Protein 9DN0 (pdb70)

Radius of gyration: 45.51 Å; Cα contacts (8 Å, |Δi|>4): 1728; chains: 11; bounding box: 124×125×35 Å

Structure (mmCIF, N/CA/C/O backbone):
data_9DN0
#
_entry.id   9DN0
#
_cell.length_a   1.00
_cell.length_b   1.00
_cell.length_c   1.00
_cell.angle_alpha   90.00
_cell.angle_beta   90.00
_cell.angle_gamma   90.00
#
_symmetry.space_group_name_H-M   'P 1'
#
loop_
_atom_site.group_PDB
_atom_site.id
_atom_site.type_symbol
_atom_site.label_atom_id
_atom_site.label_alt_id
_atom_site.label_comp_id
_atom_site.label_asym_id
_atom_site.label_entity_id
_atom_site.label_seq_id
_atom_site.pdbx_PDB_ins_code
_atom_site.Cartn_x
_atom_site.Cartn_y
_atom_site.Cartn_z
_atom_site.occupancy
_atom_site.B_iso_or_equiv
_atom_site.auth_seq_id
_atom_site.auth_comp_id
_atom_site.auth_asym_id
_atom_site.auth_atom_id
_atom_site.pdbx_PDB_model_num
ATOM 1 N N . ASP A 1 29 ? 225.237 205.108 200.226 1.00 77.92 29 ASP A N 1
ATOM 2 C CA . ASP A 1 29 ? 226.422 205.260 201.120 1.00 74.49 29 ASP A CA 1
ATOM 3 C C . ASP A 1 29 ? 226.004 205.846 202.464 1.00 70.45 29 ASP A C 1
ATOM 4 O O . ASP A 1 29 ? 225.303 206.855 202.521 1.00 71.07 29 ASP A O 1
ATOM 13 N N . VAL A 1 30 ? 226.440 205.203 203.548 1.00 66.59 30 VAL A N 1
ATOM 14 C CA . VAL A 1 30 ? 226.063 205.658 204.882 1.00 64.05 30 VAL A CA 1
ATOM 15 C C . VAL A 1 30 ? 226.979 206.776 205.359 1.00 63.18 30 VAL A C 1
ATOM 16 O O . VAL A 1 30 ? 226.547 207.658 206.109 1.00 59.15 30 VAL A O 1
ATOM 29 N N . TYR A 1 31 ? 228.241 206.764 204.938 1.00 63.51 31 TYR A N 1
ATOM 30 C CA . TYR A 1 31 ? 229.276 207.640 205.478 1.00 54.84 31 TYR A CA 1
ATOM 31 C C . TYR A 1 31 ? 229.594 208.788 204.531 1.00 57.15 31 TYR A C 1
ATOM 32 O O . TYR A 1 31 ? 230.754 209.170 204.355 1.00 54.27 31 TYR A O 1
ATOM 50 N N . ARG A 1 32 ? 228.563 209.344 203.903 1.00 60.40 32 ARG A N 1
ATOM 51 C CA . ARG A 1 32 ? 228.687 210.464 202.983 1.00 58.86 32 ARG A CA 1
ATOM 52 C C . ARG A 1 32 ? 228.151 211.720 203.655 1.00 57.80 32 ARG A C 1
ATOM 53 O O . ARG A 1 32 ? 227.065 211.697 204.244 1.00 60.02 32 ARG A O 1
ATOM 74 N N . LEU A 1 33 ? 228.912 212.807 203.573 1.00 55.91 33 LEU A N 1
ATOM 75 C CA . LEU A 1 33 ? 228.509 214.050 204.216 1.00 52.22 33 LEU A CA 1
ATOM 76 C C . LEU A 1 33 ? 227.292 214.637 203.512 1.00 53.36 33 LEU A C 1
ATOM 77 O O . LEU A 1 33 ? 227.250 214.714 202.280 1.00 56.92 33 LEU A O 1
ATOM 93 N N . SER A 1 34 ? 226.299 215.050 204.297 1.00 50.88 34 SER A N 1
ATOM 94 C CA . SER A 1 34 ? 225.062 215.561 203.733 1.00 52.99 34 SER A CA 1
ATOM 95 C C . SER A 1 34 ? 225.284 216.942 203.111 1.00 54.25 34 SER A C 1
ATOM 96 O O . SER A 1 34 ? 226.222 217.654 203.479 1.00 51.79 34 SER A O 1
ATOM 104 N N . PRO A 1 35 ? 224.430 217.345 202.167 1.00 55.90 35 PRO A N 1
ATOM 105 C CA . PRO A 1 35 ? 224.684 218.588 201.427 1.00 52.40 35 PRO A CA 1
ATOM 106 C C . PRO A 1 35 ? 224.626 219.821 202.318 1.00 48.59 35 PRO A C 1
ATOM 107 O O . PRO A 1 35 ? 223.982 219.832 203.369 1.00 47.31 35 PRO A O 1
ATOM 118 N N . HIS A 1 36 ? 225.314 220.870 201.873 1.00 49.35 36 HIS A N 1
ATOM 119 C CA . HIS A 1 36 ? 225.458 222.091 202.649 1.00 48.60 36 HIS A CA 1
ATOM 120 C C . HIS A 1 36 ? 224.122 222.825 202.767 1.00 53.43 36 HIS A C 1
ATOM 121 O O . HIS A 1 36 ? 223.098 222.417 202.216 1.00 58.20 36 HIS A O 1
ATOM 135 N N . VAL A 1 37 ? 224.153 223.929 203.507 1.00 52.24 37 VAL A N 1
ATOM 136 C CA . VAL A 1 37 ? 222.996 224.801 203.675 1.00 52.76 37 VAL A CA 1
ATOM 137 C C . VAL A 1 37 ? 223.134 225.964 202.701 1.00 55.53 37 VAL A C 1
ATOM 138 O O . VAL A 1 37 ? 224.151 226.665 202.701 1.00 57.96 37 VAL A O 1
ATOM 151 N N . THR A 1 38 ? 222.116 226.166 201.867 1.00 57.04 38 THR A N 1
ATOM 152 C CA . THR A 1 38 ? 222.143 227.266 200.913 1.00 60.60 38 THR A CA 1
ATOM 153 C C . THR A 1 38 ? 222.233 228.595 201.651 1.00 61.76 38 THR A C 1
ATOM 154 O O . THR A 1 38 ? 221.495 228.837 202.610 1.00 61.58 38 THR A O 1
ATOM 165 N N . THR A 1 39 ? 223.141 229.460 201.196 1.00 62.22 39 THR A N 1
ATOM 166 C CA . THR A 1 39 ? 223.453 230.695 201.904 1.00 62.71 39 THR A CA 1
ATOM 167 C C . THR A 1 39 ? 223.615 231.877 200.950 1.00 64.51 39 THR A C 1
ATOM 168 O O . THR A 1 39 ? 223.925 232.987 201.398 1.00 62.04 39 THR A O 1
ATOM 179 N N . GLY A 1 40 ? 223.356 231.690 199.657 1.00 63.87 40 GLY A N 1
ATOM 180 C CA . GLY A 1 40 ? 223.429 232.800 198.729 1.00 61.84 40 GLY A CA 1
ATOM 181 C C . GLY A 1 40 ? 222.556 233.963 199.162 1.00 60.08 40 GLY A C 1
ATOM 182 O O . GLY A 1 40 ? 221.623 233.823 199.954 1.00 61.31 40 GLY A O 1
ATOM 186 N N . PHE A 1 41 ? 222.878 235.143 198.625 1.00 57.81 41 PHE A N 1
ATOM 187 C CA . PHE A 1 41 ? 222.192 236.362 199.046 1.00 55.62 41 PHE A CA 1
ATOM 188 C C . PHE A 1 41 ? 220.681 236.234 198.890 1.00 55.62 41 PHE A C 1
ATOM 189 O O . PHE A 1 41 ? 219.925 236.478 199.836 1.00 56.89 41 PHE A O 1
ATOM 206 N N . ALA A 1 42 ? 220.222 235.844 197.700 1.00 57.70 42 ALA A N 1
ATOM 207 C CA . ALA A 1 42 ? 218.790 235.716 197.456 1.00 62.35 42 ALA A CA 1
ATOM 208 C C . ALA A 1 42 ? 218.170 234.538 198.193 1.00 62.17 42 ALA A C 1
ATOM 209 O O . ALA A 1 42 ? 216.940 234.428 198.218 1.00 60.06 42 ALA A O 1
ATOM 216 N N . ASP A 1 43 ? 218.981 233.661 198.787 1.00 61.77 43 ASP A N 1
ATOM 217 C CA . ASP A 1 43 ? 218.480 232.519 199.539 1.00 60.84 43 ASP A CA 1
ATOM 218 C C . ASP A 1 43 ? 218.490 232.740 201.046 1.00 56.90 43 ASP A C 1
ATOM 219 O O . ASP A 1 43 ? 217.992 231.882 201.780 1.00 55.10 43 ASP A O 1
ATOM 228 N N . THR A 1 44 ? 219.038 233.855 201.522 1.00 57.16 44 THR A N 1
ATOM 229 C CA . THR A 1 44 ? 219.041 234.180 202.944 1.00 55.40 44 THR A CA 1
ATOM 230 C C . THR A 1 44 ? 218.334 235.491 203.254 1.00 52.09 44 THR A C 1
ATOM 231 O O . THR A 1 44 ? 217.651 235.584 204.276 1.00 49.96 44 THR A O 1
ATOM 242 N N . PHE A 1 45 ? 218.475 236.507 202.406 1.00 54.22 45 PHE A N 1
ATOM 243 C CA . PHE A 1 45 ? 217.652 237.713 202.475 1.00 50.89 45 PHE A CA 1
ATOM 244 C C . PHE A 1 45 ? 216.593 237.633 201.379 1.00 53.87 45 PHE A C 1
ATOM 245 O O . PHE A 1 45 ? 216.732 238.220 200.304 1.00 55.11 45 PHE A O 1
ATOM 262 N N . LYS A 1 46 ? 215.517 236.904 201.661 1.00 56.12 46 LYS A N 1
ATOM 263 C CA . LYS A 1 46 ? 214.549 236.529 200.640 1.00 59.34 46 LYS A CA 1
ATOM 264 C C . LYS A 1 46 ? 213.277 237.356 200.773 1.00 57.08 46 LYS A C 1
ATOM 265 O O . LYS A 1 46 ? 212.788 237.584 201.884 1.00 55.90 46 LYS A O 1
ATOM 284 N N . GLU A 1 47 ? 212.746 237.793 199.633 1.00 59.76 47 GLU A N 1
ATOM 285 C CA . GLU A 1 47 ? 211.558 238.629 199.566 1.00 58.61 47 GLU A CA 1
ATOM 286 C C . GLU A 1 47 ? 210.567 238.037 198.573 1.00 63.04 47 GLU A C 1
ATOM 287 O O . GLU A 1 47 ? 210.932 237.222 197.720 1.00 68.82 47 GLU A O 1
ATOM 299 N N . SER A 1 48 ? 209.309 238.453 198.692 1.00 63.29 48 SER A N 1
ATOM 300 C CA . SER A 1 48 ? 208.246 238.017 197.801 1.00 68.20 48 SER A CA 1
ATOM 301 C C . SER A 1 48 ? 207.848 239.163 196.874 1.00 70.99 48 SER A C 1
ATOM 302 O O . SER A 1 48 ? 208.464 240.231 196.858 1.00 72.90 48 SER A O 1
ATOM 310 N N . ASN A 1 49 ? 206.798 238.929 196.082 1.00 73.42 49 ASN A N 1
ATOM 311 C CA . ASN A 1 49 ? 206.308 239.951 195.165 1.00 75.23 49 ASN A CA 1
ATOM 312 C C . ASN A 1 49 ? 205.695 241.139 195.894 1.00 72.47 49 ASN A C 1
ATOM 313 O O . ASN A 1 49 ? 205.509 242.196 195.282 1.00 73.39 49 ASN A O 1
ATOM 324 N N . ASP A 1 50 ? 205.359 240.987 197.175 1.00 70.24 50 ASP A N 1
ATOM 325 C CA . ASP A 1 50 ? 204.715 242.062 197.917 1.00 71.01 50 ASP A CA 1
ATOM 326 C C . ASP A 1 50 ? 205.707 242.990 198.601 1.00 67.50 50 ASP A C 1
ATOM 327 O O . ASP A 1 50 ? 205.298 244.034 199.121 1.00 65.72 50 ASP A O 1
ATOM 336 N N . ILE A 1 51 ? 206.990 242.642 198.612 1.00 66.34 51 ILE A N 1
ATOM 337 C CA . ILE A 1 51 ? 208.001 243.337 199.401 1.00 64.00 51 ILE A CA 1
ATOM 338 C C . ILE A 1 51 ? 209.043 243.888 198.439 1.00 64.45 51 ILE A C 1
ATOM 339 O O . ILE A 1 51 ? 209.660 243.125 197.685 1.00 67.64 51 ILE A O 1
ATOM 355 N N . MET A 1 52 ? 209.245 245.205 198.465 1.00 62.70 52 MET A N 1
ATOM 356 C CA . MET A 1 52 ? 210.163 245.842 197.532 1.00 65.51 52 MET A CA 1
ATOM 357 C C . MET A 1 52 ? 210.731 247.124 198.120 1.00 68.46 52 MET A C 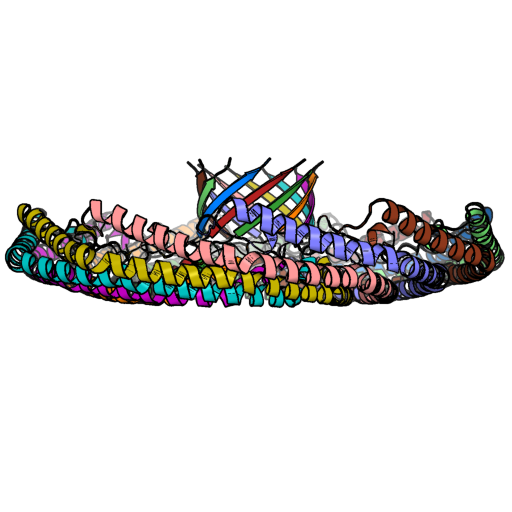1
ATOM 358 O O . MET A 1 52 ? 210.057 247.825 198.879 1.00 70.06 52 MET A O 1
ATOM 372 N N . GLY A 1 53 ? 211.981 247.414 197.757 1.00 66.40 53 GLY A N 1
ATOM 373 C CA . GLY A 1 53 ? 212.570 248.718 197.927 1.00 62.12 53 GLY A CA 1
ATOM 374 C C . GLY A 1 53 ? 213.000 249.302 196.593 1.00 65.45 53 GLY A C 1
ATOM 375 O O . GLY A 1 53 ? 212.564 248.871 195.524 1.00 70.79 53 GLY A O 1
ATOM 379 N N . PHE A 1 54 ? 213.876 250.300 196.668 1.00 65.35 54 PHE A N 1
ATOM 380 C CA . PHE A 1 54 ? 214.447 250.843 195.442 1.00 66.81 54 PHE A CA 1
ATOM 381 C C . PHE A 1 54 ? 215.236 249.761 194.713 1.00 71.03 54 PHE A C 1
ATOM 382 O O . PHE A 1 54 ? 215.849 248.884 195.328 1.00 70.53 54 PHE A O 1
ATOM 399 N N . SER A 1 55 ? 215.212 249.826 193.381 1.00 73.30 55 SER A N 1
ATOM 400 C CA . SER A 1 55 ? 215.809 248.765 192.576 1.00 75.15 55 SER A CA 1
ATOM 401 C C . SER A 1 55 ? 217.327 248.733 192.726 1.00 76.77 55 SER A C 1
ATOM 402 O O . SER A 1 55 ? 217.922 247.659 192.868 1.00 77.86 55 SER A O 1
ATOM 410 N N . PHE A 1 56 ? 217.972 249.901 192.699 1.00 71.83 56 PHE A N 1
ATOM 411 C CA . PHE A 1 56 ? 219.430 249.932 192.614 1.00 67.98 56 PHE A CA 1
ATOM 412 C C . PHE A 1 56 ? 220.093 249.437 193.894 1.00 73.48 56 PHE A C 1
ATOM 413 O O . PHE A 1 56 ? 221.234 248.963 193.850 1.00 78.39 56 PHE A O 1
ATOM 430 N N . MET A 1 57 ? 219.411 249.533 195.038 1.00 72.41 57 MET A N 1
ATOM 431 C CA . MET A 1 57 ? 220.033 249.132 196.297 1.00 68.46 57 MET A CA 1
ATOM 432 C C . MET A 1 57 ? 220.243 247.625 196.373 1.00 66.88 57 MET A C 1
ATOM 433 O O . MET A 1 57 ? 221.108 247.157 197.124 1.00 69.95 57 MET A O 1
ATOM 447 N N . GLU A 1 58 ? 219.462 246.852 195.616 1.00 63.33 58 GLU A N 1
ATOM 448 C CA . GLU A 1 58 ? 219.595 245.400 195.659 1.00 65.86 58 GLU A CA 1
ATOM 449 C C . GLU A 1 58 ? 220.988 244.970 195.216 1.00 70.92 58 GLU A C 1
ATOM 450 O O . GLU A 1 58 ? 221.637 244.144 195.872 1.00 69.46 58 GLU A O 1
ATOM 462 N N . LYS A 1 59 ? 221.468 245.531 194.104 1.00 70.26 59 LYS A N 1
ATOM 463 C CA . LYS A 1 59 ? 222.792 245.172 193.610 1.00 67.18 59 LYS A CA 1
ATOM 464 C C . LYS A 1 59 ? 223.877 245.598 194.588 1.00 60.91 59 LYS A C 1
ATOM 465 O O . LYS A 1 59 ? 224.848 244.866 194.805 1.00 65.53 59 LYS A O 1
ATOM 484 N N . VAL A 1 60 ? 223.729 246.779 195.191 1.00 54.99 60 VAL A N 1
ATOM 485 C CA . VAL A 1 60 ? 224.723 247.251 196.151 1.00 57.46 60 VAL A CA 1
ATOM 486 C C . VAL A 1 60 ? 224.816 246.289 197.329 1.00 58.69 60 VAL A C 1
ATOM 487 O O . VAL A 1 60 ? 225.910 245.869 197.731 1.00 60.63 60 VAL A O 1
ATOM 500 N N . ASN A 1 61 ? 223.665 245.916 197.895 1.00 57.58 61 ASN A N 1
ATOM 501 C CA . ASN A 1 61 ? 223.668 245.012 199.041 1.00 55.43 61 ASN A CA 1
ATOM 502 C C . ASN A 1 61 ? 224.251 243.655 198.665 1.00 53.80 61 ASN A C 1
ATOM 503 O O . ASN A 1 61 ? 225.064 243.085 199.407 1.00 54.87 61 ASN A O 1
ATOM 514 N N . GLY A 1 62 ? 223.851 243.122 197.508 1.00 54.08 62 GLY A N 1
ATOM 515 C CA . GLY A 1 62 ? 224.369 241.830 197.091 1.00 54.95 62 GLY A CA 1
ATOM 516 C C . GLY A 1 62 ? 225.872 241.845 196.900 1.00 54.51 62 GLY A C 1
ATOM 517 O O . GLY A 1 62 ? 226.574 240.924 197.330 1.00 55.41 62 GLY A O 1
ATOM 521 N N . ALA A 1 63 ? 226.389 242.892 196.255 1.00 54.14 63 ALA A N 1
ATOM 522 C CA . ALA A 1 63 ? 227.827 242.995 196.041 1.00 52.32 63 ALA A CA 1
ATOM 523 C C . ALA A 1 63 ? 228.567 243.090 197.366 1.00 51.88 63 ALA A C 1
ATOM 524 O O . ALA A 1 63 ? 229.583 242.415 197.573 1.00 56.29 63 ALA A O 1
ATOM 531 N N . ILE A 1 64 ? 228.069 243.922 198.285 1.00 49.03 64 ILE A N 1
ATOM 532 C CA . ILE A 1 64 ? 228.727 244.051 199.583 1.00 48.70 64 ILE A CA 1
ATOM 533 C C . ILE A 1 64 ? 228.801 242.693 200.267 1.00 52.25 64 ILE A C 1
ATOM 534 O O . ILE A 1 64 ? 229.872 242.251 200.704 1.00 54.97 64 ILE A O 1
ATOM 550 N N . TYR A 1 65 ? 227.665 241.995 200.339 1.00 51.79 65 TYR A N 1
ATOM 551 C CA . TYR A 1 65 ? 227.627 240.701 201.013 1.00 46.96 65 TYR A CA 1
ATOM 552 C C . TYR A 1 65 ? 228.605 239.721 200.375 1.00 51.40 65 TYR A C 1
ATOM 553 O O . TYR A 1 65 ? 229.446 239.118 201.059 1.00 53.48 65 TYR A O 1
ATOM 571 N N . LYS A 1 66 ? 228.514 239.558 199.053 1.00 54.69 66 LYS A N 1
ATOM 572 C CA . LYS A 1 66 ? 229.313 238.545 198.372 1.00 54.59 66 LYS A CA 1
ATOM 573 C C . LYS A 1 66 ? 230.802 238.832 198.510 1.00 53.57 66 LYS A C 1
ATOM 574 O O . LYS A 1 66 ? 231.597 237.929 198.804 1.00 57.62 66 LYS A O 1
ATOM 593 N N . TYR A 1 67 ? 231.204 240.088 198.302 1.00 51.02 67 TYR A N 1
ATOM 594 C CA . TYR A 1 67 ? 232.627 240.401 198.332 1.00 51.99 67 TYR A CA 1
ATOM 595 C C . TYR A 1 67 ? 233.181 240.316 199.745 1.00 52.18 67 TYR A C 1
ATOM 596 O O . TYR A 1 67 ? 234.309 239.852 199.937 1.00 56.56 67 TYR A O 1
ATOM 614 N N . THR A 1 68 ? 232.411 240.730 200.754 1.00 52.38 68 THR A N 1
ATOM 615 C CA . THR A 1 68 ? 232.878 240.555 202.125 1.00 56.05 68 THR A CA 1
ATOM 616 C C . THR A 1 68 ? 233.091 239.077 202.434 1.00 52.53 68 THR A C 1
ATOM 617 O O . THR A 1 68 ? 234.143 238.680 202.958 1.00 48.16 68 THR A O 1
ATOM 628 N N . HIS A 1 69 ? 232.108 238.240 202.086 1.00 53.28 69 HIS A N 1
ATOM 629 C CA . HIS A 1 69 ? 232.227 236.810 202.348 1.00 48.09 69 HIS A CA 1
ATOM 630 C C . HIS A 1 69 ? 233.470 236.235 201.681 1.00 49.98 69 HIS A C 1
ATOM 631 O O . HIS A 1 69 ? 234.281 235.553 202.326 1.00 50.97 69 HIS A O 1
ATOM 645 N N . PHE A 1 70 ? 233.639 236.504 200.384 1.00 53.24 70 PHE A N 1
ATOM 646 C CA . PHE A 1 70 ? 234.765 235.932 199.653 1.00 51.92 70 PHE A CA 1
ATOM 647 C C . PHE A 1 70 ? 236.094 236.436 200.202 1.00 54.35 70 PHE A C 1
ATOM 648 O O . PHE A 1 70 ? 237.032 235.654 200.404 1.00 57.48 70 PHE A O 1
ATOM 665 N N . ALA A 1 71 ? 236.201 237.746 200.439 1.00 50.83 71 ALA A N 1
ATOM 666 C CA . ALA A 1 71 ? 237.465 238.313 200.885 1.00 47.97 71 ALA A CA 1
ATOM 667 C C . ALA A 1 71 ? 237.854 237.803 202.262 1.00 48.15 71 ALA A C 1
ATOM 668 O O . ALA A 1 71 ? 239.048 237.697 202.563 1.00 49.43 71 ALA A O 1
ATOM 675 N N . PHE A 1 72 ? 236.875 237.485 203.114 1.00 50.64 72 PHE A N 1
ATOM 676 C CA . PHE A 1 72 ? 237.229 236.987 204.437 1.00 50.04 72 PHE A CA 1
ATOM 677 C C . PHE A 1 72 ? 237.503 235.489 204.435 1.00 50.11 72 PHE A C 1
ATOM 678 O O . PHE A 1 72 ? 238.309 235.014 205.243 1.00 47.85 72 PHE A O 1
ATOM 695 N N . TYR A 1 73 ? 236.856 234.729 203.548 1.00 51.83 73 TYR A N 1
ATOM 696 C CA . TYR A 1 73 ? 237.119 233.293 203.503 1.00 48.87 73 TYR A CA 1
ATOM 697 C C . TYR A 1 73 ? 238.448 232.989 202.818 1.00 50.01 73 TYR A C 1
ATOM 698 O O . TYR A 1 73 ? 239.180 232.083 203.241 1.00 53.85 73 TYR A O 1
ATOM 716 N N . ALA A 1 74 ? 238.776 233.739 201.761 1.00 52.66 74 ALA A N 1
ATOM 717 C CA . ALA A 1 74 ? 239.940 233.409 200.945 1.00 51.79 74 ALA A CA 1
ATOM 718 C C . ALA A 1 74 ? 241.237 233.545 201.732 1.00 49.39 74 ALA A C 1
ATOM 719 O O . ALA A 1 74 ? 242.131 232.699 201.611 1.00 52.79 74 ALA A O 1
ATOM 726 N N . VAL A 1 75 ? 241.371 234.608 202.525 1.00 45.81 75 VAL A N 1
ATOM 727 C CA . VAL A 1 75 ? 242.613 234.824 203.260 1.00 47.81 75 VAL A CA 1
ATOM 728 C C . VAL A 1 75 ? 242.823 233.723 204.291 1.00 51.10 75 VAL A C 1
ATOM 729 O O . VAL A 1 75 ? 243.937 233.210 204.450 1.00 51.23 75 VAL A O 1
ATOM 742 N N . LEU A 1 76 ? 241.767 233.349 205.015 1.00 54.77 76 LEU A N 1
ATOM 743 C CA . LEU A 1 76 ? 241.887 232.259 205.978 1.00 51.52 76 LEU A CA 1
ATOM 744 C C . LEU A 1 76 ? 242.281 230.964 205.282 1.00 50.61 76 LEU A C 1
ATOM 745 O O . LEU A 1 76 ? 243.158 230.230 205.756 1.00 51.03 76 LEU A O 1
ATOM 761 N N . ASN A 1 77 ? 241.631 230.661 204.155 1.00 51.42 77 ASN A N 1
ATOM 762 C CA . ASN A 1 77 ? 241.978 229.456 203.412 1.00 47.61 77 ASN A CA 1
ATOM 763 C C . ASN A 1 77 ? 243.452 229.470 203.029 1.00 50.90 77 ASN A C 1
ATOM 764 O O . ASN A 1 77 ? 244.185 228.509 203.286 1.00 55.71 77 ASN A O 1
ATOM 775 N N . LEU A 1 78 ? 243.911 230.581 202.453 1.00 53.89 78 LEU A N 1
ATOM 776 C CA . LEU A 1 78 ? 245.295 230.672 202.001 1.00 56.88 78 LEU A CA 1
ATOM 777 C C . LEU A 1 78 ? 246.268 230.520 203.162 1.00 54.47 78 LEU A C 1
ATOM 778 O O . LEU A 1 78 ? 247.305 229.861 203.030 1.00 54.47 78 LEU A O 1
ATOM 794 N N . LEU A 1 79 ? 245.956 231.128 204.308 1.00 53.93 79 LEU A N 1
ATOM 795 C CA . LEU A 1 79 ? 246.902 231.134 205.417 1.00 55.63 79 LEU A CA 1
ATOM 796 C C . LEU A 1 79 ? 246.968 229.788 206.132 1.00 56.67 79 LEU A C 1
ATOM 797 O O . LEU A 1 79 ? 248.057 229.350 206.518 1.00 56.52 79 LEU A O 1
ATOM 813 N N . LEU A 1 80 ? 245.830 229.112 206.318 1.00 58.32 80 LEU A N 1
ATOM 814 C CA . LEU A 1 80 ? 245.777 227.967 207.220 1.00 54.09 80 LEU A CA 1
ATOM 815 C C . LEU A 1 80 ? 245.484 226.631 206.549 1.00 47.85 80 LEU A C 1
ATOM 816 O O . LEU A 1 80 ? 245.540 225.601 207.230 1.00 49.42 80 LEU A O 1
ATOM 832 N N . ALA A 1 81 ? 245.168 226.601 205.256 1.00 47.85 81 ALA A N 1
ATOM 833 C CA . ALA A 1 81 ? 244.765 225.338 204.641 1.00 49.65 81 ALA A CA 1
ATOM 834 C C . ALA A 1 81 ? 245.878 224.295 204.616 1.00 58.47 81 ALA A C 1
ATOM 835 O O . ALA A 1 81 ? 245.624 223.146 205.020 1.00 59.28 81 ALA A O 1
ATOM 842 N N . PRO A 1 82 ? 247.102 224.600 204.169 1.00 57.78 82 PRO A N 1
ATOM 843 C CA . PRO A 1 82 ? 248.081 223.517 203.945 1.00 51.76 82 PRO A CA 1
ATOM 844 C C . PRO A 1 82 ? 248.380 222.666 205.171 1.00 52.65 82 PRO A C 1
ATOM 845 O O . PRO A 1 82 ? 248.484 221.436 205.052 1.00 56.90 82 PRO A O 1
ATOM 856 N N . PHE A 1 83 ? 248.519 223.279 206.348 1.00 48.94 83 PHE A N 1
ATOM 857 C CA . PHE A 1 83 ? 248.932 222.520 207.526 1.00 49.38 83 PHE A CA 1
ATOM 858 C C . PHE A 1 83 ? 247.882 221.488 207.912 1.00 48.67 83 PHE A C 1
ATOM 859 O O . PHE A 1 83 ? 248.215 220.346 208.257 1.00 54.61 83 PHE A O 1
ATOM 876 N N . ILE A 1 84 ? 246.606 221.870 207.857 1.00 44.34 84 ILE A N 1
ATOM 877 C CA . ILE A 1 84 ? 245.534 220.938 208.193 1.00 47.60 84 ILE A CA 1
ATOM 878 C C . ILE A 1 84 ? 245.533 219.771 207.214 1.00 49.17 84 ILE A C 1
ATOM 879 O O . ILE A 1 84 ? 245.363 218.608 207.602 1.00 52.20 84 ILE A O 1
ATOM 895 N N . ALA A 1 85 ? 245.726 220.068 205.927 1.00 45.75 85 ALA A N 1
ATOM 896 C CA . ALA A 1 85 ? 245.758 219.011 204.922 1.00 47.14 85 ALA A CA 1
ATOM 897 C C . ALA A 1 85 ? 246.889 218.031 205.201 1.00 46.61 85 ALA A C 1
ATOM 898 O O . ALA A 1 85 ? 246.691 216.811 205.168 1.00 51.19 85 ALA A O 1
ATOM 905 N N . PHE A 1 86 ? 248.084 218.548 205.498 1.00 43.95 86 PHE A N 1
ATOM 906 C CA . PHE A 1 86 ? 249.215 217.673 205.799 1.00 43.07 86 PHE A CA 1
ATOM 907 C C . PHE A 1 86 ? 248.920 216.792 207.010 1.00 47.06 86 PHE A C 1
ATOM 908 O O . PHE A 1 86 ? 249.104 215.563 206.969 1.00 53.59 86 PHE A O 1
ATOM 925 N N . SER A 1 87 ? 248.454 217.409 208.100 1.00 44.76 87 SER A N 1
ATOM 926 C CA . SER A 1 87 ? 248.210 216.655 209.325 1.00 43.99 87 SER A CA 1
ATOM 927 C C . SER A 1 87 ? 247.192 215.548 209.094 1.00 45.08 87 SER A C 1
ATOM 928 O O . SER A 1 87 ? 247.415 214.392 209.483 1.00 52.17 87 SER A O 1
ATOM 936 N N . PHE A 1 88 ? 246.071 215.873 208.445 1.00 39.78 88 PHE A N 1
ATOM 937 C CA . PHE A 1 88 ? 245.030 214.869 208.283 1.00 40.40 88 PHE A CA 1
ATOM 938 C C . PHE A 1 88 ? 245.422 213.810 207.264 1.00 43.37 88 PHE A C 1
ATOM 939 O O . PHE A 1 88 ? 245.023 212.651 207.405 1.00 48.25 88 PHE A O 1
ATOM 956 N N . GLY A 1 89 ? 246.224 214.161 206.256 1.00 42.53 89 GLY A N 1
ATOM 957 C CA . GLY A 1 89 ? 246.729 213.136 205.356 1.00 43.15 89 GLY A CA 1
ATOM 958 C C . GLY A 1 89 ? 247.572 212.108 206.085 1.00 44.35 89 GLY A C 1
ATOM 959 O O . GLY A 1 89 ? 247.379 210.897 205.929 1.00 51.23 89 GLY A O 1
ATOM 963 N N . LEU A 1 90 ? 248.507 212.580 206.912 1.00 44.35 90 LEU A N 1
ATOM 964 C CA . LEU A 1 90 ? 249.338 211.658 207.685 1.00 46.98 90 LEU A CA 1
ATOM 965 C C . LEU A 1 90 ? 248.484 210.792 208.616 1.00 44.30 90 LEU A C 1
ATOM 966 O O . LEU A 1 90 ? 248.655 209.558 208.687 1.00 46.56 90 LEU A O 1
ATOM 982 N N . SER A 1 91 ? 247.535 211.422 209.315 1.00 43.90 91 SER A N 1
ATOM 983 C CA . SER A 1 91 ? 246.681 210.692 210.248 1.00 41.81 91 SER A CA 1
ATOM 984 C C . SER A 1 91 ? 245.875 209.610 209.533 1.00 42.89 91 SER A C 1
ATOM 985 O O . SER A 1 91 ? 245.809 208.460 209.992 1.00 47.90 91 SER A O 1
ATOM 993 N N . PHE A 1 92 ? 245.252 209.960 208.403 1.00 42.88 92 PHE A N 1
ATOM 994 C CA . PHE A 1 92 ? 244.463 208.987 207.659 1.00 43.81 92 PHE A CA 1
ATOM 995 C C . PHE A 1 92 ? 245.331 207.861 207.121 1.00 46.39 92 PHE A C 1
ATOM 996 O O . PHE A 1 92 ? 244.881 206.712 207.065 1.00 49.18 92 PHE A O 1
ATOM 1013 N N . ALA A 1 93 ? 246.566 208.161 206.713 1.00 44.49 93 ALA A N 1
ATOM 1014 C CA . ALA A 1 93 ? 247.463 207.097 206.280 1.00 41.92 93 ALA A CA 1
ATOM 1015 C C . ALA A 1 93 ? 247.630 206.055 207.377 1.00 42.99 93 ALA A C 1
ATOM 1016 O O . ALA A 1 93 ? 247.440 204.848 207.150 1.00 46.23 93 ALA A O 1
ATOM 1023 N N . VAL A 1 94 ? 247.977 206.508 208.584 1.00 43.19 94 VAL A N 1
ATOM 1024 C CA . VAL A 1 94 ? 248.182 205.555 209.676 1.00 41.98 94 VAL A CA 1
ATOM 1025 C C . VAL A 1 94 ? 246.896 204.777 209.957 1.00 40.36 94 VAL A C 1
ATOM 1026 O O . VAL A 1 94 ? 246.911 203.542 210.107 1.00 39.76 94 VAL A O 1
ATOM 1039 N N . MET A 1 95 ? 245.763 205.482 210.021 1.00 41.56 95 MET A N 1
ATOM 1040 C CA . MET A 1 95 ? 244.494 204.829 210.336 1.00 41.01 95 MET A CA 1
ATOM 1041 C C . MET A 1 95 ? 244.172 203.735 209.324 1.00 41.22 95 MET A C 1
ATOM 1042 O O . MET A 1 95 ? 243.812 202.607 209.694 1.00 43.96 95 MET A O 1
ATOM 1056 N N . HIS A 1 96 ? 244.291 204.055 208.033 1.00 41.80 96 HIS A N 1
ATOM 1057 C CA . HIS A 1 96 ? 243.925 203.098 206.999 1.00 40.86 96 HIS A CA 1
ATOM 1058 C C . HIS A 1 96 ? 244.863 201.903 206.981 1.00 41.99 96 HIS A C 1
ATOM 1059 O O . HIS A 1 96 ? 244.414 200.775 206.746 1.00 39.59 96 HIS A O 1
ATOM 1073 N N . PHE A 1 97 ? 246.161 202.111 207.219 1.00 43.59 97 PHE A N 1
ATOM 1074 C CA . PHE A 1 97 ? 247.041 200.951 207.304 1.00 38.84 97 PHE A CA 1
ATOM 1075 C C . PHE A 1 97 ? 246.596 200.024 208.427 1.00 39.47 97 PHE A C 1
ATOM 1076 O O . PHE A 1 97 ? 246.486 198.802 208.239 1.00 43.99 97 PHE A O 1
ATOM 1093 N N . ALA A 1 98 ? 246.326 200.589 209.608 1.00 40.06 98 ALA A N 1
ATOM 1094 C CA . ALA A 1 98 ? 245.881 199.748 210.717 1.00 37.47 98 ALA A CA 1
ATOM 1095 C C . ALA A 1 98 ? 244.640 198.954 210.332 1.00 32.64 98 ALA A C 1
ATOM 1096 O O . ALA A 1 98 ? 244.594 197.729 210.512 1.00 36.89 98 ALA A O 1
ATOM 1103 N N . VAL A 1 99 ? 243.638 199.629 209.763 1.00 32.12 99 VAL A N 1
ATOM 1104 C CA . VAL A 1 99 ? 242.387 198.949 209.433 1.00 32.25 99 VAL A CA 1
ATOM 1105 C C . VAL A 1 99 ? 242.633 197.826 208.435 1.00 33.87 99 VAL A C 1
ATOM 1106 O O . VAL A 1 99 ? 242.190 196.691 208.635 1.00 36.37 99 VAL A O 1
ATOM 1119 N N . VAL A 1 100 ? 243.341 198.121 207.344 1.00 38.14 100 VAL A N 1
ATOM 1120 C CA . VAL A 1 100 ? 243.453 197.142 206.268 1.00 38.18 100 VAL A CA 1
ATOM 1121 C C . VAL A 1 100 ? 244.258 195.930 206.718 1.00 37.42 100 VAL A C 1
ATOM 1122 O O . VAL A 1 100 ? 243.927 194.793 206.361 1.00 40.83 100 VAL A O 1
ATOM 1135 N N . TRP A 1 101 ? 245.323 196.134 207.500 1.00 34.93 101 TRP A N 1
ATOM 1136 C CA . TRP A 1 101 ? 246.256 195.043 207.747 1.00 35.78 101 TRP A CA 1
ATOM 1137 C C . TRP A 1 101 ? 246.227 194.481 209.165 1.00 38.12 101 TRP A C 1
ATOM 1138 O O . TRP A 1 101 ? 247.088 193.656 209.488 1.00 42.16 101 TRP A O 1
ATOM 1159 N N . PHE A 1 102 ? 245.287 194.888 210.024 1.00 36.26 102 PHE A N 1
ATOM 1160 C CA . PHE A 1 102 ? 245.182 194.211 211.316 1.00 32.86 102 PHE A CA 1
ATOM 1161 C C . PHE A 1 102 ? 243.753 193.849 211.712 1.00 34.37 102 PHE A C 1
ATOM 1162 O O . PHE A 1 102 ? 243.551 192.907 212.485 1.00 42.87 102 PHE A O 1
ATOM 1179 N N . VAL A 1 103 ? 242.759 194.568 211.201 1.00 31.33 103 VAL A N 1
ATOM 1180 C CA . VAL A 1 103 ? 241.377 194.357 211.630 1.00 31.17 103 VAL A CA 1
ATOM 1181 C C . VAL A 1 103 ? 240.666 193.334 210.749 1.00 35.26 103 VAL A C 1
ATOM 1182 O O . VAL A 1 103 ? 239.989 192.428 211.247 1.00 42.58 103 VAL A O 1
ATOM 1195 N N . GLN A 1 104 ? 240.810 193.462 209.431 1.00 32.72 104 GLN A N 1
ATOM 1196 C CA . GLN A 1 104 ? 240.035 192.631 208.511 1.00 35.63 104 GLN A CA 1
ATOM 1197 C C . GLN A 1 104 ? 240.367 191.146 208.622 1.00 38.47 104 GLN A C 1
ATOM 1198 O O . GLN A 1 104 ? 239.431 190.325 208.635 1.00 40.38 104 GLN A O 1
ATOM 1212 N N . PRO A 1 105 ? 241.635 190.723 208.674 1.00 33.93 105 PRO A N 1
ATOM 1213 C CA . PRO A 1 105 ? 241.907 189.287 208.880 1.00 37.19 105 PRO A CA 1
ATOM 1214 C C . PRO A 1 105 ? 241.303 188.734 210.164 1.00 38.39 105 PRO A C 1
ATOM 1215 O O . PRO A 1 105 ? 240.790 187.602 210.186 1.00 40.89 105 PRO A O 1
ATOM 1226 N N . ILE A 1 106 ? 241.349 189.516 211.244 1.00 33.13 106 ILE A N 1
ATOM 1227 C CA . ILE A 1 106 ? 240.754 189.078 212.503 1.00 31.77 106 ILE A CA 1
ATOM 1228 C C . ILE A 1 106 ? 239.254 188.891 212.330 1.00 32.79 106 ILE A C 1
ATOM 1229 O O . ILE A 1 106 ? 238.671 187.904 212.804 1.00 39.30 106 ILE A O 1
ATOM 1245 N N . MET A 1 107 ? 238.606 189.831 211.638 1.00 29.70 107 MET A N 1
ATOM 1246 C CA . MET A 1 107 ? 237.178 189.689 211.379 1.00 30.58 107 MET A CA 1
ATOM 1247 C C . MET A 1 107 ? 236.896 188.443 210.548 1.00 36.03 107 MET A C 1
ATOM 1248 O O . MET A 1 107 ? 235.866 187.788 210.731 1.00 43.01 107 MET A O 1
ATOM 1262 N N . LYS A 1 108 ? 237.798 188.097 209.628 1.00 35.08 108 LYS A N 1
ATOM 1263 C CA . LYS A 1 108 ? 237.586 186.901 208.813 1.00 37.24 108 LYS A CA 1
ATOM 1264 C C . LYS A 1 108 ? 237.646 185.631 209.661 1.00 37.12 108 LYS A C 1
ATOM 1265 O O . LYS A 1 108 ? 236.825 184.717 209.499 1.00 41.01 108 LYS A O 1
ATOM 1284 N N . LEU A 1 109 ? 238.615 185.555 210.574 1.00 34.42 109 LEU A N 1
ATOM 1285 C CA . LEU A 1 109 ? 238.663 184.413 211.490 1.00 35.56 109 LEU A CA 1
ATOM 1286 C C . LEU A 1 109 ? 237.380 184.328 212.319 1.00 36.89 109 LEU A C 1
ATOM 1287 O O . LEU A 1 109 ? 236.784 183.245 212.486 1.00 43.16 109 LEU A O 1
ATOM 1303 N N . TYR A 1 110 ? 236.938 185.475 212.835 1.00 33.15 110 TYR A N 1
ATOM 1304 C CA . TYR A 1 110 ? 235.682 185.539 213.573 1.00 30.28 110 TYR A CA 1
ATOM 1305 C C . TYR A 1 110 ? 234.527 184.995 212.733 1.00 33.15 110 TYR A C 1
ATOM 1306 O O . TYR A 1 110 ? 233.675 184.244 213.228 1.00 39.67 110 TYR A O 1
ATOM 1324 N N . TYR A 1 111 ? 234.495 185.352 211.447 1.00 33.21 111 TYR A N 1
ATOM 1325 C CA . TYR A 1 111 ? 233.431 184.878 210.567 1.00 35.56 111 TYR A CA 1
ATOM 1326 C C . TYR A 1 111 ? 233.493 183.367 210.387 1.00 35.26 111 TYR A C 1
ATOM 1327 O O . TYR A 1 111 ? 232.455 182.701 210.281 1.00 40.60 111 TYR A O 1
ATOM 1345 N N . VAL A 1 112 ? 234.703 182.810 210.314 1.00 36.28 112 VAL A N 1
ATOM 1346 C CA . VAL A 1 112 ? 234.832 181.356 210.224 1.00 36.37 112 VAL A CA 1
ATOM 1347 C C . VAL A 1 112 ? 234.136 180.699 211.410 1.00 38.28 112 VAL A C 1
ATOM 1348 O O . VAL A 1 112 ? 233.319 179.775 211.254 1.00 40.28 112 VAL A O 1
ATOM 1361 N N . TRP A 1 113 ? 234.438 181.180 212.619 1.00 40.38 113 TRP A N 1
ATOM 1362 C CA . TRP A 1 113 ? 233.788 180.595 213.795 1.00 38.85 113 TRP A CA 1
ATOM 1363 C C . TRP A 1 113 ? 232.274 180.788 213.744 1.00 37.93 113 TRP A C 1
ATOM 1364 O O . TRP A 1 113 ? 231.508 179.899 214.146 1.00 40.33 113 TRP A O 1
ATOM 1385 N N . LEU A 1 114 ? 231.821 181.944 213.255 1.00 35.44 114 LEU A N 1
ATOM 1386 C CA . LEU A 1 114 ? 230.384 182.194 213.171 1.00 35.78 114 LEU A CA 1
ATOM 1387 C C . LEU A 1 114 ? 229.701 181.178 212.261 1.00 37.41 114 LEU A C 1
ATOM 1388 O O . LEU A 1 114 ? 228.620 180.664 212.579 1.00 42.69 114 LEU A O 1
ATOM 1404 N N . ARG A 1 115 ? 230.313 180.886 211.113 1.00 38.40 115 ARG A N 1
ATOM 1405 C CA . ARG A 1 115 ? 229.742 179.890 210.209 1.00 38.70 115 ARG A CA 1
ATOM 1406 C C . ARG A 1 115 ? 229.678 178.527 210.884 1.00 38.44 115 ARG A C 1
ATOM 1407 O O . ARG A 1 115 ? 228.688 177.789 210.749 1.00 40.83 115 ARG A O 1
ATOM 1428 N N . VAL A 1 116 ? 230.744 178.165 211.602 1.00 38.91 116 VAL A N 1
ATOM 1429 C CA . VAL A 1 116 ? 230.746 176.876 212.288 1.00 37.83 116 VAL A CA 1
ATOM 1430 C C . VAL A 1 116 ? 229.580 176.797 213.268 1.00 39.59 116 VAL A C 1
ATOM 1431 O O . VAL A 1 116 ? 228.918 175.759 213.383 1.00 40.04 116 VAL A O 1
ATOM 1444 N N . PHE A 1 117 ? 229.312 177.886 213.994 1.00 41.52 117 PHE A N 1
ATOM 1445 C CA . PHE A 1 117 ? 228.171 177.882 214.912 1.00 40.65 117 PHE A CA 1
ATOM 1446 C C . PHE A 1 117 ? 226.845 177.761 214.164 1.00 40.99 117 PHE A C 1
ATOM 1447 O O . PHE A 1 117 ? 225.944 177.023 214.592 1.00 44.24 117 PHE A O 1
ATOM 1464 N N . ASN A 1 118 ? 226.699 178.487 213.053 1.00 42.64 118 ASN A N 1
ATOM 1465 C CA . ASN A 1 118 ? 225.436 178.446 212.321 1.00 42.76 118 ASN A CA 1
ATOM 1466 C C . ASN A 1 118 ? 225.118 177.041 211.832 1.00 44.52 118 ASN A C 1
ATOM 1467 O O . ASN A 1 118 ? 223.946 176.634 211.838 1.00 47.81 118 ASN A O 1
ATOM 1478 N N . LEU A 1 119 ? 226.141 176.292 211.399 1.00 44.26 119 LEU A N 1
ATOM 1479 C CA . LEU A 1 119 ? 225.896 174.935 210.910 1.00 42.53 119 LEU A CA 1
ATOM 1480 C C . LEU A 1 119 ? 225.088 174.121 211.913 1.00 43.18 119 LEU A C 1
ATOM 1481 O O . LEU A 1 119 ? 224.197 173.355 211.528 1.00 46.44 119 LEU A O 1
ATOM 1497 N N . ALA A 1 120 ? 225.383 174.271 213.204 1.00 43.96 120 ALA A N 1
ATOM 1498 C CA . ALA A 1 120 ? 224.669 173.537 214.240 1.00 41.52 120 ALA A CA 1
ATOM 1499 C C . ALA A 1 120 ? 223.380 174.229 214.655 1.00 44.25 120 ALA A C 1
ATOM 1500 O O . ALA A 1 120 ? 222.415 173.557 215.036 1.00 45.08 120 ALA A O 1
ATOM 1507 N N . TYR A 1 121 ? 223.341 175.561 214.592 1.00 49.04 121 TYR A N 1
ATOM 1508 C CA . TYR A 1 121 ? 222.187 176.279 215.130 1.00 48.31 121 TYR A CA 1
ATOM 1509 C C . TYR A 1 121 ? 220.975 176.206 214.204 1.00 47.20 121 TYR A C 1
ATOM 1510 O O . TYR A 1 121 ? 219.866 175.898 214.653 1.00 50.56 121 TYR A O 1
ATOM 1528 N N . GLU A 1 122 ? 221.157 176.489 212.908 1.00 47.89 122 GLU A N 1
ATOM 1529 C CA . GLU A 1 122 ? 219.987 176.754 212.065 1.00 53.37 122 GLU A CA 1
ATOM 1530 C C . GLU A 1 122 ? 219.099 175.527 211.865 1.00 55.10 122 GLU A C 1
ATOM 1531 O O . GLU A 1 122 ? 217.876 175.631 212.089 1.00 61.07 122 GLU A O 1
ATOM 1543 N N . PRO A 1 123 ? 219.612 174.363 211.446 1.00 50.69 123 PRO A N 1
ATOM 1544 C CA . PRO A 1 123 ? 218.714 173.215 211.223 1.00 51.58 123 PRO A CA 1
ATOM 1545 C C . PRO A 1 123 ? 217.911 172.819 212.449 1.00 52.55 123 PRO A C 1
ATOM 1546 O O . PRO A 1 123 ? 216.736 172.444 212.321 1.00 55.73 123 PRO A O 1
ATOM 1557 N N . ALA A 1 124 ? 218.511 172.892 213.638 1.00 51.87 124 ALA A N 1
ATOM 1558 C CA . ALA A 1 124 ? 217.807 172.483 214.848 1.00 51.50 124 ALA A CA 1
ATOM 1559 C C . ALA A 1 124 ? 216.596 173.371 215.106 1.00 52.34 124 ALA A C 1
ATOM 1560 O O . ALA A 1 124 ? 215.531 172.881 215.497 1.00 55.67 124 ALA A O 1
ATOM 1567 N N . LEU A 1 125 ? 216.741 174.680 214.895 1.00 53.34 125 LEU A N 1
ATOM 1568 C CA . LEU A 1 125 ? 215.612 175.589 215.058 1.00 54.76 125 LEU A CA 1
ATOM 1569 C C . LEU A 1 125 ? 214.554 175.349 213.987 1.00 55.90 125 LEU A C 1
ATOM 1570 O O . LEU A 1 125 ? 213.347 175.326 214.284 1.00 59.63 125 LEU A O 1
ATOM 1586 N N . ARG A 1 126 ? 214.986 175.168 212.735 1.00 57.48 126 ARG A N 1
ATOM 1587 C CA . ARG A 1 126 ? 214.023 174.945 211.663 1.00 60.21 126 ARG A CA 1
ATOM 1588 C C . ARG A 1 126 ? 213.202 173.686 211.906 1.00 63.82 126 ARG A C 1
ATOM 1589 O O . ARG A 1 126 ? 212.012 173.648 211.567 1.00 63.54 126 ARG A O 1
ATOM 1610 N N . LEU A 1 127 ? 213.808 172.657 212.504 1.00 62.28 127 LEU A N 1
ATOM 1611 C CA . LEU A 1 127 ? 213.071 171.427 212.784 1.00 60.68 127 LEU A CA 1
ATOM 1612 C C . LEU A 1 127 ? 211.795 171.715 213.563 1.00 60.70 127 LEU A C 1
ATOM 1613 O O . LEU A 1 127 ? 210.702 171.297 213.164 1.00 61.21 127 LEU A O 1
ATOM 1629 N N . VAL A 1 128 ? 211.911 172.435 214.679 1.00 59.03 128 VAL A N 1
ATOM 1630 C CA . VAL A 1 128 ? 210.744 172.652 215.526 1.00 59.81 128 VAL A CA 1
ATOM 1631 C C . VAL A 1 128 ? 209.849 173.754 214.973 1.00 62.69 128 VAL A C 1
ATOM 1632 O O . VAL A 1 128 ? 208.639 173.753 215.231 1.00 62.74 128 VAL A O 1
ATOM 1645 N N . CYS A 1 129 ? 210.396 174.704 214.208 1.00 61.89 129 CYS A N 1
ATOM 1646 C CA . CYS A 1 129 ? 209.560 175.827 213.791 1.00 60.16 129 CYS A CA 1
ATOM 1647 C C . CYS A 1 129 ? 208.769 175.556 212.513 1.00 62.92 129 CYS A C 1
ATOM 1648 O O . CYS A 1 129 ? 207.594 175.927 212.434 1.00 65.82 129 CYS A O 1
ATOM 1656 N N . ASP A 1 130 ? 209.373 174.920 211.509 1.00 63.90 130 ASP A N 1
ATOM 1657 C CA . ASP A 1 130 ? 208.725 174.850 210.201 1.00 67.22 130 ASP A CA 1
ATOM 1658 C C . ASP A 1 130 ? 207.364 174.159 210.218 1.00 69.65 130 ASP A C 1
ATOM 1659 O O . ASP A 1 130 ? 206.429 174.692 209.595 1.00 72.00 130 ASP A O 1
ATOM 1668 N 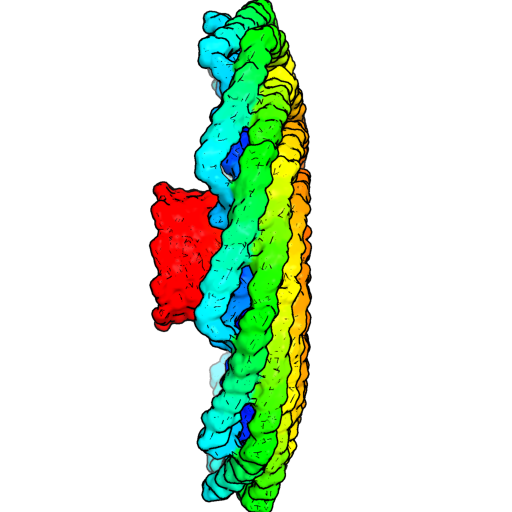N . PRO A 1 131 ? 207.173 173.007 210.872 1.00 68.98 131 PRO A N 1
ATOM 1669 C CA . PRO A 1 131 ? 205.847 172.363 210.824 1.00 70.44 131 PRO A CA 1
ATOM 1670 C C . PRO A 1 131 ? 204.713 173.274 211.264 1.00 66.62 131 PRO A C 1
ATOM 1671 O O . PRO A 1 131 ? 203.644 173.284 210.637 1.00 65.14 131 PRO A O 1
ATOM 1682 N N . ILE A 1 132 ? 204.929 174.063 212.317 1.00 63.91 132 ILE A N 1
ATOM 1683 C CA . ILE A 1 132 ? 203.874 174.930 212.831 1.00 62.65 132 ILE A CA 1
ATOM 1684 C C . ILE A 1 132 ? 203.484 175.968 211.786 1.00 62.31 132 ILE A C 1
ATOM 1685 O O . ILE A 1 132 ? 202.298 176.204 211.534 1.00 64.20 132 ILE A O 1
ATOM 1701 N N . HIS A 1 133 ? 204.476 176.605 211.163 1.00 65.13 133 HIS A N 1
ATOM 1702 C CA . HIS A 1 133 ? 204.183 177.677 210.217 1.00 65.30 133 HIS A CA 1
ATOM 1703 C C . HIS A 1 133 ? 203.660 177.135 208.895 1.00 65.31 133 HIS A C 1
ATOM 1704 O O . HIS A 1 133 ? 202.889 177.817 208.211 1.00 66.71 133 HIS A O 1
ATOM 1718 N N . ARG A 1 134 ? 204.067 175.924 208.511 1.00 66.63 134 ARG A N 1
ATOM 1719 C CA . ARG A 1 134 ? 203.437 175.278 207.366 1.00 69.51 134 ARG A CA 1
ATOM 1720 C C . ARG A 1 134 ? 201.972 174.981 207.654 1.00 71.06 134 ARG A C 1
ATOM 1721 O O . ARG A 1 134 ? 201.112 175.137 206.780 1.00 69.19 134 ARG A O 1
ATOM 1742 N N . SER A 1 135 ? 201.671 174.547 208.879 1.00 71.20 135 SER A N 1
ATOM 1743 C CA . SER A 1 135 ? 200.286 174.281 209.253 1.00 65.59 135 SER A CA 1
ATOM 1744 C C . SER A 1 135 ? 199.457 175.561 209.244 1.00 65.94 135 SER A C 1
ATOM 1745 O O . SER A 1 135 ? 198.327 175.576 208.742 1.00 69.02 135 SER A O 1
ATOM 1753 N N . ILE A 1 136 ? 200.002 176.649 209.795 1.00 65.01 136 ILE A N 1
ATOM 1754 C CA . ILE A 1 136 ? 199.252 177.901 209.874 1.00 62.99 136 ILE A CA 1
ATOM 1755 C C . ILE A 1 136 ? 199.012 178.479 208.487 1.00 64.31 136 ILE A C 1
ATOM 1756 O O . ILE A 1 136 ? 198.124 179.319 208.303 1.00 69.51 136 ILE A O 1
ATOM 1772 N N . ALA A 1 137 ? 199.791 178.052 207.490 1.00 65.30 137 ALA A N 1
ATOM 1773 C CA . ALA A 1 137 ? 199.621 178.588 206.145 1.00 66.42 137 ALA A CA 1
ATOM 1774 C C . ALA A 1 137 ? 198.307 178.151 205.513 1.00 70.44 137 ALA A C 1
ATOM 1775 O O . ALA A 1 137 ? 197.912 178.713 204.486 1.00 74.55 137 ALA A O 1
ATOM 1782 N N . LEU A 1 138 ? 197.620 177.171 206.102 1.00 68.94 138 LEU A N 1
ATOM 1783 C CA . LEU A 1 138 ? 196.383 176.647 205.534 1.00 68.40 138 LEU A CA 1
ATOM 1784 C C . LEU A 1 138 ? 195.199 177.589 205.705 1.00 69.90 138 LEU A C 1
ATOM 1785 O O . LEU A 1 138 ? 194.107 177.264 205.228 1.00 74.62 138 LEU A O 1
ATOM 1801 N N . ILE A 1 139 ? 195.377 178.734 206.367 1.00 68.95 139 ILE A N 1
ATOM 1802 C CA . ILE A 1 139 ? 194.256 179.643 206.581 1.00 67.48 139 ILE A CA 1
ATOM 1803 C C . ILE A 1 139 ? 193.884 180.370 205.293 1.00 70.45 139 ILE A C 1
ATOM 1804 O O . ILE A 1 139 ? 192.755 180.855 205.154 1.00 72.24 139 ILE A O 1
ATOM 1820 N N . LEU A 1 140 ? 194.803 180.448 204.329 1.00 71.43 140 LEU A N 1
ATOM 1821 C CA . LEU A 1 140 ? 194.598 181.223 203.112 1.00 73.26 140 LEU A CA 1
ATOM 1822 C C . LEU A 1 140 ? 194.295 180.349 201.898 1.00 75.03 140 LEU A C 1
ATOM 1823 O O . LEU A 1 140 ? 194.502 180.790 200.763 1.00 76.58 140 LEU A O 1
ATOM 1839 N N . SER A 1 141 ? 193.802 179.128 202.108 1.00 76.03 141 SER A N 1
ATOM 1840 C CA . SER A 1 141 ? 193.588 178.174 201.027 1.00 79.76 141 SER A CA 1
ATOM 1841 C C . SER A 1 141 ? 192.110 177.940 200.727 1.00 82.82 141 SER A C 1
ATOM 1842 O O . SER A 1 141 ? 191.756 176.885 200.190 1.00 83.78 141 SER A O 1
ATOM 1850 N N . GLY A 1 142 ? 191.242 178.896 201.054 1.00 82.08 142 GLY A N 1
ATOM 1851 C CA . GLY A 1 142 ? 189.818 178.727 200.827 1.00 78.08 142 GLY A CA 1
ATOM 1852 C C . GLY A 1 142 ? 189.126 179.954 200.270 1.00 78.79 142 GLY A C 1
ATOM 1853 O O . GLY A 1 142 ? 187.956 180.198 200.576 1.00 83.28 142 GLY A O 1
ATOM 1857 N N . ILE A 1 143 ? 189.827 180.729 199.449 1.00 79.71 143 ILE A N 1
ATOM 1858 C CA . ILE A 1 143 ? 189.289 181.985 198.935 1.00 82.40 143 ILE A CA 1
ATOM 1859 C C . ILE A 1 143 ? 188.375 181.702 197.750 1.00 87.01 143 ILE A C 1
ATOM 1860 O O . ILE A 1 143 ? 188.723 180.931 196.849 1.00 87.82 143 ILE A O 1
ATOM 1876 N N . LYS A 1 144 ? 187.195 182.320 197.755 1.00 88.37 144 LYS A N 1
ATOM 1877 C CA . LYS A 1 144 ? 186.290 182.285 196.615 1.00 87.36 144 LYS A CA 1
ATOM 1878 C C . LYS A 1 144 ? 185.512 183.591 196.581 1.00 88.34 144 LYS A C 1
ATOM 1879 O O . LYS A 1 144 ? 185.299 184.226 197.617 1.00 86.87 144 LYS A O 1
ATOM 1898 N N . GLY A 1 145 ? 185.083 183.986 195.387 1.00 94.91 145 GLY A N 1
ATOM 1899 C CA . GLY A 1 145 ? 184.350 185.229 195.248 1.00 95.02 145 GLY A CA 1
ATOM 1900 C C . GLY A 1 145 ? 183.701 185.354 193.890 1.00 99.38 145 GLY A C 1
ATOM 1901 O O . GLY A 1 145 ? 184.045 184.640 192.942 1.00 101.04 145 GLY A O 1
ATOM 1905 N N . GLN A 1 146 ? 182.747 186.282 193.813 1.00 100.69 146 GLN A N 1
ATOM 1906 C CA . GLN A 1 146 ? 182.049 186.617 192.582 1.00 102.38 146 GLN A CA 1
ATOM 1907 C C . GLN A 1 146 ? 181.975 188.131 192.453 1.00 101.97 146 GLN A C 1
ATOM 1908 O O . GLN A 1 146 ? 181.875 188.847 193.453 1.00 100.63 146 GLN A O 1
ATOM 1922 N N . PHE A 1 147 ? 182.022 188.617 191.215 1.00 105.63 147 PHE A N 1
ATOM 1923 C CA . PHE A 1 147 ? 182.028 190.052 190.976 1.00 109.00 147 PHE A CA 1
ATOM 1924 C C . PHE A 1 147 ? 181.263 190.364 189.699 1.00 114.49 147 PHE A C 1
ATOM 1925 O O . PHE A 1 147 ? 181.105 189.514 188.818 1.00 119.65 147 PHE A O 1
ATOM 1942 N N . LYS A 1 148 ? 180.785 191.603 189.617 1.00 114.44 148 LYS A N 1
ATOM 1943 C CA . LYS A 1 148 ? 180.182 192.141 188.407 1.00 117.04 148 LYS A CA 1
ATOM 1944 C C . LYS A 1 148 ? 180.607 193.594 188.265 1.00 118.37 148 LYS A C 1
ATOM 1945 O O . LYS A 1 148 ? 180.705 194.317 189.260 1.00 117.45 148 LYS A O 1
ATOM 1964 N N . MET A 1 149 ? 180.857 194.016 187.027 1.00 121.14 149 MET A N 1
ATOM 1965 C CA . MET A 1 149 ? 181.397 195.337 186.747 1.00 121.42 149 MET A CA 1
ATOM 1966 C C . MET A 1 149 ? 180.542 196.038 185.704 1.00 124.93 149 MET A C 1
ATOM 1967 O O . MET A 1 149 ? 179.864 195.397 184.896 1.00 127.61 149 MET A O 1
ATOM 1981 N N . ASN A 1 150 ? 180.581 197.368 185.735 1.00 126.52 150 ASN A N 1
ATOM 1982 C CA . ASN A 1 150 ? 179.893 198.196 184.758 1.00 127.78 150 ASN A CA 1
ATOM 1983 C C 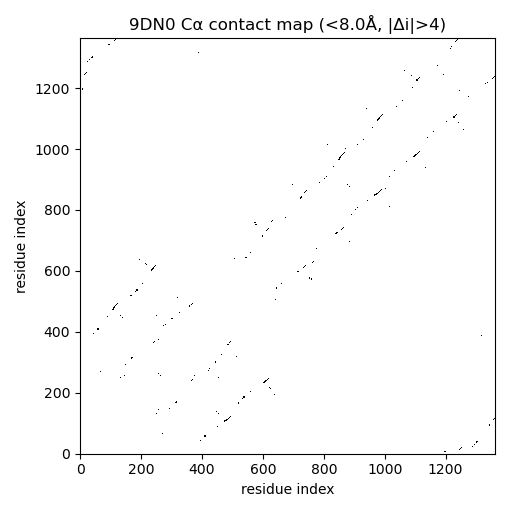. ASN A 1 150 ? 180.774 199.389 184.422 1.00 129.57 150 ASN A C 1
ATOM 1984 O O . ASN A 1 150 ? 181.628 199.798 185.212 1.00 128.18 150 ASN A O 1
ATOM 1995 N N . SER A 1 151 ? 180.562 199.944 183.231 1.00 134.44 151 SER A N 1
ATOM 1996 C CA . SER A 1 151 ? 181.353 201.079 182.777 1.00 136.40 151 SER A CA 1
ATOM 1997 C C . SER A 1 151 ? 180.553 201.857 181.745 1.00 140.08 151 SER A C 1
ATOM 1998 O O . SER A 1 151 ? 179.575 201.357 181.182 1.00 137.30 151 SER A O 1
ATOM 2006 N N . SER A 1 152 ? 180.983 203.092 181.507 1.00 143.06 152 SER A N 1
ATOM 2007 C CA . SER A 1 152 ? 180.328 203.962 180.538 1.00 143.38 152 SER A CA 1
ATOM 2008 C C . SER A 1 152 ? 181.227 205.139 180.177 1.00 141.46 152 SER A C 1
ATOM 2009 O O . SER A 1 152 ? 181.377 206.081 180.955 1.00 135.93 152 SER A O 1
ATOM 2017 N N . ASP B 1 29 ? 200.670 164.055 200.254 1.00 77.23 29 ASP B N 1
ATOM 2018 C CA . ASP B 1 29 ? 200.653 162.851 201.134 1.00 76.43 29 ASP B CA 1
ATOM 2019 C C . ASP B 1 29 ? 201.308 163.164 202.476 1.00 68.97 29 ASP B C 1
ATOM 2020 O O . ASP B 1 29 ? 202.430 163.663 202.527 1.00 63.77 29 ASP B O 1
ATOM 2029 N N . VAL B 1 30 ? 200.592 162.871 203.563 1.00 67.63 30 VAL B N 1
ATOM 2030 C CA . VAL B 1 30 ? 201.106 163.173 204.895 1.00 66.41 30 VAL B CA 1
ATOM 2031 C C . VAL B 1 30 ? 202.082 162.103 205.365 1.00 65.05 30 VAL B C 1
ATOM 2032 O O . VAL B 1 30 ? 203.030 162.403 206.099 1.00 62.88 30 VAL B O 1
ATOM 2045 N N . TYR B 1 31 ? 201.874 160.853 204.958 1.00 61.86 31 TYR B N 1
ATOM 2046 C CA . TYR B 1 31 ? 202.588 159.702 205.504 1.00 51.54 31 TYR B CA 1
ATOM 2047 C C . TYR B 1 31 ? 203.677 159.213 204.561 1.00 55.63 31 TYR B C 1
ATOM 2048 O O . TYR B 1 31 ? 203.884 158.009 204.390 1.00 55.50 31 TYR B O 1
ATOM 2066 N N . ARG B 1 32 ? 204.378 160.149 203.930 1.00 63.33 32 ARG B N 1
ATOM 2067 C CA . ARG B 1 32 ? 205.464 159.861 203.006 1.00 61.48 32 ARG B CA 1
ATOM 2068 C C . ARG B 1 32 ? 206.786 160.211 203.677 1.00 57.18 32 ARG B C 1
ATOM 2069 O O . ARG B 1 32 ? 206.919 161.286 204.271 1.00 59.83 32 ARG B O 1
ATOM 2090 N N . LEU B 1 33 ? 207.756 159.304 203.587 1.00 53.42 33 LEU B N 1
ATOM 2091 C CA . LEU B 1 33 ? 209.046 159.526 204.228 1.00 50.65 33 LEU B CA 1
ATOM 2092 C C . LEU B 1 33 ? 209.802 160.643 203.519 1.00 52.53 33 LEU B C 1
ATOM 2093 O O . LEU B 1 33 ? 209.879 160.674 202.287 1.00 54.82 33 LEU B O 1
ATOM 2109 N N . SER B 1 34 ? 210.360 161.564 204.302 1.00 51.53 34 SER B N 1
ATOM 2110 C CA . SER B 1 34 ? 211.046 162.713 203.735 1.00 49.89 34 SER B CA 1
ATOM 2111 C C . SER B 1 34 ? 212.377 162.291 203.110 1.00 51.45 34 SER B C 1
ATOM 2112 O O . SER B 1 34 ? 212.945 161.258 203.476 1.00 52.96 34 SER B O 1
ATOM 2120 N N . PRO B 1 35 ? 212.899 163.078 202.166 1.00 53.93 35 PRO B N 1
ATOM 2121 C CA . PRO B 1 35 ? 214.092 162.647 201.425 1.00 51.20 35 PRO B CA 1
ATOM 2122 C C . PRO B 1 35 ? 215.321 162.526 202.315 1.00 48.93 35 PRO B C 1
ATOM 2123 O O . PRO B 1 35 ? 215.428 163.165 203.364 1.00 48.06 35 PRO B O 1
ATOM 2134 N N . HIS B 1 36 ? 216.257 161.689 201.872 1.00 49.21 36 HIS B N 1
ATOM 2135 C CA . HIS B 1 36 ? 217.445 161.371 202.648 1.00 46.96 36 HIS B CA 1
ATOM 2136 C C . HIS B 1 36 ? 218.365 162.587 202.761 1.00 49.75 36 HIS B C 1
ATOM 2137 O O . HIS B 1 36 ? 218.112 163.656 202.203 1.00 56.57 36 HIS B O 1
ATOM 2151 N N . VAL B 1 37 ? 219.452 162.401 203.505 1.00 47.73 37 VAL B N 1
ATOM 2152 C CA . VAL B 1 37 ? 220.482 163.421 203.668 1.00 51.67 37 VAL B CA 1
ATOM 2153 C C . VAL B 1 37 ? 221.612 163.114 202.695 1.00 54.32 37 VAL B C 1
ATOM 2154 O O . VAL B 1 37 ? 222.162 162.008 202.699 1.00 57.18 37 VAL B O 1
ATOM 2167 N N . THR B 1 38 ? 221.956 164.090 201.856 1.00 55.97 38 THR B N 1
ATOM 2168 C CA . THR B 1 38 ? 223.042 163.903 200.903 1.00 58.39 38 THR B CA 1
ATOM 2169 C C . THR B 1 38 ? 224.343 163.629 201.643 1.00 60.83 38 THR B C 1
ATOM 2170 O O . THR B 1 38 ? 224.689 164.332 202.597 1.00 61.99 38 THR B O 1
ATOM 2181 N N . THR B 1 39 ? 225.070 162.603 201.196 1.00 62.67 39 THR B N 1
ATOM 2182 C CA . THR B 1 39 ? 226.247 162.123 201.907 1.00 63.88 39 THR B CA 1
ATOM 2183 C C . THR B 1 39 ? 227.399 161.798 200.956 1.00 65.26 39 THR B C 1
ATOM 2184 O O . THR B 1 39 ? 228.457 161.348 201.410 1.00 60.56 39 THR B O 1
ATOM 2195 N N . GLY B 1 40 ? 227.244 162.061 199.661 1.00 66.92 40 GLY B N 1
ATOM 2196 C CA . GLY B 1 40 ? 228.332 161.825 198.732 1.00 61.70 40 GLY B CA 1
ATOM 2197 C C . GLY B 1 40 ? 229.613 162.511 199.167 1.00 61.29 40 GLY B C 1
ATOM 2198 O O . GLY B 1 40 ? 229.616 163.447 199.968 1.00 64.39 40 GLY B O 1
ATOM 2202 N N . PHE B 1 41 ? 230.730 162.025 198.620 1.00 59.85 41 PHE B N 1
ATOM 2203 C CA . PHE B 1 41 ? 232.037 162.525 199.035 1.00 55.79 41 PHE B CA 1
ATOM 2204 C C . PHE B 1 41 ? 232.132 164.038 198.873 1.00 57.24 41 PHE B C 1
ATOM 2205 O O . PHE B 1 41 ? 232.493 164.753 199.814 1.00 56.78 41 PHE B O 1
ATOM 2222 N N . ALA B 1 42 ? 231.807 164.545 197.683 1.00 60.73 42 ALA B N 1
ATOM 2223 C CA . ALA B 1 42 ? 231.888 165.979 197.433 1.00 61.99 42 ALA B CA 1
ATOM 2224 C C . ALA B 1 42 ? 230.815 166.766 198.172 1.00 61.11 42 ALA B C 1
ATOM 2225 O O .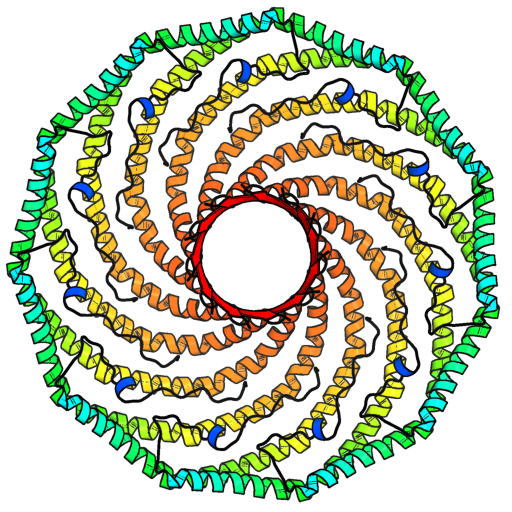 ALA B 1 42 ? 230.884 167.999 198.192 1.00 58.54 42 ALA B O 1
ATOM 2232 N N . ASP B 1 43 ? 229.834 166.093 198.775 1.00 60.35 43 ASP B N 1
ATOM 2233 C CA . ASP B 1 43 ? 228.776 166.755 199.524 1.00 59.99 43 ASP B CA 1
ATOM 2234 C C . ASP B 1 43 ? 229.002 166.729 201.030 1.00 57.71 43 ASP B C 1
ATOM 2235 O O . ASP B 1 43 ? 228.245 167.376 201.760 1.00 57.71 43 ASP B O 1
ATOM 2244 N N . THR B 1 44 ? 230.012 166.008 201.508 1.00 58.82 44 THR B N 1
ATOM 2245 C CA . THR B 1 44 ? 230.343 165.968 202.928 1.00 57.39 44 THR B CA 1
ATOM 2246 C C . THR B 1 44 ? 231.738 166.492 203.229 1.00 54.42 44 THR B C 1
ATOM 2247 O O . THR B 1 44 ? 231.924 167.176 204.237 1.00 50.34 44 THR B O 1
ATOM 2258 N N . PHE B 1 45 ? 232.726 166.195 202.388 1.00 56.61 45 PHE B N 1
ATOM 2259 C CA . PHE B 1 45 ? 234.040 166.832 202.454 1.00 52.72 45 PHE B CA 1
ATOM 2260 C C . PHE B 1 45 ? 234.117 167.895 201.362 1.00 54.37 45 PHE B C 1
ATOM 2261 O O . PHE B 1 45 ? 234.685 167.676 200.290 1.00 55.55 45 PHE B O 1
ATOM 2278 N N . LYS B 1 46 ? 233.546 169.063 201.641 1.00 54.54 46 LYS B N 1
ATOM 2279 C CA . LYS B 1 46 ? 233.315 170.073 200.618 1.00 57.86 46 LYS B CA 1
ATOM 2280 C C . LYS B 1 46 ? 234.316 171.214 200.748 1.00 55.76 46 LYS B C 1
ATOM 2281 O O . LYS B 1 46 ? 234.606 171.674 201.857 1.00 53.57 46 LYS B O 1
ATOM 2300 N N . GLU B 1 47 ? 234.832 171.667 199.607 1.00 60.77 47 GLU B N 1
ATOM 2301 C CA . GLU B 1 47 ? 235.829 172.723 199.535 1.00 58.25 47 GLU B CA 1
ATOM 2302 C C . GLU B 1 47 ? 235.383 173.786 198.540 1.00 64.87 47 GLU B C 1
ATOM 2303 O O . GLU B 1 47 ? 234.518 173.542 197.694 1.00 69.16 47 GLU B O 1
ATOM 2315 N N . SER B 1 48 ? 235.980 174.970 198.650 1.00 66.29 48 SER B N 1
ATOM 2316 C CA . SER B 1 48 ? 235.707 176.077 197.749 1.00 70.91 48 SER B CA 1
ATOM 2317 C C . SER B 1 48 ? 236.898 176.295 196.818 1.00 71.67 48 SER B C 1
ATOM 2318 O O . SER B 1 48 ? 237.867 175.532 196.813 1.00 72.73 48 SER B O 1
ATOM 2326 N N . ASN B 1 49 ? 236.818 177.356 196.011 1.00 76.23 49 ASN B N 1
ATOM 2327 C CA . ASN B 1 49 ? 237.906 177.680 195.096 1.00 79.56 49 ASN B CA 1
ATOM 2328 C C . ASN B 1 49 ? 239.178 178.083 195.831 1.00 77.57 49 ASN B C 1
ATOM 2329 O O . ASN B 1 49 ? 240.266 178.012 195.249 1.00 79.39 49 ASN B O 1
ATOM 2340 N N . ASP B 1 50 ? 239.068 178.500 197.093 1.00 73.54 50 ASP B N 1
ATOM 2341 C CA . ASP B 1 50 ? 240.225 178.982 197.838 1.00 71.77 50 ASP B CA 1
ATOM 2342 C C . ASP B 1 50 ? 240.990 177.864 198.531 1.00 69.47 50 ASP B C 1
ATOM 2343 O O . ASP B 1 50 ? 242.086 178.113 199.045 1.00 70.60 50 ASP B O 1
ATOM 2352 N N . ILE B 1 51 ? 240.449 176.650 198.556 1.00 67.74 51 ILE B N 1
ATOM 2353 C CA . ILE B 1 51 ? 240.989 175.552 199.351 1.00 63.77 51 ILE B CA 1
ATOM 2354 C C . ILE B 1 51 ? 241.381 174.433 198.397 1.00 64.40 51 ILE B C 1
ATOM 2355 O O . ILE B 1 51 ? 240.534 173.923 197.653 1.00 69.89 51 ILE B O 1
ATOM 2371 N N . MET B 1 52 ? 242.656 174.044 198.422 1.00 62.12 52 MET B N 1
ATOM 2372 C CA . MET B 1 52 ? 243.168 173.062 197.476 1.00 66.19 52 MET B CA 1
ATOM 2373 C C . MET B 1 52 ? 244.336 172.301 198.083 1.00 67.26 52 MET B C 1
ATOM 2374 O O . MET B 1 52 ? 245.098 172.845 198.886 1.00 65.09 52 MET B O 1
ATOM 2388 N N . GLY B 1 53 ? 244.450 171.029 197.700 1.00 70.10 53 GLY B N 1
ATOM 2389 C CA . GLY B 1 53 ? 245.654 170.254 197.878 1.00 66.75 53 GLY B CA 1
ATOM 2390 C C . GLY B 1 53 ? 246.186 169.757 196.547 1.00 71.03 53 GLY B C 1
ATOM 2391 O O . GLY B 1 53 ? 245.855 170.274 195.479 1.00 74.33 53 GLY B O 1
ATOM 2395 N N . PHE B 1 54 ? 247.029 168.729 196.622 1.00 68.23 54 PHE B N 1
ATOM 2396 C CA . PHE B 1 54 ? 247.483 168.087 195.397 1.00 69.31 54 PHE B CA 1
ATOM 2397 C C . PHE B 1 54 ? 246.298 167.460 194.669 1.00 73.89 54 PHE B C 1
ATOM 2398 O O . PHE B 1 54 ? 245.338 166.989 195.285 1.00 73.35 54 PHE B O 1
ATOM 2415 N N . SER B 1 55 ? 246.369 167.465 193.337 1.00 74.94 55 SER B N 1
ATOM 2416 C CA . SER B 1 55 ? 245.232 167.022 192.537 1.00 76.58 55 SER B CA 1
ATOM 2417 C C . SER B 1 55 ? 244.983 165.525 192.689 1.00 75.77 55 SER B C 1
ATOM 2418 O O . SER B 1 55 ? 243.833 165.094 192.831 1.00 77.88 55 SER B O 1
ATOM 2426 N N . PHE B 1 56 ? 246.045 164.715 192.666 1.00 70.16 56 PHE B N 1
ATOM 2427 C CA . PHE B 1 56 ? 245.861 163.269 192.590 1.00 68.39 56 PHE B CA 1
ATOM 2428 C C . PHE B 1 56 ? 245.277 162.692 193.875 1.00 72.59 56 PHE B C 1
ATOM 2429 O O . PHE B 1 56 ? 244.650 161.628 193.839 1.00 76.44 56 PHE B O 1
ATOM 2446 N N . MET B 1 57 ? 245.467 163.365 195.013 1.00 70.77 57 MET B N 1
ATOM 2447 C CA . MET B 1 57 ? 244.979 162.815 196.276 1.00 69.37 57 MET B CA 1
ATOM 2448 C C . MET B 1 57 ? 243.457 162.833 196.353 1.00 66.40 57 MET B C 1
ATOM 2449 O O . MET B 1 57 ? 242.867 162.050 197.108 1.00 71.69 57 MET B O 1
ATOM 2463 N N . GLU B 1 58 ? 242.807 163.715 195.591 1.00 61.86 58 GLU B N 1
ATOM 2464 C CA . GLU B 1 58 ? 241.351 163.791 195.630 1.00 66.57 58 GLU B CA 1
ATOM 2465 C C . GLU B 1 58 ? 240.727 162.472 195.192 1.00 71.18 58 GLU B C 1
ATOM 2466 O O . GLU B 1 58 ? 239.817 161.950 195.850 1.00 70.07 58 GLU B O 1
ATOM 2478 N N . LYS B 1 59 ? 241.213 161.913 194.082 1.00 70.19 59 LYS B N 1
ATOM 2479 C CA . LYS B 1 59 ? 240.668 160.651 193.595 1.00 67.24 59 LYS B CA 1
ATOM 2480 C C . LYS B 1 59 ? 240.935 159.522 194.579 1.00 60.61 59 LYS B C 1
ATOM 2481 O O . LYS B 1 59 ? 240.073 158.664 194.797 1.00 64.58 59 LYS B O 1
ATOM 2500 N N . VAL B 1 60 ? 242.123 159.504 195.185 1.00 53.00 60 VAL B N 1
ATOM 2501 C CA . VAL B 1 60 ? 242.446 158.453 196.146 1.00 55.80 60 VAL B CA 1
ATOM 2502 C C . VAL B 1 60 ? 241.483 158.503 197.326 1.00 56.33 60 VAL B C 1
ATOM 2503 O O . VAL B 1 60 ? 240.911 157.481 197.732 1.00 60.65 60 VAL B O 1
ATOM 2516 N N . ASN B 1 61 ? 241.277 159.698 197.885 1.00 54.22 61 ASN B N 1
ATOM 2517 C CA . ASN B 1 61 ? 240.379 159.829 199.028 1.00 53.27 61 ASN B CA 1
ATOM 2518 C C . ASN B 1 61 ? 238.953 159.444 198.651 1.00 52.70 61 ASN B C 1
ATOM 2519 O O . ASN B 1 61 ? 238.271 158.723 199.394 1.00 55.17 61 ASN B O 1
ATOM 2530 N N . GLY B 1 62 ? 238.486 159.910 197.490 1.00 52.23 62 GLY B N 1
ATOM 2531 C CA . GLY B 1 62 ? 237.134 159.581 197.071 1.00 52.33 62 GLY B CA 1
ATOM 2532 C C . GLY B 1 62 ? 236.934 158.091 196.886 1.00 52.74 62 GLY B C 1
ATOM 2533 O O . GLY B 1 62 ? 235.920 157.531 197.316 1.00 56.14 62 GLY B O 1
ATOM 2537 N N . ALA B 1 63 ? 237.897 157.426 196.245 1.00 49.59 63 ALA B N 1
ATOM 2538 C CA . ALA B 1 63 ? 237.792 155.988 196.037 1.00 49.41 63 ALA B CA 1
ATOM 2539 C C . ALA B 1 63 ? 237.777 155.248 197.365 1.00 48.64 63 ALA B C 1
ATOM 2540 O O . ALA B 1 63 ? 236.962 154.341 197.574 1.00 55.03 63 ALA B O 1
ATOM 2547 N N . ILE B 1 64 ? 238.668 155.626 198.286 1.00 45.89 64 ILE B N 1
ATOM 2548 C CA . ILE B 1 64 ? 238.700 154.960 199.585 1.00 48.69 64 ILE B CA 1
ATOM 2549 C C . ILE B 1 64 ? 237.345 155.085 200.268 1.00 50.78 64 ILE B C 1
ATOM 2550 O O . ILE B 1 64 ? 236.754 154.090 200.709 1.00 53.54 64 ILE B O 1
ATOM 2566 N N . TYR B 1 65 ? 236.820 156.310 200.336 1.00 50.00 65 TYR B N 1
ATOM 2567 C CA . TYR B 1 65 ? 235.545 156.537 201.009 1.00 46.78 65 TYR B CA 1
ATOM 2568 C C . TYR B 1 65 ? 234.433 155.710 200.372 1.00 51.97 65 TYR B C 1
ATOM 2569 O O . TYR B 1 65 ? 233.715 154.967 201.058 1.00 54.23 65 TYR B O 1
ATOM 2587 N N . LYS B 1 66 ? 234.286 155.820 199.049 1.00 55.46 66 LYS B N 1
ATOM 2588 C CA . LYS B 1 66 ? 233.169 155.173 198.371 1.00 56.60 66 LYS B CA 1
ATOM 2589 C C . LYS B 1 66 ? 233.239 153.658 198.515 1.00 54.45 66 LYS B C 1
ATOM 2590 O O . LYS B 1 66 ? 232.230 153.003 198.811 1.00 54.93 66 LYS B O 1
ATOM 2609 N N . TYR B 1 67 ? 234.424 153.079 198.315 1.00 50.56 67 TYR B N 1
ATOM 2610 C CA . TYR B 1 67 ? 234.528 151.626 198.348 1.00 49.95 67 TYR B CA 1
ATOM 2611 C C . TYR B 1 67 ? 234.364 151.092 199.763 1.00 51.56 67 TYR B C 1
ATOM 2612 O O . TYR B 1 67 ? 233.743 150.043 199.957 1.00 58.86 67 TYR B O 1
ATOM 2630 N N . THR B 1 68 ? 234.885 151.796 200.771 1.00 50.66 68 THR B N 1
ATOM 2631 C CA . THR B 1 68 ? 234.642 151.363 202.142 1.00 56.91 68 THR B CA 1
ATOM 2632 C C . THR B 1 68 ? 233.149 151.367 202.449 1.00 53.63 68 THR B C 1
ATOM 2633 O O . THR B 1 68 ? 232.603 150.386 202.976 1.00 50.54 68 THR B O 1
ATOM 2644 N N . HIS B 1 69 ? 232.465 152.460 202.097 1.00 51.90 69 HIS B N 1
ATOM 2645 C CA . HIS B 1 69 ? 231.031 152.550 202.356 1.00 49.38 69 HIS B CA 1
ATOM 2646 C C . HIS B 1 69 ? 230.285 151.399 201.692 1.00 51.97 69 HIS B C 1
ATOM 2647 O O . HIS B 1 69 ? 229.490 150.700 202.337 1.00 52.30 69 HIS B O 1
ATOM 2661 N N . PHE B 1 70 ? 230.532 151.185 200.398 1.00 53.23 70 PHE B N 1
ATOM 2662 C CA . PHE B 1 70 ? 229.805 150.150 199.670 1.00 50.45 70 PHE B CA 1
ATOM 2663 C C . PHE B 1 70 ? 230.109 148.765 200.226 1.00 51.53 70 PHE B C 1
ATOM 2664 O O . PHE B 1 70 ? 229.199 147.952 200.432 1.00 58.17 70 PHE B O 1
ATOM 2681 N N . ALA B 1 71 ? 231.389 148.470 200.468 1.00 43.93 71 ALA B N 1
ATOM 2682 C CA . ALA B 1 71 ? 231.766 147.137 200.918 1.00 43.58 71 ALA B CA 1
ATOM 2683 C C . ALA B 1 71 ? 231.211 146.834 202.300 1.00 45.55 71 ALA B C 1
ATOM 2684 O O . ALA B 1 71 ? 230.953 145.667 202.615 1.00 48.17 71 ALA B O 1
ATOM 2691 N N . PHE B 1 72 ? 231.025 147.855 203.141 1.00 48.35 72 PHE B N 1
ATOM 2692 C CA . PHE B 1 72 ? 230.478 147.583 204.465 1.00 48.87 72 PHE B CA 1
ATOM 2693 C C . PHE B 1 72 ? 228.957 147.530 204.461 1.00 51.51 72 PHE B C 1
ATOM 2694 O O . PHE B 1 72 ? 228.369 146.804 205.271 1.00 51.74 72 PHE B O 1
ATOM 2711 N N . TYR B 1 73 ? 228.299 148.278 203.573 1.00 53.68 73 TYR B N 1
ATOM 2712 C CA . TYR B 1 73 ? 226.840 148.227 203.527 1.00 47.57 73 TYR B CA 1
ATOM 2713 C C . TYR B 1 73 ? 226.348 146.952 202.848 1.00 46.44 73 TYR B C 1
ATOM 2714 O O . TYR B 1 73 ? 225.347 146.358 203.277 1.00 50.88 73 TYR B O 1
ATOM 2732 N N . ALA B 1 74 ? 227.039 146.516 201.790 1.00 48.59 74 ALA B N 1
ATOM 2733 C CA . ALA B 1 74 ? 226.542 145.408 200.981 1.00 50.01 74 ALA B CA 1
ATOM 2734 C C . ALA B 1 74 ? 226.489 144.109 201.773 1.00 51.45 74 ALA B C 1
ATOM 2735 O O . ALA B 1 74 ? 225.523 143.347 201.656 1.00 58.85 74 ALA B O 1
ATOM 2742 N N . VAL B 1 75 ? 227.522 143.825 202.568 1.00 45.93 75 VAL B N 1
ATOM 2743 C CA . VAL B 1 75 ? 227.557 142.566 203.305 1.00 48.97 75 VAL B CA 1
ATOM 2744 C C . VAL B 1 75 ? 226.437 142.518 204.337 1.00 52.43 75 VAL B C 1
ATOM 2745 O O . VAL B 1 75 ? 225.769 141.490 204.498 1.00 51.83 75 VAL B O 1
ATOM 2758 N N . LEU B 1 76 ? 226.220 143.618 205.060 1.00 54.43 76 LEU B N 1
ATOM 2759 C CA . LEU B 1 76 ? 225.124 143.658 206.022 1.00 52.46 76 LEU B CA 1
ATOM 2760 C C . LEU B 1 76 ? 223.786 143.457 205.325 1.00 51.01 76 LEU B C 1
ATOM 2761 O O . LEU B 1 76 ? 222.931 142.696 205.799 1.00 53.22 76 LEU B O 1
ATOM 2777 N N . ASN B 1 77 ? 223.581 144.143 204.198 1.00 49.11 77 ASN B N 1
ATOM 2778 C CA . ASN B 1 77 ? 222.339 143.973 203.454 1.00 48.86 77 ASN B CA 1
ATOM 2779 C C . ASN B 1 77 ? 222.138 142.511 203.076 1.00 53.69 77 ASN B C 1
ATOM 2780 O O . ASN B 1 77 ? 221.079 141.928 203.332 1.00 58.26 77 ASN B O 1
ATOM 2791 N N . LEU B 1 78 ? 223.172 141.892 202.507 1.00 55.54 78 LEU B N 1
ATOM 2792 C CA . LEU B 1 78 ? 223.060 140.508 202.059 1.00 57.32 78 LEU B CA 1
ATOM 2793 C C . LEU B 1 78 ? 222.770 139.570 203.222 1.00 54.98 78 LEU B C 1
ATOM 2794 O O . LEU B 1 78 ? 221.967 138.639 203.093 1.00 55.72 78 LEU B O 1
ATOM 2810 N N . LEU B 1 79 ? 223.419 139.791 204.366 1.00 55.55 79 LEU B N 1
ATOM 2811 C CA . LEU B 1 79 ? 223.289 138.856 205.476 1.00 56.79 79 LEU B CA 1
ATOM 2812 C C . LEU B 1 79 ? 221.948 138.986 206.190 1.00 55.45 79 LEU B C 1
ATOM 2813 O O . LEU B 1 79 ? 221.355 137.973 206.575 1.00 54.06 79 LEU B O 1
ATOM 2829 N N . LEU B 1 80 ? 221.445 140.211 206.377 1.00 56.87 80 LEU B N 1
ATOM 2830 C CA . LEU B 1 80 ? 220.319 140.429 207.277 1.00 53.90 80 LEU B CA 1
ATOM 2831 C C . LEU B 1 80 ? 219.039 140.904 206.602 1.00 47.60 80 LEU B C 1
ATOM 2832 O O . LEU B 1 80 ? 218.009 140.990 207.279 1.00 51.10 80 LEU B O 1
ATOM 2848 N N . ALA B 1 81 ? 219.059 141.220 205.309 1.00 45.16 81 ALA B N 1
ATOM 2849 C CA . ALA B 1 81 ? 217.869 141.803 204.691 1.00 51.48 81 ALA B CA 1
ATOM 2850 C C . ALA B 1 81 ? 216.675 140.855 204.668 1.00 58.69 81 ALA B C 1
ATOM 2851 O O . ALA B 1 81 ? 215.575 141.275 205.070 1.00 58.82 81 ALA B O 1
ATOM 2858 N N . PRO B 1 82 ? 216.797 139.598 204.225 1.00 55.59 82 PRO B N 1
ATOM 2859 C CA . PRO B 1 82 ? 215.582 138.787 204.007 1.00 52.27 82 PRO B CA 1
ATOM 2860 C C . PRO B 1 82 ? 214.699 138.621 205.236 1.00 54.38 82 PRO B C 1
ATOM 2861 O O . PRO B 1 82 ? 213.467 138.693 205.119 1.00 62.45 82 PRO B O 1
ATOM 2872 N N . PHE B 1 83 ? 215.288 138.400 206.414 1.00 47.22 83 PHE B N 1
ATOM 2873 C CA . PHE B 1 83 ? 214.479 138.106 207.593 1.00 49.92 83 PHE B CA 1
ATOM 2874 C C . PHE B 1 83 ? 213.609 139.296 207.975 1.00 49.69 83 PHE B C 1
ATOM 2875 O O . PHE B 1 83 ? 212.432 139.132 208.325 1.00 58.02 83 PHE B O 1
ATOM 2892 N N . ILE B 1 84 ? 214.171 140.503 207.912 1.00 44.23 84 ILE B N 1
ATOM 2893 C CA . ILE B 1 84 ? 213.403 141.699 208.243 1.00 49.24 84 ILE B CA 1
ATOM 2894 C C . ILE B 1 84 ? 212.249 141.866 207.263 1.00 52.39 84 ILE B C 1
ATOM 2895 O O . ILE B 1 84 ? 211.123 142.206 207.649 1.00 56.65 84 ILE B O 1
ATOM 2911 N N . ALA B 1 85 ? 212.515 141.627 205.976 1.00 47.53 85 ALA B N 1
ATOM 2912 C CA . ALA B 1 85 ? 211.464 141.742 204.971 1.00 49.63 85 ALA B CA 1
ATOM 2913 C C . ALA B 1 85 ? 210.332 140.762 205.255 1.00 49.62 85 ALA B C 1
ATOM 2914 O O . ALA B 1 85 ? 209.153 141.132 205.219 1.00 53.25 85 ALA B O 1
ATOM 2921 N N . PHE B 1 86 ? 210.674 139.509 205.561 1.00 46.35 86 PHE B N 1
ATOM 2922 C CA . PHE B 1 86 ? 209.647 138.515 205.870 1.00 45.51 86 PHE B CA 1
ATOM 2923 C C . PHE B 1 86 ? 208.818 138.939 207.079 1.00 49.46 86 PHE B C 1
ATOM 2924 O O . PHE B 1 86 ? 207.575 138.932 207.040 1.00 56.22 86 PHE B O 1
ATOM 2941 N N . SER B 1 87 ? 209.495 139.322 208.165 1.00 44.51 87 SER B N 1
ATOM 2942 C CA . SER B 1 87 ? 208.785 139.677 209.388 1.00 46.33 87 SER B CA 1
ATOM 2943 C C . SER B 1 87 ? 207.838 140.844 209.153 1.00 48.83 87 SER B C 1
ATOM 2944 O O . SER B 1 87 ? 206.664 140.795 209.550 1.00 55.53 87 SER B O 1
ATOM 2952 N N . PHE B 1 88 ? 208.318 141.900 208.492 1.00 42.60 88 PHE B N 1
ATOM 2953 C CA . PHE B 1 88 ? 207.475 143.074 208.326 1.00 42.78 88 PHE B CA 1
ATOM 2954 C C . PHE B 1 88 ? 206.373 142.835 207.304 1.00 45.12 88 PHE B C 1
ATOM 2955 O O . PHE B 1 88 ? 205.285 143.404 207.437 1.00 50.33 88 PHE B O 1
ATOM 2972 N N . GLY B 1 89 ? 206.601 141.976 206.308 1.00 43.97 89 GLY B N 1
ATOM 2973 C CA . GLY B 1 89 ? 205.514 141.620 205.412 1.00 43.85 89 GLY B CA 1
ATOM 2974 C C . GLY B 1 89 ? 204.376 140.938 206.145 1.00 44.16 89 GLY B C 1
ATOM 2975 O O . GLY B 1 89 ? 203.205 141.302 205.988 1.00 49.61 89 GLY B O 1
ATOM 2979 N N . LEU B 1 90 ? 204.710 139.953 206.983 1.00 43.69 90 LEU B N 1
ATOM 2980 C CA . LEU B 1 90 ? 203.677 139.271 207.762 1.00 45.83 90 LEU B CA 1
ATOM 2981 C C . LEU B 1 90 ? 202.947 140.248 208.688 1.00 42.76 90 LEU B C 1
ATOM 2982 O O . LEU B 1 90 ? 201.701 140.258 208.762 1.00 45.65 90 LEU B O 1
ATOM 2998 N N . SER B 1 91 ? 203.709 141.101 209.380 1.00 40.55 91 SER B N 1
ATOM 2999 C CA . SER B 1 91 ? 203.111 142.058 210.307 1.00 39.10 91 SER B CA 1
ATOM 3000 C C . SER B 1 91 ? 202.158 143.008 209.587 1.00 41.33 91 SER B C 1
ATOM 3001 O O . SER B 1 91 ? 201.030 143.244 210.046 1.00 45.54 91 SER B O 1
ATOM 3009 N N . PHE B 1 92 ? 202.592 143.564 208.451 1.00 41.97 92 PHE B N 1
ATOM 3010 C CA . PHE B 1 92 ? 201.741 144.482 207.705 1.00 41.45 92 PHE B CA 1
ATOM 3011 C C . PHE B 1 92 ? 200.500 143.784 207.174 1.00 43.51 92 PHE B C 1
ATOM 3012 O O . PHE B 1 92 ? 199.428 144.394 207.120 1.00 48.03 92 PHE B O 1
ATOM 3029 N N . ALA B 1 93 ? 200.618 142.516 206.772 1.00 42.98 93 ALA B N 1
ATOM 3030 C CA . ALA B 1 93 ? 199.433 141.781 206.344 1.00 39.81 93 ALA B CA 1
ATOM 3031 C C . ALA B 1 93 ? 198.380 141.770 207.445 1.00 40.88 93 ALA B C 1
ATOM 3032 O O . ALA B 1 93 ? 197.212 142.127 207.218 1.00 42.83 93 ALA B O 1
ATOM 3039 N N . VAL B 1 94 ? 198.782 141.373 208.655 1.00 42.09 94 VAL B N 1
ATOM 3040 C CA . VAL B 1 94 ? 197.811 141.308 209.748 1.00 39.69 94 VAL B CA 1
ATOM 3041 C C . VAL B 1 94 ? 197.221 142.691 210.025 1.00 38.42 94 VAL B C 1
ATOM 3042 O O . VAL B 1 94 ? 195.996 142.850 210.175 1.00 38.63 94 VAL B O 1
ATOM 3055 N N . MET B 1 95 ? 198.078 143.714 210.082 1.00 39.05 95 MET B N 1
ATOM 3056 C CA . MET B 1 95 ? 197.610 145.062 210.394 1.00 40.37 95 MET B CA 1
ATOM 3057 C C . MET B 1 95 ? 196.580 145.536 209.376 1.00 39.76 95 MET B C 1
ATOM 3058 O O . MET B 1 95 ? 195.522 146.071 209.739 1.00 42.64 95 MET B O 1
ATOM 3072 N N . HIS B 1 96 ? 196.876 145.353 208.088 1.00 39.05 96 HIS B N 1
ATOM 3073 C CA . HIS B 1 96 ? 195.984 145.854 207.054 1.00 38.91 96 HIS B CA 1
ATOM 3074 C C . HIS B 1 96 ? 194.666 145.098 207.037 1.00 40.54 96 HIS B C 1
ATOM 3075 O O . HIS B 1 96 ? 193.614 145.705 206.803 1.00 41.65 96 HIS B O 1
ATOM 3089 N N . PHE B 1 97 ? 194.686 143.784 207.279 1.00 39.76 97 PHE B N 1
ATOM 3090 C CA . PHE B 1 97 ? 193.412 143.079 207.371 1.00 37.26 97 PHE B CA 1
ATOM 3091 C C . PHE B 1 97 ? 192.560 143.659 208.493 1.00 38.56 97 PHE B C 1
ATOM 3092 O O . PHE B 1 97 ? 191.366 143.942 208.305 1.00 44.63 97 PHE B O 1
ATOM 3109 N N . ALA B 1 98 ? 193.162 143.855 209.671 1.00 39.29 98 ALA B N 1
ATOM 3110 C CA . ALA B 1 98 ? 192.397 144.425 210.777 1.00 36.73 98 ALA B CA 1
ATOM 3111 C C . ALA B 1 98 ? 191.792 145.766 210.385 1.00 34.49 98 ALA B C 1
ATOM 3112 O O . ALA B 1 98 ? 190.586 145.991 210.566 1.00 38.90 98 ALA B O 1
ATOM 3119 N N . VAL B 1 99 ? 192.604 146.657 209.812 1.00 33.05 99 VAL B N 1
ATOM 3120 C CA . VAL B 1 99 ? 192.114 147.993 209.480 1.00 33.42 99 VAL B CA 1
ATOM 3121 C C . VAL B 1 99 ? 190.966 147.912 208.483 1.00 35.53 99 VAL B C 1
ATOM 3122 O O . VAL B 1 99 ? 189.915 148.532 208.673 1.00 40.51 99 VAL B O 1
ATOM 3135 N N . VAL B 1 100 ? 191.145 147.148 207.404 1.00 37.95 100 VAL B N 1
ATOM 3136 C CA . VAL B 1 100 ? 190.161 147.177 206.328 1.00 40.21 100 VAL B CA 1
ATOM 3137 C C . VAL B 1 100 ? 188.845 146.556 206.777 1.00 39.74 100 VAL B C 1
ATOM 3138 O O . VAL B 1 100 ? 187.769 147.038 206.405 1.00 42.07 100 VAL B O 1
ATOM 3151 N N . TRP B 1 101 ? 188.894 145.487 207.578 1.00 37.84 101 TRP B N 1
ATOM 3152 C CA . TRP B 1 101 ? 187.681 144.719 207.829 1.00 39.38 101 TRP B CA 1
ATOM 3153 C C . TRP B 1 101 ? 187.137 144.827 209.250 1.00 41.81 101 TRP B C 1
ATOM 3154 O O . TRP B 1 101 ? 186.204 144.087 209.580 1.00 44.05 101 TRP B O 1
ATOM 3175 N N . PHE B 1 102 ? 187.673 145.705 210.103 1.00 39.36 102 PHE B N 1
ATOM 3176 C CA . PHE B 1 102 ? 187.016 145.917 211.390 1.00 36.61 102 PHE B CA 1
ATOM 3177 C C . PHE B 1 102 ? 186.868 147.385 211.777 1.00 36.76 102 PHE B C 1
ATOM 3178 O O . PHE B 1 102 ? 185.964 147.730 212.544 1.00 43.44 102 PHE B O 1
ATOM 3195 N N . VAL B 1 103 ? 187.730 148.256 211.264 1.00 32.93 103 VAL B N 1
ATOM 3196 C CA . VAL B 1 103 ? 187.719 149.657 211.680 1.00 33.70 103 VAL B CA 1
ATOM 3197 C C . VAL B 1 103 ? 186.802 150.496 210.796 1.00 38.93 103 VAL B C 1
ATOM 3198 O O . VAL B 1 103 ? 185.985 151.279 211.293 1.00 48.08 103 VAL B O 1
ATOM 3211 N N . GLN B 1 104 ? 186.916 150.341 209.478 1.00 34.53 104 GLN B N 1
ATOM 3212 C CA . GLN B 1 104 ? 186.201 151.224 208.558 1.00 38.79 104 GLN B CA 1
ATOM 3213 C C . GLN B 1 104 ? 184.684 151.112 208.674 1.00 43.93 104 GLN B C 1
ATOM 3214 O O . GLN B 1 104 ? 184.008 152.158 208.684 1.00 46.62 104 GLN B O 1
ATOM 3228 N N . PRO B 1 105 ? 184.081 149.920 208.733 1.00 38.27 105 PRO B N 1
ATOM 3229 C CA . PRO B 1 105 ? 182.622 149.864 208.945 1.00 38.80 105 PRO B CA 1
ATOM 3230 C C . PRO B 1 105 ? 182.170 150.549 210.227 1.00 40.80 105 PRO B C 1
ATOM 3231 O O . PRO B 1 105 ? 181.122 151.219 210.249 1.00 44.58 105 PRO B O 1
ATOM 3242 N N . ILE B 1 106 ? 182.942 150.401 211.305 1.00 35.83 106 ILE B N 1
ATOM 3243 C CA . ILE B 1 106 ? 182.595 151.059 212.560 1.00 34.07 106 ILE B CA 1
ATOM 3244 C C . ILE B 1 106 ? 182.635 152.570 212.382 1.00 34.55 106 ILE B C 1
ATOM 3245 O O . ILE B 1 106 ? 181.750 153.296 212.860 1.00 41.61 106 ILE B O 1
ATOM 3261 N N . MET B 1 107 ? 183.657 153.068 211.682 1.00 28.74 107 MET B N 1
ATOM 3262 C CA . MET B 1 107 ? 183.723 154.500 211.413 1.00 33.92 107 MET B CA 1
ATOM 3263 C C . MET B 1 107 ? 182.525 154.954 210.588 1.00 38.27 107 MET B C 1
ATOM 3264 O O . MET B 1 107 ? 182.021 156.066 210.774 1.00 45.04 107 MET B O 1
ATOM 3278 N N . LYS B 1 108 ? 182.049 154.107 209.673 1.00 36.17 108 LYS B N 1
ATOM 3279 C CA . LYS B 1 108 ? 180.895 154.485 208.858 1.00 41.02 108 LYS B CA 1
ATOM 3280 C C . LYS B 1 108 ? 179.631 154.610 209.707 1.00 40.35 108 LYS B C 1
ATOM 3281 O O . LYS B 1 108 ? 178.841 155.551 209.540 1.00 43.62 108 LYS B O 1
ATOM 3300 N N . LEU B 1 109 ? 179.420 153.667 210.627 1.00 36.07 109 LEU B N 1
ATOM 3301 C CA . LEU B 1 109 ? 178.283 153.787 211.542 1.00 34.91 109 LEU B CA 1
ATOM 3302 C C . LEU B 1 109 ? 178.384 155.070 212.368 1.00 35.77 109 LEU B C 1
ATOM 3303 O O . LEU B 1 109 ? 177.398 155.819 212.530 1.00 41.35 109 LEU B O 1
ATOM 3319 N N . TYR B 1 110 ? 179.581 155.341 212.888 1.00 32.59 110 TYR B N 1
ATOM 3320 C CA . TYR B 1 110 ? 179.826 156.578 213.620 1.00 31.89 110 TYR B CA 1
ATOM 3321 C C . TYR B 1 110 ? 179.454 157.794 212.773 1.00 35.01 110 TYR B C 1
ATOM 3322 O O . TYR B 1 110 ? 178.843 158.753 213.265 1.00 42.06 110 TYR B O 1
ATOM 3340 N N . TYR B 1 111 ? 179.799 157.759 211.484 1.00 34.82 111 TYR B N 1
ATOM 3341 C CA . TYR B 1 111 ? 179.488 158.876 210.597 1.00 36.92 111 TYR B CA 1
ATOM 3342 C C . TYR B 1 111 ? 177.984 159.038 210.418 1.00 36.80 111 TYR B C 1
ATOM 3343 O O . TYR B 1 111 ? 177.479 160.163 210.310 1.00 42.35 111 TYR B O 1
ATOM 3361 N N . VAL B 1 112 ? 177.254 157.924 210.348 1.00 36.68 112 VAL B N 1
ATOM 3362 C CA . VAL B 1 112 ? 175.797 158.011 210.259 1.00 36.93 112 VAL B CA 1
ATOM 3363 C C . VAL B 1 112 ? 175.252 158.803 211.442 1.00 37.75 112 VAL B C 1
ATOM 3364 O O . VAL B 1 112 ? 174.458 159.747 211.282 1.00 40.28 112 VAL B O 1
ATOM 3377 N N . TRP B 1 113 ? 175.687 158.441 212.651 1.00 38.68 113 TRP B N 1
ATOM 3378 C CA . TRP B 1 113 ? 175.199 159.169 213.824 1.00 37.73 113 TRP B CA 1
ATOM 3379 C C . TRP B 1 113 ? 175.616 160.638 213.779 1.00 37.33 113 TRP B C 1
ATOM 3380 O O . TRP B 1 113 ? 174.851 161.526 214.185 1.00 40.47 113 TRP B O 1
ATOM 3401 N N . LEU B 1 114 ? 176.824 160.915 213.288 1.00 34.36 114 LEU B N 1
ATOM 3402 C CA . LEU B 1 114 ? 177.279 162.301 213.195 1.00 35.24 114 LEU B CA 1
ATOM 3403 C C . LEU B 1 114 ? 176.371 163.118 212.282 1.00 37.30 114 LEU B C 1
ATOM 3404 O O . LEU B 1 114 ? 176.018 164.264 212.595 1.00 43.41 114 LEU B O 1
ATOM 3420 N N . ARG B 1 115 ? 175.991 162.550 211.137 1.00 37.30 115 ARG B N 1
ATOM 3421 C CA . ARG B 1 115 ? 175.088 163.255 210.231 1.00 37.95 115 ARG B CA 1
ATOM 3422 C C . ARG B 1 115 ? 173.748 163.519 210.906 1.00 38.99 115 ARG B C 1
ATOM 3423 O O . ARG B 1 115 ? 173.161 164.605 210.767 1.00 41.46 115 ARG B O 1
ATOM 3444 N N . VAL B 1 116 ? 173.240 162.521 211.634 1.00 40.91 116 VAL B N 1
ATOM 3445 C CA . VAL B 1 116 ? 171.964 162.710 212.321 1.00 37.80 116 VAL B CA 1
ATOM 3446 C C . VAL B 1 116 ? 172.054 163.880 213.294 1.00 39.53 116 VAL B C 1
ATOM 3447 O O . VAL B 1 116 ? 171.123 164.686 213.404 1.00 41.39 116 VAL B O 1
ATOM 3460 N N . PHE B 1 117 ? 173.171 163.993 214.019 1.00 40.96 117 PHE B N 1
ATOM 3461 C CA . PHE B 1 117 ? 173.330 165.127 214.931 1.00 39.49 117 PHE B CA 1
ATOM 3462 C C . PHE B 1 117 ? 173.405 166.452 214.176 1.00 40.36 117 PHE B C 1
ATOM 3463 O O . PHE B 1 117 ? 172.811 167.455 214.602 1.00 44.80 117 PHE B O 1
ATOM 3480 N N . ASN B 1 118 ? 174.139 166.482 213.061 1.00 42.55 118 ASN B N 1
ATOM 3481 C CA . ASN B 1 118 ? 174.282 167.734 212.324 1.00 44.72 118 ASN B CA 1
ATOM 3482 C C . ASN B 1 118 ? 172.939 168.255 211.840 1.00 45.86 118 ASN B C 1
ATOM 3483 O O . ASN B 1 118 ? 172.707 169.475 211.847 1.00 52.15 118 ASN B O 1
ATOM 3494 N N . LEU B 1 119 ? 172.046 167.352 211.414 1.00 42.24 119 LEU B N 1
ATOM 3495 C CA . LEU B 1 119 ? 170.737 167.791 210.930 1.00 41.98 119 LEU B CA 1
ATOM 3496 C C . LEU B 1 119 ? 170.054 168.713 211.933 1.00 44.85 119 LEU B C 1
ATOM 3497 O O . LEU B 1 119 ? 169.423 169.704 211.546 1.00 48.02 119 LEU B O 1
ATOM 3513 N N . ALA B 1 120 ? 170.162 168.403 213.224 1.00 45.56 120 ALA B N 1
ATOM 3514 C CA . ALA B 1 120 ? 169.543 169.221 214.258 1.00 45.43 120 ALA B CA 1
ATOM 3515 C C . ALA B 1 120 ? 170.417 170.397 214.666 1.00 45.01 120 ALA B C 1
ATOM 3516 O O . ALA B 1 120 ? 169.894 171.449 215.049 1.00 46.81 120 ALA B O 1
ATOM 3523 N N . TYR B 1 121 ? 171.740 170.242 214.595 1.00 47.28 121 TYR B N 1
ATOM 3524 C CA . TYR B 1 121 ? 172.622 171.275 215.130 1.00 47.11 121 TYR B CA 1
ATOM 3525 C C . TYR B 1 121 ? 172.729 172.486 214.203 1.00 45.85 121 TYR B C 1
ATOM 3526 O O . TYR B 1 121 ? 172.591 173.628 214.653 1.00 50.77 121 TYR B O 1
ATOM 3544 N N . GLU B 1 122 ? 172.977 172.264 212.907 1.00 46.49 122 GLU B N 1
ATOM 3545 C CA . GLU B 1 122 ? 173.399 173.385 212.062 1.00 53.78 122 GLU B CA 1
ATOM 3546 C C . GLU B 1 122 ? 172.306 174.437 211.867 1.00 57.70 122 GLU B C 1
ATOM 3547 O O . GLU B 1 122 ? 172.583 175.634 212.089 1.00 61.82 122 GLU B O 1
ATOM 3559 N N . PRO B 1 123 ? 171.080 174.094 211.454 1.00 55.36 123 PRO B N 1
ATOM 3560 C CA . PRO B 1 123 ? 170.071 175.145 211.229 1.00 55.18 123 PRO B CA 1
ATOM 3561 C C . PRO B 1 123 ? 169.798 176.004 212.451 1.00 53.75 123 PRO B C 1
ATOM 3562 O O . PRO B 1 123 ? 169.600 177.221 212.317 1.00 55.31 123 PRO B O 1
ATOM 3573 N N . ALA B 1 124 ? 169.784 175.406 213.644 1.00 51.29 124 ALA B N 1
ATOM 3574 C CA . ALA B 1 124 ? 169.492 176.171 214.851 1.00 51.82 124 ALA B CA 1
ATOM 3575 C C . ALA B 1 124 ? 170.549 177.242 215.093 1.00 54.17 124 ALA B C 1
ATOM 3576 O O . ALA B 1 124 ? 170.221 178.371 215.475 1.00 56.65 124 ALA B O 1
ATOM 3583 N N . LEU B 1 125 ? 171.822 176.906 214.878 1.00 54.36 125 LEU B N 1
ATOM 3584 C CA . LEU B 1 125 ? 172.886 177.891 215.038 1.00 55.18 125 LEU B CA 1
ATOM 3585 C C . LEU B 1 125 ? 172.803 178.970 213.963 1.00 55.82 125 LEU B C 1
ATOM 3586 O O . LEU B 1 125 ? 172.969 180.166 214.254 1.00 60.61 125 LEU B O 1
ATOM 3602 N N . ARG B 1 126 ? 172.541 178.567 212.715 1.00 54.55 126 ARG B N 1
ATOM 3603 C CA . ARG B 1 126 ? 172.457 179.553 211.643 1.00 58.52 126 ARG B CA 1
ATOM 3604 C C . ARG B 1 126 ? 171.328 180.544 211.886 1.00 62.77 126 ARG B C 1
ATOM 3605 O O . ARG B 1 126 ? 171.458 181.726 211.543 1.00 62.23 126 ARG B O 1
ATOM 3626 N N . LEU B 1 127 ? 170.225 180.091 212.490 1.00 60.43 127 LEU B N 1
ATOM 3627 C CA . LEU B 1 127 ? 169.115 180.997 212.774 1.00 58.30 127 LEU B CA 1
ATOM 3628 C C . LEU B 1 127 ? 169.589 182.220 213.548 1.00 58.70 127 LEU B C 1
ATOM 3629 O O . LEU B 1 127 ? 169.327 183.361 213.149 1.00 59.97 127 LEU B O 1
ATOM 3645 N N . VAL B 1 128 ? 170.296 182.004 214.657 1.00 55.97 128 VAL B N 1
ATOM 3646 C CA . VAL B 1 128 ? 170.678 183.130 215.501 1.00 56.84 128 VAL B CA 1
ATOM 3647 C C . VAL B 1 128 ? 171.902 183.852 214.951 1.00 59.70 128 VAL B C 1
ATOM 3648 O O . VAL B 1 128 ? 172.084 185.046 215.217 1.00 59.80 128 VAL B O 1
ATOM 3661 N N . CYS B 1 129 ? 172.757 183.173 214.181 1.00 58.86 129 CYS B N 1
ATOM 3662 C CA . CYS B 1 129 ? 173.988 183.837 213.759 1.00 56.41 129 CYS B CA 1
ATOM 3663 C C . CYS B 1 129 ? 173.832 184.655 212.479 1.00 60.22 129 CYS B C 1
ATOM 3664 O O . CYS B 1 129 ? 174.374 185.761 212.393 1.00 63.52 129 CYS B O 1
ATOM 3672 N N . ASP B 1 130 ? 173.105 184.151 211.480 1.00 61.14 130 ASP B N 1
ATOM 3673 C CA . ASP B 1 130 ? 173.130 184.798 210.170 1.00 66.43 130 ASP B CA 1
ATOM 3674 C C . ASP B 1 130 ? 172.645 186.245 210.184 1.00 68.01 130 ASP B C 1
ATOM 3675 O O . ASP B 1 130 ? 173.308 187.090 209.556 1.00 69.13 130 ASP B O 1
ATOM 3684 N N . PRO B 1 131 ? 171.536 186.605 210.839 1.00 66.15 131 PRO B N 1
ATOM 3685 C CA . PRO B 1 131 ? 171.095 188.011 210.790 1.00 66.14 131 PRO B CA 1
ATOM 3686 C C . PRO B 1 131 ? 172.164 188.999 211.226 1.00 61.79 131 PRO B C 1
ATOM 3687 O O . PRO B 1 131 ? 172.325 190.055 210.599 1.00 60.75 131 PRO B O 1
ATOM 3698 N N . ILE B 1 132 ? 172.917 188.671 212.276 1.00 59.19 132 ILE B N 1
ATOM 3699 C CA . ILE B 1 132 ? 173.932 189.589 212.783 1.00 59.33 132 ILE B CA 1
ATOM 3700 C C . ILE B 1 132 ? 175.015 189.815 211.736 1.00 60.53 132 ILE B C 1
ATOM 3701 O O . ILE B 1 132 ? 175.429 190.952 211.483 1.00 63.09 132 ILE B O 1
ATOM 3717 N N . HIS B 1 133 ? 175.492 188.737 211.112 1.00 61.11 133 HIS B N 1
ATOM 3718 C CA . HIS B 1 133 ? 176.592 188.865 210.163 1.00 61.77 133 HIS B CA 1
ATOM 3719 C C . HIS B 1 133 ? 176.130 189.465 208.843 1.00 62.86 133 HIS B C 1
ATOM 3720 O O . HIS B 1 133 ? 176.916 190.133 208.161 1.00 67.27 133 HIS B O 1
ATOM 3734 N N . ARG B 1 134 ? 174.873 189.239 208.459 1.00 64.65 134 ARG B N 1
ATOM 3735 C CA . ARG B 1 134 ? 174.325 189.956 207.314 1.00 67.07 134 ARG B CA 1
ATOM 3736 C C . ARG B 1 134 ? 174.240 191.447 207.605 1.00 68.39 134 ARG B C 1
ATOM 3737 O O . ARG B 1 134 ? 174.509 192.278 206.729 1.00 66.86 134 ARG B O 1
ATOM 3758 N N . SER B 1 135 ? 173.862 191.805 208.833 1.00 66.90 135 SER B N 1
ATOM 3759 C CA . SER B 1 135 ? 173.790 193.212 209.207 1.00 62.41 135 SER B CA 1
ATOM 3760 C C . SER B 1 135 ? 175.171 193.859 209.197 1.00 64.89 135 SER B C 1
ATOM 3761 O O . SER B 1 135 ? 175.340 194.977 208.699 1.00 68.56 135 SER B O 1
ATOM 3769 N N . ILE B 1 136 ? 176.176 193.168 209.744 1.00 64.20 136 ILE B N 1
ATOM 3770 C CA . ILE B 1 136 ? 177.518 193.740 209.822 1.00 61.81 136 ILE B CA 1
ATOM 3771 C C . ILE B 1 136 ? 178.116 193.912 208.433 1.00 64.00 136 ILE B C 1
ATOM 3772 O O . ILE B 1 136 ? 179.038 194.714 208.242 1.00 69.83 136 ILE B O 1
ATOM 3788 N N . ALA B 1 137 ? 177.612 193.171 207.443 1.00 62.80 137 ALA B N 1
ATOM 3789 C CA . ALA B 1 137 ? 178.162 193.261 206.096 1.00 63.83 137 ALA B CA 1
ATOM 3790 C C . ALA B 1 137 ? 177.916 194.622 205.459 1.00 68.13 137 ALA B C 1
ATOM 3791 O O . ALA B 1 137 ? 178.536 194.933 204.436 1.00 70.57 137 ALA B O 1
ATOM 3798 N N . LEU B 1 138 ? 177.034 195.439 206.038 1.00 68.84 138 LEU B N 1
ATOM 3799 C CA . LEU B 1 138 ? 176.695 196.737 205.466 1.00 68.68 138 LEU B CA 1
ATOM 3800 C C . LEU B 1 138 ? 177.800 197.770 205.633 1.00 68.38 138 LEU B C 1
ATOM 3801 O O . LEU B 1 138 ? 177.632 198.900 205.165 1.00 71.04 138 LEU B O 1
ATOM 3817 N N . ILE B 1 139 ? 178.913 197.422 206.283 1.00 67.24 139 ILE B N 1
ATOM 3818 C CA . ILE B 1 139 ? 179.973 198.399 206.505 1.00 67.33 139 ILE B CA 1
ATOM 3819 C C . ILE B 1 139 ? 180.748 198.664 205.218 1.00 69.30 139 ILE B C 1
ATOM 3820 O O . ILE B 1 139 ? 181.395 199.710 205.082 1.00 69.76 139 ILE B O 1
ATOM 3836 N N . LEU B 1 140 ? 180.693 197.743 204.254 1.00 69.35 140 LEU B N 1
ATOM 3837 C CA . LEU B 1 140 ? 181.485 197.831 203.035 1.00 71.11 140 LEU B CA 1
ATOM 3838 C C . LEU B 1 140 ? 180.657 198.243 201.821 1.00 73.19 140 LEU B C 1
ATOM 3839 O O . LEU B 1 140 ? 181.045 197.940 200.687 1.00 75.49 140 LEU B O 1
ATOM 3855 N N . SER B 1 141 ? 179.533 198.930 202.029 1.00 74.28 141 SER B N 1
ATOM 3856 C CA . SER B 1 141 ? 178.617 199.280 200.951 1.00 79.88 141 SER B CA 1
ATOM 3857 C C . SER B 1 141 ? 178.596 200.778 200.656 1.00 82.10 141 SER B C 1
ATOM 3858 O O . SER B 1 141 ? 177.596 201.285 200.137 1.00 81.78 141 SER B O 1
ATOM 3866 N N . GLY B 1 142 ? 179.674 201.496 200.971 1.00 78.60 142 GLY B N 1
ATOM 3867 C CA . GLY B 1 142 ? 179.717 202.928 200.741 1.00 76.26 142 GLY B CA 1
ATOM 3868 C C . GLY B 1 142 ? 181.031 203.429 200.178 1.00 77.71 142 GLY B C 1
ATOM 3869 O O . GLY B 1 142 ? 181.446 204.551 200.479 1.00 82.43 142 GLY B O 1
ATOM 3873 N N . ILE B 1 143 ? 181.692 202.618 199.358 1.00 77.13 143 ILE B N 1
ATOM 3874 C CA . ILE B 1 143 ? 183.013 202.963 198.844 1.00 78.38 143 ILE B CA 1
ATOM 3875 C C . ILE B 1 143 ? 182.870 203.904 197.654 1.00 85.10 143 ILE B C 1
ATOM 3876 O O . ILE B 1 143 ? 182.065 203.665 196.748 1.00 89.10 143 ILE B O 1
ATOM 3892 N N . LYS B 1 144 ? 183.649 204.984 197.660 1.00 86.61 144 LYS B N 1
ATOM 3893 C CA . LYS B 1 144 ? 183.750 205.882 196.519 1.00 87.70 144 LYS B CA 1
ATOM 3894 C C . LYS B 1 144 ? 185.160 206.451 196.480 1.00 89.50 144 LYS B C 1
ATOM 3895 O O . LYS B 1 144 ? 185.830 206.547 197.511 1.00 88.15 144 LYS B O 1
ATOM 3914 N N . GLY B 1 145 ? 185.605 206.831 195.287 1.00 97.02 145 GLY B N 1
ATOM 3915 C CA . GLY B 1 145 ? 186.942 207.373 195.143 1.00 96.52 145 GLY B CA 1
ATOM 3916 C C . GLY B 1 145 ? 187.157 207.996 193.783 1.00 100.61 145 GLY B C 1
ATOM 3917 O O . GLY B 1 145 ? 186.396 207.760 192.838 1.00 102.34 145 GLY B O 1
ATOM 3921 N N . GLN B 1 146 ? 188.213 208.804 193.703 1.00 100.70 146 GLN B N 1
ATOM 3922 C CA . GLN B 1 146 ? 188.641 209.445 192.469 1.00 103.36 146 GLN B CA 1
ATOM 3923 C C . GLN B 1 146 ? 190.151 209.308 192.341 1.00 103.24 146 GLN B C 1
ATOM 3924 O O . GLN B 1 146 ? 190.875 209.323 193.341 1.00 104.04 146 GLN B O 1
ATOM 3938 N N . PHE B 1 147 ? 190.625 209.181 191.104 1.00 107.72 147 PHE B N 1
ATOM 3939 C CA . PHE B 1 147 ? 192.043 208.962 190.862 1.00 109.65 147 PHE B CA 1
ATOM 3940 C C . PHE B 1 147 ? 192.463 209.668 189.583 1.00 115.20 147 PHE B C 1
ATOM 3941 O O . PHE B 1 147 ? 191.645 209.948 188.703 1.00 122.42 147 PHE B O 1
ATOM 3958 N N . LYS B 1 148 ? 193.760 209.956 189.497 1.00 114.87 148 LYS B N 1
ATOM 3959 C CA . LYS B 1 148 ? 194.379 210.463 188.282 1.00 119.53 148 LYS B CA 1
ATOM 3960 C C . LYS B 1 148 ? 195.756 209.834 188.144 1.00 118.81 148 LYS B C 1
ATOM 3961 O O . LYS B 1 148 ? 196.456 209.633 189.140 1.00 117.97 148 LYS B O 1
ATOM 3980 N N . MET B 1 149 ? 196.140 209.528 186.907 1.00 119.69 149 MET B N 1
ATOM 3981 C CA . MET B 1 149 ? 197.369 208.803 186.629 1.00 120.03 149 MET B CA 1
ATOM 3982 C C . MET B 1 149 ? 198.186 209.545 185.583 1.00 123.26 149 MET B C 1
ATOM 3983 O O . MET B 1 149 ? 197.648 210.305 184.773 1.00 126.06 149 MET B O 1
ATOM 3997 N N . ASN B 1 150 ? 199.496 209.314 185.614 1.00 124.78 150 ASN B N 1
ATOM 3998 C CA . ASN B 1 150 ? 200.413 209.873 184.634 1.00 127.74 150 ASN B CA 1
ATOM 3999 C C . ASN B 1 150 ? 201.468 208.828 184.300 1.00 129.60 150 ASN B C 1
ATOM 4000 O O . ASN B 1 150 ? 201.757 207.933 185.098 1.00 127.82 150 ASN B O 1
ATOM 4011 N N . SER B 1 151 ? 202.041 208.950 183.106 1.00 133.47 151 SER B N 1
ATOM 4012 C CA . SER B 1 151 ? 203.046 208.001 182.651 1.00 133.92 151 SER B CA 1
ATOM 4013 C C . SER B 1 151 ? 203.932 208.677 181.616 1.00 139.34 151 SER B C 1
ATOM 4014 O O . SER B 1 151 ? 203.578 209.715 181.051 1.00 138.60 151 SER B O 1
ATOM 4022 N N . SER B 1 152 ? 205.090 208.070 181.378 1.00 142.74 152 SER B N 1
ATOM 4023 C CA . SER B 1 152 ? 206.046 208.589 180.407 1.00 143.95 152 SER B CA 1
ATOM 4024 C C . SER B 1 152 ? 207.080 207.528 180.049 1.00 141.58 152 SER B C 1
ATOM 4025 O O . SER B 1 152 ? 207.992 207.249 180.827 1.00 137.81 152 SER B O 1
ATOM 4033 N N . ASP C 1 29 ? 216.624 171.950 200.243 1.00 82.00 29 ASP C N 1
ATOM 4034 C CA . ASP C 1 29 ? 217.259 170.933 201.130 1.00 77.85 29 ASP C CA 1
ATOM 4035 C C . ASP C 1 29 ? 217.629 171.555 202.472 1.00 71.53 29 ASP C C 1
ATOM 4036 O O . ASP C 1 29 ? 218.275 172.600 202.525 1.00 68.36 29 ASP C O 1
ATOM 4045 N N . VAL C 1 30 ? 217.214 170.901 203.557 1.00 69.56 30 VAL C N 1
ATOM 4046 C CA . VAL C 1 30 ? 217.470 171.437 204.890 1.00 69.79 30 VAL C CA 1
ATOM 4047 C C . VAL C 1 30 ? 218.868 171.071 205.369 1.00 67.81 30 VAL C C 1
ATOM 4048 O O . VAL C 1 30 ? 219.496 171.838 206.107 1.00 62.64 30 VAL C O 1
ATOM 4061 N N . TYR C 1 31 ? 219.377 169.911 204.961 1.00 64.88 31 TYR C N 1
ATOM 4062 C CA . TYR C 1 31 ? 220.601 169.332 205.508 1.00 54.93 31 TYR C CA 1
ATOM 4063 C C . TYR C 1 31 ? 221.780 169.511 204.564 1.00 58.69 31 TYR C C 1
ATOM 4064 O O . TYR C 1 31 ? 222.607 168.611 204.394 1.00 61.01 31 TYR C O 1
ATOM 4082 N N . ARG C 1 32 ? 221.862 170.676 203.930 1.00 62.09 32 ARG C N 1
ATOM 4083 C CA . ARG C 1 32 ? 222.933 171.018 203.007 1.00 61.27 32 ARG C CA 1
ATOM 4084 C C . ARG C 1 32 ? 223.855 172.028 203.677 1.00 58.23 32 ARG C C 1
ATOM 4085 O O . ARG C 1 32 ? 223.384 173.005 204.269 1.00 57.89 32 ARG C O 1
ATOM 4106 N N . LEU C 1 33 ? 225.161 171.792 203.586 1.00 57.19 33 LEU C N 1
ATOM 4107 C CA . LEU C 1 33 ? 226.125 172.673 204.230 1.00 53.88 33 LEU C CA 1
ATOM 4108 C C . LEU C 1 33 ? 226.163 174.022 203.521 1.00 54.76 33 LEU C C 1
ATOM 4109 O O . LEU C 1 33 ? 226.216 174.088 202.290 1.00 57.10 33 LEU C O 1
ATOM 4125 N N . SER C 1 34 ? 226.134 175.099 204.303 1.00 52.82 34 SER C N 1
ATOM 4126 C CA . SER C 1 34 ? 226.085 176.436 203.735 1.00 51.89 34 SER C CA 1
ATOM 4127 C C . SER C 1 34 ? 227.433 176.804 203.110 1.00 53.30 34 SER C C 1
ATOM 4128 O O . SER C 1 34 ? 228.470 176.247 203.479 1.00 55.55 34 SER C O 1
ATOM 4136 N N . PRO C 1 35 ? 227.444 177.746 202.165 1.00 54.85 35 PRO C N 1
ATOM 4137 C CA . PRO C 1 35 ? 228.680 178.028 201.422 1.00 51.18 35 PRO C CA 1
ATOM 4138 C C . PRO C 1 35 ? 229.781 178.588 202.312 1.00 48.75 35 PRO C C 1
ATOM 4139 O O . PRO C 1 35 ? 229.527 179.186 203.359 1.00 48.76 35 PRO C O 1
ATOM 4150 N N . HIS C 1 36 ? 231.020 178.386 201.869 1.00 47.42 36 HIS C N 1
ATOM 4151 C CA . HIS C 1 36 ? 232.191 178.763 202.644 1.00 47.32 36 HIS C CA 1
ATOM 4152 C C . HIS C 1 36 ? 232.303 180.283 202.760 1.00 52.65 36 HIS C C 1
ATOM 4153 O O . HIS C 1 36 ? 231.508 181.044 202.205 1.00 57.45 36 HIS C O 1
ATOM 4167 N N . VAL C 1 37 ? 233.318 180.716 203.503 1.00 49.64 37 VAL C N 1
ATOM 4168 C CA . VAL C 1 37 ? 233.630 182.131 203.665 1.00 49.89 37 VAL C CA 1
ATOM 4169 C C . VAL C 1 37 ? 234.750 182.484 202.694 1.00 55.57 37 VAL C C 1
ATOM 4170 O O . VAL C 1 37 ? 235.809 181.848 202.698 1.00 57.10 37 VAL C O 1
ATOM 4183 N N . THR C 1 38 ? 234.515 183.492 201.857 1.00 62.66 38 THR C N 1
ATOM 4184 C CA . THR C 1 38 ? 235.531 183.919 200.904 1.00 63.54 38 THR C CA 1
ATOM 4185 C C . THR C 1 38 ? 236.774 184.390 201.644 1.00 59.94 38 THR C C 1
ATOM 4186 O O . THR C 1 38 ? 236.687 185.169 202.598 1.00 63.59 38 THR C O 1
ATOM 4197 N N . THR C 1 39 ? 237.940 183.917 201.197 1.00 59.78 39 THR C N 1
ATOM 4198 C CA . THR C 1 39 ? 239.191 184.150 201.905 1.00 61.30 39 THR C CA 1
ATOM 4199 C C . THR C 1 39 ? 240.333 184.498 200.952 1.00 61.52 39 THR C C 1
ATOM 4200 O O . THR C 1 39 ? 241.468 184.689 201.402 1.00 58.41 39 THR C O 1
ATOM 4211 N N . GLY C 1 40 ? 240.056 184.643 199.658 1.00 61.12 40 GLY C N 1
ATOM 4212 C CA . GLY C 1 40 ? 241.095 185.036 198.727 1.00 58.72 40 GLY C CA 1
ATOM 4213 C C . GLY C 1 40 ? 241.801 186.306 199.163 1.00 57.80 40 GLY C C 1
ATOM 4214 O O . GLY C 1 40 ? 241.300 187.090 199.971 1.00 59.67 40 GLY C O 1
ATOM 4218 N N . PHE C 1 41 ? 243.001 186.505 198.612 1.00 55.75 41 PHE C N 1
ATOM 4219 C CA . PHE C 1 41 ? 243.832 187.630 199.031 1.00 51.25 41 PHE C CA 1
ATOM 4220 C C . PHE C 1 41 ? 243.098 188.956 198.871 1.00 53.90 41 PHE C C 1
ATOM 4221 O O . PHE C 1 41 ? 243.010 189.748 199.816 1.00 54.38 41 PHE C O 1
ATOM 4238 N N . ALA C 1 42 ? 242.557 189.213 197.679 1.00 55.56 42 ALA C N 1
ATOM 4239 C CA . ALA C 1 42 ? 241.856 190.467 197.431 1.00 56.25 42 ALA C CA 1
ATOM 4240 C C . ALA C 1 42 ? 240.527 190.553 198.170 1.00 58.76 42 ALA C C 1
ATOM 4241 O O . ALA C 1 42 ? 239.925 191.632 198.193 1.00 60.25 42 ALA C O 1
ATOM 4248 N N . ASP C 1 43 ? 240.059 189.456 198.765 1.00 57.44 43 ASP C N 1
ATOM 4249 C CA . ASP C 1 43 ? 238.811 189.445 199.515 1.00 56.26 43 ASP C CA 1
ATOM 4250 C C . ASP C 1 43 ? 239.015 189.543 201.021 1.00 55.23 43 ASP C C 1
ATOM 4251 O O . ASP C 1 43 ? 238.028 189.668 201.753 1.00 53.54 43 ASP C O 1
ATOM 4260 N N . THR C 1 44 ? 240.255 189.487 201.501 1.00 56.94 44 THR C N 1
ATOM 4261 C CA . THR C 1 44 ? 240.552 189.635 202.921 1.00 55.49 44 THR C CA 1
ATOM 4262 C C . THR C 1 44 ? 241.442 190.832 203.221 1.00 52.76 44 THR C C 1
ATOM 4263 O O . THR C 1 44 ? 241.221 191.515 204.223 1.00 50.69 44 THR C O 1
ATOM 4274 N N . PHE C 1 45 ? 242.442 191.107 202.387 1.00 52.26 45 PHE C N 1
ATOM 4275 C CA . PHE C 1 45 ? 243.215 192.348 202.457 1.00 48.90 45 PHE C CA 1
ATOM 4276 C C . PHE C 1 45 ? 242.707 193.299 201.377 1.00 53.53 45 PHE C C 1
ATOM 4277 O O . PHE C 1 45 ? 243.335 193.482 200.333 1.00 55.21 45 PHE C O 1
ATOM 4294 N N . LYS C 1 46 ? 241.560 193.919 201.638 1.00 54.80 46 LYS C N 1
ATOM 4295 C CA . LYS C 1 46 ? 240.825 194.650 200.615 1.00 57.18 46 LYS C CA 1
ATOM 4296 C C . LYS C 1 46 ? 241.055 196.151 200.748 1.00 56.09 46 LYS C C 1
ATOM 4297 O O . LYS C 1 46 ? 241.051 196.692 201.858 1.00 53.12 46 LYS C O 1
ATOM 4316 N N . GLU C 1 47 ? 241.247 196.813 199.608 1.00 61.83 47 GLU C N 1
ATOM 4317 C CA . GLU C 1 47 ? 241.513 198.242 199.537 1.00 59.84 47 GLU C CA 1
ATOM 4318 C C . GLU C 1 47 ? 240.563 198.896 198.541 1.00 65.36 47 GLU C C 1
ATOM 4319 O O . GLU C 1 47 ? 239.970 198.225 197.692 1.00 71.41 47 GLU C O 1
ATOM 4331 N N . SER C 1 48 ? 240.425 200.216 198.654 1.00 65.42 48 SER C N 1
ATOM 4332 C CA . SER C 1 48 ? 239.592 201.004 197.760 1.00 71.18 48 SER C CA 1
ATOM 4333 C C . SER C 1 48 ? 240.472 201.828 196.822 1.00 73.61 48 SER C C 1
ATOM 4334 O O . SER C 1 48 ? 241.698 201.693 196.794 1.00 74.31 48 SER C O 1
ATOM 4342 N N . ASN C 1 49 ? 239.830 202.696 196.034 1.00 77.18 49 ASN C N 1
ATOM 4343 C CA . ASN C 1 49 ? 240.574 203.547 195.110 1.00 79.97 49 ASN C CA 1
ATOM 4344 C C . ASN C 1 49 ? 241.430 204.574 195.839 1.00 75.40 49 ASN C C 1
ATOM 4345 O O . ASN C 1 49 ? 242.388 205.093 195.255 1.00 75.95 49 ASN C O 1
ATOM 4356 N N . ASP C 1 50 ? 241.108 204.879 197.097 1.00 71.30 50 ASP C N 1
ATOM 4357 C CA . ASP C 1 50 ? 241.824 205.907 197.841 1.00 70.46 50 ASP C CA 1
ATOM 4358 C C . ASP C 1 50 ? 243.077 205.379 198.525 1.00 67.79 50 ASP C C 1
ATOM 4359 O O . ASP C 1 50 ? 243.875 206.180 199.022 1.00 66.29 50 ASP C O 1
ATOM 4368 N N . ILE C 1 51 ? 243.268 204.064 198.560 1.00 67.17 51 ILE C N 1
ATOM 4369 C CA . ILE C 1 51 ? 244.321 203.432 199.347 1.00 65.94 51 ILE C CA 1
ATOM 4370 C C . ILE C 1 51 ? 245.253 202.713 198.383 1.00 68.96 51 ILE C C 1
ATOM 4371 O O . ILE C 1 51 ? 244.813 201.845 197.619 1.00 73.12 51 ILE C O 1
ATOM 4387 N N . MET C 1 52 ? 246.537 203.068 198.417 1.00 64.79 52 MET C N 1
ATOM 4388 C CA . MET C 1 52 ? 247.500 202.503 197.483 1.00 67.49 52 MET C CA 1
ATOM 4389 C C . MET C 1 52 ? 248.896 202.501 198.088 1.00 68.60 52 MET C C 1
ATOM 4390 O O . MET C 1 52 ? 249.244 203.382 198.877 1.00 67.93 52 MET C O 1
ATOM 4404 N N . GLY C 1 53 ? 249.682 201.495 197.706 1.00 69.59 53 GLY C N 1
ATOM 4405 C CA . GLY C 1 53 ? 251.114 201.500 197.883 1.00 65.66 53 GLY C CA 1
ATOM 4406 C C . GLY C 1 53 ? 251.829 201.375 196.549 1.00 69.20 53 GLY C C 1
ATOM 4407 O O . GLY C 1 53 ? 251.270 201.641 195.484 1.00 71.59 53 GLY C O 1
ATOM 4411 N N . PHE C 1 54 ? 253.090 200.958 196.621 1.00 66.53 54 PHE C N 1
ATOM 4412 C CA . PHE C 1 54 ? 253.817 200.661 195.394 1.00 67.06 54 PHE C CA 1
ATOM 4413 C C . PHE C 1 54 ? 253.156 199.494 194.669 1.00 73.10 54 PHE C C 1
ATOM 4414 O O . PHE C 1 54 ? 252.602 198.581 195.286 1.00 74.75 54 PHE C O 1
ATOM 4431 N N . SER C 1 55 ? 253.216 199.532 193.337 1.00 72.52 55 SER C N 1
ATOM 4432 C CA . SER C 1 55 ? 252.498 198.545 192.535 1.00 75.03 55 SER C CA 1
ATOM 4433 C C . SER C 1 55 ? 253.097 197.151 192.693 1.00 77.40 55 SER C C 1
ATOM 4434 O O . SER C 1 55 ? 252.365 196.166 192.845 1.00 78.56 55 SER C O 1
ATOM 4442 N N . PHE C 1 56 ? 254.428 197.046 192.663 1.00 71.09 56 PHE C N 1
ATOM 4443 C CA . PHE C 1 56 ? 255.056 195.730 192.587 1.00 68.10 56 PHE C CA 1
ATOM 4444 C C . PHE C 1 56 ? 254.878 194.929 193.871 1.00 72.56 56 PHE C C 1
ATOM 4445 O O . PHE C 1 56 ? 254.920 193.694 193.834 1.00 77.62 56 PHE C O 1
ATOM 4462 N N . MET C 1 57 ? 254.681 195.597 195.011 1.00 69.41 57 MET C N 1
ATOM 4463 C CA . MET C 1 57 ? 254.570 194.871 196.273 1.00 68.47 57 MET C CA 1
ATOM 4464 C C . MET C 1 57 ? 253.282 194.061 196.351 1.00 67.79 57 MET C C 1
ATOM 4465 O O . MET C 1 57 ? 253.211 193.081 197.105 1.00 73.09 57 MET C O 1
ATOM 4479 N N . GLU C 1 58 ? 252.257 194.450 195.590 1.00 64.02 58 GLU C N 1
ATOM 4480 C CA . GLU C 1 58 ? 250.992 193.726 195.629 1.00 67.86 58 GLU C CA 1
ATOM 4481 C C . GLU C 1 58 ? 251.180 192.279 195.190 1.00 71.12 58 GLU C C 1
ATOM 4482 O O . GLU C 1 58 ? 250.697 191.348 195.847 1.00 67.98 58 GLU C O 1
ATOM 4494 N N . LYS C 1 59 ? 251.892 192.073 194.080 1.00 71.33 59 LYS C N 1
ATOM 4495 C CA . LYS C 1 59 ? 252.114 190.718 193.590 1.00 68.97 59 LYS C CA 1
ATOM 4496 C C . LYS C 1 59 ? 252.949 189.909 194.573 1.00 64.13 59 LYS C C 1
ATOM 4497 O O . LYS C 1 59 ? 252.686 188.722 194.790 1.00 69.14 59 LYS C O 1
ATOM 4516 N N . VAL C 1 60 ? 253.960 190.535 195.178 1.00 58.15 60 VAL C N 1
ATOM 4517 C CA . VAL C 1 60 ? 254.799 189.826 196.141 1.00 61.26 60 VAL C CA 1
ATOM 4518 C C . VAL C 1 60 ? 253.959 189.346 197.318 1.00 59.14 60 VAL C C 1
ATOM 4519 O O . VAL C 1 60 ? 254.029 188.176 197.723 1.00 61.53 60 VAL C O 1
ATOM 4532 N N . ASN C 1 61 ? 253.141 190.240 197.879 1.00 54.32 61 ASN C N 1
ATOM 4533 C CA . ASN C 1 61 ? 252.316 189.866 199.023 1.00 54.41 61 ASN C CA 1
ATOM 4534 C C . ASN C 1 61 ? 251.323 188.772 198.646 1.00 56.51 61 ASN C C 1
ATOM 4535 O O . ASN C 1 61 ? 251.136 187.799 199.390 1.00 58.32 61 ASN C O 1
ATOM 4546 N N . GLY C 1 62 ? 250.678 188.912 197.485 1.00 57.88 62 GLY C N 1
ATOM 4547 C CA . GLY C 1 62 ? 249.720 187.903 197.065 1.00 57.43 62 GLY C CA 1
ATOM 4548 C C . GLY C 1 62 ? 250.358 186.541 196.881 1.00 55.56 62 GLY C C 1
ATOM 4549 O O . GLY C 1 62 ? 249.809 185.522 197.312 1.00 58.64 62 GLY C O 1
ATOM 4553 N N . ALA C 1 63 ? 251.529 186.503 196.241 1.00 52.80 63 ALA C N 1
ATOM 4554 C CA . ALA C 1 63 ? 252.218 185.236 196.033 1.00 54.53 63 ALA C CA 1
ATOM 4555 C C . ALA C 1 63 ? 252.604 184.605 197.362 1.00 54.32 63 ALA C C 1
ATOM 4556 O O . ALA C 1 63 ? 252.408 183.401 197.571 1.00 58.36 63 ALA C O 1
ATOM 4563 N N . ILE C 1 64 ? 253.147 185.405 198.284 1.00 50.31 64 ILE C N 1
ATOM 4564 C CA . ILE C 1 64 ? 253.533 184.862 199.583 1.00 50.26 64 ILE C CA 1
ATOM 4565 C C . ILE C 1 64 ? 252.324 184.237 200.266 1.00 52.58 64 ILE C C 1
ATOM 4566 O O . ILE C 1 64 ? 252.361 183.080 200.706 1.00 54.82 64 ILE C O 1
ATOM 4582 N N . TYR C 1 65 ? 251.222 184.987 200.338 1.00 52.96 65 TYR C N 1
ATOM 4583 C CA . TYR C 1 65 ? 250.026 184.490 201.010 1.00 49.67 65 TYR C CA 1
ATOM 4584 C C . TYR C 1 65 ? 249.538 183.194 200.374 1.00 52.67 65 TYR C C 1
ATOM 4585 O O . TYR C 1 65 ? 249.333 182.180 201.059 1.00 55.63 65 TYR C O 1
ATOM 4603 N N . LYS C 1 66 ? 249.357 183.205 199.050 1.00 53.92 66 LYS C N 1
ATOM 4604 C CA . LYS C 1 66 ? 248.765 182.059 198.371 1.00 55.29 66 LYS C CA 1
ATOM 4605 C C . LYS C 1 66 ? 249.640 180.820 198.514 1.00 56.12 66 LYS C C 1
ATOM 4606 O O . LYS C 1 66 ? 249.144 179.725 198.812 1.00 59.11 66 LYS C O 1
ATOM 4625 N N . TYR C 1 67 ? 250.951 180.971 198.312 1.00 51.32 67 TYR C N 1
ATOM 4626 C CA . TYR C 1 67 ? 251.821 179.804 198.346 1.00 51.23 67 TYR C CA 1
ATOM 4627 C C . TYR C 1 67 ? 251.973 179.267 199.760 1.00 50.94 67 TYR C C 1
ATOM 4628 O O . TYR C 1 67 ? 252.019 178.049 199.956 1.00 55.18 67 TYR C O 1
ATOM 4646 N N . THR C 1 68 ? 252.030 180.142 200.768 1.00 49.14 68 THR C N 1
ATOM 4647 C CA . THR C 1 68 ? 252.062 179.647 202.139 1.00 53.69 68 THR C CA 1
ATOM 4648 C C . THR C 1 68 ? 250.804 178.843 202.448 1.00 51.97 68 THR C C 1
ATOM 4649 O O . THR C 1 68 ? 250.875 177.723 202.974 1.00 50.45 68 THR C O 1
ATOM 4660 N N . HIS C 1 69 ? 249.637 179.393 202.097 1.00 50.73 69 HIS C N 1
ATOM 4661 C CA . HIS C 1 69 ? 248.383 178.692 202.355 1.00 47.09 69 HIS C CA 1
ATOM 4662 C C . HIS C 1 69 ? 248.378 177.321 201.690 1.00 50.17 69 HIS C C 1
ATOM 4663 O O . HIS C 1 69 ? 248.088 176.302 202.333 1.00 52.81 69 HIS C O 1
ATOM 4677 N N . PHE C 1 70 ? 248.701 177.277 200.395 1.00 51.45 70 PHE C N 1
ATOM 4678 C CA . PHE C 1 70 ? 248.648 176.015 199.665 1.00 51.16 70 PHE C CA 1
ATOM 4679 C C . PHE C 1 70 ? 249.652 175.012 200.222 1.00 52.79 70 PHE C C 1
ATOM 4680 O O . PHE C 1 70 ? 249.325 173.836 200.424 1.00 58.58 70 PHE C O 1
ATOM 4697 N N . ALA C 1 71 ? 250.887 175.455 200.471 1.00 48.17 71 ALA C N 1
ATOM 4698 C CA . ALA C 1 71 ? 251.925 174.535 200.915 1.00 46.24 71 ALA C CA 1
ATOM 4699 C C . ALA C 1 71 ? 251.636 173.989 202.303 1.00 47.01 71 ALA C C 1
ATOM 4700 O O . ALA C 1 71 ? 252.071 172.878 202.627 1.00 46.61 71 ALA C O 1
ATOM 4707 N N . PHE C 1 72 ? 250.915 174.740 203.139 1.00 50.57 72 PHE C N 1
ATOM 4708 C CA . PHE C 1 72 ? 250.606 174.217 204.464 1.00 50.89 72 PHE C CA 1
ATOM 4709 C C . PHE C 1 72 ? 249.353 173.353 204.464 1.00 53.52 72 PHE C C 1
ATOM 4710 O O . PHE C 1 72 ? 249.248 172.429 205.278 1.00 53.45 72 PHE C O 1
ATOM 4727 N N . TYR C 1 73 ? 248.397 173.625 203.573 1.00 53.42 73 TYR C N 1
ATOM 4728 C CA . TYR C 1 73 ? 247.197 172.793 203.525 1.00 49.14 73 TYR C CA 1
ATOM 4729 C C . TYR C 1 73 ? 247.474 171.455 202.846 1.00 49.14 73 TYR C C 1
ATOM 4730 O O . TYR C 1 73 ? 246.953 170.414 203.273 1.00 53.55 73 TYR C O 1
ATOM 4748 N N . ALA C 1 74 ? 248.292 171.463 201.788 1.00 50.03 74 ALA C N 1
ATOM 4749 C CA . ALA C 1 74 ? 248.475 170.264 200.977 1.00 52.13 74 ALA C CA 1
ATOM 4750 C C . ALA C 1 74 ? 249.133 169.142 201.769 1.00 51.93 74 ALA C C 1
ATOM 4751 O O . ALA C 1 74 ? 248.731 167.978 201.652 1.00 56.11 74 ALA C O 1
ATOM 4758 N N . VAL C 1 75 ? 250.155 169.462 202.563 1.00 47.06 75 VAL C N 1
ATOM 4759 C CA . VAL C 1 75 ? 250.865 168.421 203.300 1.00 51.31 75 VAL C CA 1
ATOM 4760 C C . VAL C 1 75 ? 249.949 167.774 204.330 1.00 53.68 75 VAL C C 1
ATOM 4761 O O . VAL C 1 75 ? 249.942 166.548 204.489 1.00 52.99 75 VAL C O 1
ATOM 4774 N N . LEU C 1 76 ? 249.169 168.580 205.052 1.00 54.63 76 LEU C N 1
ATOM 4775 C CA . LEU C 1 76 ? 248.226 168.020 206.015 1.00 51.83 76 LEU C CA 1
ATOM 4776 C C . LEU C 1 76 ? 247.209 167.128 205.318 1.00 52.24 76 LEU C C 1
ATOM 4777 O O . LEU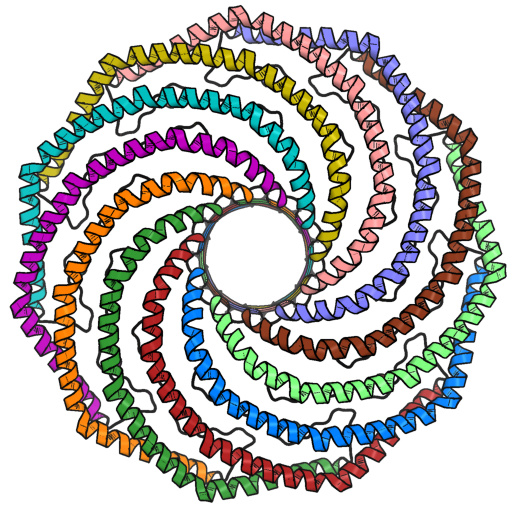 C 1 76 ? 246.901 166.026 205.793 1.00 53.89 76 LEU C O 1
ATOM 4793 N N . ASN C 1 77 ? 246.666 167.594 204.190 1.00 52.19 77 ASN C N 1
ATOM 4794 C CA . ASN C 1 77 ? 245.712 166.779 203.448 1.00 50.85 77 ASN C CA 1
ATOM 4795 C C . ASN C 1 77 ? 246.332 165.441 203.070 1.00 53.50 77 ASN C C 1
ATOM 4796 O O . ASN C 1 77 ? 245.757 164.378 203.326 1.00 58.22 77 ASN C O 1
ATOM 4807 N N . LEU C 1 78 ? 247.537 165.479 202.499 1.00 54.31 78 LEU C N 1
ATOM 4808 C CA . LEU C 1 78 ? 248.191 164.254 202.053 1.00 58.77 78 LEU C CA 1
ATOM 4809 C C . LEU C 1 78 ? 248.454 163.310 203.218 1.00 58.49 78 LEU C C 1
ATOM 4810 O O . LEU C 1 78 ? 248.282 162.092 203.090 1.00 58.10 78 LEU C O 1
ATOM 4826 N N . LEU C 1 79 ? 248.878 163.850 204.361 1.00 58.36 79 LEU C N 1
ATOM 4827 C CA . LEU C 1 79 ? 249.277 162.994 205.473 1.00 58.80 79 LEU C CA 1
ATOM 4828 C C . LEU C 1 79 ? 248.079 162.378 206.188 1.00 58.90 79 LEU C C 1
ATOM 4829 O O . LEU C 1 79 ? 248.132 161.207 206.580 1.00 57.00 79 LEU C O 1
ATOM 4845 N N . LEU C 1 80 ? 246.990 163.132 206.369 1.00 59.32 80 LEU C N 1
ATOM 4846 C CA . LEU C 1 80 ? 245.925 162.707 207.269 1.00 54.20 80 LEU C CA 1
ATOM 4847 C C . LEU C 1 80 ? 244.591 162.412 206.595 1.00 48.08 80 LEU C C 1
ATOM 4848 O O . LEU C 1 80 ? 243.682 161.921 207.271 1.00 54.35 80 LEU C O 1
ATOM 4864 N N . ALA C 1 81 ? 244.433 162.693 205.303 1.00 46.30 81 ALA C N 1
ATOM 4865 C CA . ALA C 1 81 ? 243.116 162.535 204.687 1.00 51.12 81 ALA C CA 1
ATOM 4866 C C . ALA C 1 81 ? 242.628 161.091 204.665 1.00 57.76 81 ALA C C 1
ATOM 4867 O O . ALA C 1 81 ? 241.476 160.847 205.068 1.00 56.42 81 ALA C O 1
ATOM 4874 N N . PRO C 1 82 ? 243.413 160.102 204.221 1.00 55.31 82 PRO C N 1
ATOM 4875 C CA . PRO C 1 82 ? 242.833 158.761 204.003 1.00 53.25 82 PRO C CA 1
ATOM 4876 C C . PRO C 1 82 ? 242.183 158.141 205.232 1.00 55.19 82 PRO C C 1
ATOM 4877 O O . PRO C 1 82 ? 241.109 157.533 205.115 1.00 62.77 82 PRO C O 1
ATOM 4888 N N . PHE C 1 83 ? 242.798 158.274 206.410 1.00 48.55 83 PHE C N 1
ATOM 4889 C CA . PHE C 1 83 ? 242.277 157.589 207.589 1.00 49.19 83 PHE C CA 1
ATOM 4890 C C . PHE C 1 83 ? 240.902 158.120 207.971 1.00 51.31 83 PHE C C 1
ATOM 4891 O O . PHE C 1 83 ? 240.000 157.347 208.322 1.00 56.85 83 PHE C O 1
ATOM 4908 N N . ILE C 1 84 ? 240.722 159.440 207.907 1.00 45.40 84 ILE C N 1
ATOM 4909 C CA . ILE C 1 84 ? 239.429 160.031 208.239 1.00 50.76 84 ILE C CA 1
ATOM 4910 C C . ILE C 1 84 ? 238.369 159.549 207.258 1.00 54.40 84 ILE C C 1
ATOM 4911 O O . ILE C 1 84 ? 237.237 159.225 207.643 1.00 58.16 84 ILE C O 1
ATOM 4927 N N . ALA C 1 85 ? 238.721 159.493 205.971 1.00 49.41 85 ALA C N 1
ATOM 4928 C CA . ALA C 1 85 ? 237.776 159.022 204.966 1.00 48.49 85 ALA C CA 1
ATOM 4929 C C . ALA C 1 85 ? 237.351 157.588 205.250 1.00 48.64 85 ALA C C 1
ATOM 4930 O O . ALA C 1 85 ? 236.159 157.262 205.212 1.00 55.35 85 ALA C O 1
ATOM 4937 N N . PHE C 1 86 ? 238.315 156.716 205.556 1.00 43.62 86 PHE C N 1
ATOM 4938 C CA . PHE C 1 86 ? 237.986 155.327 205.867 1.00 44.96 86 PHE C CA 1
ATOM 4939 C C . PHE C 1 86 ? 237.058 155.238 207.075 1.00 49.14 86 PHE C C 1
ATOM 4940 O O . PHE C 1 86 ? 236.015 154.563 207.036 1.00 56.72 86 PHE C O 1
ATOM 4957 N N . SER C 1 87 ? 237.425 155.922 208.163 1.00 43.95 87 SER C N 1
ATOM 4958 C CA . SER C 1 87 ? 236.634 155.839 209.386 1.00 46.54 87 SER C CA 1
ATOM 4959 C C . SER C 1 87 ? 235.206 156.308 209.149 1.00 48.39 87 SER C C 1
ATOM 4960 O O . SER C 1 87 ? 234.245 155.633 209.547 1.00 55.44 87 SER C O 1
ATOM 4968 N N . PHE C 1 88 ? 235.040 157.453 208.485 1.00 40.33 88 PHE C N 1
ATOM 4969 C CA . PHE C 1 88 ? 233.696 157.986 208.320 1.00 39.99 88 PHE C CA 1
ATOM 4970 C C . PHE C 1 88 ? 232.897 157.191 207.297 1.00 44.00 88 PHE C C 1
ATOM 4971 O O . PHE C 1 88 ? 231.675 157.080 207.431 1.00 49.86 88 PHE C O 1
ATOM 4988 N N . GLY C 1 89 ? 233.553 156.591 206.301 1.00 43.83 89 GLY C N 1
ATOM 4989 C CA . GLY C 1 89 ? 232.831 155.703 205.405 1.00 44.77 89 GLY C CA 1
ATOM 4990 C C . GLY C 1 89 ? 232.242 154.516 206.141 1.00 46.36 89 GLY C C 1
ATOM 4991 O O . GLY C 1 89 ? 231.060 154.190 205.985 1.00 56.44 89 GLY C O 1
ATOM 4995 N N . LEU C 1 90 ? 233.055 153.868 206.979 1.00 44.53 90 LEU C N 1
ATOM 4996 C CA . LEU C 1 90 ? 232.557 152.735 207.757 1.00 47.52 90 LEU C CA 1
ATOM 4997 C C . LEU C 1 90 ? 231.415 153.160 208.685 1.00 45.11 90 LEU C C 1
ATOM 4998 O O . LEU C 1 90 ? 230.362 152.495 208.759 1.00 48.58 90 LEU C O 1
ATOM 5014 N N . SER C 1 91 ? 231.595 154.289 209.377 1.00 42.32 91 SER C N 1
ATOM 5015 C CA . SER C 1 91 ? 230.576 154.771 210.305 1.00 42.99 91 SER C CA 1
ATOM 5016 C C . SER C 1 91 ? 229.260 155.055 209.584 1.00 42.84 91 SER C C 1
ATOM 5017 O O . SER C 1 91 ? 228.183 154.646 210.045 1.00 47.56 91 SER C O 1
ATOM 5025 N N . PHE C 1 92 ? 229.325 155.754 208.447 1.00 41.88 92 PHE C N 1
ATOM 5026 C CA . PHE C 1 92 ? 228.113 156.067 207.700 1.00 42.57 92 PHE C CA 1
ATOM 5027 C C . PHE C 1 92 ? 227.446 154.808 207.170 1.00 45.22 92 PHE C C 1
ATOM 5028 O O . PHE C 1 92 ? 226.213 154.742 207.115 1.00 49.95 92 PHE C O 1
ATOM 5045 N N . ALA C 1 93 ? 228.230 153.804 206.769 1.00 43.23 93 ALA C N 1
ATOM 5046 C CA . ALA C 1 93 ? 227.631 152.545 206.341 1.00 40.77 93 ALA C CA 1
ATOM 5047 C C . ALA C 1 93 ? 226.752 151.966 207.441 1.00 43.22 93 ALA C C 1
ATOM 5048 O O . ALA C 1 93 ? 225.576 151.634 207.215 1.00 45.29 93 ALA C O 1
ATOM 5055 N N . VAL C 1 94 ? 227.305 151.850 208.651 1.00 42.86 94 VAL C N 1
ATOM 5056 C CA . VAL C 1 94 ? 226.522 151.272 209.744 1.00 41.03 94 VAL C CA 1
ATOM 5057 C C . VAL C 1 94 ? 225.280 152.120 210.021 1.00 40.09 94 VAL C C 1
ATOM 5058 O O . VAL C 1 94 ? 224.163 151.594 210.172 1.00 40.89 94 VAL C O 1
ATOM 5071 N N . MET C 1 95 ? 225.452 153.444 210.081 1.00 41.28 95 MET C N 1
ATOM 5072 C CA . MET C 1 95 ? 224.328 154.327 210.389 1.00 41.72 95 MET C CA 1
ATOM 5073 C C . MET C 1 95 ? 223.203 154.163 209.374 1.00 42.75 95 MET C C 1
ATOM 5074 O O . MET C 1 95 ? 222.024 154.042 209.740 1.00 46.78 95 MET C O 1
ATOM 5088 N N . HIS C 1 96 ? 223.549 154.164 208.085 1.00 42.31 96 HIS C N 1
ATOM 5089 C CA . HIS C 1 96 ? 222.525 154.101 207.052 1.00 41.96 96 HIS C CA 1
ATOM 5090 C C . HIS C 1 96 ? 221.827 152.752 207.035 1.00 43.09 96 HIS C C 1
ATOM 5091 O O . HIS C 1 96 ? 220.614 152.693 206.800 1.00 41.60 96 HIS C O 1
ATOM 5105 N N . PHE C 1 97 ? 222.554 151.658 207.278 1.00 42.13 97 PHE C N 1
ATOM 5106 C CA . PHE C 1 97 ? 221.861 150.377 207.370 1.00 39.12 97 PHE C CA 1
ATOM 5107 C C . PHE C 1 97 ? 220.833 150.406 208.493 1.00 39.38 97 PHE C C 1
ATOM 5108 O O . PHE C 1 97 ? 219.675 149.999 208.308 1.00 44.37 97 PHE C O 1
ATOM 5125 N N . ALA C 1 98 ? 221.235 150.898 209.670 1.00 39.80 98 ALA C N 1
ATOM 5126 C CA . ALA C 1 98 ? 220.284 150.965 210.777 1.00 38.17 98 ALA C CA 1
ATOM 5127 C C . ALA C 1 98 ? 219.049 151.766 210.384 1.00 35.09 98 ALA C C 1
ATOM 5128 O O . ALA C 1 98 ? 217.914 151.302 210.565 1.00 39.71 98 ALA C O 1
ATOM 5135 N N . VAL C 1 99 ? 219.250 152.954 209.809 1.00 32.96 99 VAL C N 1
ATOM 5136 C CA . VAL C 1 99 ? 218.114 153.810 209.477 1.00 32.84 99 VAL C CA 1
ATOM 5137 C C . VAL C 1 99 ? 217.194 153.118 208.481 1.00 36.80 99 VAL C C 1
ATOM 5138 O O . VAL C 1 99 ? 215.974 153.065 208.674 1.00 40.78 99 VAL C O 1
ATOM 5151 N N . VAL C 1 100 ? 217.757 152.576 207.400 1.00 40.37 100 VAL C N 1
ATOM 5152 C CA . VAL C 1 100 ? 216.913 152.066 206.325 1.00 41.65 100 VAL C CA 1
ATOM 5153 C C . VAL C 1 100 ? 216.143 150.832 206.777 1.00 40.93 100 VAL C C 1
ATOM 5154 O O . VAL C 1 100 ? 214.974 150.658 206.412 1.00 43.14 100 VAL C O 1
ATOM 5167 N N . TRP C 1 101 ? 216.765 149.956 207.572 1.00 38.73 101 TRP C N 1
ATOM 5168 C CA . TRP C 1 101 ? 216.160 148.655 207.824 1.00 39.26 101 TRP C CA 1
ATOM 5169 C C . TRP C 1 101 ? 215.642 148.454 209.245 1.00 40.03 101 TRP C C 1
ATOM 5170 O O . TRP C 1 101 ? 215.254 147.329 209.577 1.00 43.96 101 TRP C O 1
ATOM 5191 N N . PHE C 1 102 ? 215.620 149.484 210.097 1.00 38.38 102 PHE C N 1
ATOM 5192 C CA . PHE C 1 102 ? 214.955 149.307 211.386 1.00 36.01 102 PHE C CA 1
ATOM 5193 C C . PHE C 1 102 ? 214.036 150.462 211.772 1.00 36.14 102 PHE C C 1
ATOM 5194 O O . PHE C 1 102 ? 213.088 150.264 212.538 1.00 44.21 102 PHE C O 1
ATOM 5211 N N . VAL C 1 103 ? 214.291 151.661 211.260 1.00 32.61 103 VAL C N 1
ATOM 5212 C CA . VAL C 1 103 ? 213.525 152.835 211.674 1.00 33.06 103 VAL C CA 1
ATOM 5213 C C . VAL C 1 103 ? 212.294 153.038 210.796 1.00 38.13 103 VAL C C 1
ATOM 5214 O O . VAL C 1 103 ? 211.182 153.240 211.298 1.00 46.74 103 VAL C O 1
ATOM 5227 N N . GLN C 1 104 ? 212.471 152.977 209.477 1.00 34.97 104 GLN C N 1
ATOM 5228 C CA . GLN C 1 104 ? 211.388 153.334 208.561 1.00 38.55 104 GLN C CA 1
ATOM 5229 C C . GLN C 1 104 ? 210.172 152.420 208.679 1.00 41.86 104 GLN C C 1
ATOM 5230 O O . GLN C 1 104 ? 209.039 152.936 208.691 1.00 45.85 104 GLN C O 1
ATOM 5244 N N . PRO C 1 105 ? 210.308 151.091 208.735 1.00 36.11 105 PRO C N 1
ATOM 5245 C CA . PRO C 1 105 ? 209.110 150.255 208.943 1.00 39.06 105 PRO C CA 1
ATOM 5246 C C . PRO C 1 105 ? 208.360 150.582 210.226 1.00 40.28 105 PRO C C 1
ATOM 5247 O O . PRO C 1 105 ? 207.116 150.582 210.249 1.00 45.04 105 PRO C O 1
ATOM 5258 N N . ILE C 1 106 ? 209.091 150.867 211.305 1.00 33.51 106 ILE C N 1
ATOM 5259 C CA . ILE C 1 106 ? 208.446 151.236 212.560 1.00 32.96 106 ILE C CA 1
ATOM 5260 C C . ILE C 1 106 ? 207.659 152.527 212.379 1.00 36.49 106 ILE C C 1
ATOM 5261 O O . ILE C 1 106 ? 206.521 152.657 212.856 1.00 44.09 106 ILE C O 1
ATOM 5277 N N . MET C 1 107 ? 208.248 153.499 211.679 1.00 30.99 107 MET C N 1
ATOM 5278 C CA . MET C 1 107 ? 207.527 154.739 211.415 1.00 33.66 107 MET C CA 1
ATOM 5279 C C . MET C 1 107 ? 206.275 154.477 210.585 1.00 39.68 107 MET C C 1
ATOM 5280 O O . MET C 1 107 ? 205.251 155.142 210.768 1.00 46.96 107 MET C O 1
ATOM 5294 N N . LYS C 1 108 ? 206.334 153.509 209.669 1.00 35.85 108 LYS C N 1
ATOM 5295 C CA . LYS C 1 108 ? 205.159 153.205 208.853 1.00 39.21 108 LYS C CA 1
ATOM 5296 C C . LYS C 1 108 ? 204.029 152.631 209.704 1.00 39.82 108 LYS C C 1
ATOM 5297 O O . LYS C 1 108 ? 202.856 152.996 209.538 1.00 45.17 108 LYS C O 1
ATOM 5316 N N . LEU C 1 109 ? 204.364 151.729 210.626 1.00 36.45 109 LEU C N 1
ATOM 5317 C CA . LEU C 1 109 ? 203.344 151.214 211.539 1.00 37.78 109 LEU C CA 1
ATOM 5318 C C . LEU C 1 109 ? 202.732 152.348 212.362 1.00 38.46 109 LEU C C 1
ATOM 5319 O O . LEU C 1 109 ? 201.498 152.445 212.521 1.00 44.81 109 LEU C O 1
ATOM 5335 N N . TYR C 1 110 ? 203.592 153.225 212.881 1.00 32.25 110 TYR C N 1
ATOM 5336 C CA . TYR C 1 110 ? 203.128 154.397 213.615 1.00 30.34 110 TYR C CA 1
ATOM 5337 C C . TYR C 1 110 ? 202.157 155.221 212.771 1.00 36.06 110 TYR C C 1
ATOM 5338 O O . TYR C 1 110 ? 201.124 155.694 213.264 1.00 45.61 110 TYR C O 1
ATOM 5356 N N . TYR C 1 111 ? 202.467 155.384 211.483 1.00 34.28 111 TYR C N 1
ATOM 5357 C CA . TYR C 1 111 ? 201.598 156.157 210.599 1.00 37.00 111 TYR C CA 1
ATOM 5358 C C . TYR C 1 111 ? 200.248 155.476 210.419 1.00 36.40 111 TYR C C 1
ATOM 5359 O O . TYR C 1 111 ? 199.213 156.147 210.309 1.00 42.47 111 TYR C O 1
ATOM 5377 N N . VAL C 1 112 ? 200.239 154.144 210.351 1.00 35.92 112 VAL C N 1
ATOM 5378 C CA . VAL C 1 112 ? 198.967 153.428 210.264 1.00 37.91 112 VAL C CA 1
ATOM 5379 C C . VAL C 1 112 ? 198.080 153.799 211.446 1.00 39.22 112 VAL C C 1
ATOM 5380 O O . VAL C 1 112 ? 196.902 154.163 211.286 1.00 41.62 112 VAL C O 1
ATOM 5393 N N . TRP C 1 113 ? 198.640 153.728 212.656 1.00 38.77 113 TRP C N 1
ATOM 5394 C CA . TRP C 1 113 ? 197.834 154.078 213.828 1.00 38.80 113 TRP C CA 1
ATOM 5395 C C . TRP C 1 113 ? 197.391 155.539 213.780 1.00 38.46 113 TRP C C 1
ATOM 5396 O O . TRP C 1 113 ? 196.267 155.874 214.186 1.00 43.43 113 TRP C O 1
ATOM 5417 N N . LEU C 1 114 ? 198.257 156.425 213.287 1.00 33.24 114 LEU C N 1
ATOM 5418 C CA . LEU C 1 114 ? 197.891 157.836 213.195 1.00 36.14 114 LEU C CA 1
ATOM 5419 C C . LEU C 1 114 ? 196.684 158.035 212.282 1.00 38.33 114 LEU C C 1
ATOM 5420 O O . LEU C 1 114 ? 195.769 158.807 212.596 1.00 44.05 114 LEU C O 1
ATOM 5436 N N . ARG C 1 115 ? 196.674 157.355 211.135 1.00 37.45 115 ARG C N 1
ATOM 5437 C CA . ARG C 1 115 ? 195.531 157.455 210.231 1.00 37.66 115 ARG C CA 1
ATOM 5438 C C . ARG C 1 115 ? 194.264 156.953 210.909 1.00 38.52 115 ARG C C 1
ATOM 5439 O O . ARG C 1 115 ? 193.182 157.549 210.772 1.00 41.24 115 ARG C O 1
ATOM 5460 N N . VAL C 1 116 ? 194.377 155.839 211.637 1.00 40.21 116 VAL C N 1
ATOM 5461 C CA . VAL C 1 116 ? 193.204 155.306 212.325 1.00 39.04 116 VAL C CA 1
ATOM 5462 C C . VAL C 1 116 ? 192.646 156.338 213.298 1.00 39.18 116 VAL C C 1
ATOM 5463 O O . VAL C 1 116 ? 191.426 156.507 213.413 1.00 39.32 116 VAL C O 1
ATOM 5476 N N . PHE C 1 117 ? 193.524 157.039 214.021 1.00 40.69 117 PHE C N 1
ATOM 5477 C CA . PHE C 1 117 ? 193.045 158.079 214.935 1.00 39.80 117 PHE C CA 1
ATOM 5478 C C . PHE C 1 117 ? 192.389 159.234 214.181 1.00 40.76 117 PHE C C 1
ATOM 5479 O O . PHE C 1 117 ? 191.344 159.751 214.604 1.00 44.61 117 PHE C O 1
ATOM 5496 N N . ASN C 1 118 ? 192.993 159.661 213.069 1.00 42.17 118 ASN C N 1
ATOM 5497 C CA . ASN C 1 118 ? 192.434 160.790 212.331 1.00 45.01 118 ASN C CA 1
ATOM 5498 C C . ASN C 1 118 ? 191.022 160.498 211.847 1.00 46.24 118 ASN C C 1
ATOM 5499 O O . ASN C 1 118 ? 190.166 161.397 211.853 1.00 51.04 118 ASN C O 1
ATOM 5510 N N . LEU C 1 119 ? 190.762 159.255 211.422 1.00 43.59 119 LEU C N 1
ATOM 5511 C CA . LEU C 1 119 ? 189.425 158.915 210.935 1.00 43.94 119 LEU C CA 1
ATOM 5512 C C . LEU C 1 119 ? 188.349 159.318 211.936 1.00 43.76 119 LEU C C 1
ATOM 5513 O O . LEU C 1 119 ? 187.283 159.811 211.547 1.00 45.47 119 LEU C O 1
ATOM 5529 N N . ALA C 1 120 ? 188.604 159.113 213.228 1.00 44.32 120 ALA C N 1
ATOM 5530 C CA . ALA C 1 120 ? 187.636 159.462 214.260 1.00 43.95 120 ALA C CA 1
ATOM 5531 C C . ALA C 1 120 ? 187.734 160.922 214.673 1.00 43.42 120 ALA C C 1
ATOM 5532 O O . ALA C 1 120 ? 186.727 161.521 215.066 1.00 44.68 120 ALA C O 1
ATOM 5539 N N . TYR C 1 121 ? 188.929 161.510 214.597 1.00 46.68 121 TYR C N 1
ATOM 5540 C CA . TYR C 1 121 ? 189.113 162.856 215.132 1.00 47.60 121 TYR C CA 1
ATOM 5541 C C . TYR C 1 121 ? 188.546 163.931 214.207 1.00 47.89 121 TYR C C 1
ATOM 5542 O O . TYR C 1 121 ? 187.811 164.816 214.658 1.00 53.47 121 TYR C O 1
ATOM 5560 N N . GLU C 1 122 ? 188.875 163.880 212.910 1.00 47.67 122 GLU C N 1
ATOM 5561 C CA . GLU C 1 122 ? 188.627 165.053 212.066 1.00 53.15 122 GLU C CA 1
ATOM 5562 C C . GLU C 1 122 ? 187.140 165.349 211.868 1.00 56.80 122 GLU C C 1
ATOM 5563 O O . GLU C 1 122 ? 186.728 166.506 212.087 1.00 62.44 122 GLU C O 1
ATOM 5575 N N . PRO C 1 123 ? 186.294 164.397 211.454 1.00 51.85 123 PRO C N 1
ATOM 5576 C CA . PRO C 1 123 ? 184.877 164.737 211.231 1.00 52.76 123 PRO C CA 1
ATOM 5577 C C . PRO C 1 123 ? 184.184 165.311 212.454 1.00 53.50 123 PRO C C 1
ATOM 5578 O O . PRO C 1 123 ? 183.359 166.227 212.322 1.00 57.88 123 PRO C O 1
ATOM 5589 N N . ALA C 1 124 ? 184.499 164.802 213.646 1.00 50.50 124 ALA C N 1
ATOM 5590 C CA . ALA C 1 124 ? 183.837 165.283 214.854 1.00 52.33 124 ALA C CA 1
ATOM 5591 C C . ALA C 1 124 ? 184.151 166.752 215.104 1.00 53.72 124 ALA C C 1
ATOM 5592 O O . ALA C 1 124 ? 183.269 167.523 215.499 1.00 56.41 124 ALA C O 1
ATOM 5599 N N . LEU C 1 125 ? 185.402 167.158 214.883 1.00 54.43 125 LEU C N 1
ATOM 5600 C CA . LEU C 1 125 ? 185.766 168.562 215.044 1.00 55.54 125 LEU C CA 1
ATOM 5601 C C . LEU C 1 125 ? 185.114 169.426 213.970 1.00 58.07 125 LEU C C 1
ATOM 5602 O O . LEU C 1 125 ? 184.605 170.521 214.262 1.00 62.32 125 LEU C O 1
ATOM 5618 N N . ARG C 1 126 ? 185.117 168.949 212.721 1.00 56.68 126 ARG C N 1
ATOM 5619 C CA . ARG C 1 126 ? 184.514 169.732 211.648 1.00 59.63 126 ARG C CA 1
ATOM 5620 C C . ARG C 1 126 ? 183.029 169.958 211.890 1.00 65.15 126 ARG C C 1
ATOM 5621 O O . ARG C 1 126 ? 182.501 171.024 211.548 1.00 64.88 126 ARG C O 1
ATOM 5642 N N . LEU C 1 127 ? 182.344 168.982 212.494 1.00 61.25 127 LEU C N 1
ATOM 5643 C CA . LEU C 1 127 ? 180.920 169.145 212.776 1.00 57.52 127 LEU C CA 1
ATOM 5644 C C . LEU C 1 127 ? 180.658 170.430 213.551 1.00 59.73 127 LEU C C 1
ATOM 5645 O O . LEU C 1 127 ? 179.825 171.250 213.151 1.00 60.85 127 LEU C O 1
ATOM 5661 N N . VAL C 1 128 ? 181.367 170.626 214.663 1.00 58.47 128 VAL C N 1
ATOM 5662 C CA . VAL C 1 128 ? 181.083 171.781 215.506 1.00 59.08 128 VAL C CA 1
ATOM 5663 C C . VAL C 1 128 ? 181.720 173.050 214.952 1.00 62.26 128 VAL C C 1
ATOM 5664 O O . VAL C 1 128 ? 181.224 174.152 215.213 1.00 63.05 128 VAL C O 1
ATOM 5677 N N . CYS C 1 129 ? 182.808 172.941 214.184 1.00 61.19 129 CYS C N 1
ATOM 5678 C CA . CYS C 1 129 ? 183.486 174.165 213.764 1.00 60.47 129 CYS C CA 1
ATOM 5679 C C . CYS C 1 129 ? 182.917 174.770 212.483 1.00 63.75 129 CYS C C 1
ATOM 5680 O O . CYS C 1 129 ? 182.782 175.995 212.396 1.00 65.31 129 CYS C O 1
ATOM 5688 N N . ASP C 1 130 ? 182.574 173.955 211.485 1.00 65.78 130 ASP C N 1
ATOM 5689 C CA . ASP C 1 130 ? 182.243 174.514 210.175 1.00 68.93 130 ASP C CA 1
ATOM 5690 C C . ASP C 1 130 ? 181.055 175.472 210.192 1.00 67.90 130 ASP C C 1
ATOM 5691 O O . ASP C 1 130 ? 181.159 176.544 209.571 1.00 67.65 130 ASP C O 1
ATOM 5700 N N . PRO C 1 131 ? 179.925 175.172 210.844 1.00 66.74 131 PRO C N 1
ATOM 5701 C CA . PRO C 1 131 ? 178.792 176.115 210.792 1.00 66.57 131 PRO C CA 1
ATOM 5702 C C . PRO C 1 131 ? 179.154 177.524 211.230 1.00 63.58 131 PRO C C 1
ATOM 5703 O O . PRO C 1 131 ? 178.724 178.501 210.600 1.00 63.36 131 PRO C O 1
ATOM 5714 N N . ILE C 1 132 ? 179.959 177.654 212.285 1.00 61.81 132 ILE C N 1
ATOM 5715 C CA . ILE C 1 132 ? 180.322 178.974 212.790 1.00 61.71 132 ILE C CA 1
ATOM 5716 C C . ILE C 1 132 ? 181.111 179.746 211.741 1.00 62.33 132 ILE C C 1
ATOM 5717 O O . ILE C 1 132 ? 180.847 180.925 211.485 1.00 64.18 132 ILE C O 1
ATOM 5733 N N . HIS C 1 133 ? 182.094 179.093 211.119 1.00 63.74 133 HIS C N 1
ATOM 5734 C CA . HIS C 1 133 ? 182.954 179.792 210.169 1.00 62.69 133 HIS C CA 1
ATOM 5735 C C . HIS C 1 133 ? 182.244 180.050 208.848 1.00 62.41 133 HIS C C 1
ATOM 5736 O O . HIS C 1 133 ? 182.550 181.034 208.166 1.00 64.33 133 HIS C O 1
ATOM 5750 N N . ARG C 1 134 ? 181.304 179.185 208.463 1.00 65.39 134 ARG C N 1
ATOM 5751 C CA . ARG C 1 134 ? 180.456 179.502 207.319 1.00 67.77 134 ARG C CA 1
ATOM 5752 C C . ARG C 1 134 ? 179.591 180.719 207.612 1.00 67.49 134 ARG C C 1
ATOM 5753 O O . ARG C 1 134 ? 179.391 181.576 206.743 1.00 64.89 134 ARG C O 1
ATOM 5774 N N . SER C 1 135 ? 179.065 180.809 208.834 1.00 66.65 135 SER C N 1
ATOM 5775 C CA . SER C 1 135 ? 178.245 181.955 209.207 1.00 63.27 135 SER C CA 1
ATOM 5776 C C . SER C 1 135 ? 179.061 183.243 209.202 1.00 65.05 135 SER C C 1
ATOM 5777 O O . SER C 1 135 ? 178.600 184.279 208.709 1.00 67.88 135 SER C O 1
ATOM 5785 N N . ILE C 1 136 ? 180.281 183.199 209.745 1.00 64.33 136 ILE C N 1
ATOM 5786 C CA . ILE C 1 136 ? 181.103 184.403 209.826 1.00 62.04 136 ILE C CA 1
ATOM 5787 C C . ILE C 1 136 ? 181.516 184.872 208.438 1.00 63.68 136 ILE C C 1
ATOM 5788 O O . ILE C 1 136 ? 181.866 186.043 208.249 1.00 68.57 136 ILE C O 1
ATOM 5804 N N . ALA C 1 137 ? 181.483 183.979 207.447 1.00 62.18 137 ALA C N 1
ATOM 5805 C CA . ALA C 1 137 ? 181.892 184.352 206.098 1.00 63.05 137 ALA C CA 1
ATOM 5806 C C . ALA C 1 137 ? 180.948 185.365 205.465 1.00 68.83 137 ALA C C 1
ATOM 5807 O O . ALA C 1 137 ? 181.299 185.965 204.444 1.00 72.39 137 ALA C O 1
ATOM 5814 N N . LEU C 1 138 ? 179.766 185.575 206.048 1.00 68.68 138 LEU C N 1
ATOM 5815 C CA . LEU C 1 138 ? 178.779 186.484 205.477 1.00 65.09 138 LEU C CA 1
ATOM 5816 C C . LEU C 1 138 ? 179.152 187.950 205.644 1.00 66.39 138 LEU C C 1
ATOM 5817 O O . LEU C 1 138 ? 178.403 188.811 205.171 1.00 71.97 138 LEU C O 1
ATOM 5833 N N . ILE C 1 139 ? 180.274 188.258 206.297 1.00 67.15 139 ILE C N 1
ATOM 5834 C CA . ILE C 1 139 ? 180.641 189.653 206.513 1.00 67.46 139 ILE C CA 1
ATOM 5835 C C . ILE C 1 139 ? 181.144 190.290 205.223 1.00 71.01 139 ILE C C 1
ATOM 5836 O O . ILE C 1 139 ? 181.112 191.518 205.079 1.00 72.28 139 ILE C O 1
ATOM 5852 N N . LEU C 1 140 ? 181.602 189.485 204.264 1.00 71.88 140 LEU C N 1
ATOM 5853 C CA . LEU C 1 140 ? 182.220 189.986 203.044 1.00 73.33 140 LEU C CA 1
ATOM 5854 C C . LEU C 1 140 ? 181.303 189.876 201.829 1.00 76.48 140 LEU C C 1
ATOM 5855 O O . LEU C 1 140 ? 181.795 189.819 200.697 1.00 77.60 140 LEU C O 1
ATOM 5871 N N . SER C 1 141 ? 179.986 189.853 202.035 1.00 77.27 141 SER C N 1
ATOM 5872 C CA . SER C 1 141 ? 179.027 189.653 200.955 1.00 80.04 141 SER C CA 1
ATOM 5873 C C . SER C 1 141 ? 178.203 190.904 200.658 1.00 81.13 141 SER C C 1
ATOM 5874 O O . SER C 1 141 ? 177.090 190.790 200.132 1.00 84.89 141 SER C O 1
ATOM 5882 N N . GLY C 1 142 ? 178.720 192.089 200.976 1.00 77.34 142 GLY C N 1
ATOM 5883 C CA . GLY C 1 142 ? 177.981 193.317 200.750 1.00 78.69 142 GLY C CA 1
ATOM 5884 C C . GLY C 1 142 ? 178.812 194.452 200.187 1.00 80.44 142 GLY C C 1
ATOM 5885 O O . GLY C 1 142 ? 178.555 195.619 200.493 1.00 84.44 142 GLY C O 1
ATOM 5889 N N . ILE C 1 143 ? 179.804 194.131 199.362 1.00 80.32 143 ILE C N 1
ATOM 5890 C CA . ILE C 1 143 ? 180.725 195.139 198.846 1.00 82.23 143 ILE C CA 1
ATOM 5891 C C . ILE C 1 143 ? 180.092 195.850 197.657 1.00 88.33 143 ILE C C 1
ATOM 5892 O O . ILE C 1 143 ? 179.547 195.211 196.750 1.00 90.57 143 ILE C O 1
ATOM 5908 N N . LYS C 1 144 ? 180.155 197.181 197.664 1.00 88.93 144 LYS C N 1
ATOM 5909 C CA . LYS C 1 144 ? 179.747 197.991 196.526 1.00 89.11 144 LYS C CA 1
ATOM 5910 C C . LYS C 1 144 ? 180.619 199.236 196.487 1.00 88.44 144 LYS C C 1
ATOM 5911 O O . LYS C 1 144 ? 181.119 199.688 197.520 1.00 87.51 144 LYS C O 1
ATOM 5930 N N . GLY C 1 145 ? 180.798 199.790 195.292 1.00 93.82 145 GLY C N 1
ATOM 5931 C CA . GLY C 1 145 ? 181.637 200.964 195.149 1.00 93.05 145 GLY C CA 1
ATOM 5932 C C . GLY C 1 145 ? 181.483 201.609 193.792 1.00 99.31 145 GLY C C 1
ATOM 5933 O O . GLY C 1 145 ? 180.966 201.005 192.846 1.00 101.59 145 GLY C O 1
ATOM 5937 N N . GLN C 1 146 ? 181.943 202.857 193.714 1.00 101.74 146 GLN C N 1
ATOM 5938 C CA . GLN C 1 146 ? 181.963 203.631 192.482 1.00 104.41 146 GLN C CA 1
ATOM 5939 C C . GLN C 1 146 ? 183.311 204.324 192.354 1.00 104.92 146 GLN C C 1
ATOM 5940 O O . GLN C 1 146 ? 183.919 204.717 193.353 1.00 104.11 146 GLN C O 1
ATOM 5954 N N . PHE C 1 147 ? 183.775 204.478 191.115 1.00 109.20 147 PHE C N 1
ATOM 5955 C CA . PHE C 1 147 ? 185.085 205.064 190.872 1.00 109.23 147 PHE C CA 1
ATOM 5956 C C . PHE C 1 147 ? 185.053 205.886 189.593 1.00 115.20 147 PHE C C 1
ATOM 5957 O O . PHE C 1 147 ? 184.215 205.677 188.713 1.00 120.83 147 PHE C O 1
ATOM 5974 N N . LYS C 1 148 ? 185.987 206.831 189.507 1.00 114.51 148 LYS C N 1
ATOM 5975 C CA . LYS C 1 148 ? 186.228 207.600 188.296 1.00 117.79 148 LYS C CA 1
ATOM 5976 C C . LYS C 1 148 ? 187.726 207.813 188.153 1.00 120.35 148 LYS C C 1
ATOM 5977 O O . LYS C 1 148 ? 188.425 208.027 189.148 1.00 119.76 148 LYS C O 1
ATOM 5996 N N . MET C 1 149 ? 188.214 207.758 186.916 1.00 123.55 149 MET C N 1
ATOM 5997 C CA . MET C 1 149 ? 189.640 207.810 186.637 1.00 124.03 149 MET C CA 1
ATOM 5998 C C . MET C 1 149 ? 189.927 208.875 185.590 1.00 127.75 149 MET C C 1
ATOM 5999 O O . MET C 1 149 ? 189.065 209.225 184.780 1.00 130.01 149 MET C O 1
ATOM 6013 N N . ASN C 1 150 ? 191.155 209.388 185.620 1.00 128.51 150 ASN C N 1
ATOM 6014 C CA . ASN C 1 150 ? 191.626 210.354 184.641 1.00 130.08 150 ASN C CA 1
ATOM 6015 C C . ASN C 1 150 ? 193.078 210.044 184.307 1.00 132.23 150 ASN C C 1
ATOM 6016 O O . ASN C 1 150 ? 193.804 209.445 185.103 1.00 129.94 150 ASN C O 1
ATOM 6027 N N . SER C 1 151 ? 193.495 210.459 183.113 1.00 136.45 151 SER C N 1
ATOM 6028 C CA . SER C 1 151 ? 194.854 210.205 182.659 1.00 136.21 151 SER C CA 1
ATOM 6029 C C . SER C 1 151 ? 195.233 211.253 181.624 1.00 138.74 151 SER C C 1
ATOM 6030 O O . SER C 1 151 ? 194.374 211.936 181.060 1.00 138.13 151 SER C O 1
ATOM 6038 N N . SER C 1 152 ? 196.536 211.369 181.386 1.00 140.98 152 SER C N 1
ATOM 6039 C CA . SER C 1 152 ? 197.058 212.322 180.414 1.00 143.46 152 SER C CA 1
ATOM 6040 C C . SER C 1 152 ? 198.502 211.987 180.055 1.00 138.90 152 SER C C 1
ATOM 6041 O O . SER C 1 152 ? 199.420 212.238 180.835 1.00 132.57 152 SER C O 1
ATOM 6049 N N . ASP D 1 29 ? 225.788 187.243 200.239 1.00 78.11 29 ASP D N 1
ATOM 6050 C CA . ASP D 1 29 ? 226.871 186.721 201.122 1.00 77.11 29 ASP D CA 1
ATOM 6051 C C . ASP D 1 29 ? 226.853 187.444 202.465 1.00 70.82 29 ASP D C 1
ATOM 6052 O O . ASP D 1 29 ? 226.832 188.673 202.517 1.00 65.37 29 ASP D O 1
ATOM 6061 N N . VAL D 1 30 ? 226.857 186.670 203.551 1.00 68.34 30 VAL D N 1
ATOM 6062 C CA . VAL D 1 30 ? 226.782 187.260 204.884 1.00 67.00 30 VAL D CA 1
ATOM 6063 C C . VAL D 1 30 ? 228.156 187.704 205.365 1.00 62.08 30 VAL D C 1
ATOM 6064 O O . VAL D 1 30 ? 228.270 188.687 206.107 1.00 58.47 30 VAL D O 1
ATOM 6077 N N . TYR D 1 31 ? 229.210 187.003 204.957 1.00 59.72 31 TYR D N 1
ATOM 6078 C CA . TYR D 1 31 ? 230.552 187.173 205.508 1.00 51.89 31 TYR D CA 1
ATOM 6079 C C . TYR D 1 31 ? 231.451 187.962 204.568 1.00 55.08 31 TYR D C 1
ATOM 6080 O O . TYR D 1 31 ? 232.633 187.651 204.397 1.00 55.38 31 TYR D O 1
ATOM 6098 N N . ARG D 1 32 ? 230.890 188.990 203.940 1.00 59.30 32 ARG D N 1
ATOM 6099 C CA . ARG D 1 32 ? 231.599 189.860 203.013 1.00 58.12 32 ARG D CA 1
ATOM 6100 C C . ARG D 1 32 ? 231.836 191.207 203.681 1.00 56.33 32 ARG D C 1
ATOM 6101 O O . ARG D 1 32 ? 230.917 191.776 204.279 1.00 59.29 32 ARG D O 1
ATOM 6122 N N . LEU D 1 33 ? 233.063 191.712 203.585 1.00 53.93 33 LEU D N 1
ATOM 6123 C CA . LEU D 1 33 ? 233.403 192.975 204.228 1.00 49.30 33 LEU D CA 1
ATOM 6124 C C . LEU D 1 33 ? 232.708 194.132 203.518 1.00 52.07 33 LEU D C 1
ATOM 6125 O O . LEU D 1 33 ? 232.728 194.222 202.287 1.00 56.87 33 LEU D O 1
ATOM 6141 N N . SER D 1 34 ? 232.092 195.017 204.300 1.00 48.95 34 SER D N 1
ATOM 6142 C CA . SER D 1 34 ? 231.331 196.118 203.732 1.00 48.26 34 SER D CA 1
ATOM 6143 C C . SER D 1 34 ? 232.266 197.156 203.108 1.00 53.00 34 SER D C 1
ATOM 6144 O O . SER D 1 34 ? 233.441 197.245 203.475 1.00 53.47 34 SER D O 1
ATOM 6152 N N . PRO D 1 35 ? 231.767 197.957 202.164 1.00 54.78 35 PRO D N 1
ATOM 6153 C CA . PRO D 1 35 ? 232.654 198.865 201.424 1.00 50.07 35 PRO D CA 1
ATOM 6154 C C . PRO D 1 35 ? 233.273 199.933 202.314 1.00 46.66 35 PRO D C 1
ATOM 6155 O O . PRO D 1 35 ? 232.735 200.298 203.361 1.00 45.49 35 PRO D O 1
ATOM 6166 N N . HIS D 1 36 ? 234.423 200.437 201.871 1.00 45.73 36 HIS D N 1
ATOM 6167 C CA . HIS D 1 36 ? 235.205 201.387 202.646 1.00 45.86 36 HIS D CA 1
ATOM 6168 C C . HIS D 1 36 ? 234.477 202.726 202.761 1.00 49.12 36 HIS D C 1
ATOM 6169 O O . HIS D 1 36 ? 233.398 202.937 202.205 1.00 56.47 36 HIS D O 1
ATOM 6183 N N . VAL D 1 37 ? 235.096 203.639 203.505 1.00 49.27 37 VAL D N 1
ATOM 6184 C CA . VAL D 1 37 ? 234.595 204.999 203.667 1.00 50.04 37 VAL D CA 1
ATOM 6185 C C . VAL D 1 37 ? 235.346 205.899 202.695 1.00 54.42 37 VAL D C 1
ATOM 6186 O O . VAL D 1 37 ? 236.581 205.938 202.702 1.00 60.71 37 VAL D O 1
ATOM 6199 N N . THR D 1 38 ? 234.604 206.617 201.855 1.00 57.08 38 THR D N 1
ATOM 6200 C CA . THR D 1 38 ? 235.229 207.522 200.900 1.00 60.93 38 THR D CA 1
ATOM 6201 C C . THR D 1 38 ? 236.026 208.587 201.639 1.00 62.13 38 THR D C 1
ATOM 6202 O O . THR D 1 38 ? 235.537 209.194 202.596 1.00 63.02 38 THR D O 1
ATOM 6213 N N . THR D 1 39 ? 237.260 208.817 201.186 1.00 61.79 39 THR D N 1
ATOM 6214 C CA . THR D 1 39 ? 238.174 209.699 201.900 1.00 60.80 39 THR D CA 1
ATOM 6215 C C . THR D 1 39 ? 238.945 210.614 200.951 1.00 61.06 39 THR D C 1
ATOM 6216 O O . THR D 1 39 ? 239.783 211.398 201.411 1.00 58.15 39 THR D O 1
ATOM 6227 N N . GLY D 1 40 ? 238.653 210.585 199.652 1.00 61.27 40 GLY D N 1
ATOM 6228 C CA . GLY D 1 40 ? 239.329 211.476 198.730 1.00 58.93 40 GLY D CA 1
ATOM 6229 C C . GLY D 1 40 ? 239.229 212.927 199.160 1.00 56.93 40 GLY D C 1
ATOM 6230 O O . GLY D 1 40 ? 238.370 213.318 199.952 1.00 59.44 40 GLY D O 1
ATOM 6234 N N . PHE D 1 41 ? 240.138 213.741 198.619 1.00 54.13 41 PHE D N 1
ATOM 6235 C CA . PHE D 1 41 ? 240.225 215.138 199.035 1.00 51.77 41 PHE D CA 1
ATOM 6236 C C . PHE D 1 41 ? 238.889 215.852 198.872 1.00 54.41 41 PHE D C 1
ATOM 6237 O O . PHE D 1 41 ? 238.384 216.473 199.813 1.00 55.10 41 PHE D O 1
ATOM 6254 N N . ALA D 1 42 ? 238.296 215.771 197.679 1.00 57.08 42 ALA D N 1
ATOM 6255 C CA . ALA D 1 42 ? 237.025 216.439 197.427 1.00 57.79 42 ALA D CA 1
ATOM 6256 C C . ALA D 1 42 ? 235.864 215.791 198.167 1.00 59.55 42 ALA D C 1
ATOM 6257 O O . ALA D 1 42 ? 234.770 216.366 198.185 1.00 58.14 42 ALA D O 1
ATOM 6264 N N . ASP D 1 43 ? 236.069 214.619 198.770 1.00 60.44 43 ASP D N 1
ATOM 6265 C CA . ASP D 1 43 ? 235.026 213.930 199.516 1.00 61.10 43 ASP D CA 1
ATOM 6266 C C . ASP D 1 43 ? 235.139 214.124 201.022 1.00 56.20 43 ASP D C 1
ATOM 6267 O O . ASP D 1 43 ? 234.234 213.703 201.750 1.00 54.37 43 ASP D O 1
ATOM 6276 N N . THR D 1 44 ? 236.213 214.745 201.504 1.00 54.71 44 THR D N 1
ATOM 6277 C CA . THR D 1 44 ? 236.384 215.023 202.926 1.00 53.89 44 THR D CA 1
ATOM 6278 C C . THR D 1 44 ? 236.497 216.509 203.233 1.00 50.29 44 THR D C 1
ATOM 6279 O O . THR D 1 44 ? 235.968 216.959 204.251 1.00 48.95 44 THR D O 1
ATOM 6290 N N . PHE D 1 45 ? 237.170 217.284 202.387 1.00 51.52 45 PHE D N 1
ATOM 6291 C CA . PHE D 1 45 ? 237.137 218.744 202.456 1.00 49.77 45 PHE D CA 1
ATOM 6292 C C . PHE D 1 45 ? 236.205 219.254 201.360 1.00 53.15 45 PHE D C 1
ATOM 6293 O O . PHE D 1 45 ? 236.641 219.667 200.284 1.00 55.46 45 PHE D O 1
ATOM 6310 N N . LYS D 1 46 ? 234.906 219.232 201.642 1.00 55.30 46 LYS D N 1
ATOM 6311 C CA . LYS D 1 46 ? 233.891 219.439 200.619 1.00 57.78 46 LYS D CA 1
ATOM 6312 C C . LYS D 1 46 ? 233.268 220.823 200.748 1.00 57.38 46 LYS D C 1
ATOM 6313 O O . LYS D 1 46 ? 232.965 221.276 201.857 1.00 53.92 46 LYS D O 1
ATOM 6332 N N . GLU D 1 47 ? 233.075 221.482 199.607 1.00 61.95 47 GLU D N 1
ATOM 6333 C CA . GLU D 1 47 ? 232.526 222.826 199.535 1.00 59.03 47 GLU D CA 1
ATOM 6334 C C . GLU D 1 47 ? 231.374 222.858 198.539 1.00 64.58 47 GLU D C 1
ATOM 6335 O O . GLU D 1 47 ? 231.244 221.973 197.688 1.00 70.07 47 GLU D O 1
ATOM 6347 N N . SER D 1 48 ? 230.537 223.886 198.654 1.00 66.04 48 SER D N 1
ATOM 6348 C CA . SER D 1 48 ? 229.414 224.095 197.756 1.00 71.56 48 SER D CA 1
ATOM 6349 C C . SER D 1 48 ? 229.712 225.264 196.820 1.00 73.57 48 SER D C 1
ATOM 6350 O O . SER D 1 48 ? 230.816 225.813 196.797 1.00 73.98 48 SER D O 1
ATOM 6358 N N . ASN D 1 49 ? 228.707 225.646 196.028 1.00 78.10 49 ASN D N 1
ATOM 6359 C CA . ASN D 1 49 ? 228.873 226.766 195.107 1.00 79.06 49 ASN D CA 1
ATOM 6360 C C . ASN D 1 49 ? 229.046 228.091 195.839 1.00 75.66 49 ASN D C 1
ATOM 6361 O O . ASN D 1 49 ? 229.578 229.043 195.256 1.00 75.50 49 ASN D O 1
ATOM 6372 N N . ASP D 1 50 ? 228.613 228.174 197.098 1.00 73.86 50 ASP D N 1
ATOM 6373 C CA . ASP D 1 50 ? 228.668 229.425 197.842 1.00 73.31 50 ASP D CA 1
ATOM 6374 C C . ASP D 1 50 ? 230.006 229.647 198.532 1.00 68.13 50 ASP D C 1
ATOM 6375 O O . ASP D 1 50 ? 230.247 230.747 199.040 1.00 66.20 50 ASP D O 1
ATOM 6384 N N . ILE D 1 51 ? 230.877 228.642 198.561 1.00 66.62 51 ILE D N 1
ATOM 6385 C CA . ILE D 1 51 ? 232.100 228.671 199.356 1.00 64.75 51 ILE D CA 1
ATOM 6386 C C . ILE D 1 51 ? 233.280 228.562 198.400 1.00 64.27 51 ILE D C 1
ATOM 6387 O O . ILE D 1 51 ? 233.402 227.570 197.670 1.00 68.13 51 ILE D O 1
ATOM 6403 N N . MET D 1 52 ? 234.154 229.569 198.410 1.00 61.66 52 MET D N 1
ATOM 6404 C CA . MET D 1 52 ? 235.260 229.628 197.463 1.00 69.31 52 MET D CA 1
ATOM 6405 C C . MET D 1 52 ? 236.440 230.372 198.070 1.00 70.62 52 MET D C 1
ATOM 6406 O O . MET D 1 52 ? 236.263 231.296 198.868 1.00 72.09 52 MET D O 1
ATOM 6420 N N . GLY D 1 53 ? 237.644 229.941 197.691 1.00 67.24 53 GLY D N 1
ATOM 6421 C CA . GLY D 1 53 ? 238.850 230.708 197.869 1.00 62.62 53 GLY D CA 1
ATOM 6422 C C . GLY D 1 53 ? 239.532 230.975 196.539 1.00 66.81 53 GLY D C 1
ATOM 6423 O O . GLY D 1 53 ? 238.936 230.856 195.467 1.00 70.04 53 GLY D O 1
ATOM 6427 N N . PHE D 1 54 ? 240.810 231.340 196.620 1.00 65.84 54 PHE D N 1
ATOM 6428 C CA . PHE D 1 54 ? 241.589 231.489 195.398 1.00 65.90 54 PHE D CA 1
ATOM 6429 C C . PHE D 1 54 ? 241.673 230.151 194.670 1.00 72.63 54 PHE D C 1
ATOM 6430 O O . PHE D 1 54 ? 241.711 229.082 195.287 1.00 73.35 54 PHE D O 1
ATOM 6447 N N . SER D 1 55 ? 241.696 230.217 193.338 1.00 72.78 55 SER D N 1
ATOM 6448 C CA . SER D 1 55 ? 241.622 229.001 192.535 1.00 74.73 55 SER D CA 1
ATOM 6449 C C . SER D 1 55 ? 242.878 228.149 192.690 1.00 74.58 55 SER D C 1
ATOM 6450 O O . SER D 1 55 ? 242.793 226.924 192.836 1.00 75.46 55 SER D O 1
ATOM 6458 N N . PHE D 1 56 ? 244.055 228.778 192.665 1.00 70.18 56 PHE D N 1
ATOM 6459 C CA . PHE D 1 56 ? 245.294 228.010 192.588 1.00 69.84 56 PHE D CA 1
ATOM 6460 C C . PHE D 1 56 ? 245.577 227.240 193.872 1.00 73.61 56 PHE D C 1
ATOM 6461 O O . PHE D 1 56 ? 246.282 226.225 193.836 1.00 79.00 56 PHE D O 1
ATOM 6478 N N . MET D 1 57 ? 245.047 227.694 195.011 1.00 68.60 57 MET D N 1
ATOM 6479 C CA . MET D 1 57 ? 245.345 227.023 196.274 1.00 67.36 57 MET D CA 1
ATOM 6480 C C . MET D 1 57 ? 244.700 225.645 196.351 1.00 66.06 57 MET D C 1
ATOM 6481 O O . MET D 1 57 ? 245.168 224.784 197.107 1.00 70.90 57 MET D O 1
ATOM 6495 N N . GLU D 1 58 ? 243.628 225.418 195.589 1.00 62.27 58 GLU D N 1
ATOM 6496 C CA . GLU D 1 58 ? 242.955 224.124 195.629 1.00 67.36 58 GLU D CA 1
ATOM 6497 C C . GLU D 1 58 ? 243.895 223.009 195.190 1.00 71.90 58 GLU D C 1
ATOM 6498 O O . GLU D 1 58 ? 243.992 221.964 195.845 1.00 68.80 58 GLU D O 1
ATOM 6510 N N . LYS D 1 59 ? 244.607 223.221 194.080 1.00 70.23 59 LYS D N 1
ATOM 6511 C CA . LYS D 1 59 ? 245.527 222.202 193.591 1.00 66.49 59 LYS D CA 1
ATOM 6512 C C . LYS D 1 59 ? 246.666 221.974 194.574 1.00 61.11 59 LYS D C 1
ATOM 6513 O O . LYS D 1 59 ? 247.089 220.834 194.791 1.00 66.22 59 LYS D O 1
ATOM 6532 N N . VAL D 1 60 ? 247.176 223.047 195.181 1.00 55.17 60 VAL D N 1
ATOM 6533 C CA . VAL D 1 60 ? 248.263 222.905 196.145 1.00 59.32 60 VAL D CA 1
ATOM 6534 C C . VAL D 1 60 ? 247.814 222.049 197.323 1.00 58.89 60 VAL D C 1
ATOM 6535 O O . VAL D 1 60 ? 248.505 221.104 197.730 1.00 62.46 60 VAL D O 1
ATOM 6548 N N . ASN D 1 61 ? 246.642 222.361 197.883 1.00 53.62 61 ASN D N 1
ATOM 6549 C CA . ASN D 1 61 ? 246.148 221.602 199.027 1.00 53.15 61 ASN D CA 1
ATOM 6550 C C . ASN D 1 61 ? 245.907 220.144 198.651 1.00 54.67 61 ASN D C 1
ATOM 6551 O O . ASN D 1 61 ? 246.277 219.226 199.397 1.00 57.70 61 ASN D O 1
ATOM 6562 N N . GLY D 1 62 ? 245.290 219.911 197.490 1.00 55.54 62 GLY D N 1
ATOM 6563 C CA . GLY D 1 62 ? 245.030 218.544 197.071 1.00 55.21 62 GLY D CA 1
ATOM 6564 C C . GLY D 1 62 ? 246.303 217.744 196.885 1.00 52.19 62 GLY D C 1
ATOM 6565 O O . GLY D 1 62 ? 246.392 216.589 197.312 1.00 52.35 62 GLY D O 1
ATOM 6569 N N . ALA D 1 63 ? 247.308 218.346 196.245 1.00 50.29 63 ALA D N 1
ATOM 6570 C CA . ALA D 1 63 ? 248.573 217.653 196.036 1.00 51.46 63 ALA D CA 1
ATOM 6571 C C . ALA D 1 63 ? 249.239 217.330 197.364 1.00 50.43 63 ALA D C 1
ATOM 6572 O O . ALA D 1 63 ? 249.724 216.212 197.572 1.00 56.30 63 ALA D O 1
ATOM 6579 N N . ILE D 1 64 ? 249.263 218.297 198.286 1.00 46.35 64 ILE D N 1
ATOM 6580 C CA . ILE D 1 64 ? 249.879 218.048 199.587 1.00 47.38 64 ILE D CA 1
ATOM 6581 C C . ILE D 1 64 ? 249.198 216.869 200.267 1.00 50.98 64 ILE D C 1
ATOM 6582 O O . ILE D 1 64 ? 249.854 215.915 200.709 1.00 55.30 64 ILE D O 1
ATOM 6598 N N . TYR D 1 65 ? 247.866 216.903 200.335 1.00 50.43 65 TYR D N 1
ATOM 6599 C CA . TYR D 1 65 ? 247.126 215.840 201.008 1.00 45.65 65 TYR D CA 1
ATOM 6600 C C . TYR D 1 65 ? 247.415 214.484 200.373 1.00 49.31 65 TYR D C 1
ATOM 6601 O O . TYR D 1 65 ? 247.790 213.522 201.060 1.00 49.79 65 TYR D O 1
ATOM 6619 N N . LYS D 1 66 ? 247.257 214.395 199.050 1.00 53.30 66 LYS D N 1
ATOM 6620 C CA . LYS D 1 66 ? 247.382 213.109 198.372 1.00 54.97 66 LYS D CA 1
ATOM 6621 C C . LYS D 1 66 ? 248.789 212.544 198.517 1.00 53.44 66 LYS D C 1
ATOM 6622 O O . LYS D 1 66 ? 248.965 211.354 198.811 1.00 56.65 66 LYS D O 1
ATOM 6641 N N . TYR D 1 67 ? 249.808 213.381 198.316 1.00 48.32 67 TYR D N 1
ATOM 6642 C CA . TYR D 1 67 ? 251.172 212.873 198.348 1.00 48.63 67 TYR D CA 1
ATOM 6643 C C . TYR D 1 67 ? 251.590 212.500 199.763 1.00 50.66 67 TYR D C 1
ATOM 6644 O O . TYR D 1 67 ? 252.286 211.499 199.956 1.00 58.27 67 TYR D O 1
ATOM 6662 N N . THR D 1 68 ? 251.163 213.264 200.771 1.00 49.33 68 THR D N 1
ATOM 6663 C CA . THR D 1 68 ? 251.454 212.860 202.143 1.00 54.17 68 THR D CA 1
ATOM 6664 C C . THR D 1 68 ? 250.825 211.505 202.448 1.00 52.14 68 THR D C 1
ATOM 6665 O O . THR D 1 68 ? 251.487 210.601 202.980 1.00 48.11 68 THR D O 1
ATOM 6676 N N . HIS D 1 69 ? 249.549 211.337 202.089 1.00 52.09 69 HIS D N 1
ATOM 6677 C CA . HIS D 1 69 ? 248.870 210.072 202.352 1.00 47.19 69 HIS D CA 1
ATOM 6678 C C . HIS D 1 69 ? 249.604 208.913 201.688 1.00 52.48 69 HIS D C 1
ATOM 6679 O O . HIS D 1 69 ? 249.907 207.899 202.333 1.00 54.72 69 HIS D O 1
ATOM 6693 N N . PHE D 1 70 ? 249.904 209.050 200.394 1.00 55.40 70 PHE D N 1
ATOM 6694 C CA . PHE D 1 70 ? 250.547 207.959 199.667 1.00 52.99 70 PHE D CA 1
ATOM 6695 C C . PHE D 1 70 ? 251.933 207.662 200.228 1.00 53.90 70 PHE D C 1
ATOM 6696 O O . PHE D 1 70 ? 252.295 206.497 200.431 1.00 58.79 70 PHE D O 1
ATOM 6713 N N . ALA D 1 71 ? 252.730 208.705 200.476 1.00 46.59 71 ALA D N 1
ATOM 6714 C CA . ALA D 1 71 ? 254.100 208.496 200.921 1.00 46.64 71 ALA D CA 1
ATOM 6715 C C . ALA D 1 71 ? 254.152 207.881 202.310 1.00 50.29 71 ALA D C 1
ATOM 6716 O O . ALA D 1 71 ? 255.124 207.194 202.641 1.00 53.48 71 ALA D O 1
ATOM 6723 N N . PHE D 1 72 ? 253.132 208.115 203.141 1.00 52.42 72 PHE D N 1
ATOM 6724 C CA . PHE D 1 72 ? 253.153 207.506 204.466 1.00 52.51 72 PHE D CA 1
ATOM 6725 C C . PHE D 1 72 ? 252.566 206.102 204.464 1.00 53.85 72 PHE D C 1
ATOM 6726 O O . PHE D 1 72 ? 252.974 205.269 205.281 1.00 52.62 72 PHE D O 1
ATOM 6743 N N . TYR D 1 73 ? 251.618 205.812 203.569 1.00 54.13 73 TYR D N 1
ATOM 6744 C CA . TYR D 1 73 ? 251.060 204.463 203.523 1.00 48.82 73 TYR D CA 1
ATOM 6745 C C . TYR D 1 73 ? 252.017 203.487 202.844 1.00 48.62 73 TYR D C 1
ATOM 6746 O O . TYR D 1 73 ? 252.139 202.328 203.269 1.00 52.35 73 TYR D O 1
ATOM 6764 N N . ALA D 1 74 ? 252.706 203.937 201.790 1.00 50.58 74 ALA D N 1
ATOM 6765 C CA . ALA D 1 74 ? 253.507 203.026 200.980 1.00 51.53 74 ALA D CA 1
ATOM 6766 C C . ALA D 1 74 ? 254.667 202.435 201.771 1.00 51.86 74 ALA D C 1
ATOM 6767 O O . ALA D 1 74 ? 254.957 201.240 201.653 1.00 56.33 74 ALA D O 1
ATOM 6774 N N . VAL D 1 75 ? 255.354 203.256 202.567 1.00 47.54 75 VAL D N 1
ATOM 6775 C CA . VAL D 1 75 ? 256.513 202.763 203.304 1.00 49.12 75 VAL D CA 1
ATOM 6776 C C . VAL D 1 75 ? 256.090 201.723 204.334 1.00 54.21 75 VAL D C 1
ATOM 6777 O O . VAL D 1 75 ? 256.746 200.687 204.494 1.00 56.63 75 VAL D O 1
ATOM 6790 N N . LEU D 1 76 ? 254.998 201.981 205.055 1.00 53.98 76 LEU D N 1
ATOM 6791 C CA . LEU D 1 76 ? 254.504 201.001 206.016 1.00 50.54 76 LEU D CA 1
ATOM 6792 C C . LEU D 1 76 ? 254.129 199.701 205.318 1.00 50.64 76 LEU D C 1
ATOM 6793 O O . LEU D 1 76 ? 254.464 198.607 205.792 1.00 51.29 76 LEU D O 1
ATOM 6809 N N . ASN D 1 77 ? 253.421 199.802 204.190 1.00 49.73 77 ASN D N 1
ATOM 6810 C CA . ASN D 1 77 ? 253.059 198.601 203.446 1.00 49.29 77 ASN D CA 1
ATOM 6811 C C . ASN D 1 77 ? 254.303 197.810 203.068 1.00 54.75 77 ASN D C 1
ATOM 6812 O O . ASN D 1 77 ? 254.393 196.604 203.324 1.00 57.85 77 ASN D O 1
ATOM 6823 N N . LEU D 1 78 ? 255.298 198.492 202.499 1.00 56.62 78 LEU D N 1
ATOM 6824 C CA . LEU D 1 78 ? 256.510 197.814 202.053 1.00 58.33 78 LEU D CA 1
ATOM 6825 C C . LEU D 1 78 ? 257.240 197.160 203.218 1.00 56.06 78 LEU D C 1
ATOM 6826 O O . LEU D 1 78 ? 257.750 196.041 203.090 1.00 57.98 78 LEU D O 1
ATOM 6842 N N . LEU D 1 79 ? 257.308 197.842 204.362 1.00 56.21 79 LEU D N 1
ATOM 6843 C CA . LEU D 1 79 ? 258.104 197.334 205.473 1.00 59.16 79 LEU D CA 1
ATOM 6844 C C . LEU D 1 79 ? 257.426 196.170 206.188 1.00 57.52 79 LEU D C 1
ATOM 6845 O O . LEU D 1 79 ? 258.101 195.211 206.577 1.00 55.71 79 LEU D O 1
ATOM 6861 N N . LEU D 1 80 ? 256.103 196.220 206.370 1.00 59.10 80 LEU D N 1
ATOM 6862 C CA . LEU D 1 80 ? 255.435 195.288 207.270 1.00 57.46 80 LEU D CA 1
ATOM 6863 C C . LEU D 1 80 ? 254.466 194.324 206.597 1.00 50.89 80 LEU D C 1
ATOM 6864 O O . LEU D 1 80 ? 253.953 193.430 207.276 1.00 52.46 80 LEU D O 1
ATOM 6880 N N . ALA D 1 81 ? 254.190 194.469 205.302 1.00 49.29 81 ALA D N 1
ATOM 6881 C CA . ALA D 1 81 ? 253.168 193.624 204.685 1.00 51.01 81 ALA D CA 1
ATOM 6882 C C . ALA D 1 81 ? 253.538 192.145 204.666 1.00 57.96 81 ALA D C 1
ATOM 6883 O O . ALA D 1 81 ? 252.701 191.318 205.071 1.00 59.29 81 ALA D O 1
ATOM 6890 N N . PRO D 1 82 ? 254.732 191.736 204.221 1.00 57.16 82 PRO D N 1
ATOM 6891 C CA . PRO D 1 82 ? 254.968 190.294 204.003 1.00 54.18 82 PRO D CA 1
ATOM 6892 C C . PRO D 1 82 ? 254.755 189.421 205.232 1.00 53.78 82 PRO D C 1
ATOM 6893 O O . PRO D 1 82 ? 254.182 188.328 205.114 1.00 61.20 82 PRO D O 1
ATOM 6904 N N . PHE D 1 83 ? 255.199 189.866 206.410 1.00 47.42 83 PHE D N 1
ATOM 6905 C CA . PHE D 1 83 ? 255.129 189.008 207.590 1.00 50.11 83 PHE D CA 1
ATOM 6906 C C . PHE D 1 83 ? 253.685 188.713 207.971 1.00 50.76 83 PHE D C 1
ATOM 6907 O O . PHE D 1 83 ? 253.344 187.574 208.322 1.00 56.41 83 PHE D O 1
ATOM 6924 N N . ILE D 1 84 ? 252.820 189.726 207.908 1.00 45.93 84 ILE D N 1
ATOM 6925 C CA . ILE D 1 84 ? 251.413 189.524 208.238 1.00 48.82 84 ILE D CA 1
ATOM 6926 C C . ILE D 1 84 ? 250.783 188.545 207.258 1.00 51.00 84 ILE D C 1
ATOM 6927 O O . ILE D 1 84 ? 250.005 187.661 207.643 1.00 56.95 84 ILE D O 1
ATOM 6943 N N . ALA D 1 85 ? 251.113 188.686 205.971 1.00 47.17 85 ALA D N 1
ATOM 6944 C CA . ALA D 1 85 ? 250.572 187.779 204.966 1.00 48.73 85 ALA D CA 1
ATOM 6945 C C . ALA D 1 85 ? 250.992 186.343 205.249 1.00 48.64 85 ALA D C 1
ATOM 6946 O O . ALA D 1 85 ? 250.166 185.424 205.212 1.00 51.99 85 ALA D O 1
ATOM 6953 N N . PHE D 1 86 ? 252.274 186.132 205.557 1.00 44.82 86 PHE D N 1
ATOM 6954 C CA . PHE D 1 86 ? 252.751 184.785 205.866 1.00 45.57 86 PHE D CA 1
ATOM 6955 C C . PHE D 1 86 ? 252.019 184.207 207.074 1.00 50.34 86 PHE D C 1
ATOM 6956 O O . PHE D 1 86 ? 251.510 183.073 207.035 1.00 58.57 86 PHE D O 1
ATOM 6973 N N . SER D 1 87 ? 251.949 184.982 208.160 1.00 44.33 87 SER D N 1
ATOM 6974 C CA . SER D 1 87 ? 251.331 184.483 209.383 1.00 44.29 87 SER D CA 1
ATOM 6975 C C . SER D 1 87 ? 249.875 184.107 209.147 1.00 46.35 87 SER D C 1
ATOM 6976 O O . SER D 1 87 ? 249.432 183.018 209.542 1.00 55.05 87 SER D O 1
ATOM 6984 N N . PHE D 1 88 ? 249.115 184.984 208.488 1.00 40.29 88 PHE D N 1
ATOM 6985 C CA . PHE D 1 88 ? 247.697 184.704 208.320 1.00 41.39 88 PHE D CA 1
ATOM 6986 C C . PHE D 1 88 ? 247.459 183.602 207.296 1.00 45.69 88 PHE D C 1
ATOM 6987 O O . PHE D 1 88 ? 246.490 182.849 207.428 1.00 51.97 88 PHE D O 1
ATOM 7004 N N . GLY D 1 89 ? 248.337 183.453 206.303 1.00 43.78 89 GLY D N 1
ATOM 7005 C CA . GLY D 1 89 ? 248.212 182.317 205.405 1.00 43.17 89 GLY D CA 1
ATOM 7006 C C . GLY D 1 89 ? 248.356 180.998 206.139 1.00 44.43 89 GLY D C 1
ATOM 7007 O O . GLY D 1 89 ? 247.537 180.086 205.982 1.00 53.17 89 GLY D O 1
ATOM 7011 N N . LEU D 1 90 ? 249.390 180.891 206.978 1.00 43.66 90 LEU D N 1
ATOM 7012 C CA . LEU D 1 90 ? 249.579 179.668 207.756 1.00 47.49 90 LEU D CA 1
ATOM 7013 C C . LEU D 1 90 ? 248.386 179.411 208.682 1.00 46.12 90 LEU D C 1
ATOM 7014 O O . LEU D 1 90 ? 247.860 178.282 208.757 1.00 48.46 90 LEU D O 1
ATOM 7030 N N . SER D 1 91 ? 247.927 180.459 209.372 1.00 42.70 91 SER D N 1
ATOM 7031 C CA . SER D 1 91 ? 246.808 180.313 210.299 1.00 40.23 91 SER D CA 1
ATOM 7032 C C . SER D 1 91 ? 245.548 179.840 209.579 1.00 41.51 91 SER D C 1
ATOM 7033 O O . SER D 1 91 ? 244.864 178.913 210.040 1.00 47.24 91 SER D O 1
ATOM 7041 N N . PHE D 1 92 ? 245.222 180.467 208.444 1.00 41.46 92 PHE D N 1
ATOM 7042 C CA . PHE D 1 92 ? 244.034 180.073 207.697 1.00 41.81 92 PHE D CA 1
ATOM 7043 C C . PHE D 1 92 ? 244.156 178.654 207.165 1.00 44.00 92 PHE D C 1
ATOM 7044 O O . PHE D 1 92 ? 243.156 177.931 207.109 1.00 50.98 92 PHE D O 1
ATOM 7061 N N . ALA D 1 93 ? 245.358 178.236 206.763 1.00 41.67 93 ALA D N 1
ATOM 7062 C CA . ALA D 1 93 ? 245.538 176.852 206.338 1.00 40.93 93 ALA D CA 1
ATOM 7063 C C . ALA D 1 93 ? 245.108 175.892 207.439 1.00 43.60 93 ALA D C 1
ATOM 7064 O O . ALA D 1 93 ? 244.297 174.978 207.212 1.00 45.48 93 ALA D O 1
ATOM 7071 N N . VAL D 1 94 ? 245.638 176.091 208.648 1.00 45.73 94 VAL D N 1
ATOM 7072 C CA . VAL D 1 94 ? 245.292 175.182 209.742 1.00 42.95 94 VAL D CA 1
ATOM 7073 C C . VAL D 1 94 ? 243.790 175.222 210.020 1.00 40.69 94 VAL D C 1
ATOM 7074 O O . VAL D 1 94 ? 243.135 174.174 210.168 1.00 41.88 94 VAL D O 1
ATOM 7087 N N . MET D 1 95 ? 243.218 176.427 210.082 1.00 40.19 95 MET D N 1
ATOM 7088 C CA . MET D 1 95 ? 241.797 176.564 210.391 1.00 39.66 95 MET D CA 1
ATOM 7089 C C . MET D 1 95 ? 240.936 175.823 209.375 1.00 40.53 95 MET D C 1
ATOM 7090 O O . MET D 1 95 ? 240.012 175.081 209.741 1.00 45.98 95 MET D O 1
ATOM 7104 N N . HIS D 1 96 ? 241.220 176.019 208.085 1.00 41.34 96 HIS D N 1
ATOM 7105 C CA . HIS D 1 96 ? 240.395 175.410 207.052 1.00 41.83 96 HIS D CA 1
ATOM 7106 C C . HIS D 1 96 ? 240.538 173.898 207.035 1.00 43.00 96 HIS D C 1
ATOM 7107 O O . HIS D 1 96 ? 239.550 173.191 206.799 1.00 42.86 96 HIS D O 1
ATOM 7121 N N . PHE D 1 97 ? 241.742 173.370 207.277 1.00 42.71 97 PHE D N 1
ATOM 7122 C CA . PHE D 1 97 ? 241.854 171.918 207.368 1.00 40.81 97 PHE D CA 1
ATOM 7123 C C . PHE D 1 97 ? 240.972 171.385 208.489 1.00 40.61 97 PHE D C 1
ATOM 7124 O O . PHE D 1 97 ? 240.219 170.416 208.302 1.00 46.38 97 PHE D O 1
ATOM 7141 N N . ALA D 1 98 ? 241.040 172.016 209.666 1.00 41.29 98 ALA D N 1
ATOM 7142 C CA . ALA D 1 98 ? 240.203 171.559 210.772 1.00 38.58 98 ALA D CA 1
ATOM 7143 C C . ALA D 1 98 ? 238.731 171.565 210.379 1.00 35.42 98 ALA D C 1
ATOM 7144 O O . ALA D 1 98 ? 238.027 170.562 210.559 1.00 41.86 98 ALA D O 1
ATOM 7151 N N . VAL D 1 99 ? 238.257 172.674 209.805 1.00 32.97 99 VAL D N 1
ATOM 7152 C CA . VAL D 1 99 ? 236.838 172.780 209.473 1.00 33.29 99 VAL D CA 1
ATOM 7153 C C . VAL D 1 99 ? 236.439 171.700 208.475 1.00 38.11 99 VAL D C 1
ATOM 7154 O O . VAL D 1 99 ? 235.444 170.994 208.669 1.00 40.99 99 VAL D O 1
ATOM 7167 N N . VAL D 1 100 ? 237.204 171.554 207.393 1.00 43.74 100 VAL D N 1
ATOM 7168 C CA . VAL D 1 100 ? 236.773 170.666 206.319 1.00 43.41 100 VAL D CA 1
ATOM 7169 C C . VAL D 1 100 ? 236.788 169.213 206.775 1.00 41.15 100 VAL D C 1
ATOM 7170 O O . VAL D 1 100 ? 235.896 168.436 206.415 1.00 43.79 100 VAL D O 1
ATOM 7183 N N . TRP D 1 101 ? 237.787 168.812 207.568 1.00 38.09 101 TRP D N 1
ATOM 7184 C CA . TRP D 1 101 ? 237.980 167.390 207.820 1.00 39.30 101 TRP D CA 1
ATOM 7185 C C . TRP D 1 101 ? 237.652 166.940 209.240 1.00 41.57 101 TRP D C 1
ATOM 7186 O O . TRP D 1 101 ? 237.936 165.784 209.572 1.00 45.19 101 TRP D O 1
ATOM 7207 N N . PHE D 1 102 ? 237.076 167.794 210.092 1.00 38.05 102 PHE D N 1
ATOM 7208 C CA . PHE D 1 102 ? 236.609 167.284 211.380 1.00 36.00 102 PHE D CA 1
ATOM 7209 C C . PHE D 1 102 ? 235.212 167.758 211.768 1.00 36.81 102 PHE D C 1
ATOM 7210 O O . PHE D 1 102 ? 234.524 167.079 212.535 1.00 45.82 102 PHE D O 1
ATOM 7227 N N . VAL D 1 103 ? 234.775 168.903 211.254 1.00 33.19 103 VAL D N 1
ATOM 7228 C CA . VAL D 1 103 ? 233.496 169.475 211.672 1.00 34.91 103 VAL D CA 1
ATOM 7229 C C . VAL D 1 103 ? 232.349 168.988 210.791 1.00 40.67 103 VAL D C 1
ATOM 7230 O O . VAL D 1 103 ? 231.296 168.576 211.290 1.00 48.12 103 VAL D O 1
ATOM 7243 N N . GLN D 1 104 ? 232.537 169.023 209.472 1.00 38.71 104 GLN D N 1
ATOM 7244 C CA . GLN D 1 104 ? 231.434 168.740 208.555 1.00 40.51 104 GLN D CA 1
ATOM 7245 C C . GLN D 1 104 ? 230.907 167.313 208.671 1.00 43.59 104 GLN D C 1
ATOM 7246 O O . GLN D 1 104 ? 229.676 167.131 208.679 1.00 48.04 104 GLN D O 1
ATOM 7260 N N . PRO D 1 105 ? 231.743 166.270 208.728 1.00 37.75 105 PRO D N 1
ATOM 7261 C CA . PRO D 1 105 ? 231.189 164.918 208.936 1.00 40.54 105 PRO D CA 1
ATOM 7262 C C . PRO D 1 105 ? 230.379 164.786 210.218 1.00 41.98 105 PRO D C 1
ATOM 7263 O O . PRO D 1 105 ? 229.333 164.114 210.239 1.00 45.46 105 PRO D O 1
ATOM 7274 N N . ILE D 1 106 ? 230.837 165.421 211.298 1.00 37.38 106 ILE D N 1
ATOM 7275 C CA . ILE D 1 106 ? 230.094 165.383 212.552 1.00 37.04 106 ILE D CA 1
ATOM 7276 C C . ILE D 1 106 ? 228.736 166.046 212.371 1.00 38.72 106 ILE D C 1
ATOM 7277 O O . ILE D 1 106 ? 227.707 165.543 212.849 1.00 46.85 106 ILE D O 1
ATOM 7293 N N . MET D 1 107 ? 228.708 167.184 211.673 1.00 31.77 107 MET D N 1
ATOM 7294 C CA . MET D 1 107 ? 227.434 167.840 211.406 1.00 35.42 107 MET D CA 1
ATOM 7295 C C . MET D 1 107 ? 226.521 166.943 210.579 1.00 41.56 107 MET D C 1
ATOM 7296 O O . MET D 1 107 ? 225.300 166.950 210.764 1.00 48.13 107 MET D O 1
ATOM 7310 N N . LYS D 1 108 ? 227.092 166.160 209.662 1.00 39.02 108 LYS D N 1
ATOM 7311 C CA . LYS D 1 108 ? 226.268 165.267 208.847 1.00 40.93 108 LYS D CA 1
ATOM 7312 C C . LYS D 1 108 ? 225.627 164.172 209.699 1.00 42.29 108 LYS D C 1
ATOM 7313 O O . LYS D 1 108 ? 224.444 163.843 209.531 1.00 46.55 108 LYS D O 1
ATOM 7332 N N . LEU D 1 109 ? 226.397 163.592 210.621 1.00 38.94 109 LEU D N 1
ATOM 7333 C CA . LEU D 1 109 ? 225.818 162.612 211.542 1.00 37.06 109 LEU D CA 1
ATOM 7334 C C . LEU D 1 109 ? 224.690 163.238 212.364 1.00 38.89 109 LEU D C 1
ATOM 7335 O O . LEU D 1 109 ? 223.599 162.653 212.525 1.00 44.83 109 LEU D O 1
ATOM 7351 N N . TYR D 1 110 ? 224.940 164.440 212.883 1.00 35.03 110 TYR D N 1
ATOM 7352 C CA . TYR D 1 110 ? 223.916 165.177 213.614 1.00 34.01 110 TYR D CA 1
ATOM 7353 C C . TYR D 1 110 ? 222.657 165.344 212.766 1.00 38.03 110 TYR D C 1
ATOM 7354 O O . TYR D 1 110 ? 221.530 165.191 213.258 1.00 46.13 110 TYR D O 1
ATOM 7372 N N . TYR D 1 111 ? 222.832 165.639 211.476 1.00 35.38 111 TYR D N 1
ATOM 7373 C CA . TYR D 1 111 ? 221.687 165.821 210.589 1.00 37.13 111 TYR D CA 1
ATOM 7374 C C . TYR D 1 111 ? 220.916 164.520 210.407 1.00 38.26 111 TYR D C 1
ATOM 7375 O O . TYR D 1 111 ? 219.683 164.527 210.297 1.00 44.40 111 TYR D O 1
ATOM 7393 N N . VAL D 1 112 ? 221.627 163.393 210.340 1.00 37.84 112 VAL D N 1
ATOM 7394 C CA . VAL D 1 112 ? 220.942 162.103 210.251 1.00 39.73 112 VAL D CA 1
ATOM 7395 C C . VAL D 1 112 ? 219.995 161.938 211.433 1.00 40.97 112 VAL D C 1
ATOM 7396 O O . VAL D 1 112 ? 218.806 161.609 211.272 1.00 43.91 112 VAL D O 1
ATOM 7409 N N . TRP D 1 113 ? 220.504 162.182 212.643 1.00 40.86 113 TRP D N 1
ATOM 7410 C CA . TRP D 1 113 ? 219.638 162.040 213.815 1.00 40.92 113 TRP D CA 1
ATOM 7411 C C . TRP D 1 113 ? 218.477 163.033 213.771 1.00 39.33 113 TRP D C 1
ATOM 7412 O O . TRP D 1 113 ? 217.351 162.709 214.179 1.00 42.41 113 TRP D O 1
ATOM 7433 N N . LEU D 1 114 ? 218.727 164.247 213.278 1.00 35.03 114 LEU D N 1
ATOM 7434 C CA . LEU D 1 114 ? 217.657 165.237 213.186 1.00 35.71 114 LEU D CA 1
ATOM 7435 C C . LEU D 1 114 ? 216.535 164.751 212.273 1.00 37.58 114 LEU D C 1
ATOM 7436 O O . LEU D 1 114 ? 215.347 164.908 212.586 1.00 44.44 114 LEU D O 1
ATOM 7452 N N . ARG D 1 115 ? 216.894 164.167 211.129 1.00 37.65 115 ARG D N 1
ATOM 7453 C CA . ARG D 1 115 ? 215.877 163.636 210.225 1.00 38.89 115 ARG D CA 1
ATOM 7454 C C . ARG D 1 115 ? 215.081 162.529 210.903 1.00 40.26 115 ARG D C 1
ATOM 7455 O O . ARG D 1 115 ? 213.848 162.446 210.765 1.00 44.51 115 ARG D O 1
ATOM 7476 N N . VAL D 1 116 ? 215.777 161.653 211.632 1.00 39.51 116 VAL D N 1
ATOM 7477 C CA . VAL D 1 116 ? 215.077 160.572 212.321 1.00 38.28 116 VAL D CA 1
ATOM 7478 C C . VAL D 1 116 ? 214.050 161.141 213.294 1.00 39.24 116 VAL D C 1
ATOM 7479 O O . VAL D 1 116 ? 212.933 160.625 213.410 1.00 40.60 116 VAL D O 1
ATOM 7492 N N . PHE D 1 117 ? 214.410 162.208 214.014 1.00 40.55 117 PHE D N 1
ATOM 7493 C CA . PHE D 1 117 ? 213.446 162.825 214.927 1.00 41.20 117 PHE D CA 1
ATOM 7494 C C . PHE D 1 117 ? 212.271 163.443 214.172 1.00 41.29 117 PHE D C 1
ATOM 7495 O O . PHE D 1 117 ? 211.112 163.318 214.597 1.00 46.00 117 PHE D O 1
ATOM 7512 N N . ASN D 1 118 ? 212.548 164.123 213.056 1.00 40.39 118 ASN D N 1
ATOM 7513 C CA . ASN D 1 118 ? 211.467 164.771 212.318 1.00 43.72 118 ASN D CA 1
ATOM 7514 C C . ASN D 1 118 ? 210.436 163.762 211.837 1.00 46.78 118 ASN D C 1
ATOM 7515 O O . ASN D 1 118 ? 209.230 164.056 211.843 1.00 54.02 118 ASN D O 1
ATOM 7526 N N . LEU D 1 119 ? 210.888 162.574 211.413 1.00 43.46 119 LEU D N 1
ATOM 7527 C CA . LEU D 1 119 ? 209.946 161.566 210.927 1.00 42.58 119 LEU D CA 1
ATOM 7528 C C . LEU D 1 119 ? 208.825 161.320 211.930 1.00 42.72 119 LEU D C 1
ATOM 7529 O O . LEU D 1 119 ? 207.663 161.151 211.544 1.00 43.72 119 LEU D O 1
ATOM 7545 N N . ALA D 1 120 ? 209.153 161.291 213.221 1.00 44.58 120 ALA D N 1
ATOM 7546 C CA . ALA D 1 120 ? 208.151 161.062 214.255 1.00 43.26 120 ALA D CA 1
ATOM 7547 C C . ALA D 1 120 ? 207.440 162.344 214.662 1.00 46.24 120 ALA D C 1
ATOM 7548 O O . ALA D 1 120 ? 206.266 162.303 215.045 1.00 48.04 120 ALA D O 1
ATOM 7555 N N . TYR D 1 121 ? 208.128 163.484 214.592 1.00 50.30 121 TYR D N 1
ATOM 7556 C CA . TYR D 1 121 ? 207.553 164.716 215.123 1.00 48.00 121 TYR D CA 1
ATOM 7557 C C . TYR D 1 121 ? 206.495 165.311 214.196 1.00 47.86 121 TYR D C 1
ATOM 7558 O O . TYR D 1 121 ? 205.394 165.648 214.642 1.00 52.32 121 TYR D O 1
ATOM 7576 N N . GLU D 1 122 ? 206.805 165.453 212.901 1.00 48.16 122 GLU D N 1
ATOM 7577 C CA . GLU D 1 122 ? 205.964 166.309 212.058 1.00 55.34 122 GLU D CA 1
ATOM 7578 C C . GLU D 1 122 ? 204.552 165.759 211.860 1.00 59.73 122 GLU D C 1
ATOM 7579 O O . GLU D 1 122 ? 203.581 166.510 212.082 1.00 64.70 122 GLU D O 1
ATOM 7591 N N . PRO D 1 123 ? 204.351 164.502 211.446 1.00 56.37 123 PRO D N 1
ATOM 7592 C CA . PRO D 1 123 ? 202.973 164.025 211.222 1.00 55.03 123 PRO D CA 1
ATOM 7593 C C . PRO D 1 123 ? 202.082 164.131 212.447 1.00 53.18 123 PRO D C 1
ATOM 7594 O O . PRO D 1 123 ? 200.892 164.451 212.317 1.00 54.17 123 PRO D O 1
ATOM 7605 N N . ALA D 1 124 ? 202.626 163.873 213.638 1.00 53.19 124 ALA D N 1
ATOM 7606 C CA . ALA D 1 124 ? 201.812 163.917 214.847 1.00 55.14 124 ALA D CA 1
ATOM 7607 C C . ALA D 1 124 ? 201.279 165.322 215.100 1.00 55.81 124 ALA D C 1
ATOM 7608 O O . ALA D 1 124 ? 200.121 165.490 215.500 1.00 58.03 124 ALA D O 1
ATOM 7615 N N . LEU D 1 125 ? 202.109 166.341 214.875 1.00 55.78 125 LEU D N 1
ATOM 7616 C CA . LEU D 1 125 ? 201.653 167.718 215.034 1.00 56.40 125 LEU D CA 1
ATOM 7617 C C . LEU D 1 125 ? 200.636 168.088 213.960 1.00 58.62 125 LEU D C 1
ATOM 7618 O O . LEU D 1 125 ? 199.616 168.735 214.252 1.00 63.17 125 LEU D O 1
ATOM 7634 N N . ARG D 1 126 ? 200.893 167.683 212.712 1.00 58.91 126 ARG D N 1
ATOM 7635 C CA . ARG D 1 126 ? 199.964 168.019 211.639 1.00 61.65 126 ARG D CA 1
ATOM 7636 C C . ARG D 1 126 ? 198.592 167.405 211.880 1.00 63.67 126 ARG D C 1
ATOM 7637 O O . ARG D 1 126 ? 197.572 168.017 211.536 1.00 61.67 126 ARG D O 1
ATOM 7658 N N . LEU D 1 127 ? 198.543 166.214 212.484 1.00 61.46 127 LEU D N 1
ATOM 7659 C CA . LEU D 1 127 ? 197.257 165.582 212.766 1.00 59.85 127 LEU D CA 1
ATOM 7660 C C . LEU D 1 127 ? 196.341 166.521 213.539 1.00 59.87 127 LEU D C 1
ATOM 7661 O O . LEU D 1 127 ? 195.195 166.756 213.140 1.00 61.48 127 LEU D O 1
ATOM 7677 N N . VAL D 1 128 ? 196.830 167.073 214.650 1.00 57.85 128 VAL D N 1
ATOM 7678 C CA . VAL D 1 128 ? 195.965 167.890 215.492 1.00 59.48 128 VAL D CA 1
ATOM 7679 C C . VAL D 1 128 ? 195.817 169.302 214.940 1.00 61.43 128 VAL D C 1
ATOM 7680 O O . VAL D 1 128 ? 194.804 169.963 215.201 1.00 58.82 128 VAL D O 1
ATOM 7693 N N . CYS D 1 129 ? 196.792 169.800 214.174 1.00 61.83 129 CYS D N 1
ATOM 7694 C CA . CYS D 1 129 ? 196.700 171.195 213.753 1.00 59.09 129 CYS D CA 1
ATOM 7695 C C . CYS D 1 129 ? 195.894 171.393 212.472 1.00 63.37 129 CYS D C 1
ATOM 7696 O O . CYS D 1 129 ? 195.110 172.343 212.387 1.00 66.96 129 CYS D O 1
ATOM 7704 N N . ASP D 1 130 ? 196.055 170.526 211.472 1.00 65.44 130 ASP D N 1
ATOM 7705 C CA . ASP D 1 130 ? 195.475 170.815 210.162 1.00 68.52 130 ASP D CA 1
ATOM 7706 C C . ASP D 1 130 ? 193.958 170.978 210.177 1.00 68.26 130 ASP D C 1
ATOM 7707 O O . ASP D 1 130 ? 193.466 171.932 209.550 1.00 70.41 130 ASP D O 1
ATOM 7716 N N . PRO D 1 131 ? 193.169 170.119 210.833 1.00 66.61 131 PRO D N 1
ATOM 7717 C CA . PRO D 1 131 ? 191.707 170.304 210.783 1.00 69.13 131 PRO D CA 1
ATOM 7718 C C . PRO D 1 131 ? 191.252 171.687 211.219 1.00 66.03 131 PRO D C 1
ATOM 7719 O O . PRO D 1 131 ? 190.363 172.275 210.590 1.00 66.06 131 PRO D O 1
ATOM 7730 N N . ILE D 1 132 ? 191.861 172.234 212.272 1.00 61.90 132 ILE D N 1
ATOM 7731 C CA . ILE D 1 132 ? 191.450 173.540 212.777 1.00 60.57 132 ILE D CA 1
ATOM 7732 C C . ILE D 1 132 ? 191.698 174.616 211.728 1.00 62.43 132 ILE D C 1
ATOM 7733 O O . ILE D 1 132 ? 190.841 175.470 211.476 1.00 65.68 132 ILE D O 1
ATOM 7749 N N . HIS D 1 133 ? 192.876 174.594 211.101 1.00 63.66 133 HIS D N 1
ATOM 7750 C CA . HIS D 1 133 ? 193.220 175.645 210.149 1.00 64.43 133 HIS D CA 1
ATOM 7751 C C . HIS D 1 133 ? 192.479 175.477 208.831 1.00 64.83 133 HIS D C 1
ATOM 7752 O O . HIS D 1 133 ? 192.199 176.470 208.151 1.00 68.68 133 HIS D O 1
ATOM 7766 N N . ARG D 1 134 ? 192.157 174.241 208.447 1.00 66.28 134 ARG D N 1
ATOM 7767 C CA . ARG D 1 134 ? 191.271 174.047 207.305 1.00 69.56 134 ARG D CA 1
ATOM 7768 C C . ARG D 1 134 ? 189.886 174.604 207.598 1.00 67.41 134 ARG D C 1
ATOM 7769 O O . ARG D 1 134 ? 189.254 175.217 206.730 1.00 63.91 134 ARG D O 1
ATOM 7790 N N . SER D 1 135 ? 189.396 174.398 208.821 1.00 64.93 135 SER D N 1
ATOM 7791 C CA . SER D 1 135 ? 188.087 174.919 209.195 1.00 62.64 135 SER D CA 1
ATOM 7792 C C . SER D 1 135 ? 188.077 176.444 209.190 1.00 66.23 135 SER D C 1
ATOM 7793 O O . SER D 1 135 ? 187.128 177.067 208.700 1.00 69.88 135 SER D O 1
ATOM 7801 N N . ILE D 1 136 ? 189.129 177.066 209.731 1.00 65.77 136 ILE D N 1
ATOM 7802 C CA . ILE D 1 136 ? 189.169 178.524 209.815 1.00 62.11 136 ILE D CA 1
ATOM 7803 C C . ILE D 1 136 ? 189.261 179.145 208.428 1.00 65.66 136 ILE D C 1
ATOM 7804 O O . ILE D 1 136 ? 188.922 180.320 208.243 1.00 70.30 136 ILE D O 1
ATOM 7820 N N . ALA D 1 137 ? 189.714 178.378 207.434 1.00 66.19 137 ALA D N 1
ATOM 7821 C CA . ALA D 1 137 ? 189.856 178.918 206.087 1.00 65.25 137 ALA D CA 1
ATOM 7822 C C . ALA D 1 137 ? 188.514 179.251 205.451 1.00 71.70 137 ALA D C 1
ATOM 7823 O O . ALA D 1 137 ? 188.483 179.936 204.424 1.00 74.12 137 ALA D O 1
ATOM 7830 N N . LEU D 1 138 ? 187.407 178.788 206.035 1.00 71.73 138 LEU D N 1
ATOM 7831 C CA . LEU D 1 138 ? 186.085 179.020 205.464 1.00 67.90 138 LEU D CA 1
ATOM 7832 C C . LEU D 1 138 ? 185.607 180.455 205.630 1.00 66.75 138 LEU D C 1
ATOM 7833 O O . LEU D 1 138 ? 184.513 180.776 205.156 1.00 73.04 138 LEU D O 1
ATOM 7849 N N . ILE D 1 139 ? 186.386 181.319 206.285 1.00 66.24 139 ILE D N 1
ATOM 7850 C CA . ILE D 1 139 ? 185.943 182.692 206.503 1.00 67.28 139 ILE D CA 1
ATOM 7851 C C . ILE D 1 139 ? 186.026 183.504 205.215 1.00 71.27 139 ILE D C 1
ATOM 7852 O O . ILE D 1 139 ? 185.344 184.527 205.076 1.00 73.34 139 ILE D O 1
ATOM 7868 N N . LEU D 1 140 ? 186.842 183.071 204.252 1.00 70.84 140 LEU D N 1
ATOM 7869 C CA . LEU D 1 140 ? 187.091 183.829 203.033 1.00 72.63 140 LEU D CA 1
ATOM 7870 C C . LEU D 1 140 ? 186.376 183.245 201.818 1.00 74.80 140 LEU D C 1
ATOM 7871 O O . LEU D 1 140 ? 186.818 183.466 200.686 1.00 75.20 140 LEU D O 1
ATOM 7887 N N . SER D 1 141 ? 185.280 182.514 202.024 1.00 76.09 141 SER D N 1
ATOM 7888 C CA . SER D 1 141 ? 184.580 181.830 200.944 1.00 79.97 141 SER D CA 1
ATOM 7889 C C . SER D 1 141 ? 183.210 182.437 200.649 1.00 85.33 141 SER D C 1
ATOM 7890 O O . SER D 1 141 ? 182.334 181.741 200.125 1.00 86.38 141 SER D O 1
ATOM 7898 N N . GLY D 1 142 ? 183.007 183.715 200.967 1.00 85.62 142 GLY D N 1
ATOM 7899 C CA . GLY D 1 142 ? 181.722 184.350 200.740 1.00 82.35 142 GLY D CA 1
ATOM 7900 C C . GLY D 1 142 ? 181.814 185.752 200.174 1.00 82.81 142 GLY D C 1
ATOM 7901 O O . GLY D 1 142 ? 180.970 186.599 200.479 1.00 85.70 142 GLY D O 1
ATOM 7905 N N . ILE D 1 143 ? 182.822 186.012 199.349 1.00 82.71 143 ILE D N 1
ATOM 7906 C CA . ILE D 1 143 ? 183.058 187.356 198.830 1.00 84.28 143 ILE D CA 1
ATOM 7907 C C . ILE D 1 143 ? 182.143 187.614 197.640 1.00 89.49 143 ILE D C 1
ATOM 7908 O O . ILE D 1 143 ? 182.035 186.784 196.730 1.00 90.76 143 ILE D O 1
ATOM 7924 N N . LYS D 1 144 ? 181.474 188.766 197.650 1.00 88.07 144 LYS D N 1
ATOM 7925 C CA . LYS D 1 144 ? 180.691 189.226 196.513 1.00 88.46 144 LYS D CA 1
ATOM 7926 C C . LYS D 1 144 ? 180.754 190.745 196.473 1.00 89.87 144 LYS D C 1
ATOM 7927 O O . LYS D 1 144 ? 180.926 191.397 197.507 1.00 91.06 144 LYS D O 1
ATOM 7946 N N . GLY D 1 145 ? 180.611 191.307 195.277 1.00 95.31 145 GLY D N 1
ATOM 7947 C CA . GLY D 1 145 ? 180.681 192.749 195.134 1.00 95.74 145 GLY D CA 1
ATOM 7948 C C . GLY D 1 145 ? 180.199 193.209 193.778 1.00 100.52 145 GLY D C 1
ATOM 7949 O O . GLY D 1 145 ? 180.087 192.423 192.832 1.00 102.47 145 GLY D O 1
ATOM 7953 N N . GLN D 1 146 ? 179.912 194.509 193.702 1.00 102.21 146 GLN D N 1
ATOM 7954 C CA . GLN D 1 146 ? 179.508 195.171 192.471 1.00 105.25 146 GLN D CA 1
ATOM 7955 C C . GLN D 1 146 ? 180.267 196.484 192.344 1.00 102.95 146 GLN D C 1
ATOM 7956 O O . GLN D 1 146 ? 180.568 197.141 193.344 1.00 101.92 146 GLN D O 1
ATOM 7970 N N . PHE D 1 147 ? 180.571 196.866 191.105 1.00 106.63 147 PHE D N 1
ATOM 7971 C CA . PHE D 1 147 ? 181.358 198.066 190.863 1.00 109.28 147 PHE D CA 1
ATOM 7972 C C . PHE D 1 147 ? 180.889 198.742 189.584 1.00 114.74 147 PHE D C 1
ATOM 7973 O O . PHE D 1 147 ? 180.295 198.114 188.704 1.00 117.90 147 PHE D O 1
ATOM 7990 N N . LYS D 1 148 ? 181.165 200.042 189.499 1.00 116.07 148 LYS D N 1
ATOM 7991 C CA . LYS D 1 148 ? 180.955 200.820 188.287 1.00 119.64 148 LYS D CA 1
ATOM 7992 C C . LYS D 1 148 ? 182.103 201.806 188.145 1.00 118.86 148 LYS D C 1
ATOM 7993 O O . LYS D 1 148 ? 182.578 202.361 189.139 1.00 116.36 148 LYS D O 1
ATOM 8012 N N . MET D 1 149 ? 182.542 202.024 186.907 1.00 121.55 149 MET D N 1
ATOM 8013 C CA . MET D 1 149 ? 183.714 202.839 186.628 1.00 122.33 149 MET D CA 1
ATOM 8014 C C . MET D 1 149 ? 183.381 203.890 185.580 1.00 127.16 149 MET D C 1
ATOM 8015 O O . MET D 1 149 ? 182.466 203.718 184.770 1.00 129.08 149 MET D O 1
ATOM 8029 N N . ASN D 1 150 ? 184.137 204.985 185.610 1.00 129.38 150 ASN D N 1
ATOM 8030 C CA . ASN D 1 150 ? 184.011 206.052 184.631 1.00 131.36 150 ASN D CA 1
ATOM 8031 C C . ASN D 1 150 ? 185.400 206.576 184.297 1.00 133.04 150 ASN D C 1
ATOM 8032 O O . ASN D 1 150 ? 186.335 206.465 185.094 1.00 130.67 150 ASN D O 1
ATOM 8043 N N . SER D 1 151 ? 185.528 207.150 183.103 1.00 138.80 151 SER D N 1
ATOM 8044 C CA . SER D 1 151 ? 186.809 207.672 182.649 1.00 138.89 151 SER D CA 1
ATOM 8045 C C . SER D 1 151 ? 186.560 208.758 181.615 1.00 143.67 151 SER D C 1
ATOM 8046 O O . SER D 1 151 ? 185.469 208.868 181.050 1.00 142.08 151 SER D O 1
ATOM 8054 N N . SER D 1 152 ? 187.593 209.560 181.376 1.00 146.64 152 SER D N 1
ATOM 8055 C CA . SER D 1 152 ? 187.518 210.644 180.404 1.00 147.04 152 SER D CA 1
ATOM 8056 C C . SER D 1 152 ? 188.914 211.141 180.043 1.00 144.86 152 SER D C 1
ATOM 8057 O O . SER D 1 152 ? 189.556 211.841 180.825 1.00 140.60 152 SER D O 1
ATOM 8065 N N . ASP E 1 29 ? 182.963 166.014 200.233 1.00 77.01 29 ASP E N 1
ATOM 8066 C CA . ASP E 1 29 ? 182.299 165.026 201.131 1.00 75.60 29 ASP E CA 1
ATOM 8067 C C . ASP E 1 29 ? 183.019 164.961 202.474 1.00 72.23 29 ASP E C 1
ATOM 8068 O O . ASP E 1 29 ? 184.240 164.833 202.528 1.00 71.58 29 ASP E O 1
ATOM 8077 N N . VAL E 1 30 ? 182.249 165.053 203.559 1.00 69.22 30 VAL E N 1
ATOM 8078 C CA . VAL E 1 30 ? 182.842 165.041 204.892 1.00 65.48 30 VAL E CA 1
ATOM 8079 C C . VAL E 1 30 ? 183.087 163.616 205.371 1.00 61.41 30 VAL E C 1
ATOM 8080 O O . VAL E 1 30 ? 184.045 163.362 206.110 1.00 58.26 30 VAL E O 1
ATOM 8093 N N . TYR E 1 31 ? 182.243 162.672 204.961 1.00 60.57 31 TYR E N 1
ATOM 8094 C CA . TYR E 1 31 ? 182.224 161.317 205.506 1.00 55.19 31 TYR E CA 1
ATOM 8095 C C . TYR E 1 31 ? 182.881 160.321 204.561 1.00 59.36 31 TYR E C 1
ATOM 8096 O O . TYR E 1 31 ? 182.408 159.195 204.388 1.00 58.00 31 TYR E O 1
ATOM 8114 N N . ARG E 1 32 ? 183.977 160.734 203.933 1.00 64.95 32 ARG E N 1
ATOM 8115 C CA . ARG E 1 32 ? 184.742 159.906 203.013 1.00 64.24 32 ARG E CA 1
ATOM 8116 C C . ARG E 1 32 ? 186.033 159.474 203.695 1.00 62.30 32 ARG E C 1
ATOM 8117 O O . ARG E 1 32 ? 186.722 160.299 204.304 1.00 64.43 32 ARG E O 1
ATOM 8138 N N . LEU E 1 33 ? 186.355 158.187 203.598 1.00 56.61 33 LEU E N 1
ATOM 8139 C CA . LEU E 1 33 ? 187.557 157.670 204.238 1.00 51.95 33 LEU E CA 1
ATOM 8140 C C . LEU E 1 33 ? 188.799 158.198 203.528 1.00 53.69 33 LEU E C 1
ATOM 8141 O O . LEU E 1 33 ? 188.879 158.179 202.296 1.00 58.73 33 LEU E O 1
ATOM 8157 N N . SER E 1 34 ? 189.766 158.673 204.309 1.00 52.57 34 SER E N 1
ATOM 8158 C CA . SER E 1 34 ? 190.962 159.272 203.739 1.00 54.33 34 SER E CA 1
ATOM 8159 C C . SER E 1 34 ? 191.857 158.199 203.115 1.00 55.05 34 SER E C 1
ATOM 8160 O O . SER E 1 34 ? 191.781 157.024 203.484 1.00 54.97 34 SER E O 1
ATOM 8168 N N . PRO E 1 35 ? 192.718 158.579 202.169 1.00 56.28 35 PRO E N 1
ATOM 8169 C CA . PRO E 1 35 ? 193.488 157.573 201.426 1.00 52.36 35 PRO E CA 1
ATOM 8170 C C . PRO E 1 35 ? 194.460 156.808 202.314 1.00 50.35 35 PRO E C 1
ATOM 8171 O O . PRO E 1 35 ? 194.904 157.291 203.357 1.00 50.62 35 PRO E O 1
ATOM 8182 N N . HIS E 1 36 ? 194.790 155.595 201.873 1.00 48.57 36 HIS E N 1
ATOM 8183 C CA . HIS E 1 36 ? 195.618 154.686 202.649 1.00 47.48 36 HIS E CA 1
ATOM 8184 C C . HIS E 1 36 ? 197.049 155.212 202.762 1.00 50.21 36 HIS E C 1
ATOM 8185 O O . HIS E 1 36 ? 197.413 156.250 202.205 1.00 56.87 36 HIS E O 1
ATOM 8199 N N . VAL E 1 37 ? 197.865 154.467 203.503 1.00 49.32 37 VAL E N 1
ATOM 8200 C CA . VAL E 1 37 ? 199.282 154.770 203.665 1.00 51.82 37 VAL E CA 1
ATOM 8201 C C . VAL E 1 37 ? 200.068 153.900 202.692 1.00 55.12 37 VAL E C 1
ATOM 8202 O O . VAL E 1 37 ? 199.927 152.673 202.692 1.00 58.68 37 VAL E O 1
ATOM 8215 N N . THR E 1 38 ? 200.889 154.534 201.857 1.00 56.60 38 THR E N 1
ATOM 8216 C CA . THR E 1 38 ? 201.702 153.788 200.906 1.00 59.11 38 THR E CA 1
ATOM 8217 C C . THR E 1 38 ? 202.646 152.853 201.648 1.00 60.25 38 THR E C 1
ATOM 8218 O O . THR E 1 38 ? 203.312 153.255 202.606 1.00 63.96 38 THR E O 1
ATOM 8229 N N . THR E 1 39 ? 202.705 151.599 201.197 1.00 58.64 39 THR E N 1
ATOM 8230 C CA . THR E 1 39 ? 203.432 150.555 201.907 1.00 60.40 39 THR E CA 1
ATOM 8231 C C . THR E 1 39 ? 204.224 149.659 200.955 1.00 62.29 39 THR E C 1
ATOM 8232 O O . THR E 1 39 ? 204.881 148.715 201.409 1.00 61.48 39 THR E O 1
ATOM 8243 N N . GLY E 1 40 ? 204.229 149.960 199.658 1.00 63.55 40 GLY E N 1
ATOM 8244 C CA . GLY E 1 40 ? 205.019 149.177 198.729 1.00 63.87 40 GLY E CA 1
ATOM 8245 C C . GLY E 1 40 ? 206.467 149.064 199.164 1.00 60.81 40 GLY E C 1
ATOM 8246 O O . GLY E 1 40 ? 206.973 149.849 199.969 1.00 62.49 40 GLY E O 1
ATOM 8250 N N . PHE E 1 41 ? 207.147 148.055 198.615 1.00 58.29 41 PHE E N 1
ATOM 8251 C CA . PHE E 1 41 ? 208.515 147.766 199.036 1.00 55.39 41 PHE E CA 1
ATOM 8252 C C . PHE E 1 41 ? 209.417 148.984 198.876 1.00 57.98 41 PHE E C 1
ATOM 8253 O O . PHE E 1 41 ? 210.101 149.393 199.820 1.00 58.43 41 PHE E O 1
ATOM 8270 N N . ALA E 1 42 ? 209.426 149.582 197.684 1.00 59.25 42 ALA E N 1
ATOM 8271 C CA . ALA E 1 42 ? 210.272 150.743 197.436 1.00 57.74 42 ALA E CA 1
ATOM 8272 C C . ALA E 1 42 ? 209.794 151.986 198.173 1.00 59.94 42 ALA E C 1
ATOM 8273 O O . ALA E 1 42 ? 210.522 152.984 198.201 1.00 60.28 42 ALA E O 1
ATOM 8280 N N . ASP E 1 43 ? 208.599 151.953 198.765 1.00 60.17 43 ASP E N 1
ATOM 8281 C CA . ASP E 1 43 ? 208.066 153.083 199.513 1.00 59.54 43 ASP E CA 1
ATOM 8282 C C . ASP E 1 43 ? 208.249 152.947 201.019 1.00 56.84 43 ASP E C 1
ATOM 8283 O O . ASP E 1 43 ? 207.963 153.904 201.746 1.00 56.89 43 ASP E O 1
ATOM 8292 N N . THR E 1 44 ? 208.715 151.798 201.501 1.00 58.64 44 THR E N 1
ATOM 8293 C CA . THR E 1 44 ? 208.978 151.595 202.922 1.00 56.45 44 THR E CA 1
ATOM 8294 C C . THR E 1 44 ? 210.438 151.288 203.221 1.00 53.45 44 THR E C 1
ATOM 8295 O O . THR E 1 44 ? 210.969 151.786 204.216 1.00 50.43 44 THR E O 1
ATOM 8306 N N . PHE E 1 45 ? 211.104 150.487 202.393 1.00 54.31 45 PHE E N 1
ATOM 8307 C CA . PHE E 1 45 ? 212.553 150.298 202.466 1.00 51.80 45 PHE E CA 1
ATOM 8308 C C . PHE E 1 45 ? 213.210 151.153 201.386 1.00 56.72 45 PHE E C 1
ATOM 8309 O O . PHE E 1 45 ? 213.639 150.656 200.343 1.00 59.38 45 PHE E O 1
ATOM 8326 N N . LYS E 1 46 ? 213.297 152.454 201.644 1.00 58.16 46 LYS E N 1
ATOM 8327 C CA . LYS E 1 46 ? 213.660 153.424 200.620 1.00 59.29 46 LYS E CA 1
ATOM 8328 C C . LYS E 1 46 ? 215.121 153.835 200.752 1.00 58.46 46 LYS E C 1
ATOM 8329 O O . LYS E 1 46 ? 215.613 154.058 201.863 1.00 55.32 46 LYS E O 1
ATOM 8348 N N . GLU E 1 47 ? 215.802 153.939 199.612 1.00 64.53 47 GLU E N 1
ATOM 8349 C CA . GLU E 1 47 ? 217.211 154.291 199.541 1.00 60.07 47 GLU E CA 1
ATOM 8350 C C . GLU E 1 47 ? 217.411 155.427 198.547 1.00 66.50 47 GLU E C 1
ATOM 8351 O O . GLU E 1 47 ? 216.553 155.687 197.698 1.00 71.98 47 GLU E O 1
ATOM 8363 N N . SER E 1 48 ? 218.553 156.102 198.658 1.00 67.22 48 SER E N 1
ATOM 8364 C CA . SER E 1 48 ? 218.923 157.186 197.763 1.00 71.39 48 SER E CA 1
ATOM 8365 C C . SER E 1 48 ? 220.036 156.724 196.823 1.00 72.17 48 SER E C 1
ATOM 8366 O O . SER E 1 48 ? 220.419 155.552 196.795 1.00 75.54 48 SER E O 1
ATOM 8374 N N . ASN E 1 49 ? 220.559 157.667 196.034 1.00 75.73 49 ASN E N 1
ATOM 8375 C CA . ASN E 1 49 ? 221.642 157.343 195.110 1.00 79.93 49 ASN E CA 1
ATOM 8376 C C . ASN E 1 49 ? 222.931 156.987 195.839 1.00 77.56 49 ASN E C 1
ATOM 8377 O O . ASN E 1 49 ? 223.801 156.335 195.252 1.00 79.28 49 ASN E O 1
ATOM 8388 N N . ASP E 1 50 ? 223.072 157.399 197.100 1.00 74.61 50 ASP E N 1
ATOM 8389 C CA . ASP E 1 50 ? 224.306 157.172 197.841 1.00 74.82 50 ASP E CA 1
ATOM 8390 C C . ASP E 1 50 ? 224.341 155.817 198.534 1.00 72.74 50 ASP E C 1
ATOM 8391 O O . ASP E 1 50 ? 225.396 155.429 199.046 1.00 71.32 50 ASP E O 1
ATOM 8400 N N . ILE E 1 51 ? 223.225 155.093 198.560 1.00 71.05 51 ILE E N 1
ATOM 8401 C CA . ILE E 1 51 ? 223.082 153.877 199.353 1.00 67.57 51 ILE E CA 1
ATOM 8402 C C . ILE E 1 51 ? 222.804 152.728 198.395 1.00 68.36 51 ILE E C 1
ATOM 8403 O O . ILE E 1 51 ? 221.803 152.751 197.668 1.00 71.78 51 ILE E O 1
ATOM 8419 N N . MET E 1 52 ? 223.679 151.722 198.397 1.00 64.27 52 MET E N 1
ATOM 8420 C CA . MET E 1 52 ? 223.549 150.604 197.472 1.00 69.01 52 MET E CA 1
ATOM 8421 C C . MET E 1 52 ? 224.117 149.334 198.087 1.00 71.29 52 MET E C 1
ATOM 8422 O O . MET E 1 52 ? 225.054 149.382 198.887 1.00 71.10 52 MET E O 1
ATOM 8436 N N . GLY E 1 53 ? 223.527 148.201 197.706 1.00 73.30 53 GLY E N 1
ATOM 8437 C CA . GLY E 1 53 ? 224.126 146.901 197.881 1.00 67.37 53 GLY E CA 1
ATOM 8438 C C . GLY E 1 53 ? 224.292 146.194 196.548 1.00 70.51 53 GLY E C 1
ATOM 8439 O O . GLY E 1 53 ? 224.256 146.805 195.478 1.00 74.25 53 GLY E O 1
ATOM 8443 N N . PHE E 1 54 ? 224.472 144.878 196.623 1.00 67.79 54 PHE E N 1
ATOM 8444 C CA . PHE E 1 54 ? 224.510 144.091 195.398 1.00 69.11 54 PHE E CA 1
ATOM 8445 C C . PHE E 1 54 ? 223.174 144.196 194.670 1.00 75.40 54 PHE E C 1
ATOM 8446 O O . PHE E 1 54 ? 222.110 144.300 195.286 1.00 75.85 54 PHE E O 1
ATOM 8463 N N . SER E 1 55 ? 223.238 144.175 193.338 1.00 76.39 55 SER E N 1
ATOM 8464 C CA . SER E 1 55 ? 222.043 144.416 192.535 1.00 78.95 55 SER E CA 1
ATOM 8465 C C . SER E 1 55 ? 221.024 143.292 192.694 1.00 78.47 55 SER E C 1
ATOM 8466 O O . SER E 1 55 ? 219.823 143.549 192.843 1.00 79.90 55 SER E O 1
ATOM 8474 N N . PHE E 1 56 ? 221.481 142.038 192.668 1.00 71.02 56 PHE E N 1
ATOM 8475 C CA . PHE E 1 56 ? 220.546 140.919 192.592 1.00 69.88 56 PHE E CA 1
ATOM 8476 C C . PHE E 1 56 ? 219.743 140.748 193.877 1.00 74.12 56 PHE E C 1
ATOM 8477 O O . PHE E 1 56 ? 218.638 140.197 193.840 1.00 78.31 56 PHE E O 1
ATOM 8494 N N . MET E 1 57 ? 220.270 141.205 195.016 1.00 71.61 57 MET E N 1
ATOM 8495 C CA . MET E 1 57 ? 219.562 141.005 196.278 1.00 71.09 57 MET E CA 1
ATOM 8496 C C . MET E 1 57 ? 218.291 141.841 196.354 1.00 68.98 57 MET E C 1
ATOM 8497 O O . MET E 1 57 ? 217.371 141.500 197.110 1.00 73.73 57 MET E O 1
ATOM 8511 N N . GLU E 1 58 ? 218.220 142.933 195.592 1.00 63.72 58 GLU E N 1
ATOM 8512 C CA . GLU E 1 58 ? 217.036 143.784 195.631 1.00 68.61 58 GLU E CA 1
ATOM 8513 C C . GLU E 1 58 ? 215.798 143.013 195.193 1.00 73.68 58 GLU E C 1
ATOM 8514 O O . GLU E 1 58 ? 214.749 143.067 195.849 1.00 72.21 58 GLU E O 1
ATOM 8526 N N . LYS E 1 59 ? 215.904 142.278 194.084 1.00 73.16 59 LYS E N 1
ATOM 8527 C CA . LYS E 1 59 ? 214.763 141.512 193.596 1.00 70.68 59 LYS E CA 1
ATOM 8528 C C . LYS E 1 59 ? 214.376 140.418 194.580 1.00 63.91 59 LYS E C 1
ATOM 8529 O O . LYS E 1 59 ? 213.186 140.165 194.798 1.00 65.26 59 LYS E O 1
ATOM 8548 N N . VAL E 1 60 ? 215.365 139.760 195.186 1.00 59.46 60 VAL E N 1
ATOM 8549 C CA . VAL E 1 60 ? 215.068 138.704 196.150 1.00 61.62 60 VAL E CA 1
ATOM 8550 C C . VAL E 1 60 ? 214.285 139.271 197.328 1.00 61.22 60 VAL E C 1
ATOM 8551 O O . VAL E 1 60 ? 213.250 138.723 197.734 1.00 64.23 60 VAL E O 1
ATOM 8564 N N . ASN E 1 61 ? 214.760 140.386 197.887 1.00 56.94 61 ASN E N 1
ATOM 8565 C CA . ASN E 1 61 ? 214.077 140.984 199.030 1.00 55.72 61 ASN E CA 1
ATOM 8566 C C . ASN E 1 61 ? 212.670 141.433 198.654 1.00 56.13 61 ASN E C 1
ATOM 8567 O O . ASN E 1 61 ? 211.707 141.197 199.398 1.00 58.15 61 ASN E O 1
ATOM 8578 N N . GLY E 1 62 ? 212.529 142.078 197.493 1.00 55.23 62 GLY E N 1
ATOM 8579 C CA . GLY E 1 62 ? 211.214 142.532 197.074 1.00 57.12 62 GLY E CA 1
ATOM 8580 C C . GLY E 1 62 ? 210.239 141.387 196.888 1.00 56.47 62 GLY E C 1
ATOM 8581 O O . GLY E 1 62 ? 209.084 141.465 197.318 1.00 57.72 62 GLY E O 1
ATOM 8585 N N . ALA E 1 63 ? 210.690 140.307 196.247 1.00 54.31 63 ALA E N 1
ATOM 8586 C CA . ALA E 1 63 ? 209.824 139.154 196.039 1.00 54.61 63 ALA E CA 1
ATOM 8587 C C . ALA E 1 63 ? 209.409 138.541 197.367 1.00 53.86 63 ALA E C 1
ATOM 8588 O O . ALA E 1 63 ? 208.232 138.219 197.574 1.00 59.27 63 ALA E O 1
ATOM 8595 N N . ILE E 1 64 ? 210.361 138.380 198.290 1.00 48.65 64 ILE E N 1
ATOM 8596 C CA . ILE E 1 64 ? 210.025 137.801 199.588 1.00 49.95 64 ILE E CA 1
ATOM 8597 C C . ILE E 1 64 ? 208.956 138.641 200.271 1.00 53.56 64 ILE E C 1
ATOM 8598 O O . ILE E 1 64 ? 207.919 138.126 200.713 1.00 55.21 64 ILE E O 1
ATOM 8614 N N . TYR E 1 65 ? 209.179 139.955 200.341 1.00 52.47 65 TYR E N 1
ATOM 8615 C CA . TYR E 1 65 ? 208.229 140.836 201.013 1.00 47.15 65 TYR E CA 1
ATOM 8616 C C . TYR E 1 65 ? 206.847 140.742 200.375 1.00 51.52 65 TYR E C 1
ATOM 8617 O O . TYR E 1 65 ? 205.840 140.510 201.060 1.00 54.14 65 TYR E O 1
ATOM 8635 N N . LYS E 1 66 ? 206.785 140.906 199.051 1.00 54.00 66 LYS E N 1
ATOM 8636 C CA . LYS E 1 66 ? 205.496 140.967 198.371 1.00 55.70 66 LYS E CA 1
ATOM 8637 C C . LYS E 1 66 ? 204.733 139.657 198.517 1.00 55.54 66 LYS E C 1
ATOM 8638 O O . LYS E 1 66 ? 203.530 139.653 198.813 1.00 58.52 66 LYS E O 1
ATOM 8657 N N . TYR E 1 67 ? 205.415 138.527 198.317 1.00 50.98 67 TYR E N 1
ATOM 8658 C CA . TYR E 1 67 ? 204.715 137.250 198.351 1.00 50.40 67 TYR E CA 1
ATOM 8659 C C . TYR E 1 67 ? 204.289 136.892 199.766 1.00 50.75 67 TYR E C 1
ATOM 8660 O O . TYR E 1 67 ? 203.200 136.345 199.962 1.00 56.57 67 TYR E O 1
ATOM 8678 N N . THR E 1 68 ? 205.108 137.205 200.774 1.00 49.50 68 THR E N 1
ATOM 8679 C CA . THR E 1 68 ? 204.669 136.974 202.145 1.00 56.09 68 THR E CA 1
ATOM 8680 C C . THR E 1 68 ? 203.417 137.787 202.453 1.00 50.55 68 THR E C 1
ATOM 8681 O O . THR E 1 68 ? 202.427 137.258 202.981 1.00 46.34 68 THR E O 1
ATOM 8692 N N . HIS E 1 69 ? 203.433 139.076 202.099 1.00 49.79 69 HIS E N 1
ATOM 8693 C CA . HIS E 1 69 ? 202.276 139.927 202.359 1.00 46.60 69 HIS E CA 1
ATOM 8694 C C . HIS E 1 69 ? 201.026 139.363 201.695 1.00 50.14 69 HIS E C 1
ATOM 8695 O O . HIS E 1 69 ? 199.979 139.205 202.341 1.00 53.13 69 HIS E O 1
ATOM 8709 N N . PHE E 1 70 ? 201.118 139.049 200.401 1.00 50.66 70 PHE E N 1
ATOM 8710 C CA . PHE E 1 70 ? 199.947 138.570 199.673 1.00 48.83 70 PHE E CA 1
ATOM 8711 C C . PHE E 1 70 ? 199.453 137.241 200.231 1.00 51.34 70 PHE E C 1
ATOM 8712 O O . PHE E 1 70 ? 198.248 137.048 200.433 1.00 58.81 70 PHE E O 1
ATOM 8729 N N . ALA E 1 71 ? 200.371 136.302 200.479 1.00 45.69 71 ALA E N 1
ATOM 8730 C CA . ALA E 1 71 ? 199.966 134.976 200.924 1.00 44.95 71 ALA E CA 1
ATOM 8731 C C . ALA E 1 71 ? 199.348 135.014 202.312 1.00 46.49 71 ALA E C 1
ATOM 8732 O O . ALA E 1 71 ? 198.520 134.156 202.638 1.00 45.33 71 ALA E O 1
ATOM 8739 N N . PHE E 1 72 ? 199.730 135.986 203.145 1.00 50.98 72 PHE E N 1
ATOM 8740 C CA . PHE E 1 72 ? 199.125 136.052 204.470 1.00 50.18 72 PHE E CA 1
ATOM 8741 C C . PHE E 1 72 ? 197.817 136.832 204.468 1.00 51.78 72 PHE E C 1
ATOM 8742 O O . PHE E 1 72 ? 196.933 136.543 205.282 1.00 49.49 72 PHE E O 1
ATOM 8759 N N . TYR E 1 73 ? 197.666 137.813 203.574 1.00 51.45 73 TYR E N 1
ATOM 8760 C CA . TYR E 1 73 ? 196.410 138.556 203.527 1.00 46.81 73 TYR E CA 1
ATOM 8761 C C . TYR E 1 73 ? 195.307 137.747 202.849 1.00 47.48 73 TYR E C 1
ATOM 8762 O O . TYR E 1 73 ? 194.144 137.787 203.278 1.00 53.02 73 TYR E O 1
ATOM 8780 N N . ALA E 1 74 ? 195.653 137.006 201.791 1.00 47.89 74 ALA E N 1
ATOM 8781 C CA . ALA E 1 74 ? 194.636 136.342 200.983 1.00 50.59 74 ALA E CA 1
ATOM 8782 C C . ALA E 1 74 ? 193.889 135.277 201.776 1.00 51.97 74 ALA E C 1
ATOM 8783 O O . ALA E 1 74 ? 192.664 135.158 201.660 1.00 58.24 74 ALA E O 1
ATOM 8790 N N . VAL E 1 75 ? 194.606 134.481 202.570 1.00 45.45 75 VAL E N 1
ATOM 8791 C CA . VAL E 1 75 ? 193.954 133.404 203.309 1.00 47.82 75 VAL E CA 1
ATOM 8792 C C . VAL E 1 75 ? 192.986 133.970 204.339 1.00 51.64 75 VAL E C 1
ATOM 8793 O O . VAL E 1 75 ? 191.868 133.467 204.500 1.00 52.18 75 VAL E O 1
ATOM 8806 N N . LEU E 1 76 ? 193.398 135.014 205.060 1.00 51.70 76 LEU E N 1
ATOM 8807 C CA . LEU E 1 76 ? 192.497 135.643 206.021 1.00 48.94 76 LEU E CA 1
ATOM 8808 C C . LEU E 1 76 ? 191.263 136.197 205.323 1.00 49.34 76 LEU E C 1
ATOM 8809 O O . LEU E 1 76 ? 190.133 136.022 205.798 1.00 51.99 76 LEU E O 1
ATOM 8825 N N . ASN E 1 77 ? 191.462 136.880 204.193 1.00 48.96 77 ASN E N 1
ATOM 8826 C CA . ASN E 1 77 ? 190.325 137.410 203.450 1.00 47.63 77 ASN E CA 1
ATOM 8827 C C . ASN E 1 77 ? 189.364 136.290 203.073 1.00 50.99 77 ASN E C 1
ATOM 8828 O O . ASN E 1 77 ? 188.157 136.375 203.327 1.00 56.39 77 ASN E O 1
ATOM 8839 N N . LEU E 1 78 ? 189.897 135.208 202.505 1.00 52.17 78 LEU E N 1
ATOM 8840 C CA . LEU E 1 78 ? 189.053 134.105 202.059 1.00 55.75 78 LEU E CA 1
ATOM 8841 C C . LEU E 1 78 ? 188.303 133.475 203.225 1.00 53.10 78 LEU E C 1
ATOM 8842 O O . LEU E 1 78 ? 187.124 133.127 203.097 1.00 57.36 78 LEU E O 1
ATOM 8858 N N . LEU E 1 79 ? 188.970 133.312 204.368 1.00 50.86 79 LEU E N 1
ATOM 8859 C CA . LEU E 1 79 ? 188.354 132.599 205.481 1.00 54.34 79 LEU E CA 1
ATOM 8860 C C . LEU E 1 79 ? 187.300 133.439 206.195 1.00 55.18 79 LEU E C 1
ATOM 8861 O O . LEU E 1 79 ? 186.252 132.911 206.583 1.00 53.88 79 LEU E O 1
ATOM 8877 N N . LEU E 1 80 ? 187.543 134.741 206.379 1.00 57.06 80 LEU E N 1
ATOM 8878 C CA . LEU E 1 80 ? 186.719 135.538 207.279 1.00 51.29 80 LEU E CA 1
ATOM 8879 C C . LEU E 1 80 ? 185.912 136.641 206.606 1.00 45.39 80 LEU E C 1
ATOM 8880 O O . LEU E 1 80 ? 185.122 137.299 207.292 1.00 50.13 80 LEU E O 1
ATOM 8896 N N . ALA E 1 81 ? 186.079 136.878 205.307 1.00 43.54 81 ALA E N 1
ATOM 8897 C CA . ALA E 1 81 ? 185.390 138.009 204.688 1.00 50.50 81 ALA E CA 1
ATOM 8898 C C . ALA E 1 81 ? 183.873 137.856 204.670 1.00 59.74 81 ALA E C 1
ATOM 8899 O O . ALA E 1 81 ? 183.175 138.802 205.077 1.00 62.83 81 ALA E O 1
ATOM 8906 N N . PRO E 1 82 ? 183.297 136.732 204.227 1.00 56.69 82 PRO E N 1
ATOM 8907 C CA . PRO E 1 82 ? 181.836 136.705 204.009 1.00 53.65 82 PRO E CA 1
ATOM 8908 C C . PRO E 1 82 ? 181.002 137.040 205.238 1.00 55.44 82 PRO E C 1
ATOM 8909 O O . PRO E 1 82 ? 180.005 137.767 205.121 1.00 59.81 82 PRO E O 1
ATOM 8920 N N . PHE E 1 83 ? 181.377 136.534 206.415 1.00 49.31 83 PHE E N 1
ATOM 8921 C CA . PHE E 1 83 ? 180.538 136.726 207.595 1.00 48.65 83 PHE E CA 1
ATOM 8922 C C . PHE E 1 83 ? 180.450 138.197 207.976 1.00 49.35 83 PHE E C 1
ATOM 8923 O O . PHE E 1 83 ? 179.371 138.697 208.325 1.00 55.96 83 PHE E O 1
ATOM 8940 N N . ILE E 1 84 ? 181.576 138.909 207.913 1.00 45.62 84 ILE E N 1
ATOM 8941 C CA . ILE E 1 84 ? 181.576 140.330 208.243 1.00 49.93 84 ILE E CA 1
ATOM 8942 C C . ILE E 1 84 ? 180.696 141.093 207.262 1.00 51.70 84 ILE E C 1
ATOM 8943 O O . ILE E 1 84 ? 179.933 141.990 207.647 1.00 56.70 84 ILE E O 1
ATOM 8959 N N . ALA E 1 85 ? 180.787 140.744 205.977 1.00 46.28 85 ALA E N 1
ATOM 8960 C CA . ALA E 1 85 ? 179.966 141.407 204.970 1.00 48.01 85 ALA E CA 1
ATOM 8961 C C . ALA E 1 85 ? 178.485 141.200 205.256 1.00 50.20 85 ALA E C 1
ATOM 8962 O O . ALA E 1 85 ? 177.695 142.150 205.220 1.00 55.59 85 ALA E O 1
ATOM 8969 N N . PHE E 1 86 ? 178.092 139.961 205.564 1.00 46.65 86 PHE E N 1
ATOM 8970 C CA . PHE E 1 86 ? 176.690 139.684 205.872 1.00 46.04 86 PHE E CA 1
ATOM 8971 C C . PHE E 1 86 ? 176.224 140.491 207.080 1.00 50.27 86 PHE E C 1
ATOM 8972 O O . PHE E 1 86 ? 175.175 141.157 207.042 1.00 57.58 86 PHE E O 1
ATOM 8989 N N . SER E 1 87 ? 177.002 140.447 208.167 1.00 45.48 87 SER E N 1
ATOM 8990 C CA . SER E 1 87 ? 176.597 141.132 209.389 1.00 43.86 87 SER E CA 1
ATOM 8991 C C . SER E 1 87 ? 176.434 142.626 209.152 1.00 45.14 87 SER E C 1
ATOM 8992 O O . SER E 1 87 ? 175.422 143.222 209.548 1.00 53.72 87 SER E O 1
ATOM 9000 N N . PHE E 1 88 ? 177.412 143.252 208.493 1.00 39.68 88 PHE E N 1
ATOM 9001 C CA . PHE E 1 88 ? 177.338 144.696 208.325 1.00 41.21 88 PHE E CA 1
ATOM 9002 C C . PHE E 1 88 ? 176.281 145.090 207.303 1.00 45.12 88 PHE E C 1
ATOM 9003 O O . PHE E 1 88 ? 175.673 146.156 207.435 1.00 49.53 88 PHE E O 1
ATOM 9020 N N . GLY E 1 89 ? 176.005 144.240 206.311 1.00 44.93 89 GLY E N 1
ATOM 9021 C CA . GLY E 1 89 ? 174.899 144.527 205.413 1.00 44.75 89 GLY E CA 1
ATOM 9022 C C . GLY E 1 89 ? 173.573 144.573 206.147 1.00 46.10 89 GLY E C 1
ATOM 9023 O O . GLY E 1 89 ? 172.787 145.514 205.988 1.00 52.02 89 GLY E O 1
ATOM 9027 N N . LEU E 1 90 ? 173.318 143.565 206.985 1.00 45.46 90 LEU E N 1
ATOM 9028 C CA . LEU E 1 90 ? 172.079 143.553 207.763 1.00 45.28 90 LEU E CA 1
ATOM 9029 C C . LEU E 1 90 ? 171.996 144.769 208.689 1.00 43.22 90 LEU E C 1
ATOM 9030 O O . LEU E 1 90 ? 170.954 145.452 208.765 1.00 45.08 90 LEU E O 1
ATOM 9046 N N . SER E 1 91 ? 173.099 145.073 209.380 1.00 42.61 91 SER E N 1
ATOM 9047 C CA . SER E 1 91 ? 173.117 146.201 210.306 1.00 40.72 91 SER E CA 1
ATOM 9048 C C . SER E 1 91 ? 172.830 147.517 209.586 1.00 41.21 91 SER E C 1
ATOM 9049 O O . SER E 1 91 ? 172.013 148.327 210.048 1.00 46.18 91 SER E O 1
ATOM 9057 N N . PHE E 1 92 ? 173.493 147.748 208.448 1.00 40.75 92 PHE E N 1
ATOM 9058 C CA . PHE E 1 92 ? 173.272 148.981 207.703 1.00 42.13 92 PHE E CA 1
ATOM 9059 C C . PHE E 1 92 ? 171.850 149.062 207.171 1.00 44.53 92 PHE E C 1
ATOM 9060 O O . PHE E 1 92 ? 171.277 150.154 207.115 1.00 49.81 92 PHE E O 1
ATOM 9077 N N . ALA E 1 93 ? 171.265 147.931 206.770 1.00 42.95 93 ALA E N 1
ATOM 9078 C CA . ALA E 1 93 ? 169.870 147.950 206.345 1.00 40.16 93 ALA E CA 1
ATOM 9079 C C . ALA E 1 93 ? 168.981 148.513 207.445 1.00 41.10 93 ALA E C 1
ATOM 9080 O O . ALA E 1 93 ? 168.190 149.443 207.217 1.00 42.54 93 ALA E O 1
ATOM 9087 N N . VAL E 1 94 ? 169.110 147.968 208.657 1.00 43.00 94 VAL E N 1
ATOM 9088 C CA . VAL E 1 94 ? 168.263 148.444 209.752 1.00 39.66 94 VAL E CA 1
ATOM 9089 C C . VAL E 1 94 ? 168.522 149.925 210.029 1.00 41.27 94 VAL E C 1
ATOM 9090 O O . VAL E 1 94 ? 167.580 150.724 210.180 1.00 43.00 94 VAL E O 1
ATOM 9103 N N . MET E 1 95 ? 169.798 150.318 210.089 1.00 42.39 95 MET E N 1
ATOM 9104 C CA . MET E 1 95 ? 170.133 151.706 210.400 1.00 40.93 95 MET E CA 1
ATOM 9105 C C . MET E 1 95 ? 169.519 152.662 209.383 1.00 41.47 95 MET E C 1
ATOM 9106 O O . MET E 1 95 ? 168.916 153.682 209.749 1.00 44.15 95 MET E O 1
ATOM 9120 N N . HIS E 1 96 ? 169.664 152.347 208.094 1.00 41.65 96 HIS E N 1
ATOM 9121 C CA . HIS E 1 96 ? 169.175 153.247 207.058 1.00 39.91 96 HIS E CA 1
ATOM 9122 C C . HIS E 1 96 ? 167.658 153.317 207.043 1.00 41.73 96 HIS E C 1
ATOM 9123 O O . HIS E 1 96 ? 167.097 154.394 206.805 1.00 42.05 96 HIS E O 1
ATOM 9137 N N . PHE E 1 97 ? 166.967 152.200 207.286 1.00 41.21 97 PHE E N 1
ATOM 9138 C CA . PHE E 1 97 ? 165.513 152.292 207.374 1.00 38.59 97 PHE E CA 1
ATOM 9139 C C . PHE E 1 97 ? 165.107 153.241 208.494 1.00 40.28 97 PHE E C 1
ATOM 9140 O O . PHE E 1 97 ? 164.254 154.123 208.305 1.00 47.03 97 PHE E O 1
ATOM 9157 N N . ALA E 1 98 ? 165.720 153.086 209.673 1.00 40.67 98 ALA E N 1
ATOM 9158 C CA . ALA E 1 98 ? 165.385 153.980 210.777 1.00 38.06 98 ALA E CA 1
ATOM 9159 C C . ALA E 1 98 ? 165.600 155.436 210.382 1.00 34.76 98 ALA E C 1
ATOM 9160 O O . ALA E 1 98 ? 164.707 156.275 210.561 1.00 38.90 98 ALA E O 1
ATOM 9167 N N . VAL E 1 99 ? 166.766 155.747 209.811 1.00 33.19 99 VAL E N 1
ATOM 9168 C CA . VAL E 1 99 ? 167.072 157.137 209.478 1.00 32.95 99 VAL E CA 1
ATOM 9169 C C . VAL E 1 99 ? 166.061 157.684 208.480 1.00 36.35 99 VAL E C 1
ATOM 9170 O O . VAL E 1 99 ? 165.506 158.771 208.670 1.00 41.03 99 VAL E O 1
ATOM 9183 N N . VAL E 1 100 ? 165.804 156.945 207.400 1.00 38.26 100 VAL E N 1
ATOM 9184 C CA . VAL E 1 100 ? 164.989 157.499 206.324 1.00 39.93 100 VAL E CA 1
ATOM 9185 C C . VAL E 1 100 ? 163.548 157.689 206.775 1.00 40.80 100 VAL E C 1
ATOM 9186 O O . VAL E 1 100 ? 162.904 158.679 206.408 1.00 43.93 100 VAL E O 1
ATOM 9199 N N . TRP E 1 101 ? 163.009 156.761 207.573 1.00 38.56 101 TRP E N 1
ATOM 9200 C CA . TRP E 1 101 ? 161.574 156.778 207.826 1.00 38.30 101 TRP E CA 1
ATOM 9201 C C . TRP E 1 101 ? 161.178 157.171 209.246 1.00 40.76 101 TRP E C 1
ATOM 9202 O O . TRP E 1 101 ? 159.993 157.062 209.578 1.00 44.07 101 TRP E O 1
ATOM 9223 N N . PHE E 1 102 ? 162.108 157.617 210.096 1.00 39.51 102 PHE E N 1
ATOM 9224 C CA . PHE E 1 102 ? 161.673 158.152 211.385 1.00 35.97 102 PHE E CA 1
ATOM 9225 C C . PHE E 1 102 ? 162.345 159.466 211.773 1.00 36.89 102 PHE E C 1
ATOM 9226 O O . PHE E 1 102 ? 161.773 160.245 212.541 1.00 44.60 102 PHE E O 1
ATOM 9243 N N . VAL E 1 103 ? 163.542 159.734 211.261 1.00 35.55 103 VAL E N 1
ATOM 9244 C CA . VAL E 1 103 ? 164.289 160.919 211.678 1.00 34.85 103 VAL E CA 1
ATOM 9245 C C . VAL E 1 103 ? 163.971 162.122 210.796 1.00 39.54 103 VAL E C 1
ATOM 9246 O O . VAL E 1 103 ? 163.710 163.223 211.295 1.00 47.05 103 VAL E O 1
ATOM 9259 N N . GLN E 1 104 ? 163.982 161.931 209.478 1.00 36.87 104 GLN E N 1
ATOM 9260 C CA . GLN E 1 104 ? 163.857 163.062 208.559 1.00 39.58 104 GLN E CA 1
ATOM 9261 C C . GLN E 1 104 ? 162.520 163.788 208.676 1.00 43.53 104 GLN E C 1
ATOM 9262 O O . GLN E 1 104 ? 162.517 165.033 208.685 1.00 46.13 104 GLN E O 1
ATOM 9276 N N . PRO E 1 105 ? 161.369 163.111 208.734 1.00 38.47 105 PRO E N 1
ATOM 9277 C CA . PRO E 1 105 ? 160.110 163.853 208.944 1.00 40.63 105 PRO E CA 1
ATOM 9278 C C . PRO E 1 105 ? 160.097 164.674 210.226 1.00 41.71 105 PRO E C 1
ATOM 9279 O O . PRO E 1 105 ? 159.578 165.803 210.247 1.00 47.08 105 PRO E O 1
ATOM 9290 N N . ILE E 1 106 ? 160.664 164.131 211.305 1.00 34.76 106 ILE E N 1
ATOM 9291 C CA . ILE E 1 106 ? 160.730 164.873 212.560 1.00 35.15 106 ILE E CA 1
ATOM 9292 C C . ILE E 1 106 ? 161.581 166.122 212.379 1.00 35.79 106 ILE E C 1
ATOM 9293 O O . ILE E 1 106 ? 161.229 167.213 212.854 1.00 41.40 106 ILE E O 1
ATOM 9309 N N . MET E 1 107 ? 162.711 165.987 211.681 1.00 30.86 107 MET E N 1
ATOM 9310 C CA . MET E 1 107 ? 163.541 167.154 211.408 1.00 34.25 107 MET E CA 1
ATOM 9311 C C . MET E 1 107 ? 162.779 168.184 210.583 1.00 38.65 107 MET E C 1
ATOM 9312 O O . MET E 1 107 ? 162.957 169.392 210.768 1.00 45.84 107 MET E O 1
ATOM 9326 N N . LYS E 1 108 ? 161.920 167.728 209.669 1.00 35.71 108 LYS E N 1
ATOM 9327 C CA . LYS E 1 108 ? 161.155 168.669 208.851 1.00 39.36 108 LYS E CA 1
ATOM 9328 C C . LYS E 1 108 ? 160.160 169.460 209.698 1.00 40.30 108 LYS E C 1
ATOM 9329 O O . LYS E 1 108 ? 160.009 170.679 209.533 1.00 46.39 108 LYS E O 1
ATOM 9348 N N . LEU E 1 109 ? 159.470 168.782 210.616 1.00 35.36 109 LEU E N 1
ATOM 9349 C CA . LEU E 1 109 ? 158.585 169.502 211.532 1.00 36.01 109 LEU E CA 1
ATOM 9350 C C . LEU E 1 109 ? 159.372 170.530 212.347 1.00 37.71 109 LEU E C 1
ATOM 9351 O O . LEU E 1 109 ? 158.962 171.700 212.484 1.00 43.65 109 LEU E O 1
ATOM 9367 N N . TYR E 1 110 ? 160.521 170.107 212.877 1.00 32.89 110 TYR E N 1
ATOM 9368 C CA . TYR E 1 110 ? 161.394 171.014 213.612 1.00 30.50 110 TYR E CA 1
ATOM 9369 C C . TYR E 1 110 ? 161.741 172.240 212.769 1.00 34.02 110 TYR E C 1
ATOM 9370 O O . TYR E 1 110 ? 161.747 173.376 213.263 1.00 42.00 110 TYR E O 1
ATOM 9388 N N . TYR E 1 111 ? 162.008 172.027 211.478 1.00 33.02 111 TYR E N 1
ATOM 9389 C CA . TYR E 1 111 ? 162.349 173.139 210.595 1.00 36.82 111 TYR E CA 1
ATOM 9390 C C . TYR E 1 111 ? 161.169 174.085 210.415 1.00 36.36 111 TYR E C 1
ATOM 9391 O O . TYR E 1 111 ? 161.350 175.304 210.304 1.00 43.75 111 TYR E O 1
ATOM 9409 N N . VAL E 1 112 ? 159.954 173.539 210.349 1.00 35.29 112 VAL E N 1
ATOM 9410 C CA . VAL E 1 112 ? 158.774 174.399 210.261 1.00 36.26 112 VAL E CA 1
ATOM 9411 C C . VAL E 1 112 ? 158.742 175.360 211.444 1.00 38.81 112 VAL E C 1
ATOM 9412 O O . VAL E 1 112 ? 158.585 176.583 211.283 1.00 41.73 112 VAL E O 1
ATOM 9425 N N . TRP E 1 113 ? 158.910 174.821 212.654 1.00 38.70 113 TRP E N 1
ATOM 9426 C CA . TRP E 1 113 ? 158.892 175.700 213.826 1.00 38.12 113 TRP E CA 1
ATOM 9427 C C . TRP E 1 113 ? 160.038 176.709 213.780 1.00 36.97 113 TRP E C 1
ATOM 9428 O O . TRP E 1 113 ? 159.876 177.870 214.185 1.00 41.38 113 TRP E O 1
ATOM 9449 N N . LEU E 1 114 ? 161.204 176.289 213.287 1.00 33.36 114 LEU E N 1
ATOM 9450 C CA . LEU E 1 114 ? 162.335 177.209 213.194 1.00 35.82 114 LEU E CA 1
ATOM 9451 C C . LEU E 1 114 ? 162.014 178.388 212.280 1.00 37.46 114 LEU E C 1
ATOM 9452 O O . LEU E 1 114 ? 162.337 179.542 212.592 1.00 41.76 114 LEU E O 1
ATOM 9468 N N . ARG E 1 115 ? 161.391 178.113 211.133 1.00 38.74 115 ARG E N 1
ATOM 9469 C CA . ARG E 1 115 ? 161.012 179.194 210.226 1.00 39.42 115 ARG E CA 1
ATOM 9470 C C . ARG E 1 115 ? 160.030 180.142 210.902 1.00 39.10 115 ARG E C 1
ATOM 9471 O O . ARG E 1 115 ? 160.126 181.373 210.764 1.00 41.94 115 ARG E O 1
ATOM 9492 N N . VAL E 1 116 ? 159.064 179.579 211.631 1.00 38.64 116 VAL E N 1
ATOM 9493 C CA . VAL E 1 116 ? 158.095 180.427 212.321 1.00 38.27 116 VAL E CA 1
ATOM 9494 C C . VAL E 1 116 ? 158.805 181.362 213.292 1.00 39.23 116 VAL E C 1
ATOM 9495 O O . VAL E 1 116 ? 158.459 182.544 213.403 1.00 41.41 116 VAL E O 1
ATOM 9508 N N . PHE E 1 117 ? 159.806 180.853 214.016 1.00 40.80 117 PHE E N 1
ATOM 9509 C CA . PHE E 1 117 ? 160.555 181.719 214.929 1.00 39.06 117 PHE E CA 1
ATOM 9510 C C . PHE E 1 117 ? 161.334 182.795 214.175 1.00 39.72 117 PHE E C 1
ATOM 9511 O O . PHE E 1 117 ? 161.378 183.959 214.602 1.00 46.41 117 PHE E O 1
ATOM 9528 N N . ASN E 1 118 ? 161.966 182.425 213.058 1.00 39.26 118 ASN E N 1
ATOM 9529 C CA . ASN E 1 118 ? 162.763 183.402 212.323 1.00 42.86 118 ASN E CA 1
ATOM 9530 C C . ASN E 1 118 ? 161.913 184.566 211.839 1.00 44.68 118 ASN E C 1
ATOM 9531 O O . ASN E 1 118 ? 162.376 185.717 211.845 1.00 48.13 118 ASN E O 1
ATOM 9542 N N . LEU E 1 119 ? 160.674 184.288 211.414 1.00 44.24 119 LEU E N 1
ATOM 9543 C CA . LEU E 1 119 ? 159.810 185.364 210.929 1.00 41.74 119 LEU E CA 1
ATOM 9544 C C . LEU E 1 119 ? 159.730 186.509 211.933 1.00 43.00 119 LEU E C 1
ATOM 9545 O O . LEU E 1 119 ? 159.725 187.683 211.546 1.00 45.85 119 LEU E O 1
ATOM 9561 N N . ALA E 1 120 ? 159.660 186.189 213.224 1.00 44.26 120 ALA E N 1
ATOM 9562 C CA . ALA E 1 120 ? 159.576 187.211 214.259 1.00 42.85 120 ALA E CA 1
ATOM 9563 C C . ALA E 1 120 ? 160.945 187.728 214.673 1.00 44.60 120 ALA E C 1
ATOM 9564 O O . ALA E 1 120 ? 161.071 188.892 215.068 1.00 45.68 120 ALA E O 1
ATOM 9571 N N . TYR E 1 121 ? 161.977 186.885 214.596 1.00 47.97 121 TYR E N 1
ATOM 9572 C CA . TYR E 1 121 ? 163.278 187.279 215.128 1.00 47.84 121 TYR E CA 1
ATOM 9573 C C . TYR E 1 121 ? 164.019 188.240 214.200 1.00 47.42 121 TYR E C 1
ATOM 9574 O O . TYR E 1 121 ? 164.514 189.280 214.646 1.00 51.24 121 TYR E O 1
ATOM 9592 N N . GLU E 1 122 ? 164.112 187.914 212.905 1.00 48.64 122 GLU E N 1
ATOM 9593 C CA . GLU E 1 122 ? 165.073 188.625 212.058 1.00 53.34 122 GLU E CA 1
ATOM 9594 C C . GLU E 1 122 ? 164.726 190.101 211.860 1.00 56.28 122 GLU E C 1
ATOM 9595 O O . GLU E 1 122 ? 165.607 190.957 212.078 1.00 63.29 122 GLU E O 1
ATOM 9607 N N . PRO E 1 123 ? 163.507 190.477 211.451 1.00 52.08 123 PRO E N 1
ATOM 9608 C CA . PRO E 1 123 ? 163.229 191.908 211.226 1.00 53.02 123 PRO E CA 1
ATOM 9609 C C . PRO E 1 123 ? 163.460 192.776 212.450 1.00 53.52 123 PRO E C 1
ATOM 9610 O O . PRO E 1 123 ? 163.952 193.907 212.319 1.00 57.56 123 PRO E O 1
ATOM 9621 N N . ALA E 1 124 ? 163.122 192.279 213.640 1.00 50.68 124 ALA E N 1
ATOM 9622 C CA . ALA E 1 124 ? 163.286 193.077 214.850 1.00 50.46 124 ALA E CA 1
ATOM 9623 C C . ALA E 1 124 ? 164.752 193.409 215.095 1.00 52.10 124 ALA E C 1
ATOM 9624 O O . ALA E 1 124 ? 165.084 194.534 215.483 1.00 56.13 124 ALA E O 1
ATOM 9631 N N . LEU E 1 125 ? 165.644 192.441 214.876 1.00 52.38 125 LEU E N 1
ATOM 9632 C CA . LEU E 1 125 ? 167.071 192.696 215.035 1.00 53.93 125 LEU E CA 1
ATOM 9633 C C . LEU E 1 125 ? 167.583 193.650 213.962 1.00 56.74 125 LEU E C 1
ATOM 9634 O O . LEU E 1 125 ? 168.363 194.572 214.256 1.00 61.27 125 LEU E O 1
ATOM 9650 N N . ARG E 1 126 ? 167.156 193.446 212.711 1.00 55.82 126 ARG E N 1
ATOM 9651 C CA . ARG E 1 126 ? 167.619 194.320 211.639 1.00 57.55 126 ARG E CA 1
ATOM 9652 C C . ARG E 1 126 ? 167.207 195.765 211.882 1.00 63.36 126 ARG E C 1
ATOM 9653 O O . ARG E 1 126 ? 167.958 196.688 211.541 1.00 63.96 126 ARG E O 1
ATOM 9674 N N . LEU E 1 127 ? 166.034 195.982 212.486 1.00 61.46 127 LEU E N 1
ATOM 9675 C CA . LEU E 1 127 ? 165.591 197.345 212.768 1.00 59.29 127 LEU E CA 1
ATOM 9676 C C . LEU E 1 127 ? 166.651 198.118 213.542 1.00 60.89 127 LEU E C 1
ATOM 9677 O O . LEU E 1 127 ? 167.050 199.217 213.143 1.00 61.13 127 LEU E O 1
ATOM 9693 N N . VAL E 1 128 ? 167.124 197.555 214.655 1.00 59.25 128 VAL E N 1
ATOM 9694 C CA . VAL E 1 128 ? 168.056 198.294 215.498 1.00 59.37 128 VAL E CA 1
ATOM 9695 C C . VAL E 1 128 ? 169.475 198.243 214.944 1.00 62.64 128 VAL E C 1
ATOM 9696 O O . VAL E 1 128 ? 170.270 199.154 215.204 1.00 62.10 128 VAL E O 1
ATOM 9709 N N . CYS E 1 129 ? 169.830 197.208 214.177 1.00 61.10 129 CYS E N 1
ATOM 9710 C CA . CYS E 1 129 ? 171.225 197.103 213.757 1.00 58.12 129 CYS E CA 1
ATOM 9711 C C . CYS E 1 129 ? 171.536 197.873 212.476 1.00 62.49 129 CYS E C 1
ATOM 9712 O O . CYS E 1 129 ? 172.590 198.513 212.391 1.00 64.39 129 CYS E O 1
ATOM 9720 N N . ASP E 1 130 ? 170.655 197.839 211.476 1.00 64.70 130 ASP E N 1
ATOM 9721 C CA . ASP E 1 130 ? 171.027 198.369 210.166 1.00 67.11 130 ASP E CA 1
ATOM 9722 C C . ASP E 1 130 ? 171.401 199.848 210.178 1.00 68.13 130 ASP E C 1
ATOM 9723 O O . ASP E 1 130 ? 172.416 200.200 209.552 1.00 69.47 130 ASP E O 1
ATOM 9732 N N . PRO E 1 131 ? 170.661 200.751 210.832 1.00 67.43 131 PRO E N 1
ATOM 9733 C CA . PRO E 1 131 ? 171.050 202.173 210.781 1.00 67.70 131 PRO E CA 1
ATOM 9734 C C . PRO E 1 131 ? 172.483 202.427 211.218 1.00 62.73 131 PRO E C 1
ATOM 9735 O O . PRO E 1 131 ? 173.191 203.227 210.591 1.00 62.77 131 PRO E O 1
ATOM 9746 N N . ILE E 1 132 ? 172.937 201.745 212.270 1.00 59.22 132 ILE E N 1
ATOM 9747 C CA . ILE E 1 132 ? 174.287 201.966 212.777 1.00 59.53 132 ILE E CA 1
ATOM 9748 C C . ILE E 1 132 ? 175.320 201.572 211.729 1.00 60.94 132 ILE E C 1
ATOM 9749 O O . ILE E 1 132 ? 176.281 202.305 211.473 1.00 62.99 132 ILE E O 1
ATOM 9765 N N . HIS E 1 133 ? 175.141 200.405 211.107 1.00 62.68 133 HIS E N 1
ATOM 9766 C CA . HIS E 1 133 ? 176.136 199.918 210.158 1.00 61.66 133 HIS E CA 1
ATOM 9767 C C . HIS E 1 133 ? 176.073 200.672 208.838 1.00 61.85 133 HIS E C 1
ATOM 9768 O O . HIS E 1 133 ? 177.095 200.805 208.155 1.00 65.76 133 HIS E O 1
ATOM 9782 N N . ARG E 1 134 ? 174.894 201.163 208.454 1.00 64.34 134 ARG E N 1
ATOM 9783 C CA . ARG E 1 134 ? 174.825 202.068 207.312 1.00 67.95 134 ARG E CA 1
ATOM 9784 C C . ARG E 1 134 ? 175.568 203.363 207.605 1.00 68.47 134 ARG E C 1
ATOM 9785 O O . ARG E 1 134 ? 176.259 203.906 206.735 1.00 66.34 134 ARG E O 1
ATOM 9806 N N . SER E 1 135 ? 175.435 203.873 208.830 1.00 67.28 135 SER E N 1
ATOM 9807 C CA . SER E 1 135 ? 176.136 205.095 209.204 1.00 61.09 135 SER E CA 1
ATOM 9808 C C . SER E 1 135 ? 177.648 204.889 209.197 1.00 62.56 135 SER E C 1
ATOM 9809 O O . SER E 1 135 ? 178.397 205.741 208.707 1.00 65.60 135 SER E O 1
ATOM 9817 N N . ILE E 1 136 ? 178.116 203.759 209.735 1.00 60.82 136 ILE E N 1
ATOM 9818 C CA . ILE E 1 136 ? 179.553 203.511 209.815 1.00 60.18 136 ILE E CA 1
ATOM 9819 C C . ILE E 1 136 ? 180.150 203.327 208.427 1.00 63.49 136 ILE E C 1
ATOM 9820 O O . ILE E 1 136 ? 181.361 203.495 208.237 1.00 69.34 136 ILE E O 1
ATOM 9836 N N . ALA E 1 137 ? 179.324 202.985 207.436 1.00 61.30 137 ALA E N 1
ATOM 9837 C CA . ALA E 1 137 ? 179.835 202.766 206.087 1.00 62.44 137 ALA E CA 1
ATOM 9838 C C . ALA E 1 137 ? 180.360 204.045 205.451 1.00 67.55 137 ALA E C 1
ATOM 9839 O O . ALA E 1 137 ? 181.042 203.975 204.423 1.00 70.70 137 ALA E O 1
ATOM 9846 N N . LEU E 1 138 ? 180.064 205.208 206.035 1.00 68.14 138 LEU E N 1
ATOM 9847 C CA . LEU E 1 138 ? 180.479 206.484 205.464 1.00 67.92 138 LEU E CA 1
ATOM 9848 C C . LEU E 1 138 ? 181.967 206.757 205.630 1.00 67.14 138 LEU E C 1
ATOM 9849 O O . LEU E 1 138 ? 182.439 207.794 205.154 1.00 71.94 138 LEU E O 1
ATOM 9865 N N . ILE E 1 139 ? 182.712 205.868 206.288 1.00 66.33 139 ILE E N 1
ATOM 9866 C CA . ILE E 1 139 ? 184.135 206.110 206.500 1.00 68.89 139 ILE E CA 1
ATOM 9867 C C . ILE E 1 139 ? 184.924 205.914 205.210 1.00 72.86 139 ILE E C 1
ATOM 9868 O O . ILE E 1 139 ? 186.028 206.451 205.067 1.00 74.50 139 ILE E O 1
ATOM 9884 N N . LEU E 1 140 ? 184.381 205.163 204.251 1.00 70.35 140 LEU E N 1
ATOM 9885 C CA . LEU E 1 140 ? 185.098 204.809 203.033 1.00 71.51 140 LEU E CA 1
ATOM 9886 C C . LEU E 1 140 ? 184.626 205.602 201.818 1.00 74.71 140 LEU E C 1
ATOM 9887 O O . LEU E 1 140 ? 184.794 205.139 200.684 1.00 76.49 140 LEU E O 1
ATOM 9903 N N . SER E 1 141 ? 184.050 206.787 202.025 1.00 75.90 141 SER E N 1
ATOM 9904 C CA . SER E 1 141 ? 183.471 207.576 200.945 1.00 79.59 141 SER E CA 1
ATOM 9905 C C . SER E 1 141 ? 184.267 208.845 200.648 1.00 83.70 141 SER E C 1
ATOM 9906 O O . SER E 1 141 ? 183.703 209.811 200.122 1.00 84.17 141 SER E O 1
ATOM 9914 N N . GLY E 1 142 ? 185.561 208.865 200.967 1.00 83.65 142 GLY E N 1
ATOM 9915 C CA . GLY E 1 142 ? 186.372 210.048 200.741 1.00 83.07 142 GLY E CA 1
ATOM 9916 C C . GLY E 1 142 ? 187.748 209.759 200.178 1.00 82.81 142 GLY E C 1
ATOM 9917 O O . GLY E 1 142 ? 188.704 210.476 200.482 1.00 83.80 142 GLY E O 1
ATOM 9921 N N . ILE E 1 143 ? 187.865 208.723 199.354 1.00 81.99 143 ILE E N 1
ATOM 9922 C CA . ILE E 1 143 ? 189.163 208.301 198.836 1.00 82.50 143 ILE E CA 1
ATOM 9923 C C . ILE E 1 143 ? 189.547 209.173 197.648 1.00 87.54 143 ILE E C 1
ATOM 9924 O O . ILE E 1 143 ? 188.736 209.414 196.747 1.00 87.44 143 ILE E O 1
ATOM 9940 N N . LYS E 1 144 ? 190.788 209.657 197.649 1.00 88.83 144 LYS E N 1
ATOM 9941 C CA . LYS E 1 144 ? 191.354 210.364 196.509 1.00 88.33 144 LYS E CA 1
ATOM 9942 C C . LYS E 1 144 ? 192.849 210.087 196.470 1.00 88.41 144 LYS E C 1
ATOM 9943 O O . LYS E 1 144 ? 193.467 209.813 197.502 1.00 87.77 144 LYS E O 1
ATOM 9962 N N . GLY E 1 145 ? 193.427 210.161 195.276 1.00 92.14 145 GLY E N 1
ATOM 9963 C CA . GLY E 1 145 ? 194.844 209.892 195.132 1.00 93.43 145 GLY E CA 1
ATOM 9964 C C . GLY E 1 145 ? 195.365 210.307 193.776 1.00 98.59 145 GLY E C 1
ATOM 9965 O O . GLY E 1 145 ? 194.599 210.534 192.833 1.00 98.73 145 GLY E O 1
ATOM 9969 N N . GLN E 1 146 ? 196.691 210.407 193.696 1.00 100.93 146 GLN E N 1
ATOM 9970 C CA . GLN E 1 146 ? 197.400 210.708 192.462 1.00 102.82 146 GLN E CA 1
ATOM 9971 C C . GLN E 1 146 ? 198.592 209.771 192.336 1.00 101.11 146 GLN E C 1
ATOM 9972 O O . GLN E 1 146 ? 199.205 209.387 193.336 1.00 100.39 146 GLN E O 1
ATOM 9986 N N . PHE E 1 147 ? 198.923 209.408 191.098 1.00 104.77 147 PHE E N 1
ATOM 9987 C CA . PHE E 1 147 ? 199.999 208.458 190.858 1.00 107.68 147 PHE E CA 1
ATOM 9988 C C . PHE E 1 147 ? 200.735 208.825 189.579 1.00 113.01 147 PHE E C 1
ATOM 9989 O O . PHE E 1 147 ? 200.198 209.501 188.698 1.00 117.03 147 PHE E O 1
ATOM 10006 N N . LYS E 1 148 ? 201.982 208.367 189.495 1.00 113.34 148 LYS E N 1
ATOM 10007 C CA . LYS E 1 148 ? 202.784 208.466 188.284 1.00 117.05 148 LYS E CA 1
ATOM 10008 C C . LYS E 1 148 ? 203.596 207.189 188.142 1.00 117.45 148 LYS E C 1
ATOM 10009 O O . LYS E 1 148 ? 204.078 206.639 189.137 1.00 117.45 148 LYS E O 1
ATOM 10028 N N . MET E 1 149 ? 203.748 206.722 186.904 1.00 119.26 149 MET E N 1
ATOM 10029 C CA . MET E 1 149 ? 204.390 205.447 186.625 1.00 120.38 149 MET E CA 1
ATOM 10030 C C . MET E 1 149 ? 205.479 205.629 185.579 1.00 124.66 149 MET E C 1
ATOM 10031 O O . MET E 1 149 ? 205.441 206.560 184.770 1.00 127.77 149 MET E O 1
ATOM 10045 N N . ASN E 1 150 ? 206.455 204.724 185.610 1.00 125.65 150 ASN E N 1
ATOM 10046 C CA . ASN E 1 150 ? 207.529 204.695 184.630 1.00 128.10 150 ASN E CA 1
ATOM 10047 C C . ASN E 1 150 ? 207.848 203.246 184.296 1.00 129.22 150 ASN E C 1
ATOM 10048 O O . ASN E 1 150 ? 207.603 202.336 185.092 1.00 125.93 150 ASN E O 1
ATOM 10059 N N . SER E 1 151 ? 208.398 203.038 183.102 1.00 134.60 151 SER E N 1
ATOM 10060 C CA . SER E 1 151 ? 208.732 201.695 182.648 1.00 134.22 151 SER E CA 1
ATOM 10061 C C . SER E 1 151 ? 209.843 201.786 181.614 1.00 137.46 151 SER E C 1
ATOM 10062 O O . SER E 1 151 ? 210.108 202.851 181.050 1.00 136.62 151 SER E O 1
ATOM 10070 N N . SER E 1 152 ? 210.489 200.649 181.375 1.00 139.59 152 SER E N 1
ATOM 10071 C CA . SER E 1 152 ? 211.573 200.569 180.403 1.00 142.95 152 SER E CA 1
ATOM 10072 C C . SER E 1 152 ? 211.867 199.117 180.044 1.00 137.93 152 SER E C 1
ATOM 10073 O O . SER E 1 152 ? 212.483 198.388 180.820 1.00 130.74 152 SER E O 1
ATOM 10081 N N . ASP F 1 29 ? 169.134 177.252 200.248 1.00 77.90 29 ASP F N 1
ATOM 10082 C CA . ASP F 1 29 ? 168.034 176.768 201.132 1.00 77.29 29 ASP F CA 1
ATOM 10083 C C . ASP F 1 29 ? 168.595 176.304 202.473 1.00 73.54 29 ASP F C 1
ATOM 10084 O O . ASP F 1 29 ? 169.517 175.492 202.522 1.00 73.71 29 ASP F O 1
ATOM 10093 N N . VAL F 1 30 ? 168.031 176.831 203.560 1.00 70.23 30 VAL F N 1
ATOM 10094 C CA . VAL F 1 30 ? 168.520 176.489 204.892 1.00 68.24 30 VAL F CA 1
ATOM 10095 C C . VAL F 1 30 ? 167.955 175.154 205.359 1.00 65.54 30 VAL F C 1
ATOM 10096 O O . VAL F 1 30 ? 168.625 174.415 206.089 1.00 63.37 30 VAL F O 1
ATOM 10109 N N . TYR F 1 31 ? 166.732 174.823 204.953 1.00 61.29 31 TYR F N 1
ATOM 10110 C CA . TYR F 1 31 ? 165.983 173.695 205.500 1.00 55.05 31 TYR F CA 1
ATOM 10111 C C . TYR F 1 31 ? 165.991 172.501 204.557 1.00 59.54 31 TYR F C 1
ATOM 10112 O O . TYR F 1 31 ? 164.983 171.810 204.387 1.00 60.59 31 TYR F O 1
ATOM 10130 N N . ARG F 1 32 ? 167.134 172.254 203.925 1.00 63.11 32 ARG F N 1
ATOM 10131 C CA . ARG F 1 32 ? 167.324 171.143 203.003 1.00 62.62 32 ARG F CA 1
ATOM 10132 C C . ARG F 1 32 ? 168.182 170.082 203.679 1.00 60.27 32 ARG F C 1
ATOM 10133 O O . ARG F 1 32 ? 169.218 170.402 204.271 1.00 62.56 32 ARG F O 1
ATOM 10154 N N . LEU F 1 33 ? 167.749 168.827 203.597 1.00 56.24 33 LEU F N 1
ATOM 10155 C CA . LEU F 1 33 ? 168.485 167.742 204.234 1.00 53.29 33 LEU F CA 1
ATOM 10156 C C . LEU F 1 33 ? 169.817 167.523 203.525 1.00 54.74 33 LEU F C 1
ATOM 10157 O O . LEU F 1 33 ? 169.876 167.466 202.294 1.00 59.02 33 LEU F O 1
ATOM 10173 N N . SER F 1 34 ? 170.887 167.402 204.308 1.00 50.42 34 SER F N 1
ATOM 10174 C CA . SER F 1 34 ? 172.217 167.254 203.741 1.00 50.09 34 SER F CA 1
ATOM 10175 C C . SER F 1 34 ? 172.382 165.869 203.111 1.00 54.10 34 SER F C 1
ATOM 10176 O O . SER F 1 34 ? 171.675 164.924 203.473 1.00 55.63 34 SER F O 1
ATOM 10184 N N . PRO F 1 35 ? 173.314 165.721 202.166 1.00 56.11 35 PRO F N 1
ATOM 10185 C CA . PRO F 1 35 ? 173.418 164.457 201.426 1.00 52.41 35 PRO F CA 1
ATOM 10186 C C . PRO F 1 35 ? 173.820 163.289 202.315 1.00 52.91 35 PRO F C 1
ATOM 10187 O O . PRO F 1 35 ? 174.448 163.457 203.362 1.00 52.02 35 PRO F O 1
ATOM 10198 N N . HIS F 1 36 ? 173.446 162.090 201.873 1.00 51.49 36 HIS F N 1
ATOM 10199 C CA . HIS F 1 36 ? 173.653 160.877 202.648 1.00 49.50 36 HIS F CA 1
ATOM 10200 C C . HIS F 1 36 ? 175.142 160.549 202.763 1.00 52.18 36 HIS F C 1
ATOM 10201 O O . HIS F 1 36 ? 176.008 161.226 202.205 1.00 59.35 36 HIS F O 1
ATOM 10215 N N . VAL F 1 37 ? 175.426 159.484 203.506 1.00 50.67 37 VAL F N 1
ATOM 10216 C CA . VAL F 1 37 ? 176.783 158.971 203.666 1.00 55.14 37 VAL F CA 1
ATOM 10217 C C . VAL F 1 37 ? 176.970 157.814 202.694 1.00 56.64 37 VAL F C 1
ATOM 10218 O O . VAL F 1 37 ? 176.189 156.857 202.699 1.00 57.01 37 VAL F O 1
ATOM 10231 N N . THR F 1 38 ? 178.001 157.901 201.856 1.00 60.33 38 THR F N 1
ATOM 10232 C CA . THR F 1 38 ? 178.280 156.834 200.905 1.00 61.43 38 THR F CA 1
ATOM 10233 C C . THR F 1 38 ? 178.570 155.538 201.647 1.00 62.41 38 THR F C 1
ATOM 10234 O O . THR F 1 38 ? 179.348 155.517 202.605 1.00 66.43 38 THR F O 1
ATOM 10245 N N . THR F 1 39 ? 177.944 154.449 201.196 1.00 63.03 39 THR F N 1
ATOM 10246 C CA . THR F 1 39 ? 177.994 153.178 201.907 1.00 63.79 39 THR F CA 1
ATOM 10247 C C . THR F 1 39 ? 178.179 151.995 200.958 1.00 65.32 39 THR F C 1
ATOM 10248 O O . THR F 1 39 ? 178.228 150.848 201.414 1.00 61.16 39 THR F O 1
ATOM 10259 N N . GLY F 1 40 ? 178.339 152.242 199.659 1.00 66.37 40 GLY F N 1
ATOM 10260 C CA . GLY F 1 40 ? 178.576 151.155 198.731 1.00 64.46 40 GLY F CA 1
ATOM 10261 C C . GLY F 1 40 ? 179.733 150.275 199.166 1.00 62.76 40 GLY F C 1
ATOM 10262 O O . GLY F 1 40 ? 180.579 150.659 199.975 1.00 65.26 40 GLY F O 1
ATOM 10266 N N . PHE F 1 41 ? 179.762 149.060 198.613 1.00 60.14 41 PHE F N 1
ATOM 10267 C CA . PHE F 1 41 ? 180.759 148.079 199.033 1.00 56.30 41 PHE F CA 1
ATOM 10268 C C . PHE F 1 41 ? 182.174 148.620 198.874 1.00 59.64 41 PHE F C 1
ATOM 10269 O O . PHE F 1 41 ? 182.971 148.593 199.818 1.00 59.91 41 PHE F O 1
ATOM 10286 N N . ALA F 1 42 ? 182.505 149.122 197.684 1.00 63.04 42 ALA F N 1
ATOM 10287 C CA . ALA F 1 42 ? 183.843 149.643 197.438 1.00 63.29 42 ALA F CA 1
ATOM 10288 C C . ALA F 1 42 ? 184.111 150.949 198.174 1.00 62.24 42 ALA F C 1
ATOM 10289 O O . ALA F 1 42 ? 185.262 151.397 198.199 1.00 62.18 42 ALA F O 1
ATOM 10296 N N . ASP F 1 43 ? 183.087 151.565 198.766 1.00 62.41 43 ASP F N 1
ATOM 10297 C CA . ASP F 1 43 ? 183.248 152.803 199.515 1.00 64.26 43 ASP F CA 1
ATOM 10298 C C . ASP F 1 43 ? 183.323 152.589 201.020 1.00 59.26 43 ASP F C 1
ATOM 10299 O O . ASP F 1 43 ? 183.588 153.550 201.749 1.00 56.33 43 ASP F O 1
ATOM 10308 N N . THR F 1 44 ? 183.101 151.368 201.502 1.00 57.36 44 THR F N 1
ATOM 10309 C CA . THR F 1 44 ? 183.211 151.055 202.923 1.00 56.45 44 THR F CA 1
ATOM 10310 C C . THR F 1 44 ? 184.269 150.003 203.221 1.00 53.53 44 THR F C 1
ATOM 10311 O O . THR F 1 44 ? 184.982 150.127 204.220 1.00 51.73 44 THR F O 1
ATOM 10322 N N . PHE F 1 45 ? 184.396 148.971 202.390 1.00 55.94 45 PHE F N 1
ATOM 10323 C CA . PHE F 1 45 ? 185.512 148.028 202.461 1.00 54.73 45 PHE F CA 1
ATOM 10324 C C . PHE F 1 45 ? 186.527 148.392 201.381 1.00 56.87 45 PHE F C 1
ATOM 10325 O O . PHE F 1 45 ? 186.612 147.747 200.334 1.00 57.09 45 PHE F O 1
ATOM 10342 N N . LYS F 1 46 ? 187.310 149.434 201.643 1.00 55.53 46 LYS F N 1
ATOM 10343 C CA . LYS F 1 46 ? 188.139 150.056 200.618 1.00 57.33 46 LYS F CA 1
ATOM 10344 C C . LYS F 1 46 ? 189.591 149.616 200.752 1.00 57.50 46 LYS F C 1
ATOM 10345 O O . LYS F 1 46 ? 190.126 149.538 201.863 1.00 56.12 46 LYS F O 1
ATOM 10364 N N . GLU F 1 47 ? 190.223 149.338 199.611 1.00 63.98 47 GLU F N 1
ATOM 10365 C CA . GLU F 1 47 ? 191.599 148.873 199.541 1.00 60.42 47 GLU F CA 1
ATOM 10366 C C . GLU F 1 47 ? 192.380 149.720 198.546 1.00 65.54 47 GLU F C 1
ATOM 10367 O O . GLU F 1 47 ? 191.799 150.401 197.696 1.00 72.76 47 GLU F O 1
ATOM 10379 N N . SER F 1 48 ? 193.706 149.672 198.658 1.00 65.72 48 SER F N 1
ATOM 10380 C CA . SER F 1 48 ? 194.604 150.382 197.761 1.00 71.90 48 SER F CA 1
ATOM 10381 C C . SER F 1 48 ? 195.293 149.390 196.824 1.00 73.36 48 SER F C 1
ATOM 10382 O O . SER F 1 48 ? 194.979 148.198 196.795 1.00 74.85 48 SER F O 1
ATOM 10390 N N . ASN F 1 49 ? 196.247 149.898 196.039 1.00 74.18 49 ASN F N 1
ATOM 10391 C CA . ASN F 1 49 ? 196.979 149.037 195.114 1.00 73.56 49 ASN F CA 1
ATOM 10392 C C . ASN F 1 49 ? 197.878 148.046 195.842 1.00 72.63 49 ASN F C 1
ATOM 10393 O O . ASN F 1 49 ? 198.267 147.031 195.253 1.00 75.48 49 ASN F O 1
ATOM 10404 N N . ASP F 1 50 ? 198.214 148.314 197.104 1.00 70.64 50 ASP F N 1
ATOM 10405 C CA . ASP F 1 50 ? 199.128 147.459 197.849 1.00 70.24 50 ASP F CA 1
ATOM 10406 C C . ASP F 1 50 ? 198.425 146.295 198.532 1.00 65.86 50 ASP F C 1
ATOM 10407 O O . ASP F 1 50 ? 199.103 145.391 199.032 1.00 63.71 50 ASP F O 1
ATOM 10416 N N . ILE F 1 51 ? 197.095 146.292 198.564 1.00 65.05 51 ILE F N 1
ATOM 10417 C CA . ILE F 1 51 ? 196.318 145.345 199.355 1.00 63.46 51 ILE F CA 1
ATOM 10418 C C . ILE F 1 51 ? 195.465 144.527 198.396 1.00 64.44 51 ILE F C 1
ATOM 10419 O O . ILE F 1 51 ? 194.637 145.087 197.666 1.00 67.98 51 ILE F O 1
ATOM 10435 N N . MET F 1 52 ? 195.657 143.208 198.403 1.00 59.76 52 MET F N 1
ATOM 10436 C CA . MET F 1 52 ? 194.963 142.334 197.468 1.00 64.16 52 MET F CA 1
ATOM 10437 C C . MET F 1 52 ? 194.753 140.958 198.080 1.00 68.08 52 MET F C 1
ATOM 10438 O O . MET F 1 52 ? 195.569 140.489 198.877 1.00 66.88 52 MET F O 1
ATOM 10452 N N . GLY F 1 53 ? 193.643 140.325 197.699 1.00 70.01 53 GLY F N 1
ATOM 10453 C CA . GLY F 1 53 ? 193.440 138.908 197.878 1.00 65.32 53 GLY F CA 1
ATOM 10454 C C . GLY F 1 53 ? 193.205 138.219 196.547 1.00 70.73 53 GLY F C 1
ATOM 10455 O O . GLY F 1 53 ? 193.527 138.740 195.478 1.00 76.62 53 GLY F O 1
ATOM 10459 N N . PHE F 1 54 ? 192.626 137.024 196.623 1.00 70.03 54 PHE F N 1
ATOM 10460 C CA . PHE F 1 54 ? 192.230 136.343 195.398 1.00 70.86 54 PHE F CA 1
ATOM 10461 C C . PHE F 1 54 ? 191.167 137.160 194.671 1.00 74.74 54 PHE F C 1
ATOM 10462 O O . PHE F 1 54 ? 190.341 137.837 195.287 1.00 74.46 54 PHE F O 1
ATOM 10479 N N . SER F 1 55 ? 191.199 137.094 193.339 1.00 74.07 55 SER F N 1
ATOM 10480 C CA . SER F 1 55 ? 190.327 137.945 192.535 1.00 76.00 55 SER F CA 1
ATOM 10481 C C . SER F 1 55 ? 188.861 137.551 192.691 1.00 77.08 55 SER F C 1
ATOM 10482 O O . SER F 1 55 ? 187.989 138.416 192.835 1.00 79.61 55 SER F O 1
ATOM 10490 N N . PHE F 1 56 ? 188.567 136.249 192.668 1.00 70.80 56 PHE F N 1
ATOM 10491 C CA . PHE F 1 56 ? 187.176 135.814 192.590 1.00 69.35 56 PHE F CA 1
ATOM 10492 C C . PHE F 1 56 ? 186.407 136.105 193.874 1.00 74.94 56 PHE F C 1
ATOM 10493 O O . PHE F 1 56 ? 185.178 136.237 193.836 1.00 80.46 56 PHE F O 1
ATOM 10510 N N . MET F 1 57 ? 187.095 136.207 195.014 1.00 72.06 57 MET F N 1
ATOM 10511 C CA . MET F 1 57 ? 186.392 136.421 196.276 1.00 70.18 57 MET F CA 1
ATOM 10512 C C . MET F 1 57 ? 185.774 137.812 196.352 1.00 67.91 57 MET F C 1
ATOM 10513 O O . MET F 1 57 ? 184.815 138.022 197.107 1.00 71.90 57 MET F O 1
ATOM 10527 N N . GLU F 1 58 ? 186.306 138.770 195.592 1.00 64.25 58 GLU F N 1
ATOM 10528 C CA . GLU F 1 58 ? 185.769 140.126 195.631 1.00 67.76 58 GLU F CA 1
ATOM 10529 C C . GLU F 1 58 ? 184.311 140.145 195.192 1.00 74.02 58 GLU F C 1
ATOM 10530 O O . GLU F 1 58 ? 183.458 140.758 195.848 1.00 72.76 58 GLU F O 1
ATOM 10542 N N . LYS F 1 59 ? 184.004 139.468 194.084 1.00 74.25 59 LYS F N 1
ATOM 10543 C CA . LYS F 1 59 ? 182.630 139.441 193.595 1.00 69.35 59 LYS F CA 1
ATOM 10544 C C . LYS F 1 59 ? 181.712 138.731 194.578 1.00 62.78 59 LYS F C 1
ATOM 10545 O O . LYS F 1 59 ? 180.573 139.160 194.794 1.00 66.60 59 LYS F O 1
ATOM 10564 N N . VAL F 1 60 ? 182.186 137.642 195.184 1.00 58.53 60 VAL F N 1
ATOM 10565 C CA . VAL F 1 60 ? 181.364 136.914 196.148 1.00 61.22 60 VAL F CA 1
ATOM 10566 C C . VAL F 1 60 ? 181.013 137.814 197.327 1.00 60.23 60 VAL F C 1
ATOM 10567 O O . VAL F 1 60 ? 179.848 137.909 197.737 1.00 61.73 60 VAL F O 1
ATOM 10580 N N . ASN F 1 61 ? 182.016 138.499 197.882 1.00 57.09 61 ASN F N 1
ATOM 10581 C CA . ASN F 1 61 ? 181.768 139.369 199.027 1.00 56.09 61 ASN F CA 1
ATOM 10582 C C . ASN F 1 61 ? 180.827 140.509 198.653 1.00 57.42 61 ASN F C 1
ATOM 10583 O O . ASN F 1 61 ? 179.892 140.832 199.400 1.00 59.36 61 ASN F O 1
ATOM 10594 N N . GLY F 1 62 ? 181.052 141.124 197.490 1.00 59.31 62 GLY F N 1
ATOM 10595 C CA . GLY F 1 62 ? 180.190 142.217 197.072 1.00 57.89 62 GLY F CA 1
ATOM 10596 C C . GLY F 1 62 ? 178.752 141.779 196.885 1.00 57.83 62 GLY F C 1
ATOM 10597 O O . GLY F 1 62 ? 177.820 142.467 197.314 1.00 59.60 62 GLY F O 1
ATOM 10601 N N . ALA F 1 63 ? 178.550 140.625 196.246 1.00 54.68 63 ALA F N 1
ATOM 10602 C CA . ALA F 1 63 ? 177.199 140.120 196.037 1.00 52.47 63 ALA F CA 1
ATOM 10603 C C . ALA F 1 63 ? 176.519 139.829 197.366 1.00 51.16 63 ALA F C 1
ATOM 10604 O O . ALA F 1 63 ? 175.354 140.192 197.573 1.00 54.63 63 ALA F O 1
ATOM 10611 N N . ILE F 1 64 ? 177.234 139.181 198.289 1.00 49.57 64 ILE F N 1
ATOM 10612 C CA . ILE F 1 64 ? 176.640 138.875 199.588 1.00 51.62 64 ILE F CA 1
ATOM 10613 C C . ILE F 1 64 ? 176.194 140.160 200.272 1.00 51.82 64 ILE F C 1
ATOM 10614 O O . ILE F 1 64 ? 175.043 140.286 200.713 1.00 55.05 64 ILE F O 1
ATOM 10630 N N . TYR F 1 65 ? 177.092 141.145 200.342 1.00 50.15 65 TYR F N 1
ATOM 10631 C CA . TYR F 1 65 ? 176.769 142.400 201.013 1.00 47.88 65 TYR F CA 1
ATOM 10632 C C . TYR F 1 65 ? 175.554 143.065 200.375 1.00 53.35 65 TYR F C 1
ATOM 10633 O O . TYR F 1 65 ? 174.581 143.413 201.061 1.00 55.74 65 TYR F O 1
ATOM 10651 N N . LYS F 1 66 ? 175.591 143.240 199.052 1.00 56.91 66 LYS F N 1
ATOM 10652 C CA . LYS F 1 66 ? 174.538 143.988 198.372 1.00 57.19 66 LYS F CA 1
ATOM 10653 C C . LYS F 1 66 ? 173.189 143.296 198.516 1.00 55.63 66 LYS F C 1
ATOM 10654 O O . LYS F 1 66 ? 172.174 143.943 198.809 1.00 57.25 66 LYS F O 1
ATOM 10673 N N . TYR F 1 67 ? 173.153 141.976 198.317 1.00 50.20 67 TYR F N 1
ATOM 10674 C CA . TYR F 1 67 ? 171.874 141.281 198.351 1.00 47.45 67 TYR F CA 1
ATOM 10675 C C . TYR F 1 67 ? 171.322 141.210 199.766 1.00 47.93 67 TYR F C 1
ATOM 10676 O O . TYR F 1 67 ? 170.110 141.339 199.961 1.00 53.83 67 TYR F O 1
ATOM 10694 N N . THR F 1 68 ? 172.180 141.033 200.774 1.00 48.37 68 THR F N 1
ATOM 10695 C CA . THR F 1 68 ? 171.686 141.080 202.146 1.00 53.10 68 THR F CA 1
ATOM 10696 C C . THR F 1 68 ? 171.071 142.441 202.449 1.00 50.87 68 THR F C 1
ATOM 10697 O O . THR F 1 68 ? 169.953 142.532 202.977 1.00 49.86 68 THR F O 1
ATOM 10708 N N . HIS F 1 69 ? 171.782 143.516 202.095 1.00 50.14 69 HIS F N 1
ATOM 10709 C CA . HIS F 1 69 ? 171.270 144.858 202.355 1.00 46.86 69 HIS F CA 1
ATOM 10710 C C . HIS F 1 69 ? 169.913 145.061 201.692 1.00 49.95 69 HIS F C 1
ATOM 10711 O O . HIS F 1 69 ? 168.948 145.495 202.337 1.00 51.44 69 HIS F O 1
ATOM 10725 N N . PHE F 1 70 ? 169.820 144.745 200.398 1.00 49.31 70 PHE F N 1
ATOM 10726 C CA . PHE F 1 70 ? 168.575 144.974 199.671 1.00 46.82 70 PHE F CA 1
ATOM 10727 C C . PHE F 1 70 ? 167.442 144.120 200.231 1.00 48.48 70 PHE F C 1
ATOM 10728 O O . PHE F 1 70 ? 166.324 144.609 200.434 1.00 55.70 70 PHE F O 1
ATOM 10745 N N . ALA F 1 71 ? 167.708 142.835 200.478 1.00 43.30 71 ALA F N 1
ATOM 10746 C CA . ALA F 1 71 ? 166.652 141.936 200.922 1.00 42.45 71 ALA F CA 1
ATOM 10747 C C . ALA F 1 71 ? 166.154 142.297 202.312 1.00 45.28 71 ALA F C 1
ATOM 10748 O O . ALA F 1 71 ? 164.998 142.011 202.642 1.00 49.51 71 ALA F O 1
ATOM 10755 N N . PHE F 1 72 ? 166.998 142.916 203.142 1.00 46.88 72 PHE F N 1
ATOM 10756 C CA . PHE F 1 72 ? 166.525 143.298 204.468 1.00 48.22 72 PHE F CA 1
ATOM 10757 C C . PHE F 1 72 ? 165.848 144.662 204.467 1.00 52.75 72 PHE F C 1
ATOM 10758 O O . PHE F 1 72 ? 164.949 144.897 205.282 1.00 52.07 72 PHE F O 1
ATOM 10775 N N . TYR F 1 73 ? 166.253 145.569 203.575 1.00 53.98 73 TYR F N 1
ATOM 10776 C CA . TYR F 1 73 ? 165.600 146.874 203.527 1.00 50.09 73 TYR F CA 1
ATOM 10777 C C . TYR F 1 73 ? 164.235 146.791 202.849 1.00 48.56 73 TYR F C 1
ATOM 10778 O O . TYR F 1 73 ? 163.280 147.457 203.276 1.00 53.18 73 TYR F O 1
ATOM 10796 N N . ALA F 1 74 ? 164.125 145.980 201.792 1.00 49.20 74 ALA F N 1
ATOM 10797 C CA . ALA F 1 74 ? 162.910 145.969 200.984 1.00 50.93 74 ALA F CA 1
ATOM 10798 C C . ALA F 1 74 ? 161.707 145.478 201.778 1.00 51.79 74 ALA F C 1
ATOM 10799 O O . ALA F 1 74 ? 160.612 146.040 201.661 1.00 57.07 74 ALA F O 1
ATOM 10806 N N . VAL F 1 75 ? 161.879 144.421 202.573 1.00 46.97 75 VAL F N 1
ATOM 10807 C CA . VAL F 1 75 ? 160.747 143.868 203.310 1.00 51.56 75 VAL F CA 1
ATOM 10808 C C . VAL F 1 75 ? 160.240 144.867 204.341 1.00 54.00 75 VAL F C 1
ATOM 10809 O O . VAL F 1 75 ? 159.028 145.050 204.503 1.00 54.62 75 VAL F O 1
ATOM 10822 N N . LEU F 1 76 ? 161.152 145.523 205.063 1.00 55.07 76 LEU F N 1
ATOM 10823 C CA . LEU F 1 76 ? 160.732 146.540 206.020 1.00 52.98 76 LEU F CA 1
ATOM 10824 C C . LEU F 1 76 ? 159.995 147.673 205.322 1.00 53.23 76 LEU F C 1
ATOM 10825 O O . LEU F 1 76 ? 158.948 148.134 205.799 1.00 53.32 76 LEU F O 1
ATOM 10841 N N . ASN F 1 77 ? 160.531 148.145 204.193 1.00 53.77 77 ASN F N 1
ATOM 10842 C CA . ASN F 1 77 ? 159.858 149.204 203.450 1.00 49.79 77 ASN F CA 1
ATOM 10843 C C . ASN F 1 77 ? 158.446 148.778 203.073 1.00 51.39 77 ASN F C 1
ATOM 10844 O O . ASN F 1 77 ? 157.475 149.499 203.328 1.00 56.91 77 ASN F O 1
ATOM 10855 N N . LEU F 1 78 ? 158.313 147.580 202.503 1.00 54.31 78 LEU F N 1
ATOM 10856 C CA . LEU F 1 78 ? 157.007 147.107 202.056 1.00 60.61 78 LEU F CA 1
ATOM 10857 C C . LEU F 1 78 ? 156.034 146.983 203.220 1.00 59.02 78 LEU F C 1
ATOM 10858 O O . LEU F 1 78 ? 154.855 147.332 203.092 1.00 61.09 78 LEU F O 1
ATOM 10874 N N . LEU F 1 79 ? 156.505 146.483 204.363 1.00 55.73 79 LEU F N 1
ATOM 10875 C CA . LEU F 1 79 ? 155.601 146.217 205.475 1.00 54.50 79 LEU F CA 1
ATOM 10876 C C . LEU F 1 79 ? 155.163 147.494 206.184 1.00 53.90 79 LEU F C 1
ATOM 10877 O O . LEU F 1 79 ? 153.992 147.619 206.557 1.00 49.13 79 LEU F O 1
ATOM 10893 N N . LEU F 1 80 ? 156.071 148.456 206.379 1.00 58.35 80 LEU F N 1
ATOM 10894 C CA . LEU F 1 80 ? 155.800 149.571 207.277 1.00 54.76 80 LEU F CA 1
ATOM 10895 C C . LEU F 1 80 ? 155.700 150.933 206.600 1.00 47.98 80 LEU F C 1
ATOM 10896 O O . LEU F 1 80 ? 155.349 151.906 207.276 1.00 50.78 80 LEU F O 1
ATOM 10912 N N . ALA F 1 81 ? 155.995 151.045 205.307 1.00 46.76 81 ALA F N 1
ATOM 10913 C CA . ALA F 1 81 ? 156.030 152.369 204.688 1.00 50.47 81 ALA F CA 1
ATOM 10914 C C . ALA F 1 81 ? 154.672 153.062 204.667 1.00 59.03 81 ALA F C 1
ATOM 10915 O O . ALA F 1 81 ? 154.598 154.237 205.069 1.00 60.73 81 ALA F O 1
ATOM 10922 N N . PRO F 1 82 ? 153.578 152.429 204.225 1.00 57.08 82 PRO F N 1
ATOM 10923 C CA . PRO F 1 82 ? 152.336 153.198 204.009 1.00 53.55 82 PRO F CA 1
ATOM 10924 C C . PRO F 1 82 ? 151.819 153.932 205.238 1.00 54.14 82 PRO F C 1
ATOM 10925 O O . PRO F 1 82 ? 151.373 155.083 205.121 1.00 59.63 82 PRO F O 1
ATOM 10936 N N . PHE F 1 83 ? 151.864 153.305 206.416 1.00 47.51 83 PHE F N 1
ATOM 10937 C CA . PHE F 1 83 ? 151.259 153.919 207.595 1.00 49.85 83 PHE F CA 1
ATOM 10938 C C . PHE F 1 83 ? 151.979 155.205 207.977 1.00 50.30 83 PHE F C 1
ATOM 10939 O O . PHE F 1 83 ? 151.341 156.207 208.328 1.00 55.87 83 PHE F O 1
ATOM 10956 N N . ILE F 1 84 ? 153.311 155.196 207.914 1.00 46.10 84 ILE F N 1
ATOM 10957 C CA . ILE F 1 84 ? 154.079 156.392 208.244 1.00 51.32 84 ILE F CA 1
ATOM 10958 C C . ILE F 1 84 ? 153.751 157.508 207.261 1.00 53.01 84 ILE F C 1
ATOM 10959 O O . ILE F 1 84 ? 153.591 158.675 207.645 1.00 57.20 84 ILE F O 1
ATOM 10975 N N . ALA F 1 85 ? 153.642 157.165 205.976 1.00 48.90 85 ALA F N 1
ATOM 10976 C CA . ALA F 1 85 ? 153.309 158.165 204.968 1.00 50.21 85 ALA F CA 1
ATOM 10977 C C . ALA F 1 85 ? 151.951 158.792 205.254 1.00 49.31 85 ALA F C 1
ATOM 10978 O O . ALA F 1 85 ? 151.801 160.018 205.217 1.00 52.76 85 ALA F O 1
ATOM 10985 N N . PHE F 1 86 ? 150.951 157.964 205.564 1.00 44.14 86 PHE F N 1
ATOM 10986 C CA . PHE F 1 86 ? 149.623 158.489 205.873 1.00 46.95 86 PHE F CA 1
ATOM 10987 C C . PHE F 1 86 ? 149.668 159.419 207.082 1.00 51.40 86 PHE F C 1
ATOM 10988 O O . PHE F 1 86 ? 149.149 160.548 207.043 1.00 55.79 86 PHE F O 1
ATOM 11005 N N . SER F 1 87 ? 150.291 158.958 208.171 1.00 46.75 87 SER F N 1
ATOM 11006 C CA . SER F 1 87 ? 150.323 159.752 209.394 1.00 46.55 87 SER F CA 1
ATOM 11007 C C . SER F 1 87 ? 150.990 161.099 209.156 1.00 46.97 87 SER F C 1
ATOM 11008 O O . SER F 1 87 ? 150.459 162.147 209.553 1.00 57.19 87 SER F O 1
ATOM 11016 N N . PHE F 1 88 ? 152.147 161.100 208.491 1.00 39.08 88 PHE F N 1
ATOM 11017 C CA . PHE F 1 88 ? 152.866 162.355 208.326 1.00 42.47 88 PHE F CA 1
ATOM 11018 C C . PHE F 1 88 ? 152.192 163.259 207.304 1.00 44.74 88 PHE F C 1
ATOM 11019 O O . PHE F 1 88 ? 152.253 164.485 207.441 1.00 49.41 88 PHE F O 1
ATOM 11036 N N . GLY F 1 89 ? 151.514 162.696 206.302 1.00 41.25 89 GLY F N 1
ATOM 11037 C CA . GLY F 1 89 ? 150.735 163.536 205.408 1.00 43.85 89 GLY F CA 1
ATOM 11038 C C . GLY F 1 89 ? 149.646 164.290 206.145 1.00 44.45 89 GLY F C 1
ATOM 11039 O O . GLY F 1 89 ? 149.493 165.507 205.990 1.00 49.40 89 GLY F O 1
ATOM 11043 N N . LEU F 1 90 ? 148.887 163.578 206.981 1.00 44.02 90 LEU F N 1
ATOM 11044 C CA . LEU F 1 90 ? 147.838 164.233 207.762 1.00 44.74 90 LEU F CA 1
ATOM 11045 C C . LEU F 1 90 ? 148.424 165.304 208.688 1.00 42.64 90 LEU F C 1
ATOM 11046 O O . LEU F 1 90 ? 147.916 166.441 208.760 1.00 46.06 90 LEU F O 1
ATOM 11062 N N . SER F 1 91 ? 149.515 164.965 209.380 1.00 41.50 91 SER F N 1
ATOM 11063 C CA . SER F 1 91 ? 150.136 165.906 210.308 1.00 40.35 91 SER F CA 1
ATOM 11064 C C . SER F 1 91 ? 150.604 167.168 209.588 1.00 42.62 91 SER F C 1
ATOM 11065 O O . SER F 1 91 ? 150.353 168.292 210.049 1.00 49.38 91 SER F O 1
ATOM 11073 N N . PHE F 1 92 ? 151.287 167.004 208.450 1.00 40.92 92 PHE F N 1
ATOM 11074 C CA . PHE F 1 92 ? 151.768 168.160 207.703 1.00 41.66 92 PHE F CA 1
ATOM 11075 C C . PHE F 1 92 ? 150.617 168.998 207.173 1.00 45.08 92 PHE F C 1
ATOM 11076 O O . PHE F 1 92 ? 150.726 170.227 207.117 1.00 49.17 92 PHE F O 1
ATOM 11093 N N . ALA F 1 93 ? 149.512 168.364 206.772 1.00 43.05 93 ALA F N 1
ATOM 11094 C CA . ALA F 1 93 ? 148.351 169.136 206.344 1.00 39.63 93 ALA F CA 1
ATOM 11095 C C . ALA F 1 93 ? 147.905 170.090 207.445 1.00 43.44 93 ALA F C 1
ATOM 11096 O O . ALA F 1 93 ? 147.747 171.301 207.218 1.00 47.13 93 ALA F O 1
ATOM 11103 N N . VAL F 1 94 ? 147.712 169.559 208.655 1.00 42.77 94 VAL F N 1
ATOM 11104 C CA . VAL F 1 94 ? 147.255 170.417 209.749 1.00 40.87 94 VAL F CA 1
ATOM 11105 C C . VAL F 1 94 ? 148.272 171.525 210.025 1.00 39.57 94 VAL F C 1
ATOM 11106 O O . VAL F 1 94 ? 147.911 172.706 210.176 1.00 40.84 94 VAL F O 1
ATOM 11119 N N . MET F 1 95 ? 149.558 171.166 210.085 1.00 39.74 95 MET F N 1
ATOM 11120 C CA . MET F 1 95 ? 150.591 172.151 210.398 1.00 40.79 95 MET F CA 1
ATOM 11121 C C . MET F 1 95 ? 150.596 173.288 209.382 1.00 42.47 95 MET F C 1
ATOM 11122 O O . MET F 1 95 ? 150.640 174.472 209.749 1.00 46.90 95 MET F O 1
ATOM 11136 N N . HIS F 1 96 ? 150.559 172.945 208.093 1.00 40.61 96 HIS F N 1
ATOM 11137 C CA . HIS F 1 96 ? 150.637 173.968 207.059 1.00 41.50 96 HIS F CA 1
ATOM 11138 C C . HIS F 1 96 ? 149.400 174.849 207.044 1.00 41.76 96 HIS F C 1
ATOM 11139 O O . HIS F 1 96 ? 149.513 176.059 206.809 1.00 40.65 96 HIS F O 1
ATOM 11153 N N . PHE F 1 97 ? 148.214 174.284 207.283 1.00 42.17 97 PHE F N 1
ATOM 11154 C CA . PHE F 1 97 ? 147.042 175.150 207.373 1.00 40.93 97 PHE F CA 1
ATOM 11155 C C . PHE F 1 97 ? 147.213 176.166 208.494 1.00 38.76 97 PHE F C 1
ATOM 11156 O O . PHE F 1 97 ? 146.972 177.369 208.306 1.00 42.94 97 PHE F O 1
ATOM 11173 N N . ALA F 1 98 ? 147.641 175.701 209.673 1.00 37.95 98 ALA F N 1
ATOM 11174 C CA . ALA F 1 98 ? 147.842 176.634 210.779 1.00 35.40 98 ALA F CA 1
ATOM 11175 C C . ALA F 1 98 ? 148.810 177.742 210.385 1.00 34.27 98 ALA F C 1
ATOM 11176 O O . ALA F 1 98 ? 148.513 178.932 210.565 1.00 40.13 98 ALA F O 1
ATOM 11183 N N . VAL F 1 99 ? 149.958 177.373 209.812 1.00 34.31 99 VAL F N 1
ATOM 11184 C CA . VAL F 1 99 ? 150.970 178.374 209.480 1.00 34.90 99 VAL F CA 1
ATOM 11185 C C . VAL F 1 99 ? 150.419 179.384 208.483 1.00 36.22 99 VAL F C 1
ATOM 11186 O O . VAL F 1 99 ? 150.550 180.598 208.671 1.00 39.61 99 VAL F O 1
ATOM 11199 N N . VAL F 1 100 ? 149.797 178.905 207.405 1.00 38.95 100 VAL F N 1
ATOM 11200 C CA . VAL F 1 100 ? 149.413 179.813 206.330 1.00 40.41 100 VAL F CA 1
ATOM 11201 C C . VAL F 1 100 ? 148.301 180.751 206.781 1.00 40.64 100 VAL F C 1
ATOM 11202 O O . VAL F 1 100 ? 148.294 181.933 206.416 1.00 42.35 100 VAL F O 1
ATOM 11215 N N . TRP F 1 101 ? 147.345 180.259 207.576 1.00 38.43 101 TRP F N 1
ATOM 11216 C CA . TRP F 1 101 ? 146.144 181.044 207.828 1.00 38.57 101 TRP F CA 1
ATOM 11217 C C . TRP F 1 101 ? 146.022 181.587 209.248 1.00 40.37 101 TRP F C 1
ATOM 11218 O O . TRP F 1 101 ? 144.962 182.128 209.582 1.00 45.31 101 TRP F O 1
ATOM 11239 N N . PHE F 1 102 ? 147.046 181.465 210.098 1.00 36.69 102 PHE F N 1
ATOM 11240 C CA . PHE F 1 102 ? 146.968 182.150 211.386 1.00 35.14 102 PHE F CA 1
ATOM 11241 C C . PHE F 1 102 ? 148.242 182.895 211.773 1.00 36.37 102 PHE F C 1
ATOM 11242 O O . PHE F 1 102 ? 148.180 183.860 212.541 1.00 45.99 102 PHE F O 1
ATOM 11259 N N . VAL F 1 103 ? 149.394 182.475 211.260 1.00 31.50 103 VAL F N 1
ATOM 11260 C CA . VAL F 1 103 ? 150.664 183.065 211.679 1.00 32.72 103 VAL F CA 1
ATOM 11261 C C . VAL F 1 103 ? 151.050 184.249 210.798 1.00 37.67 103 VAL F C 1
ATOM 11262 O O . VAL F 1 103 ? 151.446 185.310 211.296 1.00 43.90 103 VAL F O 1
ATOM 11275 N N . GLN F 1 104 ? 150.940 184.089 209.480 1.00 35.43 104 GLN F N 1
ATOM 11276 C CA . GLN F 1 104 ? 151.449 185.105 208.560 1.00 36.53 104 GLN F CA 1
ATOM 11277 C C . GLN F 1 104 ? 150.719 186.440 208.676 1.00 40.47 104 GLN F C 1
ATOM 11278 O O . GLN F 1 104 ? 151.392 187.487 208.686 1.00 45.32 104 GLN F O 1
ATOM 11292 N N . PRO F 1 105 ? 149.385 186.495 208.735 1.00 36.36 105 PRO F N 1
ATOM 11293 C CA . PRO F 1 105 ? 148.729 187.801 208.944 1.00 39.53 105 PRO F CA 1
ATOM 11294 C C . PRO F 1 105 ? 149.160 188.497 210.228 1.00 40.43 105 PRO F C 1
ATOM 11295 O O . PRO F 1 105 ? 149.337 189.728 210.251 1.00 44.62 105 PRO F O 1
ATOM 11306 N N . ILE F 1 106 ? 149.338 187.732 211.307 1.00 34.42 106 ILE F N 1
ATOM 11307 C CA . ILE F 1 106 ? 149.796 188.318 212.563 1.00 33.00 106 ILE F CA 1
ATOM 11308 C C . ILE F 1 106 ? 151.186 188.910 212.381 1.00 34.81 106 ILE F C 1
ATOM 11309 O O . ILE F 1 106 ? 151.479 190.018 212.855 1.00 41.95 106 ILE F O 1
ATOM 11325 N N . MET F 1 107 ? 152.064 188.184 211.684 1.00 29.32 107 MET F N 1
ATOM 11326 C CA . MET F 1 107 ? 153.394 188.715 211.414 1.00 31.25 107 MET F CA 1
ATOM 11327 C C . MET F 1 107 ? 153.313 189.993 210.587 1.00 37.07 107 MET F C 1
ATOM 11328 O O . MET F 1 107 ? 154.120 190.910 210.770 1.00 44.68 107 MET F O 1
ATOM 11342 N N . LYS F 1 108 ? 152.343 190.078 209.675 1.00 35.40 108 LYS F N 1
ATOM 11343 C CA . LYS F 1 108 ? 152.213 191.284 208.857 1.00 38.32 108 LYS F CA 1
ATOM 11344 C C . LYS F 1 108 ? 151.807 192.488 209.705 1.00 38.90 108 LYS F C 1
ATOM 11345 O O . LYS F 1 108 ? 152.338 193.595 209.536 1.00 43.30 108 LYS F O 1
ATOM 11364 N N . LEU F 1 109 ? 150.862 192.293 210.627 1.00 35.06 109 LEU F N 1
ATOM 11365 C CA . LEU F 1 109 ? 150.505 193.378 211.543 1.00 35.02 109 LEU F CA 1
ATOM 11366 C C . LEU F 1 109 ? 151.717 193.814 212.367 1.00 36.62 109 LEU F C 1
ATOM 11367 O O . LEU F 1 109 ? 151.993 195.020 212.531 1.00 42.82 109 LEU F O 1
ATOM 11383 N N . TYR F 1 110 ? 152.459 192.835 212.885 1.00 31.96 110 TYR F N 1
ATOM 11384 C CA . TYR F 1 110 ? 153.687 193.123 213.616 1.00 30.22 110 TYR F CA 1
ATOM 11385 C C . TYR F 1 110 ? 154.641 193.964 212.770 1.00 34.38 110 TYR F C 1
ATOM 11386 O O . TYR F 1 110 ? 155.263 194.915 213.262 1.00 42.92 110 TYR F O 1
ATOM 11404 N N . TYR F 1 111 ? 154.751 193.636 211.481 1.00 33.32 111 TYR F N 1
ATOM 11405 C CA . TYR F 1 111 ? 155.636 194.384 210.592 1.00 36.00 111 TYR F CA 1
ATOM 11406 C C . TYR F 1 111 ? 155.160 195.820 210.415 1.00 35.44 111 TYR F C 1
ATOM 11407 O O . TYR F 1 111 ? 155.974 196.746 210.310 1.00 41.53 111 TYR F O 1
ATOM 11425 N N . VAL F 1 112 ? 153.843 196.021 210.346 1.00 34.19 112 VAL F N 1
ATOM 11426 C CA . VAL F 1 112 ? 153.318 197.384 210.258 1.00 35.96 112 VAL F CA 1
ATOM 11427 C C . VAL F 1 112 ? 153.814 198.207 211.441 1.00 39.71 112 VAL F C 1
ATOM 11428 O O . VAL F 1 112 ? 154.340 199.322 211.282 1.00 43.29 112 VAL F O 1
ATOM 11441 N N . TRP F 1 113 ? 153.667 197.659 212.650 1.00 39.39 113 TRP F N 1
ATOM 11442 C CA . TRP F 1 113 ? 154.126 198.405 213.824 1.00 38.95 113 TRP F CA 1
ATOM 11443 C C . TRP F 1 113 ? 155.636 198.633 213.781 1.00 38.40 113 TRP F C 1
ATOM 11444 O O . TRP F 1 113 ? 156.128 199.698 214.188 1.00 43.45 113 TRP F O 1
ATOM 11465 N N . LEU F 1 114 ? 156.391 197.649 213.290 1.00 32.41 114 LEU F N 1
ATOM 11466 C CA . LEU F 1 114 ? 157.839 197.812 213.195 1.00 35.62 114 LEU F CA 1
ATOM 11467 C C . LEU F 1 114 ? 158.204 198.979 212.283 1.00 37.77 114 LEU F C 1
ATOM 11468 O O . LEU F 1 114 ? 159.101 199.774 212.593 1.00 43.63 114 LEU F O 1
ATOM 11484 N N . ARG F 1 115 ? 157.524 199.091 211.140 1.00 37.22 115 ARG F N 1
ATOM 11485 C CA . ARG F 1 115 ? 157.792 200.206 210.234 1.00 37.57 115 ARG F CA 1
ATOM 11486 C C . ARG F 1 115 ? 157.476 201.534 210.908 1.00 38.93 115 ARG F C 1
ATOM 11487 O O . ARG F 1 115 ? 158.222 202.519 210.769 1.00 42.73 115 ARG F O 1
ATOM 11508 N N . VAL F 1 116 ? 156.357 201.585 211.635 1.00 38.96 116 VAL F N 1
ATOM 11509 C CA . VAL F 1 116 ? 156.001 202.823 212.324 1.00 39.65 116 VAL F CA 1
ATOM 11510 C C . VAL F 1 116 ? 157.104 203.222 213.298 1.00 41.24 116 VAL F C 1
ATOM 11511 O O . VAL F 1 116 ? 157.449 204.404 213.415 1.00 41.16 116 VAL F O 1
ATOM 11524 N N . PHE F 1 117 ? 157.673 202.250 214.016 1.00 41.76 117 PHE F N 1
ATOM 11525 C CA . PHE F 1 117 ? 158.772 202.572 214.929 1.00 40.68 117 PHE F CA 1
ATOM 11526 C C . PHE F 1 117 ? 160.009 203.055 214.175 1.00 42.12 117 PHE F C 1
ATOM 11527 O O . PHE F 1 117 ? 160.674 204.012 214.602 1.00 46.37 117 PHE F O 1
ATOM 11544 N N . ASN F 1 118 ? 160.342 202.402 213.059 1.00 42.01 118 ASN F N 1
ATOM 11545 C CA . ASN F 1 118 ? 161.541 202.794 212.324 1.00 45.32 118 ASN F CA 1
ATOM 11546 C C . ASN F 1 118 ? 161.454 204.233 211.839 1.00 46.49 118 ASN F C 1
ATOM 11547 O O . ASN F 1 118 ? 162.465 204.952 211.846 1.00 52.21 118 ASN F O 1
ATOM 11558 N N . LEU F 1 119 ? 160.261 204.667 211.412 1.00 43.23 119 LEU F N 1
ATOM 11559 C CA . LEU F 1 119 ? 160.115 206.041 210.929 1.00 42.72 119 LEU F CA 1
ATOM 11560 C C . LEU F 1 119 ? 160.666 207.045 211.935 1.00 42.67 119 LEU F C 1
ATOM 11561 O O . LEU F 1 119 ? 161.304 208.032 211.551 1.00 46.01 119 LEU F O 1
ATOM 11577 N N . ALA F 1 120 ? 160.426 206.816 213.225 1.00 42.40 120 ALA F N 1
ATOM 11578 C CA . ALA F 1 120 ? 160.907 207.719 214.262 1.00 42.01 120 ALA F CA 1
ATOM 11579 C C . ALA F 1 120 ? 162.341 207.420 214.670 1.00 45.77 120 ALA F C 1
ATOM 11580 O O . ALA F 1 120 ? 163.076 208.335 215.055 1.00 46.40 120 ALA F O 1
ATOM 11587 N N . TYR F 1 121 ? 162.755 206.154 214.597 1.00 48.90 121 TYR F N 1
ATOM 11588 C CA . TYR F 1 121 ? 164.063 205.784 215.130 1.00 46.71 121 TYR F CA 1
ATOM 11589 C C . TYR F 1 121 ? 165.206 206.194 214.203 1.00 46.68 121 TYR F C 1
ATOM 11590 O O . TYR F 1 121 ? 166.184 206.801 214.651 1.00 53.20 121 TYR F O 1
ATOM 11608 N N . GLU F 1 122 ? 165.109 205.871 212.907 1.00 45.77 122 GLU F N 1
ATOM 11609 C CA . GLU F 1 122 ? 166.305 205.948 212.063 1.00 52.89 122 GLU F CA 1
ATOM 11610 C C . GLU F 1 122 ? 166.809 207.378 211.863 1.00 56.69 122 GLU F C 1
ATOM 11611 O O . GLU F 1 122 ? 168.013 207.622 212.082 1.00 60.42 122 GLU F O 1
ATOM 11623 N N . PRO F 1 123 ? 165.987 208.350 211.450 1.00 54.53 123 PRO F N 1
ATOM 11624 C CA . PRO F 1 123 ? 166.525 209.705 211.225 1.00 52.78 123 PRO F CA 1
ATOM 11625 C C . PRO F 1 123 ? 167.196 210.308 212.446 1.00 52.37 123 PRO F C 1
ATOM 11626 O O . PRO F 1 123 ? 168.223 210.989 212.311 1.00 56.43 123 PRO F O 1
ATOM 11637 N N . ALA F 1 124 ? 166.645 210.078 213.639 1.00 50.34 124 ALA F N 1
ATOM 11638 C CA . ALA F 1 124 ? 167.220 210.665 214.845 1.00 52.50 124 ALA F CA 1
ATOM 11639 C C . ALA F 1 124 ? 168.630 210.143 215.093 1.00 54.44 124 ALA F C 1
ATOM 11640 O O . ALA F 1 124 ? 169.522 210.907 215.480 1.00 57.70 124 ALA F O 1
ATOM 11647 N N . LEU F 1 125 ? 168.851 208.845 214.876 1.00 52.86 125 LEU F N 1
ATOM 11648 C CA . LEU F 1 125 ? 170.188 208.284 215.037 1.00 52.94 125 LEU F CA 1
ATOM 11649 C C . LEU F 1 125 ? 171.136 208.807 213.963 1.00 54.04 125 LEU F C 1
ATOM 11650 O O . LEU F 1 125 ? 172.291 209.158 214.257 1.00 59.26 125 LEU F O 1
ATOM 11666 N N . ARG F 1 126 ? 170.665 208.868 212.713 1.00 55.28 126 ARG F N 1
ATOM 11667 C CA . ARG F 1 126 ? 171.526 209.354 211.641 1.00 57.78 126 ARG F CA 1
ATOM 11668 C C . ARG F 1 126 ? 171.961 210.792 211.884 1.00 62.15 126 ARG F C 1
ATOM 11669 O O . ARG F 1 126 ? 173.091 211.163 211.541 1.00 63.04 126 ARG F O 1
ATOM 11690 N N . LEU F 1 127 ? 171.093 211.608 212.489 1.00 59.74 127 LEU F N 1
ATOM 11691 C CA . LEU F 1 127 ? 171.458 212.994 212.771 1.00 57.98 127 LEU F CA 1
ATOM 11692 C C . LEU F 1 127 ? 172.767 213.070 213.546 1.00 58.41 127 LEU F C 1
ATOM 11693 O O . LEU F 1 127 ? 173.698 213.778 213.146 1.00 59.21 127 LEU F O 1
ATOM 11709 N N . VAL F 1 128 ? 172.860 212.341 214.658 1.00 57.25 128 VAL F N 1
ATOM 11710 C CA . VAL F 1 128 ? 174.044 212.457 215.502 1.00 58.53 128 VAL F CA 1
ATOM 11711 C C . VAL F 1 128 ? 175.209 211.645 214.948 1.00 60.07 128 VAL F C 1
ATOM 11712 O O . VAL F 1 128 ? 176.371 211.977 215.210 1.00 59.55 128 VAL F O 1
ATOM 11725 N N . CYS F 1 129 ? 174.946 210.584 214.179 1.00 58.92 129 CYS F N 1
ATOM 11726 C CA . CYS F 1 129 ? 176.061 209.740 213.757 1.00 56.65 129 CYS F CA 1
ATOM 11727 C C . CYS F 1 129 ? 176.740 210.223 212.477 1.00 62.75 129 CYS F C 1
ATOM 11728 O O . CYS F 1 129 ? 177.972 210.188 212.392 1.00 64.23 129 CYS F O 1
ATOM 11736 N N . ASP F 1 130 ? 175.981 210.675 211.479 1.00 65.65 130 ASP F N 1
ATOM 11737 C CA . ASP F 1 130 ? 176.581 210.920 210.168 1.00 66.90 130 ASP F CA 1
ATOM 11738 C C . ASP F 1 130 ? 177.696 211.962 210.182 1.00 68.73 130 ASP F C 1
ATOM 11739 O O . ASP F 1 130 ? 178.740 211.709 209.556 1.00 72.80 130 ASP F O 1
ATOM 11748 N N . PRO F 1 131 ? 177.561 213.122 210.835 1.00 68.20 131 PRO F N 1
ATOM 11749 C CA . PRO F 1 131 ? 178.657 214.107 210.784 1.00 69.97 131 PRO F CA 1
ATOM 11750 C C . PRO F 1 131 ? 180.000 213.545 211.220 1.00 65.73 131 PRO F C 1
ATOM 11751 O O . PRO F 1 131 ? 181.028 213.834 210.592 1.00 64.47 131 PRO F O 1
ATOM 11762 N N . ILE F 1 132 ? 180.015 212.725 212.272 1.00 61.31 132 ILE F N 1
ATOM 11763 C CA . ILE F 1 132 ? 181.270 212.182 212.778 1.00 61.27 132 ILE F CA 1
ATOM 11764 C C . ILE F 1 132 ? 181.925 211.290 211.731 1.00 62.62 132 ILE F C 1
ATOM 11765 O O . ILE F 1 132 ? 183.131 211.384 211.480 1.00 64.89 132 ILE F O 1
ATOM 11781 N N . HIS F 1 133 ? 181.142 210.410 211.106 1.00 65.58 133 HIS F N 1
ATOM 11782 C CA . HIS F 1 133 ? 181.715 209.460 210.158 1.00 63.44 133 HIS F CA 1
ATOM 11783 C C . HIS F 1 133 ? 182.069 210.127 208.836 1.00 63.00 133 HIS F C 1
ATOM 11784 O O . HIS F 1 133 ? 182.997 209.682 208.151 1.00 66.93 133 HIS F O 1
ATOM 11798 N N . ARG F 1 134 ? 181.348 211.181 208.455 1.00 65.22 134 ARG F N 1
ATOM 11799 C CA . ARG F 1 134 ? 181.779 211.979 207.312 1.00 72.72 134 ARG F CA 1
ATOM 11800 C C . ARG F 1 134 ? 183.103 212.667 207.606 1.00 73.27 134 ARG F C 1
ATOM 11801 O O . ARG F 1 134 ? 183.977 212.755 206.735 1.00 70.79 134 ARG F O 1
ATOM 11822 N N . SER F 1 135 ? 183.268 213.165 208.832 1.00 70.37 135 SER F N 1
ATOM 11823 C CA . SER F 1 135 ? 184.517 213.814 209.209 1.00 67.15 135 SER F CA 1
ATOM 11824 C C . SER F 1 135 ? 185.677 212.824 209.204 1.00 67.51 135 SER F C 1
ATOM 11825 O O . SER F 1 135 ? 186.770 213.136 208.719 1.00 71.05 135 SER F O 1
ATOM 11833 N N . ILE F 1 136 ? 185.458 211.619 209.739 1.00 65.44 136 ILE F N 1
ATOM 11834 C CA . ILE F 1 136 ? 186.534 210.634 209.819 1.00 64.20 136 ILE F CA 1
ATOM 11835 C C . ILE F 1 136 ? 186.937 210.157 208.431 1.00 69.86 136 ILE F C 1
ATOM 11836 O O . ILE F 1 136 ? 188.046 209.643 208.242 1.00 73.79 136 ILE F O 1
ATOM 11852 N N . ALA F 1 137 ? 186.056 210.313 207.440 1.00 69.27 137 ALA F N 1
ATOM 11853 C CA . ALA F 1 137 ? 186.367 209.850 206.093 1.00 69.29 137 ALA F CA 1
ATOM 11854 C C . ALA F 1 137 ? 187.500 210.643 205.455 1.00 75.36 137 ALA F C 1
ATOM 11855 O O . ALA F 1 137 ? 188.037 210.214 204.429 1.00 78.92 137 ALA F O 1
ATOM 11862 N N . LEU F 1 138 ? 187.879 211.782 206.039 1.00 73.10 138 LEU F N 1
ATOM 11863 C CA . LEU F 1 138 ? 188.918 212.631 205.468 1.00 70.51 138 LEU F CA 1
ATOM 11864 C C . LEU F 1 138 ? 190.317 212.058 205.638 1.00 70.56 138 LEU F C 1
ATOM 11865 O O . LEU F 1 138 ? 191.275 212.681 205.168 1.00 74.33 138 LEU F O 1
ATOM 11881 N N . ILE F 1 139 ? 190.466 210.903 206.290 1.00 70.80 139 ILE F N 1
ATOM 11882 C CA . ILE F 1 139 ? 191.795 210.342 206.503 1.00 71.55 139 ILE F CA 1
ATOM 11883 C C . ILE F 1 139 ? 192.353 209.754 205.211 1.00 73.12 139 ILE F C 1
ATOM 11884 O O . ILE F 1 139 ? 193.572 209.612 205.065 1.00 73.95 139 ILE F O 1
ATOM 11900 N N . LEU F 1 140 ? 191.488 209.417 204.253 1.00 71.77 140 LEU F N 1
ATOM 11901 C CA . LEU F 1 140 ? 191.893 208.729 203.034 1.00 72.79 140 LEU F CA 1
ATOM 11902 C C . LEU F 1 140 ? 191.927 209.651 201.819 1.00 76.78 140 LEU F C 1
ATOM 11903 O O . LEU F 1 140 ? 191.823 209.170 200.685 1.00 78.44 140 LEU F O 1
ATOM 11919 N N . SER F 1 141 ? 192.081 210.960 202.026 1.00 77.70 141 SER F N 1
ATOM 11920 C CA . SER F 1 141 ? 192.023 211.937 200.946 1.00 80.26 141 SER F CA 1
ATOM 11921 C C . SER F 1 141 ? 193.379 212.575 200.652 1.00 80.58 141 SER F C 1
ATOM 11922 O O . SER F 1 141 ? 193.426 213.694 200.131 1.00 83.14 141 SER F O 1
ATOM 11930 N N . GLY F 1 142 ? 194.478 211.891 200.968 1.00 78.87 142 GLY F N 1
ATOM 11931 C CA . GLY F 1 142 ? 195.799 212.447 200.742 1.00 77.24 142 GLY F CA 1
ATOM 11932 C C . GLY F 1 142 ? 196.802 211.462 200.178 1.00 80.80 142 GLY F C 1
ATOM 11933 O O . GLY F 1 142 ? 197.994 211.550 200.481 1.00 84.45 142 GLY F O 1
ATOM 11937 N N . ILE F 1 143 ? 196.341 210.525 199.356 1.00 81.53 143 ILE F N 1
ATOM 11938 C CA . ILE F 1 143 ? 197.205 209.468 198.839 1.00 82.80 143 ILE F CA 1
ATOM 11939 C C . ILE F 1 143 ? 198.003 209.993 197.652 1.00 87.92 143 ILE F C 1
ATOM 11940 O O . ILE F 1 143 ? 197.454 210.638 196.753 1.00 89.09 143 ILE F O 1
ATOM 11956 N N . LYS F 1 144 ? 199.308 209.724 197.654 1.00 88.51 144 LYS F N 1
ATOM 11957 C CA . LYS F 1 144 ? 200.168 210.012 196.515 1.00 91.42 144 LYS F CA 1
ATOM 11958 C C . LYS F 1 144 ? 201.275 208.970 196.475 1.00 90.87 144 LYS F C 1
ATOM 11959 O O . LYS F 1 144 ? 201.654 208.412 197.508 1.00 90.50 144 LYS F O 1
ATOM 11978 N N . GLY F 1 145 ? 201.795 208.714 195.279 1.00 94.60 145 GLY F N 1
ATOM 11979 C CA . GLY F 1 145 ? 202.840 207.721 195.134 1.00 95.58 145 GLY F CA 1
ATOM 11980 C C . GLY F 1 145 ? 203.499 207.787 193.776 1.00 101.17 145 GLY F C 1
ATOM 11981 O O . GLY F 1 145 ? 202.972 208.386 192.832 1.00 102.00 145 GLY F O 1
ATOM 11985 N N . GLN F 1 146 ? 204.671 207.160 193.696 1.00 104.16 146 GLN F N 1
ATOM 11986 C CA . GLN F 1 146 ? 205.433 207.037 192.462 1.00 105.47 146 GLN F CA 1
ATOM 11987 C C . GLN F 1 146 ? 205.936 205.607 192.335 1.00 104.15 146 GLN F C 1
ATOM 11988 O O . GLN F 1 146 ? 206.248 204.954 193.334 1.00 103.55 146 GLN F O 1
ATOM 12002 N N . PHE F 1 147 ? 206.021 205.124 191.097 1.00 107.01 147 PHE F N 1
ATOM 12003 C CA . PHE F 1 147 ? 206.412 203.743 190.856 1.00 108.82 147 PHE F CA 1
ATOM 12004 C C . PHE F 1 147 ? 207.229 203.653 189.577 1.00 112.88 147 PHE F C 1
ATOM 12005 O O . PHE F 1 147 ? 207.145 204.514 188.697 1.00 117.10 147 PHE F O 1
ATOM 12022 N N . LYS F 1 148 ? 208.029 202.592 189.493 1.00 112.90 148 LYS F N 1
ATOM 12023 C CA . LYS F 1 148 ? 208.756 202.242 188.282 1.00 117.39 148 LYS F CA 1
ATOM 12024 C C . LYS F 1 148 ? 208.750 200.728 188.141 1.00 116.74 148 LYS F C 1
ATOM 12025 O O . LYS F 1 148 ? 208.857 200.006 189.136 1.00 114.46 148 LYS F O 1
ATOM 12044 N N . MET F 1 149 ? 208.627 200.253 186.903 1.00 119.15 149 MET F N 1
ATOM 12045 C CA . MET F 1 149 ? 208.475 198.833 186.625 1.00 119.85 149 MET F CA 1
ATOM 12046 C C . MET F 1 149 ? 209.488 198.396 185.578 1.00 122.95 149 MET F C 1
ATOM 12047 O O . MET F 1 149 ? 209.958 199.200 184.768 1.00 125.91 149 MET F O 1
ATOM 12061 N N . ASN F 1 150 ? 209.820 197.108 185.609 1.00 123.20 150 ASN F N 1
ATOM 12062 C CA . ASN F 1 150 ? 210.709 196.503 184.629 1.00 125.92 150 ASN F CA 1
ATOM 12063 C C . ASN F 1 150 ? 210.194 195.111 184.296 1.00 126.91 150 ASN F C 1
ATOM 12064 O O . ASN F 1 150 ? 209.497 194.478 185.092 1.00 124.05 150 ASN F O 1
ATOM 12075 N N . SER F 1 151 ? 210.545 194.638 183.103 1.00 132.27 151 SER F N 1
ATOM 12076 C CA . SER F 1 151 ? 210.100 193.329 182.648 1.00 133.75 151 SER F CA 1
ATOM 12077 C C . SER F 1 151 ? 211.083 192.804 181.614 1.00 138.23 151 SER F C 1
ATOM 12078 O O . SER F 1 151 ? 211.880 193.557 181.049 1.00 136.69 151 SER F O 1
ATOM 12086 N N . SER F 1 152 ? 211.013 191.499 181.376 1.00 141.77 152 SER F N 1
ATOM 12087 C CA . SER F 1 152 ? 211.881 190.846 180.404 1.00 143.71 152 SER F CA 1
ATOM 12088 C C . SER F 1 152 ? 211.343 189.465 180.043 1.00 139.50 152 SER F C 1
ATOM 12089 O O . SER F 1 152 ? 211.471 188.517 180.818 1.00 131.92 152 SER F O 1
ATOM 12097 N N . ASP G 1 29 ? 163.569 194.164 200.228 1.00 78.35 29 ASP G N 1
ATOM 12098 C CA . ASP G 1 29 ? 162.397 194.362 201.129 1.00 76.26 29 ASP G CA 1
ATOM 12099 C C . ASP G 1 29 ? 162.634 193.677 202.470 1.00 71.58 29 ASP G C 1
ATOM 12100 O O . ASP G 1 29 ? 163.028 192.514 202.522 1.00 65.87 29 ASP G O 1
ATOM 12109 N N . VAL G 1 30 ? 162.392 194.412 203.556 1.00 71.56 30 VAL G N 1
ATOM 12110 C CA . VAL G 1 30 ? 162.629 193.867 204.889 1.00 68.94 30 VAL G CA 1
ATOM 12111 C C . VAL G 1 30 ? 161.433 193.056 205.370 1.00 65.94 30 VAL G C 1
ATOM 12112 O O . VAL G 1 30 ? 161.598 192.080 206.110 1.00 64.43 30 VAL G O 1
ATOM 12125 N N . TYR G 1 31 ? 160.226 193.434 204.960 1.00 62.31 31 TYR G N 1
ATOM 12126 C CA . TYR G 1 31 ? 158.984 192.891 205.504 1.00 54.11 31 TYR G CA 1
ATOM 12127 C C . TYR G 1 31 ? 158.350 191.880 204.561 1.00 58.88 31 TYR G C 1
ATOM 12128 O O . TYR G 1 31 ? 157.129 191.843 204.386 1.00 59.43 31 TYR G O 1
ATOM 12146 N N . ARG G 1 32 ? 159.179 191.050 203.935 1.00 65.44 32 ARG G N 1
ATOM 12147 C CA . ARG G 1 32 ? 158.742 190.008 203.018 1.00 62.30 32 ARG G CA 1
ATOM 12148 C C . ARG G 1 32 ? 158.884 188.657 203.706 1.00 59.43 32 ARG G C 1
ATOM 12149 O O . ARG G 1 32 ? 159.911 188.384 204.335 1.00 63.25 32 ARG G O 1
ATOM 12170 N N . LEU G 1 33 ? 157.854 187.822 203.597 1.00 53.01 33 LEU G N 1
ATOM 12171 C CA . LEU G 1 33 ? 157.885 186.513 204.236 1.00 50.38 33 LEU G CA 1
ATOM 12172 C C . LEU G 1 33 ? 158.883 185.605 203.527 1.00 53.47 33 LEU G C 1
ATOM 12173 O O . LEU G 1 33 ? 158.894 185.516 202.295 1.00 59.11 33 LEU G O 1
ATOM 12189 N N . SER G 1 34 ? 159.725 184.931 204.308 1.00 51.31 34 SER G N 1
ATOM 12190 C CA . SER G 1 34 ? 160.765 184.091 203.740 1.00 52.53 34 SER G CA 1
ATOM 12191 C C . SER G 1 34 ? 160.159 182.833 203.113 1.00 55.45 34 SER G C 1
ATOM 12192 O O . SER G 1 34 ? 159.057 182.417 203.480 1.00 52.96 34 SER G O 1
ATOM 12200 N N . PRO G 1 35 ? 160.863 182.207 202.168 1.00 59.52 35 PRO G N 1
ATOM 12201 C CA . PRO G 1 35 ? 160.268 181.087 201.426 1.00 54.41 35 PRO G CA 1
ATOM 12202 C C . PRO G 1 35 ? 159.975 179.887 202.316 1.00 52.50 35 PRO G C 1
ATOM 12203 O O . PRO G 1 35 ? 160.599 179.685 203.359 1.00 52.91 35 PRO G O 1
ATOM 12214 N N . HIS G 1 36 ? 159.009 179.082 201.876 1.00 50.19 36 HIS G N 1
ATOM 12215 C CA . HIS G 1 36 ? 158.526 177.952 202.652 1.00 48.46 36 HIS G CA 1
ATOM 12216 C C . HIS G 1 36 ? 159.599 176.868 202.765 1.00 53.24 36 HIS G C 1
ATOM 12217 O O . HIS G 1 36 ? 160.692 176.967 202.205 1.00 60.31 36 HIS G O 1
ATOM 12231 N N . VAL G 1 37 ? 159.262 175.819 203.509 1.00 50.66 37 VAL G N 1
ATOM 12232 C CA . VAL G 1 37 ? 160.126 174.655 203.672 1.00 52.58 37 VAL G CA 1
ATOM 12233 C C . VAL G 1 37 ? 159.660 173.579 202.700 1.00 55.54 37 VAL G C 1
ATOM 12234 O O . VAL G 1 37 ? 158.487 173.193 202.705 1.00 59.76 37 VAL G O 1
ATOM 12247 N N . THR G 1 38 ? 160.576 173.097 201.863 1.00 56.88 38 THR G N 1
ATOM 12248 C CA . THR G 1 38 ? 160.234 172.052 200.908 1.00 59.93 38 THR G CA 1
ATOM 12249 C C . THR G 1 38 ? 159.772 170.803 201.643 1.00 61.59 38 THR G C 1
ATOM 12250 O O . THR G 1 38 ? 160.412 170.357 202.599 1.00 63.13 38 THR G O 1
ATOM 12261 N N . THR G 1 39 ? 158.653 170.234 201.188 1.00 61.59 39 THR G N 1
ATOM 12262 C CA . THR G 1 39 ? 158.023 169.130 201.899 1.00 60.81 39 THR G CA 1
ATOM 12263 C C . THR G 1 39 ? 157.538 168.037 200.948 1.00 60.64 39 THR G C 1
ATOM 12264 O O . THR G 1 39 ? 156.956 167.047 201.408 1.00 57.00 39 THR G O 1
ATOM 12275 N N . GLY G 1 40 ? 157.806 168.151 199.649 1.00 63.01 40 GLY G N 1
ATOM 12276 C CA . GLY G 1 40 ? 157.418 167.104 198.726 1.00 59.16 40 GLY G CA 1
ATOM 12277 C C . GLY G 1 40 ? 157.919 165.741 199.164 1.00 58.88 40 GLY G C 1
ATOM 12278 O O . GLY G 1 40 ? 158.846 165.610 199.966 1.00 61.66 40 GLY G O 1
ATOM 12282 N N . PHE G 1 41 ? 157.281 164.701 198.621 1.00 56.67 41 PHE G N 1
ATOM 12283 C CA . PHE G 1 41 ? 157.591 163.337 199.041 1.00 54.05 41 PHE G CA 1
ATOM 12284 C C . PHE G 1 41 ? 159.074 163.027 198.879 1.00 55.29 41 PHE G C 1
ATOM 12285 O O . PHE G 1 41 ? 159.733 162.575 199.822 1.00 55.52 41 PHE G O 1
ATOM 12302 N N . ALA G 1 42 ? 159.620 163.271 197.687 1.00 57.18 42 ALA G N 1
ATOM 12303 C CA . ALA G 1 42 ? 161.027 162.986 197.436 1.00 58.09 42 ALA G CA 1
ATOM 12304 C C . ALA G 1 42 ? 161.961 163.938 198.171 1.00 60.14 42 ALA G C 1
ATOM 12305 O O . ALA G 1 42 ? 163.172 163.694 198.189 1.00 61.85 42 ALA G O 1
ATOM 12312 N N . ASP G 1 43 ? 161.436 165.008 198.770 1.00 58.77 43 ASP G N 1
ATOM 12313 C CA . ASP G 1 43 ? 162.245 165.960 199.517 1.00 60.36 43 ASP G CA 1
ATOM 12314 C C . ASP G 1 43 ? 162.190 165.741 201.023 1.00 56.93 43 ASP G C 1
ATOM 12315 O O . ASP G 1 43 ? 162.934 166.404 201.752 1.00 56.08 43 ASP G O 1
ATOM 12324 N N . THR G 1 44 ? 161.339 164.838 201.504 1.00 57.03 44 THR G N 1
ATOM 12325 C CA . THR G 1 44 ? 161.259 164.517 202.925 1.00 57.63 44 THR G CA 1
ATOM 12326 C C . THR G 1 44 ? 161.581 163.061 203.225 1.00 56.38 44 THR G C 1
ATOM 12327 O O . THR G 1 44 ? 162.236 162.781 204.231 1.00 55.45 44 THR G O 1
ATOM 12338 N N . PHE G 1 45 ? 161.139 162.124 202.389 1.00 57.51 45 PHE G N 1
ATOM 12339 C CA . PHE G 1 45 ? 161.571 160.727 202.462 1.00 52.86 45 PHE G CA 1
ATOM 12340 C C . PHE G 1 45 ? 162.621 160.483 201.381 1.00 54.94 45 PHE G C 1
ATOM 12341 O O . PHE G 1 45 ? 162.342 159.894 200.335 1.00 54.33 45 PHE G O 1
ATOM 12358 N N . LYS G 1 46 ? 163.844 160.933 201.643 1.00 55.76 46 LYS G N 1
ATOM 12359 C CA . LYS G 1 46 ? 164.877 161.008 200.618 1.00 58.09 46 LYS G CA 1
ATOM 12360 C C . LYS G 1 46 ? 165.862 159.853 200.750 1.00 58.04 46 LYS G C 1
ATOM 12361 O O . LYS G 1 46 ? 166.269 159.496 201.861 1.00 56.75 46 LYS G O 1
ATOM 12380 N N . GLU G 1 47 ? 166.245 159.279 199.609 1.00 63.76 47 GLU G N 1
ATOM 12381 C CA . GLU G 1 47 ? 167.150 158.143 199.537 1.00 61.30 47 GLU G CA 1
ATOM 12382 C C . GLU G 1 47 ? 168.268 158.432 198.542 1.00 65.43 47 GLU G C 1
ATOM 12383 O O . GLU G 1 47 ? 168.158 159.335 197.708 1.00 70.32 47 GLU G O 1
ATOM 12395 N N . SER G 1 48 ? 169.346 157.654 198.636 1.00 66.09 48 SER G N 1
ATOM 12396 C CA . SER G 1 48 ? 170.493 157.776 197.750 1.00 69.71 48 SER G CA 1
ATOM 12397 C C . SER G 1 48 ? 170.565 156.573 196.809 1.00 72.02 48 SER G C 1
ATOM 12398 O O . SER G 1 48 ? 169.666 155.730 196.762 1.00 73.39 48 SER G O 1
ATOM 12406 N N . ASN G 1 49 ? 171.657 156.502 196.040 1.00 74.76 49 ASN G N 1
ATOM 12407 C CA . ASN G 1 49 ? 171.850 155.388 195.114 1.00 75.96 49 ASN G CA 1
ATOM 12408 C C . ASN G 1 49 ? 172.156 154.079 195.832 1.00 73.57 49 ASN G C 1
ATOM 12409 O O . ASN G 1 49 ? 172.181 153.025 195.187 1.00 75.55 49 ASN G O 1
ATOM 12420 N N . ASP G 1 50 ? 172.407 154.120 197.142 1.00 72.81 50 ASP G N 1
ATOM 12421 C CA . ASP G 1 50 ? 172.726 152.910 197.888 1.00 74.87 50 ASP G CA 1
ATOM 12422 C C . ASP G 1 50 ? 171.511 152.305 198.574 1.00 71.21 50 ASP G C 1
ATOM 12423 O O . ASP G 1 50 ? 171.609 151.195 199.107 1.00 67.75 50 ASP G O 1
ATOM 12432 N N . ILE G 1 51 ? 170.374 152.996 198.566 1.00 69.62 51 ILE G N 1
ATOM 12433 C CA . ILE G 1 51 ? 169.205 152.619 199.353 1.00 64.31 51 ILE G CA 1
ATOM 12434 C C . ILE G 1 51 ? 168.046 152.392 198.393 1.00 65.35 51 ILE G C 1
ATOM 12435 O O . ILE G 1 51 ? 167.648 153.314 197.669 1.00 67.54 51 ILE G O 1
ATOM 12451 N N . MET G 1 52 ? 167.498 151.177 198.394 1.00 63.22 52 MET G N 1
ATOM 12452 C CA . MET G 1 52 ? 166.423 150.825 197.476 1.00 69.12 52 MET G CA 1
ATOM 12453 C C . MET G 1 52 ? 165.521 149.760 198.078 1.00 68.06 52 MET G C 1
ATOM 12454 O O . MET G 1 52 ? 165.973 148.904 198.843 1.00 69.53 52 MET G O 1
ATOM 12468 N N . GLY G 1 53 ? 164.239 149.830 197.718 1.00 66.04 53 GLY G N 1
ATOM 12469 C CA . GLY G 1 53 ? 163.309 148.742 197.890 1.00 64.46 53 GLY G CA 1
ATOM 12470 C C . GLY G 1 53 ? 162.735 148.302 196.555 1.00 69.73 53 GLY G C 1
ATOM 12471 O O . GLY G 1 53 ? 163.287 148.572 195.487 1.00 71.80 53 GLY G O 1
ATOM 12475 N N . PHE G 1 54 ? 161.599 147.613 196.629 1.00 67.90 54 PHE G N 1
ATOM 12476 C CA . PHE G 1 54 ? 160.896 147.260 195.403 1.00 68.91 54 PHE G CA 1
ATOM 12477 C C . PHE G 1 54 ? 160.446 148.524 194.679 1.00 74.76 54 PHE G C 1
ATOM 12478 O O . PHE G 1 54 ? 160.114 149.539 195.297 1.00 76.70 54 PHE G O 1
ATOM 12495 N N . SER G 1 55 ? 160.441 148.456 193.347 1.00 73.60 55 SER G N 1
ATOM 12496 C CA . SER G 1 55 ? 160.167 149.645 192.545 1.00 74.80 55 SER G CA 1
ATOM 12497 C C . SER G 1 55 ? 158.721 150.106 192.701 1.00 75.46 55 SER G C 1
ATOM 12498 O O . SER G 1 55 ? 158.455 151.305 192.847 1.00 77.37 55 SER G O 1
ATOM 12506 N N . PHE G 1 56 ? 157.770 149.169 192.677 1.00 71.85 56 PHE G N 1
ATOM 12507 C CA . PHE G 1 56 ? 156.364 149.555 192.601 1.00 71.77 56 PHE G CA 1
ATOM 12508 C C . PHE G 1 56 ? 155.876 150.214 193.886 1.00 75.59 56 PHE G C 1
ATOM 12509 O O . PHE G 1 56 ? 154.915 150.991 193.850 1.00 79.32 56 PHE G O 1
ATOM 12526 N N . MET G 1 57 ? 156.510 149.925 195.025 1.00 72.75 57 MET G N 1
ATOM 12527 C CA . MET G 1 57 ? 156.035 150.485 196.287 1.00 71.66 57 MET G CA 1
ATOM 12528 C C . MET G 1 57 ? 156.266 151.989 196.363 1.00 67.90 57 MET G C 1
ATOM 12529 O O . MET G 1 57 ? 155.573 152.685 197.117 1.00 70.71 57 MET G O 1
ATOM 12543 N N . GLU G 1 58 ? 157.230 152.508 195.600 1.00 63.39 58 GLU G N 1
ATOM 12544 C CA . GLU G 1 58 ? 157.510 153.939 195.638 1.00 67.77 58 GLU G CA 1
ATOM 12545 C C . GLU G 1 58 ? 156.293 154.743 195.199 1.00 72.20 58 GLU G C 1
ATOM 12546 O O . GLU G 1 58 ? 155.908 155.721 195.852 1.00 70.71 58 GLU G O 1
ATOM 12558 N N . LYS G 1 59 ? 155.667 154.337 194.092 1.00 72.80 59 LYS G N 1
ATOM 12559 C CA . LYS G 1 59 ? 154.498 155.057 193.602 1.00 71.01 59 LYS G CA 1
ATOM 12560 C C . LYS G 1 59 ? 153.341 154.957 194.586 1.00 65.48 59 LYS G C 1
ATOM 12561 O O . LYS G 1 59 ? 152.618 155.935 194.804 1.00 66.26 59 LYS G O 1
ATOM 12580 N N . VAL G 1 60 ? 153.151 153.784 195.192 1.00 60.99 60 VAL G N 1
ATOM 12581 C CA . VAL G 1 60 ? 152.067 153.618 196.157 1.00 61.12 60 VAL G CA 1
ATOM 12582 C C . VAL G 1 60 ? 152.260 154.564 197.335 1.00 59.76 60 VAL G C 1
ATOM 12583 O O . VAL G 1 60 ? 151.332 155.275 197.747 1.00 61.38 60 VAL G O 1
ATOM 12596 N N . ASN G 1 61 ? 153.474 154.597 197.890 1.00 56.37 61 ASN G N 1
ATOM 12597 C CA . ASN G 1 61 ? 153.736 155.465 199.034 1.00 55.18 61 ASN G CA 1
ATOM 12598 C C . ASN G 1 61 ? 153.562 156.932 198.659 1.00 57.03 61 ASN G C 1
ATOM 12599 O O . ASN G 1 61 ? 152.946 157.709 199.403 1.00 59.00 61 ASN G O 1
ATOM 12610 N N . GLY G 1 62 ? 154.092 157.329 197.500 1.00 58.63 62 GLY G N 1
ATOM 12611 C CA . GLY G 1 62 ? 153.957 158.714 197.081 1.00 58.94 62 GLY G CA 1
ATOM 12612 C C . GLY G 1 62 ? 152.510 159.124 196.897 1.00 57.54 62 GLY G C 1
ATOM 12613 O O . GLY G 1 62 ? 152.100 160.206 197.326 1.00 56.35 62 GLY G O 1
ATOM 12617 N N . ALA G 1 63 ? 151.714 158.263 196.257 1.00 54.08 63 ALA G N 1
ATOM 12618 C CA . ALA G 1 63 ? 150.306 158.571 196.048 1.00 52.40 63 ALA G CA 1
ATOM 12619 C C . ALA G 1 63 ? 149.574 158.693 197.376 1.00 50.80 63 ALA G C 1
ATOM 12620 O O . ALA G 1 63 ? 148.793 159.629 197.583 1.00 56.79 63 ALA G O 1
ATOM 12627 N N . ILE G 1 64 ? 149.818 157.755 198.296 1.00 46.63 64 ILE G N 1
ATOM 12628 C CA . ILE G 1 64 ? 149.155 157.820 199.595 1.00 47.63 64 ILE G CA 1
ATOM 12629 C C . ILE G 1 64 ? 149.473 159.143 200.277 1.00 51.50 64 ILE G C 1
ATOM 12630 O O . ILE G 1 64 ? 148.573 159.873 200.716 1.00 54.70 64 ILE G O 1
ATOM 12646 N N . TYR G 1 65 ? 150.761 159.486 200.348 1.00 51.77 65 TYR G N 1
ATOM 12647 C CA . TYR G 1 65 ? 151.168 160.715 201.021 1.00 48.06 65 TYR G CA 1
ATOM 12648 C C . TYR G 1 65 ? 150.508 161.933 200.383 1.00 51.22 65 TYR G C 1
ATOM 12649 O O . TYR G 1 65 ? 149.878 162.752 201.068 1.00 53.38 65 TYR G O 1
ATOM 12667 N N . LYS G 1 66 ? 150.636 162.060 199.060 1.00 53.49 66 LYS G N 1
ATOM 12668 C CA . LYS G 1 66 ? 150.156 163.258 198.380 1.00 54.49 66 LYS G CA 1
ATOM 12669 C C . LYS G 1 66 ? 148.648 163.408 198.524 1.00 53.87 66 LYS G C 1
ATOM 12670 O O . LYS G 1 66 ? 148.145 164.501 198.821 1.00 56.26 66 LYS G O 1
ATOM 12689 N N . TYR G 1 67 ? 147.903 162.319 198.323 1.00 50.15 67 TYR G N 1
ATOM 12690 C CA . TYR G 1 67 ? 146.451 162.425 198.357 1.00 50.62 67 TYR G CA 1
ATOM 12691 C C . TYR G 1 67 ? 145.947 162.664 199.772 1.00 50.34 67 TYR G C 1
ATOM 12692 O O . TYR G 1 67 ? 144.996 163.426 199.967 1.00 56.85 67 TYR G O 1
ATOM 12710 N N . THR G 1 68 ? 146.572 162.049 200.779 1.00 48.76 68 THR G N 1
ATOM 12711 C CA . THR G 1 68 ? 146.180 162.352 202.152 1.00 54.17 68 THR G CA 1
ATOM 12712 C C . THR G 1 68 ? 146.397 163.829 202.457 1.00 51.14 68 THR G C 1
ATOM 12713 O O . THR G 1 68 ? 145.504 164.509 202.985 1.00 47.00 68 THR G O 1
ATOM 12724 N N . HIS G 1 69 ? 147.576 164.352 202.104 1.00 50.61 69 HIS G N 1
ATOM 12725 C CA . HIS G 1 69 ? 147.868 165.758 202.362 1.00 46.93 69 HIS G CA 1
ATOM 12726 C C . HIS G 1 69 ? 146.833 166.659 201.699 1.00 49.87 69 HIS G C 1
ATOM 12727 O O . HIS G 1 69 ? 146.255 167.545 202.345 1.00 51.45 69 HIS G O 1
ATOM 12741 N N . PHE G 1 70 ? 146.584 166.443 200.405 1.00 52.70 70 PHE G N 1
ATOM 12742 C CA . PHE G 1 70 ? 145.662 167.310 199.679 1.00 51.47 70 PHE G CA 1
ATOM 12743 C C . PHE G 1 70 ? 144.247 167.206 200.236 1.00 51.20 70 PHE G C 1
ATOM 12744 O O . PHE G 1 70 ? 143.571 168.222 200.439 1.00 56.22 70 PHE G O 1
ATOM 12761 N N . ALA G 1 71 ? 143.775 165.981 200.483 1.00 47.11 71 ALA G N 1
ATOM 12762 C CA . ALA G 1 71 ? 142.400 165.798 200.927 1.00 44.54 71 ALA G CA 1
ATOM 12763 C C . ALA G 1 71 ? 142.178 166.370 202.318 1.00 45.36 71 ALA G C 1
ATOM 12764 O O . ALA G 1 71 ? 141.052 166.758 202.648 1.00 47.75 71 ALA G O 1
ATOM 12771 N N . PHE G 1 72 ? 143.222 166.428 203.149 1.00 49.97 72 PHE G N 1
ATOM 12772 C CA . PHE G 1 72 ? 143.032 167.007 204.474 1.00 49.00 72 PHE G CA 1
ATOM 12773 C C . PHE G 1 72 ? 143.198 168.520 204.472 1.00 49.20 72 PHE G C 1
ATOM 12774 O O . PHE G 1 72 ? 142.569 169.205 205.287 1.00 47.79 72 PHE G O 1
ATOM 12791 N N . TYR G 1 73 ? 144.028 169.066 203.579 1.00 51.11 73 TYR G N 1
ATOM 12792 C CA . TYR G 1 73 ? 144.183 170.518 203.534 1.00 47.75 73 TYR G CA 1
ATOM 12793 C C . TYR G 1 73 ? 142.990 171.186 202.856 1.00 48.58 73 TYR G C 1
ATOM 12794 O O . TYR G 1 73 ? 142.543 172.260 203.286 1.00 51.78 73 TYR G O 1
ATOM 12812 N N . ALA G 1 74 ? 142.461 170.565 201.797 1.00 52.19 74 ALA G N 1
ATOM 12813 C CA . ALA G 1 74 ? 141.435 171.214 200.988 1.00 52.70 74 ALA G CA 1
ATOM 12814 C C . ALA G 1 74 ? 140.157 171.455 201.782 1.00 49.77 74 ALA G C 1
ATOM 12815 O O . ALA G 1 74 ? 139.541 172.520 201.664 1.00 55.90 74 ALA G O 1
ATOM 12822 N N . VAL G 1 75 ? 139.730 170.474 202.579 1.00 43.93 75 VAL G N 1
ATOM 12823 C CA . VAL G 1 75 ? 138.479 170.620 203.315 1.00 49.32 75 VAL G CA 1
ATOM 12824 C C . VAL G 1 75 ? 138.591 171.736 204.346 1.00 53.40 75 VAL G C 1
ATOM 12825 O O . VAL G 1 75 ? 137.669 172.545 204.506 1.00 53.18 75 VAL G O 1
ATOM 12838 N N . LEU G 1 76 ? 139.710 171.794 205.070 1.00 53.67 76 LEU G N 1
ATOM 12839 C CA . LEU G 1 76 ? 139.906 172.875 206.031 1.00 50.19 76 LEU G CA 1
ATOM 12840 C C . LEU G 1 76 ? 139.898 174.226 205.332 1.00 51.49 76 LEU G C 1
ATOM 12841 O O . LEU G 1 76 ? 139.269 175.182 205.805 1.00 50.97 76 LEU G O 1
ATOM 12857 N N . ASN G 1 77 ? 140.604 174.328 204.203 1.00 52.82 77 ASN G N 1
ATOM 12858 C CA . ASN G 1 77 ? 140.614 175.581 203.457 1.00 49.78 77 ASN G CA 1
ATOM 12859 C C . ASN G 1 77 ? 139.196 175.989 203.080 1.00 51.45 77 ASN G C 1
ATOM 12860 O O . ASN G 1 77 ? 138.771 177.122 203.334 1.00 56.47 77 ASN G O 1
ATOM 12871 N N . LEU G 1 78 ? 138.433 175.054 202.513 1.00 52.85 78 LEU G N 1
ATOM 12872 C CA . LEU G 1 78 ? 137.080 175.362 202.066 1.00 57.41 78 LEU G CA 1
ATOM 12873 C C . LEU G 1 78 ? 136.194 175.786 203.230 1.00 55.58 78 LEU G C 1
ATOM 12874 O O . LEU G 1 78 ? 135.388 176.714 203.099 1.00 56.86 78 LEU G O 1
ATOM 12890 N N . LEU G 1 79 ? 136.322 175.114 204.375 1.00 53.99 79 LEU G N 1
ATOM 12891 C CA . LEU G 1 79 ? 135.416 175.379 205.486 1.00 55.84 79 LEU G CA 1
ATOM 12892 C C . LEU G 1 79 ? 135.741 176.687 206.199 1.00 58.07 79 LEU G C 1
ATOM 12893 O O . LEU G 1 79 ? 134.824 177.420 206.586 1.00 56.13 79 LEU G O 1
ATOM 12909 N N . LEU G 1 80 ? 137.025 177.008 206.384 1.00 59.20 80 LEU G N 1
ATOM 12910 C CA . LEU G 1 80 ? 137.406 178.090 207.283 1.00 53.01 80 LEU G CA 1
ATOM 12911 C C . LEU G 1 80 ? 138.071 179.284 206.610 1.00 47.32 80 LEU G C 1
ATOM 12912 O O . LEU G 1 80 ? 138.327 180.281 207.291 1.00 52.86 80 LEU G O 1
ATOM 12928 N N . ALA G 1 81 ? 138.367 179.224 205.312 1.00 45.92 81 ALA G N 1
ATOM 12929 C CA . ALA G 1 81 ? 139.110 180.320 204.693 1.00 50.15 81 ALA G CA 1
ATOM 12930 C C . ALA G 1 81 ? 138.341 181.636 204.673 1.00 58.43 81 ALA G C 1
ATOM 12931 O O . ALA G 1 81 ? 138.912 182.664 205.079 1.00 60.08 81 ALA G O 1
ATOM 12938 N N . PRO G 1 82 ? 137.079 181.693 204.230 1.00 56.02 82 PRO G N 1
ATOM 12939 C CA . PRO G 1 82 ? 136.447 183.011 204.014 1.00 51.46 82 PRO G CA 1
ATOM 12940 C C . PRO G 1 82 ? 136.406 183.906 205.244 1.00 51.92 82 PRO G C 1
ATOM 12941 O O . PRO G 1 82 ? 136.651 185.116 205.129 1.00 58.18 82 PRO G O 1
ATOM 12952 N N . PHE G 1 83 ? 136.102 183.353 206.420 1.00 45.39 83 PHE G N 1
ATOM 12953 C CA . PHE G 1 83 ? 135.925 184.193 207.601 1.00 48.12 83 PHE G CA 1
ATOM 12954 C C . PHE G 1 83 ? 137.226 184.886 207.982 1.00 48.73 83 PHE G C 1
ATOM 12955 O O . PHE G 1 83 ? 137.230 186.075 208.331 1.00 56.26 83 PHE G O 1
ATOM 12972 N N . ILE G 1 84 ? 138.342 184.160 207.918 1.00 43.71 84 ILE G N 1
ATOM 12973 C CA . ILE G 1 84 ? 139.634 184.750 208.249 1.00 48.90 84 ILE G CA 1
ATOM 12974 C C . ILE G 1 84 ? 139.962 185.869 207.270 1.00 50.35 84 ILE G C 1
ATOM 12975 O O . ILE G 1 84 ? 140.460 186.936 207.656 1.00 54.33 84 ILE G O 1
ATOM 12991 N N . ALA G 1 85 ? 139.686 185.642 205.983 1.00 45.62 85 ALA G N 1
ATOM 12992 C CA . ALA G 1 85 ? 139.951 186.666 204.979 1.00 47.24 85 ALA G CA 1
ATOM 12993 C C . ALA G 1 85 ? 139.144 187.926 205.263 1.00 47.12 85 ALA G C 1
ATOM 12994 O O . ALA G 1 85 ? 139.678 189.040 205.225 1.00 53.31 85 ALA G O 1
ATOM 13001 N N . PHE G 1 86 ? 137.854 187.768 205.568 1.00 42.19 86 PHE G N 1
ATOM 13002 C CA . PHE G 1 86 ? 137.018 188.926 205.875 1.00 43.95 86 PHE G CA 1
ATOM 13003 C C . PHE G 1 86 ? 137.557 189.685 207.085 1.00 48.54 86 PHE G C 1
ATOM 13004 O O . PHE G 1 86 ? 137.729 190.916 207.046 1.00 54.93 86 PHE G O 1
ATOM 13021 N N . SER G 1 87 ? 137.836 188.960 208.172 1.00 44.87 87 SER G N 1
ATOM 13022 C CA . SER G 1 87 ? 138.295 189.611 209.394 1.00 44.70 87 SER G CA 1
ATOM 13023 C C . SER G 1 87 ? 139.583 190.384 209.155 1.00 44.79 87 SER G C 1
ATOM 13024 O O . SER G 1 87 ? 139.702 191.553 209.551 1.00 53.14 87 SER G O 1
ATOM 13032 N N . PHE G 1 88 ? 140.558 189.759 208.491 1.00 38.20 88 PHE G N 1
ATOM 13033 C CA . PHE G 1 88 ? 141.841 190.426 208.327 1.00 40.20 88 PHE G CA 1
ATOM 13034 C C . PHE G 1 88 ? 141.764 191.551 207.304 1.00 44.99 88 PHE G C 1
ATOM 13035 O O . PHE G 1 88 ? 142.481 192.546 207.439 1.00 48.41 88 PHE G O 1
ATOM 13052 N N . GLY G 1 89 ? 140.883 191.447 206.307 1.00 45.92 89 GLY G N 1
ATOM 13053 C CA . GLY G 1 89 ? 140.687 192.574 205.411 1.00 45.37 89 GLY G CA 1
ATOM 13054 C C . GLY G 1 89 ? 140.173 193.797 206.145 1.00 43.36 89 GLY G C 1
ATOM 13055 O O . GLY G 1 89 ? 140.701 194.905 205.989 1.00 50.43 89 GLY G O 1
ATOM 13059 N N . LEU G 1 90 ? 139.149 193.607 206.980 1.00 41.16 90 LEU G N 1
ATOM 13060 C CA . LEU G 1 90 ? 138.620 194.725 207.761 1.00 44.75 90 LEU G CA 1
ATOM 13061 C C . LEU G 1 90 ? 139.691 195.309 208.687 1.00 43.14 90 LEU G C 1
ATOM 13062 O O . LEU G 1 90 ? 139.879 196.541 208.759 1.00 44.83 90 LEU G O 1
ATOM 13078 N N . SER G 1 91 ? 140.427 194.434 209.379 1.00 41.57 91 SER G N 1
ATOM 13079 C CA . SER G 1 91 ? 141.457 194.890 210.307 1.00 38.48 91 SER G CA 1
ATOM 13080 C C . SER G 1 91 ? 142.535 195.698 209.588 1.00 41.11 91 SER G C 1
ATOM 13081 O O . SER G 1 91 ? 142.933 196.777 210.050 1.00 46.17 91 SER G O 1
ATOM 13089 N N . PHE G 1 92 ? 143.020 195.191 208.450 1.00 40.86 92 PHE G N 1
ATOM 13090 C CA . PHE G 1 92 ? 144.050 195.903 207.703 1.00 41.61 92 PHE G CA 1
ATOM 13091 C C . PHE G 1 92 ? 143.535 197.231 207.174 1.00 44.10 92 PHE G C 1
ATOM 13092 O O . PHE G 1 92 ? 144.293 198.205 207.119 1.00 47.44 92 PHE G O 1
ATOM 13109 N N . ALA G 1 93 ? 142.264 197.296 206.771 1.00 42.20 93 ALA G N 1
ATOM 13110 C CA . ALA G 1 93 ? 141.705 198.574 206.346 1.00 39.33 93 ALA G CA 1
ATOM 13111 C C . ALA G 1 93 ? 141.845 199.615 207.448 1.00 43.37 93 ALA G C 1
ATOM 13112 O O . ALA G 1 93 ? 142.364 200.722 207.222 1.00 47.00 93 ALA G O 1
ATOM 13119 N N . VAL G 1 94 ? 141.397 199.271 208.657 1.00 41.90 94 VAL G N 1
ATOM 13120 C CA . VAL G 1 94 ? 141.475 200.238 209.753 1.00 39.63 94 VAL G CA 1
ATOM 13121 C C . VAL G 1 94 ? 142.929 200.620 210.030 1.00 38.15 94 VAL G C 1
ATOM 13122 O O . VAL G 1 94 ? 143.265 201.809 210.179 1.00 38.52 94 VAL G O 1
ATOM 13135 N N . MET G 1 95 ? 143.817 199.623 210.091 1.00 38.40 95 MET G N 1
ATOM 13136 C CA . MET G 1 95 ? 145.220 199.894 210.401 1.00 39.45 95 MET G CA 1
ATOM 13137 C C . MET G 1 95 ? 145.834 200.850 209.384 1.00 40.53 95 MET G C 1
ATOM 13138 O O . MET G 1 95 ? 146.512 201.822 209.750 1.00 44.71 95 MET G O 1
ATOM 13152 N N . HIS G 1 96 ? 145.609 200.587 208.095 1.00 39.50 96 HIS G N 1
ATOM 13153 C CA . HIS G 1 96 ? 146.232 201.401 207.060 1.00 40.50 96 HIS G CA 1
ATOM 13154 C C . HIS G 1 96 ? 145.670 202.812 207.042 1.00 42.23 96 HIS G C 1
ATOM 13155 O O . HIS G 1 96 ? 146.420 203.767 206.804 1.00 41.84 96 HIS G O 1
ATOM 13169 N N . PHE G 1 97 ? 144.366 202.980 207.282 1.00 42.28 97 PHE G N 1
ATOM 13170 C CA . PHE G 1 97 ? 143.851 204.343 207.371 1.00 40.33 97 PHE G CA 1
ATOM 13171 C C . PHE G 1 97 ? 144.544 205.103 208.494 1.00 39.51 97 PHE G C 1
ATOM 13172 O O . PHE G 1 97 ? 144.994 206.245 208.308 1.00 43.93 97 PHE G O 1
ATOM 13189 N N . ALA G 1 98 ? 144.652 204.479 209.672 1.00 39.30 98 ALA G N 1
ATOM 13190 C CA . ALA G 1 98 ? 145.324 205.153 210.779 1.00 37.48 98 ALA G CA 1
ATOM 13191 C C . ALA G 1 98 ? 146.738 205.563 210.387 1.00 33.83 98 ALA G C 1
ATOM 13192 O O . ALA G 1 98 ? 147.131 206.724 210.568 1.00 37.30 98 ALA G O 1
ATOM 13199 N N . VAL G 1 99 ? 147.505 204.634 209.812 1.00 33.01 99 VAL G N 1
ATOM 13200 C CA . VAL G 1 99 ? 148.897 204.931 209.480 1.00 33.20 99 VAL G CA 1
ATOM 13201 C C . VAL G 1 99 ? 148.977 206.078 208.482 1.00 34.40 99 VAL G C 1
ATOM 13202 O O . VAL G 1 99 ? 149.734 207.036 208.675 1.00 39.20 99 VAL G O 1
ATOM 13215 N N . VAL G 1 100 ? 148.202 206.004 207.400 1.00 37.87 100 VAL G N 1
ATOM 13216 C CA . VAL G 1 100 ? 148.364 206.977 206.325 1.00 39.90 100 VAL G CA 1
ATOM 13217 C C . VAL G 1 100 ? 147.940 208.367 206.781 1.00 39.98 100 VAL G C 1
ATOM 13218 O O . VAL G 1 100 ? 148.582 209.363 206.428 1.00 40.83 100 VAL G O 1
ATOM 13231 N N . TRP G 1 101 ? 146.862 208.471 207.565 1.00 38.57 101 TRP G N 1
ATOM 13232 C CA . TRP G 1 101 ? 146.278 209.781 207.820 1.00 37.66 101 TRP G CA 1
ATOM 13233 C C . TRP G 1 101 ? 146.472 210.304 209.240 1.00 38.97 101 TRP G C 1
ATOM 13234 O O . TRP G 1 101 ? 145.877 211.334 209.573 1.00 42.48 101 TRP G O 1
ATOM 13255 N N . PHE G 1 102 ? 147.268 209.646 210.089 1.00 38.02 102 PHE G N 1
ATOM 13256 C CA . PHE G 1 102 ? 147.572 210.265 211.378 1.00 35.63 102 PHE G CA 1
ATOM 13257 C C . PHE G 1 102 ? 149.046 210.204 211.765 1.00 35.41 102 PHE G C 1
ATOM 13258 O O . PHE G 1 102 ? 149.515 211.051 212.532 1.00 44.39 102 PHE G O 1
ATOM 13275 N N . VAL G 1 103 ? 149.790 209.229 211.254 1.00 30.98 103 VAL G N 1
ATOM 13276 C CA . VAL G 1 103 ? 151.177 209.041 211.675 1.00 32.02 103 VAL G CA 1
ATOM 13277 C C . VAL G 1 103 ? 152.143 209.825 210.792 1.00 37.95 103 VAL G C 1
ATOM 13278 O O . VAL G 1 103 ? 153.051 210.502 211.289 1.00 47.08 103 VAL G O 1
ATOM 13291 N N . GLN G 1 104 ? 151.963 209.749 209.474 1.00 35.10 104 GLN G N 1
ATOM 13292 C CA . GLN G 1 104 ? 152.940 210.331 208.555 1.00 38.23 104 GLN G CA 1
ATOM 13293 C C . GLN G 1 104 ? 153.045 211.849 208.672 1.00 41.76 104 GLN G C 1
ATOM 13294 O O . GLN G 1 104 ? 154.176 212.368 208.682 1.00 45.58 104 GLN G O 1
ATOM 13308 N N . PRO G 1 105 ? 151.950 212.615 208.730 1.00 36.04 105 PRO G N 1
ATOM 13309 C CA . PRO G 1 105 ? 152.101 214.068 208.938 1.00 38.71 105 PRO G CA 1
ATOM 13310 C C . PRO G 1 105 ? 152.840 214.424 210.221 1.00 40.05 105 PRO G C 1
ATOM 13311 O O . PRO G 1 105 ? 153.656 215.362 210.241 1.00 44.09 105 PRO G O 1
ATOM 13322 N N . ILE G 1 106 ? 152.576 213.688 211.302 1.00 36.04 106 ILE G N 1
ATOM 13323 C CA . ILE G 1 106 ? 153.279 213.933 212.557 1.00 35.13 106 ILE G CA 1
ATOM 13324 C C . ILE G 1 106 ? 154.768 213.680 212.373 1.00 35.98 106 ILE G C 1
ATOM 13325 O O . ILE G 1 106 ? 155.615 214.453 212.847 1.00 42.89 106 ILE G O 1
ATOM 13341 N N . MET G 1 107 ? 155.112 212.594 211.678 1.00 31.16 107 MET G N 1
ATOM 13342 C CA . MET G 1 107 ? 156.517 212.318 211.408 1.00 34.82 107 MET G CA 1
ATOM 13343 C C . MET G 1 107 ? 157.145 213.437 210.586 1.00 39.84 107 MET G C 1
ATOM 13344 O O . MET G 1 107 ? 158.319 213.773 210.775 1.00 46.25 107 MET G O 1
ATOM 13358 N N . LYS G 1 108 ? 156.379 214.031 209.669 1.00 37.20 108 LYS G N 1
ATOM 13359 C CA . LYS G 1 108 ? 156.924 215.117 208.854 1.00 40.48 108 LYS G CA 1
ATOM 13360 C C . LYS G 1 108 ? 157.229 216.350 209.703 1.00 40.68 108 LYS G C 1
ATOM 13361 O O . LYS G 1 108 ? 158.272 216.998 209.535 1.00 46.65 108 LYS G O 1
ATOM 13380 N N . LEU G 1 109 ? 156.327 216.693 210.623 1.00 35.35 109 LEU G N 1
ATOM 13381 C CA . LEU G 1 109 ? 156.608 217.800 211.541 1.00 35.61 109 LEU G CA 1
ATOM 13382 C C . LEU G 1 109 ? 157.864 217.515 212.366 1.00 38.41 109 LEU G C 1
ATOM 13383 O O . LEU G 1 109 ? 158.743 218.385 212.534 1.00 44.67 109 LEU G O 1
ATOM 13399 N N . TYR G 1 110 ? 157.963 216.289 212.881 1.00 34.00 110 TYR G N 1
ATOM 13400 C CA . TYR G 1 110 ? 159.153 215.872 213.613 1.00 31.60 110 TYR G CA 1
ATOM 13401 C C . TYR G 1 110 ? 160.410 216.065 212.766 1.00 34.83 110 TYR G C 1
ATOM 13402 O O . TYR G 1 110 ? 161.446 216.533 213.257 1.00 42.98 110 TYR G O 1
ATOM 13420 N N . TYR G 1 111 ? 160.327 215.726 211.478 1.00 33.69 111 TYR G N 1
ATOM 13421 C CA . TYR G 1 111 ? 161.476 215.878 210.590 1.00 36.94 111 TYR G CA 1
ATOM 13422 C C . TYR G 1 111 ? 161.848 217.344 210.411 1.00 37.17 111 TYR G C 1
ATOM 13423 O O . TYR G 1 111 ? 163.033 217.686 210.302 1.00 43.16 111 TYR G O 1
ATOM 13441 N N . VAL G 1 112 ? 160.848 218.223 210.344 1.00 37.27 112 VAL G N 1
ATOM 13442 C CA . VAL G 1 112 ? 161.140 219.654 210.258 1.00 38.94 112 VAL G CA 1
ATOM 13443 C C . VAL G 1 112 ? 162.000 220.080 211.442 1.00 39.44 112 VAL G C 1
ATOM 13444 O O . VAL G 1 112 ? 163.045 220.735 211.283 1.00 42.33 112 VAL G O 1
ATOM 13457 N N . TRP G 1 113 ? 161.581 219.698 212.652 1.00 39.80 113 TRP G N 1
ATOM 13458 C CA . TRP G 1 113 ? 162.372 220.077 213.824 1.00 39.54 113 TRP G CA 1
ATOM 13459 C C . TRP G 1 113 ? 163.769 219.459 213.773 1.00 39.78 113 TRP G C 1
ATOM 13460 O O . TRP G 1 113 ? 164.756 220.093 214.175 1.00 44.53 113 TRP G O 1
ATOM 13481 N N . LEU G 1 114 ? 163.873 218.224 213.281 1.00 34.94 114 LEU G N 1
ATOM 13482 C CA . LEU G 1 114 ? 165.180 217.579 213.187 1.00 37.07 114 LEU G CA 1
ATOM 13483 C C . LEU G 1 114 ? 166.117 218.362 212.272 1.00 39.70 114 LEU G C 1
ATOM 13484 O O . LEU G 1 114 ? 167.301 218.546 212.582 1.00 45.87 114 LEU G O 1
ATOM 13500 N N . ARG G 1 115 ? 165.605 218.818 211.129 1.00 39.79 115 ARG G N 1
ATOM 13501 C CA . ARG G 1 115 ? 166.431 219.612 210.222 1.00 40.41 115 ARG G CA 1
ATOM 13502 C C . ARG G 1 115 ? 166.882 220.901 210.897 1.00 39.48 115 ARG G C 1
ATOM 13503 O O . ARG G 1 115 ? 168.041 221.328 210.758 1.00 42.17 115 ARG G O 1
ATOM 13524 N N . VAL G 1 116 ? 165.967 221.546 211.624 1.00 40.16 116 VAL G N 1
ATOM 13525 C CA . VAL G 1 116 ? 166.334 222.781 212.312 1.00 40.17 116 VAL G CA 1
ATOM 13526 C C . VAL G 1 116 ? 167.480 222.525 213.286 1.00 41.21 116 VAL G C 1
ATOM 13527 O O . VAL G 1 116 ? 168.407 223.334 213.401 1.00 42.68 116 VAL G O 1
ATOM 13540 N N . PHE G 1 117 ? 167.434 221.401 214.007 1.00 42.33 117 PHE G N 1
ATOM 13541 C CA . PHE G 1 117 ? 168.533 221.079 214.920 1.00 42.80 117 PHE G CA 1
ATOM 13542 C C . PHE G 1 117 ? 169.835 220.817 214.166 1.00 42.75 117 PHE G C 1
ATOM 13543 O O . PHE G 1 117 ? 170.912 221.262 214.593 1.00 45.54 117 PHE G O 1
ATOM 13560 N N . ASN G 1 118 ? 169.761 220.086 213.051 1.00 43.50 118 ASN G N 1
ATOM 13561 C CA . ASN G 1 118 ? 170.981 219.768 212.314 1.00 45.49 118 ASN G CA 1
ATOM 13562 C C . ASN G 1 118 ? 171.686 221.025 211.831 1.00 46.16 118 ASN G C 1
ATOM 13563 O O . ASN G 1 118 ? 172.926 221.082 211.836 1.00 50.13 118 ASN G O 1
ATOM 13574 N N . LEU G 1 119 ? 170.917 222.036 211.406 1.00 45.75 119 LEU G N 1
ATOM 13575 C CA . LEU G 1 119 ? 171.537 223.269 210.920 1.00 43.44 119 LEU G CA 1
ATOM 13576 C C . LEU G 1 119 ? 172.543 223.820 211.924 1.00 43.18 119 LEU G C 1
ATOM 13577 O O . LEU G 1 119 ? 173.615 224.301 211.540 1.00 46.65 119 LEU G O 1
ATOM 13593 N N . ALA G 1 120 ? 172.216 223.762 213.215 1.00 45.06 120 ALA G N 1
ATOM 13594 C CA . ALA G 1 120 ? 173.110 224.264 214.250 1.00 44.87 120 ALA G CA 1
ATOM 13595 C C . ALA G 1 120 ? 174.154 223.237 214.660 1.00 46.43 120 ALA G C 1
ATOM 13596 O O . ALA G 1 120 ? 175.267 223.610 215.046 1.00 46.64 120 ALA G O 1
ATOM 13603 N N . TYR G 1 121 ? 173.819 221.948 214.588 1.00 49.26 121 TYR G N 1
ATOM 13604 C CA . TYR G 1 121 ? 174.723 220.931 215.118 1.00 47.24 121 TYR G CA 1
ATOM 13605 C C . TYR G 1 121 ? 175.905 220.664 214.188 1.00 47.86 121 TYR G C 1
ATOM 13606 O O . TYR G 1 121 ? 177.058 220.664 214.631 1.00 54.47 121 TYR G O 1
ATOM 13624 N N . GLU G 1 122 ? 175.646 220.432 212.895 1.00 47.76 122 GLU G N 1
ATOM 13625 C CA . GLU G 1 122 ? 176.694 219.850 212.052 1.00 52.92 122 GLU G CA 1
ATOM 13626 C C . GLU G 1 122 ? 177.893 220.777 211.853 1.00 55.73 122 GLU G C 1
ATOM 13627 O O . GLU G 1 122 ? 179.037 220.330 212.074 1.00 59.91 122 GLU G O 1
ATOM 13639 N N . PRO G 1 123 ? 177.730 222.040 211.440 1.00 53.28 123 PRO G N 1
ATOM 13640 C CA . PRO G 1 123 ? 178.918 222.885 211.214 1.00 54.51 123 PRO G CA 1
ATOM 13641 C C . PRO G 1 123 ? 179.805 223.030 212.437 1.00 52.64 123 PRO G C 1
ATOM 13642 O O . PRO G 1 123 ? 181.038 223.055 212.304 1.00 57.60 123 PRO G O 1
ATOM 13653 N N . ALA G 1 124 ? 179.214 223.125 213.629 1.00 49.93 124 ALA G N 1
ATOM 13654 C CA . ALA G 1 124 ? 180.010 223.312 214.836 1.00 52.60 124 ALA G CA 1
ATOM 13655 C C . ALA G 1 124 ? 180.916 222.114 215.089 1.00 55.27 124 ALA G C 1
ATOM 13656 O O . ALA G 1 124 ? 182.076 222.278 215.486 1.00 56.32 124 ALA G O 1
ATOM 13663 N N . LEU G 1 125 ? 180.405 220.903 214.866 1.00 54.99 125 LEU G N 1
ATOM 13664 C CA . LEU G 1 125 ? 181.230 219.709 215.025 1.00 55.69 125 LEU G CA 1
ATOM 13665 C C . LEU G 1 125 ? 182.310 219.640 213.951 1.00 59.32 125 LEU G C 1
ATOM 13666 O O . LEU G 1 125 ? 183.473 219.316 214.245 1.00 62.21 125 LEU G O 1
ATOM 13682 N N . ARG G 1 126 ? 181.947 219.945 212.701 1.00 59.05 126 ARG G N 1
ATOM 13683 C CA . ARG G 1 126 ? 182.934 219.889 211.629 1.00 58.81 126 ARG G CA 1
ATOM 13684 C C . ARG G 1 126 ? 184.078 220.865 211.872 1.00 61.43 126 ARG G C 1
ATOM 13685 O O . ARG G 1 126 ? 185.229 220.566 211.530 1.00 63.34 126 ARG G O 1
ATOM 13706 N N . LEU G 1 127 ? 183.788 222.021 212.476 1.00 58.22 127 LEU G N 1
ATOM 13707 C CA . LEU G 1 127 ? 184.843 222.992 212.755 1.00 59.53 127 LEU G CA 1
ATOM 13708 C C . LEU G 1 127 ? 185.988 222.351 213.529 1.00 61.07 127 LEU G C 1
ATOM 13709 O O . LEU G 1 127 ? 187.153 222.446 213.127 1.00 62.51 127 LEU G O 1
ATOM 13725 N N . VAL G 1 128 ? 185.675 221.689 214.643 1.00 58.77 128 VAL G N 1
ATOM 13726 C CA . VAL G 1 128 ? 186.736 221.148 215.484 1.00 58.55 128 VAL G CA 1
ATOM 13727 C C . VAL G 1 128 ? 187.277 219.836 214.929 1.00 61.30 128 VAL G C 1
ATOM 13728 O O . VAL G 1 128 ? 188.436 219.490 215.187 1.00 61.59 128 VAL G O 1
ATOM 13741 N N . CYS G 1 129 ? 186.481 219.083 214.165 1.00 61.71 129 CYS G N 1
ATOM 13742 C CA . CYS G 1 129 ? 186.963 217.770 213.745 1.00 59.24 129 CYS G CA 1
ATOM 13743 C C . CYS G 1 129 ? 187.793 217.806 212.464 1.00 62.19 129 CYS G C 1
ATOM 13744 O O . CYS G 1 129 ? 188.815 217.117 212.380 1.00 64.31 129 CYS G O 1
ATOM 13752 N N . ASP G 1 130 ? 187.393 218.590 211.462 1.00 63.42 130 ASP G N 1
ATOM 13753 C CA . ASP G 1 130 ? 188.029 218.473 210.151 1.00 66.95 130 ASP G CA 1
ATOM 13754 C C . ASP G 1 130 ? 189.531 218.745 210.164 1.00 69.54 130 ASP G C 1
ATOM 13755 O O . ASP G 1 130 ? 190.271 217.966 209.539 1.00 71.22 130 ASP G O 1
ATOM 13764 N N . PRO G 1 131 ? 190.046 219.794 210.815 1.00 67.46 131 PRO G N 1
ATOM 13765 C CA . PRO G 1 131 ? 191.501 220.030 210.764 1.00 65.45 131 PRO G CA 1
ATOM 13766 C C . PRO G 1 131 ? 192.329 218.835 211.207 1.00 62.29 131 PRO G C 1
ATOM 13767 O O . PRO G 1 131 ? 193.351 218.523 210.581 1.00 62.57 131 PRO G O 1
ATOM 13778 N N . ILE G 1 132 ? 191.899 218.141 212.260 1.00 59.54 132 ILE G N 1
ATOM 13779 C CA . ILE G 1 132 ? 192.664 217.007 212.769 1.00 59.76 132 ILE G CA 1
ATOM 13780 C C . ILE G 1 132 ? 192.735 215.902 211.722 1.00 60.75 132 ILE G C 1
ATOM 13781 O O . ILE G 1 132 ? 193.800 215.328 211.472 1.00 63.82 132 ILE G O 1
ATOM 13797 N N . HIS G 1 133 ? 191.601 215.587 211.094 1.00 63.49 133 HIS G N 1
ATOM 13798 C CA . HIS G 1 133 ? 191.568 214.481 210.144 1.00 64.29 133 HIS G CA 1
ATOM 13799 C C . HIS G 1 133 ? 192.228 214.851 208.823 1.00 63.49 133 HIS G C 1
ATOM 13800 O O . HIS G 1 133 ? 192.787 213.979 208.148 1.00 67.70 133 HIS G O 1
ATOM 13814 N N . ARG G 1 134 ? 192.175 216.125 208.432 1.00 62.83 134 ARG G N 1
ATOM 13815 C CA . ARG G 1 134 ? 192.969 216.564 207.290 1.00 67.49 134 ARG G CA 1
ATOM 13816 C C . ARG G 1 134 ? 194.456 216.423 207.585 1.00 69.03 134 ARG G C 1
ATOM 13817 O O . ARG G 1 134 ? 195.237 216.021 206.715 1.00 66.69 134 ARG G O 1
ATOM 13838 N N . SER G 1 135 ? 194.864 216.755 208.810 1.00 68.78 135 SER G N 1
ATOM 13839 C CA . SER G 1 135 ? 196.267 216.625 209.186 1.00 64.69 135 SER G CA 1
ATOM 13840 C C . SER G 1 135 ? 196.707 215.165 209.180 1.00 64.64 135 SER G C 1
ATOM 13841 O O . SER G 1 135 ? 197.791 214.836 208.685 1.00 67.76 135 SER G O 1
ATOM 13849 N N . ILE G 1 136 ? 195.877 214.271 209.725 1.00 63.61 136 ILE G N 1
ATOM 13850 C CA . ILE G 1 136 ? 196.248 212.860 209.805 1.00 61.80 136 ILE G CA 1
ATOM 13851 C C . ILE G 1 136 ? 196.331 212.242 208.416 1.00 64.63 136 ILE G C 1
ATOM 13852 O O . ILE G 1 136 ? 196.986 211.210 208.228 1.00 70.70 136 ILE G O 1
ATOM 13868 N N . ALA G 1 137 ? 195.678 212.851 207.424 1.00 63.79 137 ALA G N 1
ATOM 13869 C CA . ALA G 1 137 ? 195.691 212.294 206.077 1.00 64.73 137 ALA G CA 1
ATOM 13870 C C . ALA G 1 137 ? 197.073 212.347 205.441 1.00 69.47 137 ALA G C 1
ATOM 13871 O O . ALA G 1 137 ? 197.293 211.697 204.414 1.00 72.20 137 ALA G O 1
ATOM 13878 N N . LEU G 1 138 ? 198.009 213.099 206.026 1.00 70.67 138 LEU G N 1
ATOM 13879 C CA . LEU G 1 138 ? 199.342 213.249 205.455 1.00 68.21 138 LEU G CA 1
ATOM 13880 C C . LEU G 1 138 ? 200.208 212.009 205.623 1.00 66.81 138 LEU G C 1
ATOM 13881 O O . LEU G 1 138 ? 201.349 212.013 205.150 1.00 71.83 138 LEU G O 1
ATOM 13897 N N . ILE G 1 139 ? 199.709 210.959 206.278 1.00 66.88 139 ILE G N 1
ATOM 13898 C CA . ILE G 1 139 ? 200.525 209.769 206.491 1.00 67.20 139 ILE G CA 1
ATOM 13899 C C . ILE G 1 139 ? 200.674 208.971 205.200 1.00 70.79 139 ILE G C 1
ATOM 13900 O O . ILE G 1 139 ? 201.621 208.189 205.055 1.00 73.38 139 ILE G O 1
ATOM 13916 N N . LEU G 1 140 ? 199.764 209.155 204.241 1.00 70.53 140 LEU G N 1
ATOM 13917 C CA . LEU G 1 140 ? 199.736 208.358 203.022 1.00 73.39 140 LEU G CA 1
ATOM 13918 C C . LEU G 1 140 ? 200.260 209.118 201.807 1.00 76.31 140 LEU G C 1
ATOM 13919 O O . LEU G 1 140 ? 199.903 208.778 200.674 1.00 76.70 140 LEU G O 1
ATOM 13935 N N . SER G 1 141 ? 201.104 210.130 202.014 1.00 77.40 141 SER G N 1
ATOM 13936 C CA . SER G 1 141 ? 201.584 210.983 200.935 1.00 81.20 141 SER G CA 1
ATOM 13937 C C . SER G 1 141 ? 203.069 210.787 200.640 1.00 84.44 141 SER G C 1
ATOM 13938 O O . SER G 1 141 ? 203.714 211.702 200.119 1.00 85.83 141 SER G O 1
ATOM 13946 N N . GLY G 1 142 ? 203.624 209.618 200.958 1.00 81.99 142 GLY G N 1
ATOM 13947 C CA . GLY G 1 142 ? 205.036 209.370 200.731 1.00 79.61 142 GLY G CA 1
ATOM 13948 C C . GLY G 1 142 ? 205.344 207.999 200.167 1.00 82.11 142 GLY G C 1
ATOM 13949 O O . GLY G 1 142 ? 206.394 207.426 200.469 1.00 85.13 142 GLY G O 1
ATOM 13953 N N . ILE G 1 143 ? 204.448 207.462 199.345 1.00 83.65 143 ILE G N 1
ATOM 13954 C CA . ILE G 1 143 ? 204.604 206.107 198.825 1.00 85.53 143 ILE G CA 1
ATOM 13955 C C . ILE G 1 143 ? 205.557 206.121 197.637 1.00 89.50 143 ILE G C 1
ATOM 13956 O O . ILE G 1 143 ? 205.440 206.961 196.738 1.00 90.33 143 ILE G O 1
ATOM 13972 N N . LYS G 1 144 ? 206.512 205.193 197.637 1.00 88.26 144 LYS G N 1
ATOM 13973 C CA . LYS G 1 144 ? 207.394 204.974 196.500 1.00 89.75 144 LYS G CA 1
ATOM 13974 C C . LYS G 1 144 ? 207.762 203.500 196.459 1.00 91.22 144 LYS G C 1
ATOM 13975 O O . LYS G 1 144 ? 207.770 202.823 197.491 1.00 89.89 144 LYS G O 1
ATOM 13994 N N . GLY G 1 145 ? 208.069 203.004 195.265 1.00 97.61 145 GLY G N 1
ATOM 13995 C CA . GLY G 1 145 ? 208.408 201.602 195.121 1.00 97.35 145 GLY G CA 1
ATOM 13996 C C . GLY G 1 145 ? 208.990 201.296 193.761 1.00 102.75 145 GLY G C 1
ATOM 13997 O O . GLY G 1 145 ? 208.866 202.080 192.815 1.00 105.21 145 GLY G O 1
ATOM 14001 N N . GLN G 1 146 ? 209.634 200.132 193.682 1.00 102.75 146 GLN G N 1
ATOM 14002 C CA . GLN G 1 146 ? 210.207 199.613 192.449 1.00 103.14 146 GLN G CA 1
ATOM 14003 C C . GLN G 1 146 ? 209.853 198.139 192.324 1.00 102.28 146 GLN G C 1
ATOM 14004 O O . GLN G 1 146 ? 209.757 197.424 193.324 1.00 102.15 146 GLN G O 1
ATOM 14018 N N . PHE G 1 147 ? 209.663 197.687 191.086 1.00 106.28 147 PHE G N 1
ATOM 14019 C CA . PHE G 1 147 ? 209.247 196.313 190.846 1.00 109.56 147 PHE G CA 1
ATOM 14020 C C . PHE G 1 147 ? 209.887 195.797 189.567 1.00 113.36 147 PHE G C 1
ATOM 14021 O O . PHE G 1 147 ? 210.279 196.567 188.686 1.00 118.93 147 PHE G O 1
ATOM 14038 N N . LYS G 1 148 ? 209.990 194.472 189.482 1.00 112.63 148 LYS G N 1
ATOM 14039 C CA . LYS G 1 148 ? 210.412 193.786 188.270 1.00 117.77 148 LYS G CA 1
ATOM 14040 C C . LYS G 1 148 ? 209.592 192.514 188.129 1.00 118.36 148 LYS G C 1
ATOM 14041 O O . LYS G 1 148 ? 209.295 191.847 189.123 1.00 117.52 148 LYS G O 1
ATOM 14060 N N . MET G 1 149 ? 209.231 192.181 186.891 1.00 120.81 149 MET G N 1
ATOM 14061 C CA . MET G 1 149 ? 208.336 191.069 186.613 1.00 121.73 149 MET G CA 1
ATOM 14062 C C . MET G 1 149 ? 208.952 190.154 185.566 1.00 125.02 149 MET G C 1
ATOM 14063 O O . MET G 1 149 ? 209.780 190.576 184.755 1.00 127.84 149 MET G O 1
ATOM 14077 N N . ASN G 1 150 ? 208.535 188.890 185.597 1.00 126.69 150 ASN G N 1
ATOM 14078 C CA . ASN G 1 150 ? 208.956 187.901 184.618 1.00 129.46 150 ASN G CA 1
ATOM 14079 C C . ASN G 1 150 ? 207.771 187.007 184.285 1.00 131.01 150 ASN G C 1
ATOM 14080 O O . ASN G 1 150 ? 206.843 186.851 185.081 1.00 128.54 150 ASN G O 1
ATOM 14091 N N . SER G 1 151 ? 207.810 186.421 183.091 1.00 135.86 151 SER G N 1
ATOM 14092 C CA . SER G 1 151 ? 206.727 185.559 182.637 1.00 137.52 151 SER G CA 1
ATOM 14093 C C . SER G 1 151 ? 207.271 184.586 181.603 1.00 143.60 151 SER G C 1
ATOM 14094 O O . SER G 1 151 ? 208.349 184.788 181.038 1.00 143.58 151 SER G O 1
ATOM 14102 N N . SER G 1 152 ? 206.506 183.525 181.366 1.00 146.75 152 SER G N 1
ATOM 14103 C CA . SER G 1 152 ? 206.883 182.506 180.394 1.00 147.90 152 SER G CA 1
ATOM 14104 C C . SER G 1 152 ? 205.684 181.636 180.034 1.00 145.04 152 SER G C 1
ATOM 14105 O O . SER G 1 152 ? 205.278 180.771 180.810 1.00 139.64 152 SER G O 1
ATOM 14113 N N . ASP H 1 29 ? 168.052 211.439 200.231 1.00 72.33 29 ASP H N 1
ATOM 14114 C CA . ASP H 1 29 ? 167.168 212.238 201.129 1.00 72.15 29 ASP H CA 1
ATOM 14115 C C . ASP H 1 29 ? 166.994 211.534 202.470 1.00 66.92 29 ASP H C 1
ATOM 14116 O O . ASP H 1 29 ? 166.673 210.348 202.523 1.00 64.54 29 ASP H O 1
ATOM 14125 N N . VAL H 1 30 ? 167.209 212.279 203.555 1.00 64.94 30 VAL H N 1
ATOM 14126 C CA . VAL H 1 30 ? 167.113 211.693 204.888 1.00 62.62 30 VAL H CA 1
ATOM 14127 C C . VAL H 1 30 ? 165.668 211.651 205.366 1.00 61.06 30 VAL H C 1
ATOM 14128 O O . VAL H 1 30 ? 165.281 210.738 206.103 1.00 60.08 30 VAL H O 1
ATOM 14141 N N . TYR H 1 31 ? 164.854 212.622 204.958 1.00 58.53 31 TYR H N 1
ATOM 14142 C CA . TYR H 1 31 ? 163.516 212.831 205.503 1.00 52.88 31 TYR H CA 1
ATOM 14143 C C . TYR H 1 31 ? 162.436 212.327 204.557 1.00 59.08 31 TYR H C 1
ATOM 14144 O O . TYR H 1 31 ? 161.387 212.955 204.389 1.00 60.50 31 TYR H O 1
ATOM 14162 N N . ARG H 1 32 ? 162.688 211.187 203.921 1.00 62.06 32 ARG H N 1
ATOM 14163 C CA . ARG H 1 32 ? 161.757 210.554 202.999 1.00 59.80 32 ARG H CA 1
ATOM 14164 C C . ARG H 1 32 ? 161.155 209.327 203.668 1.00 58.99 32 ARG H C 1
ATOM 14165 O O . ARG H 1 32 ? 161.881 208.515 204.251 1.00 61.17 32 ARG H O 1
ATOM 14186 N N . LEU H 1 33 ? 159.834 209.195 203.588 1.00 55.24 33 LEU H N 1
ATOM 14187 C CA . LEU H 1 33 ? 159.155 208.077 204.230 1.00 53.53 33 LEU H CA 1
ATOM 14188 C C . LEU H 1 33 ? 159.503 206.773 203.522 1.00 56.16 33 LEU H C 1
ATOM 14189 O O . LEU H 1 33 ? 159.482 206.697 202.290 1.00 59.12 33 LEU H O 1
ATOM 14205 N N . SER H 1 34 ? 159.827 205.746 204.305 1.00 53.71 34 SER H N 1
ATOM 14206 C CA . SER H 1 34 ? 160.248 204.476 203.738 1.00 55.06 34 SER H CA 1
ATOM 14207 C C . SER H 1 34 ? 159.058 203.746 203.110 1.00 60.18 34 SER H C 1
ATOM 14208 O O . SER H 1 34 ? 157.905 203.994 203.472 1.00 58.59 34 SER H O 1
ATOM 14216 N N . PRO H 1 35 ? 159.313 202.836 202.166 1.00 63.52 35 PRO H N 1
ATOM 14217 C CA . PRO H 1 35 ? 158.207 202.216 201.424 1.00 57.64 35 PRO H CA 1
ATOM 14218 C C . PRO H 1 35 ? 157.311 201.364 202.313 1.00 54.23 35 PRO H C 1
ATOM 14219 O O . PRO H 1 35 ? 157.726 200.857 203.357 1.00 55.07 35 PRO H O 1
ATOM 14230 N N . HIS H 1 36 ? 156.064 201.209 201.871 1.00 49.29 36 HIS H N 1
ATOM 14231 C CA . HIS H 1 36 ? 155.046 200.519 202.646 1.00 48.61 36 HIS H CA 1
ATOM 14232 C C . HIS H 1 36 ? 155.364 199.028 202.763 1.00 51.69 36 HIS H C 1
ATOM 14233 O O . HIS H 1 36 ? 156.342 198.521 202.209 1.00 57.70 36 HIS H O 1
ATOM 14247 N N . VAL H 1 37 ? 154.510 198.328 203.504 1.00 51.39 37 VAL H N 1
ATOM 14248 C CA . VAL H 1 37 ? 154.605 196.881 203.666 1.00 55.57 37 VAL H CA 1
ATOM 14249 C C . VAL H 1 37 ? 153.635 196.230 202.690 1.00 57.39 37 VAL H C 1
ATOM 14250 O O . VAL H 1 37 ? 152.439 196.541 202.692 1.00 60.86 37 VAL H O 1
ATOM 14263 N N . THR H 1 38 ? 154.146 195.330 201.853 1.00 59.38 38 THR H N 1
ATOM 14264 C CA . THR H 1 38 ? 153.293 194.632 200.900 1.00 60.86 38 THR H CA 1
ATOM 14265 C C . THR H 1 38 ? 152.234 193.829 201.642 1.00 59.80 38 THR H C 1
ATOM 14266 O O . THR H 1 38 ? 152.539 193.108 202.596 1.00 60.68 38 THR H O 1
ATOM 14277 N N . THR H 1 39 ? 150.983 193.952 201.194 1.00 60.35 39 THR H N 1
ATOM 14278 C CA . THR H 1 39 ? 149.848 193.376 201.903 1.00 61.40 39 THR H CA 1
ATOM 14279 C C . THR H 1 39 ? 148.850 192.717 200.952 1.00 61.17 39 THR H C 1
ATOM 14280 O O . THR H 1 39 ? 147.823 192.201 201.406 1.00 57.81 39 THR H O 1
ATOM 14291 N N . GLY H 1 40 ? 149.147 192.668 199.655 1.00 62.02 40 GLY H N 1
ATOM 14292 C CA . GLY H 1 40 ? 148.261 191.995 198.727 1.00 59.28 40 GLY H CA 1
ATOM 14293 C C . GLY H 1 40 ? 147.943 190.578 199.164 1.00 59.92 40 GLY H C 1
ATOM 14294 O O . GLY H 1 40 ? 148.646 189.969 199.972 1.00 61.33 40 GLY H O 1
ATOM 14298 N N . PHE H 1 41 ? 146.848 190.047 198.614 1.00 61.00 41 PHE H N 1
ATOM 14299 C CA . PHE H 1 41 ? 146.369 188.733 199.035 1.00 58.34 41 PHE H CA 1
ATOM 14300 C C . PHE H 1 41 ? 147.447 187.668 198.875 1.00 58.14 41 PHE H C 1
ATOM 14301 O O . PHE H 1 41 ? 147.754 186.932 199.820 1.00 58.74 41 PHE H O 1
ATOM 14318 N N . ALA H 1 42 ? 148.038 187.574 197.684 1.00 59.73 42 ALA H N 1
ATOM 14319 C CA . ALA H 1 42 ? 149.069 186.573 197.437 1.00 61.06 42 ALA H CA 1
ATOM 14320 C C . ALA H 1 42 ? 150.367 186.872 198.174 1.00 61.47 42 ALA H C 1
ATOM 14321 O O . ALA H 1 42 ? 151.254 186.012 198.199 1.00 60.05 42 ALA H O 1
ATOM 14328 N N . ASP H 1 43 ? 150.500 188.059 198.768 1.00 61.34 43 AS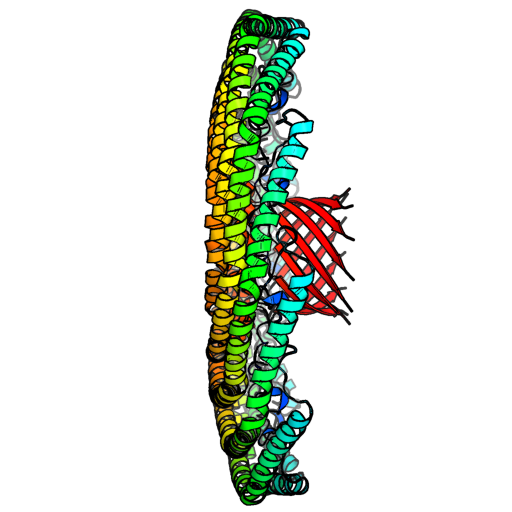P H N 1
ATOM 14329 C CA . ASP H 1 43 ? 151.692 188.429 199.517 1.00 61.26 43 ASP H CA 1
ATOM 14330 C C . ASP H 1 43 ? 151.525 188.278 201.023 1.00 59.47 43 ASP H C 1
ATOM 14331 O O . ASP H 1 43 ? 152.505 188.449 201.754 1.00 59.52 43 ASP H O 1
ATOM 14340 N N . THR H 1 44 ? 150.323 187.967 201.501 1.00 58.59 44 THR H N 1
ATOM 14341 C CA . THR H 1 44 ? 150.080 187.737 202.921 1.00 55.54 44 THR H CA 1
ATOM 14342 C C . THR H 1 44 ? 149.567 186.336 203.219 1.00 53.11 44 THR H C 1
ATOM 14343 O O . THR H 1 44 ? 149.973 185.743 204.220 1.00 51.64 44 THR H O 1
ATOM 14354 N N . PHE H 1 45 ? 148.685 185.789 202.385 1.00 54.51 45 PHE H N 1
ATOM 14355 C CA . PHE H 1 45 ? 148.292 184.382 202.459 1.00 52.01 45 PHE H CA 1
ATOM 14356 C C . PHE H 1 45 ? 149.046 183.607 201.382 1.00 56.33 45 PHE H C 1
ATOM 14357 O O . PHE H 1 45 ? 148.493 183.247 200.341 1.00 60.12 45 PHE H O 1
ATOM 14374 N N . LYS H 1 46 ? 150.322 183.340 201.641 1.00 54.47 46 LYS H N 1
ATOM 14375 C CA . LYS H 1 46 ? 151.232 182.845 200.617 1.00 57.43 46 LYS H CA 1
ATOM 14376 C C . LYS H 1 46 ? 151.436 181.341 200.750 1.00 58.43 46 LYS H C 1
ATOM 14377 O O . LYS H 1 46 ? 151.591 180.823 201.861 1.00 58.25 46 LYS H O 1
ATOM 14396 N N . GLU H 1 47 ? 151.441 180.651 199.610 1.00 63.02 47 GLU H N 1
ATOM 14397 C CA . GLU H 1 47 ? 151.588 179.206 199.540 1.00 60.17 47 GLU H CA 1
ATOM 14398 C C . GLU H 1 47 ? 152.685 178.845 198.546 1.00 65.30 47 GLU H C 1
ATOM 14399 O O . GLU H 1 47 ? 153.067 179.658 197.699 1.00 69.06 47 GLU H O 1
ATOM 14411 N N . SER H 1 48 ? 153.187 177.617 198.656 1.00 67.19 48 SER H N 1
ATOM 14412 C CA . SER H 1 48 ? 154.205 177.097 197.757 1.00 70.01 48 SER H CA 1
ATOM 14413 C C . SER H 1 48 ? 153.588 176.062 196.818 1.00 74.12 48 SER H C 1
ATOM 14414 O O . SER H 1 48 ? 152.374 175.845 196.796 1.00 76.61 48 SER H O 1
ATOM 14422 N N . ASN H 1 49 ? 154.445 175.414 196.024 1.00 77.77 49 ASN H N 1
ATOM 14423 C CA . ASN H 1 49 ? 153.973 174.387 195.102 1.00 77.66 49 ASN H CA 1
ATOM 14424 C C . ASN H 1 49 ? 153.443 173.159 195.830 1.00 74.95 49 ASN H C 1
ATOM 14425 O O . ASN H 1 49 ? 152.677 172.387 195.243 1.00 77.33 49 ASN H O 1
ATOM 14436 N N . ASP H 1 50 ? 153.832 172.961 197.090 1.00 73.84 50 ASP H N 1
ATOM 14437 C CA . ASP H 1 50 ? 153.437 171.770 197.831 1.00 74.34 50 ASP H CA 1
ATOM 14438 C C . ASP H 1 50 ? 152.091 171.924 198.526 1.00 71.73 50 ASP H C 1
ATOM 14439 O O . ASP H 1 50 ? 151.560 170.934 199.038 1.00 69.86 50 ASP H O 1
ATOM 14448 N N . ILE H 1 51 ? 151.531 173.130 198.555 1.00 68.79 51 ILE H N 1
ATOM 14449 C CA . ILE H 1 51 ? 150.349 173.440 199.351 1.00 66.57 51 ILE H CA 1
ATOM 14450 C C . ILE H 1 51 ? 149.247 173.878 198.396 1.00 68.86 51 ILE H C 1
ATOM 14451 O O . ILE H 1 51 ? 149.414 174.855 197.655 1.00 71.25 51 ILE H O 1
ATOM 14467 N N . MET H 1 52 ? 148.123 173.160 198.409 1.00 66.28 52 MET H N 1
ATOM 14468 C CA . MET H 1 52 ? 147.041 173.427 197.471 1.00 71.53 52 MET H CA 1
ATOM 14469 C C . MET H 1 52 ? 145.704 173.042 198.086 1.00 74.34 52 MET H C 1
ATOM 14470 O O . MET H 1 52 ? 145.624 172.119 198.900 1.00 75.98 52 MET H O 1
ATOM 14484 N N . GLY H 1 53 ? 144.662 173.779 197.698 1.00 71.41 53 GLY H N 1
ATOM 14485 C CA . GLY H 1 53 ? 143.293 173.369 197.879 1.00 64.38 53 GLY H CA 1
ATOM 14486 C C . GLY H 1 53 ? 142.567 173.281 196.549 1.00 70.03 53 GLY H C 1
ATOM 14487 O O . GLY H 1 53 ? 143.174 173.173 195.481 1.00 75.56 53 GLY H O 1
ATOM 14491 N N . PHE H 1 54 ? 141.239 173.332 196.623 1.00 67.77 54 PHE H N 1
ATOM 14492 C CA . PHE H 1 54 ? 140.457 173.414 195.397 1.00 69.12 54 PHE H CA 1
ATOM 14493 C C . PHE H 1 54 ? 140.763 174.721 194.672 1.00 75.76 54 PHE H C 1
ATOM 14494 O O . PHE H 1 54 ? 141.043 175.751 195.289 1.00 76.69 54 PHE H O 1
ATOM 14511 N N . SER H 1 55 ? 140.713 174.668 193.340 1.00 74.07 55 SER H N 1
ATOM 14512 C CA . SER H 1 55 ? 141.125 175.816 192.538 1.00 75.64 55 SER H CA 1
ATOM 14513 C C . SER H 1 55 ? 140.158 176.986 192.695 1.00 77.04 55 SER H C 1
ATOM 14514 O O . SER H 1 55 ? 140.583 178.138 192.844 1.00 80.59 55 SER H O 1
ATOM 14522 N N . PHE H 1 56 ? 138.851 176.713 192.667 1.00 69.62 56 PHE H N 1
ATOM 14523 C CA . PHE H 1 56 ? 137.878 177.799 192.589 1.00 69.11 56 PHE H CA 1
ATOM 14524 C C . PHE H 1 56 ? 137.824 178.619 193.873 1.00 75.02 56 PHE H C 1
ATOM 14525 O O . PHE H 1 56 ? 137.434 179.792 193.836 1.00 80.26 56 PHE H O 1
ATOM 14542 N N . MET H 1 57 ? 138.203 178.035 195.013 1.00 73.31 57 MET H N 1
ATOM 14543 C CA . MET H 1 57 ? 138.106 178.763 196.275 1.00 71.14 57 MET H CA 1
ATOM 14544 C C . MET H 1 57 ? 139.112 179.905 196.350 1.00 69.93 57 MET H C 1
ATOM 14545 O O . MET H 1 57 ? 138.904 180.864 197.105 1.00 73.56 57 MET H O 1
ATOM 14559 N N . GLU H 1 58 ? 140.204 179.820 195.589 1.00 67.09 58 GLU H N 1
ATOM 14560 C CA . GLU H 1 58 ? 141.214 180.872 195.629 1.00 71.09 58 GLU H CA 1
ATOM 14561 C C . GLU H 1 58 ? 140.626 182.207 195.190 1.00 75.91 58 GLU H C 1
ATOM 14562 O O . GLU H 1 58 ? 140.829 183.237 195.846 1.00 75.62 58 GLU H O 1
ATOM 14574 N N . LYS H 1 59 ? 139.884 182.205 194.080 1.00 74.11 59 LYS H N 1
ATOM 14575 C CA . LYS H 1 59 ? 139.289 183.443 193.592 1.00 72.84 59 LYS H CA 1
ATOM 14576 C C . LYS H 1 59 ? 138.262 183.983 194.576 1.00 64.28 59 LYS H C 1
ATOM 14577 O O . LYS H 1 59 ? 138.179 185.197 194.793 1.00 67.83 59 LYS H O 1
ATOM 14596 N N . VAL H 1 60 ? 137.470 183.098 195.184 1.00 57.14 60 VAL H N 1
ATOM 14597 C CA . VAL H 1 60 ? 136.467 183.544 196.147 1.00 59.90 60 VAL H CA 1
ATOM 14598 C C . VAL H 1 60 ? 137.139 184.236 197.327 1.00 59.76 60 VAL H C 1
ATOM 14599 O O . VAL H 1 60 ? 136.742 185.337 197.736 1.00 63.18 60 VAL H O 1
ATOM 14612 N N . ASN H 1 61 ? 138.177 183.608 197.883 1.00 56.87 61 ASN H N 1
ATOM 14613 C CA . ASN H 1 61 ? 138.865 184.196 199.028 1.00 56.69 61 ASN H CA 1
ATOM 14614 C C . ASN H 1 61 ? 139.510 185.525 198.653 1.00 56.93 61 ASN H C 1
ATOM 14615 O O . ASN H 1 61 ? 139.416 186.510 199.398 1.00 59.34 61 ASN H O 1
ATOM 14626 N N . GLY H 1 62 ? 140.163 185.575 197.489 1.00 57.28 62 GLY H N 1
ATOM 14627 C CA . GLY H 1 62 ? 140.800 186.812 197.071 1.00 57.68 62 GLY H CA 1
ATOM 14628 C C . GLY H 1 62 ? 139.805 187.939 196.884 1.00 56.65 62 GLY H C 1
ATOM 14629 O O . GLY H 1 62 ? 140.046 189.072 197.313 1.00 58.37 62 GLY H O 1
ATOM 14633 N N . ALA H 1 63 ? 138.671 187.645 196.245 1.00 53.32 63 ALA H N 1
ATOM 14634 C CA . ALA H 1 63 ? 137.652 188.666 196.038 1.00 52.24 63 ALA H CA 1
ATOM 14635 C C . ALA H 1 63 ? 137.106 189.163 197.367 1.00 50.94 63 ALA H C 1
ATOM 14636 O O . ALA H 1 63 ? 136.953 190.373 197.574 1.00 56.29 63 ALA H O 1
ATOM 14643 N N . ILE H 1 64 ? 136.811 188.243 198.289 1.00 47.30 64 ILE H N 1
ATOM 14644 C CA . ILE H 1 64 ? 136.287 188.656 199.588 1.00 47.91 64 ILE H CA 1
ATOM 14645 C C . ILE H 1 64 ? 137.271 189.595 200.271 1.00 52.18 64 ILE H C 1
ATOM 14646 O O . ILE H 1 64 ? 136.909 190.694 200.713 1.00 56.17 64 ILE H O 1
ATOM 14662 N N . TYR H 1 65 ? 138.541 189.188 200.340 1.00 50.87 65 TYR H N 1
ATOM 14663 C CA . TYR H 1 65 ? 139.548 190.002 201.011 1.00 47.95 65 TYR H CA 1
ATOM 14664 C C . TYR H 1 65 ? 139.651 191.384 200.373 1.00 52.23 65 TYR H C 1
ATOM 14665 O O . TYR H 1 65 ? 139.563 192.414 201.059 1.00 54.91 65 TYR H O 1
ATOM 14683 N N . LYS H 1 66 ? 139.823 191.423 199.049 1.00 54.68 66 LYS H N 1
ATOM 14684 C CA . LYS H 1 66 ? 140.066 192.690 198.370 1.00 57.00 66 LYS H CA 1
ATOM 14685 C C . LYS H 1 66 ? 138.877 193.631 198.515 1.00 54.39 66 LYS H C 1
ATOM 14686 O O . LYS H 1 66 ? 139.045 194.822 198.810 1.00 56.28 66 LYS H O 1
ATOM 14705 N N . TYR H 1 67 ? 137.662 193.116 198.314 1.00 49.48 67 TYR H N 1
ATOM 14706 C CA . TYR H 1 67 ? 136.498 193.990 198.347 1.00 48.76 67 TYR H CA 1
ATOM 14707 C C . TYR H 1 67 ? 136.202 194.463 199.762 1.00 48.58 67 TYR H C 1
ATOM 14708 O O . TYR H 1 67 ? 135.814 195.618 199.957 1.00 55.26 67 TYR H O 1
ATOM 14726 N N . THR H 1 68 ? 136.395 193.608 200.770 1.00 47.37 68 THR H N 1
ATOM 14727 C CA . THR H 1 68 ? 136.227 194.077 202.141 1.00 52.79 68 THR H CA 1
ATOM 14728 C C . THR H 1 68 ? 137.211 195.199 202.449 1.00 50.80 68 THR H C 1
ATOM 14729 O O . THR H 1 68 ? 136.829 196.254 202.978 1.00 46.75 68 THR H O 1
ATOM 14740 N N . HIS H 1 69 ? 138.484 195.000 202.095 1.00 52.93 69 HIS H N 1
ATOM 14741 C CA . HIS H 1 69 ? 139.490 196.026 202.353 1.00 47.79 69 HIS H CA 1
ATOM 14742 C C . HIS H 1 69 ? 139.108 197.343 201.688 1.00 50.47 69 HIS H C 1
ATOM 14743 O O . HIS H 1 69 ? 139.101 198.402 202.333 1.00 52.89 69 HIS H O 1
ATOM 14757 N N . PHE H 1 70 ? 138.782 197.295 200.394 1.00 52.04 70 PHE H N 1
ATOM 14758 C CA . PHE H 1 70 ? 138.476 198.523 199.667 1.00 49.55 70 PHE H CA 1
ATOM 14759 C C . PHE H 1 70 ? 137.230 199.201 200.224 1.00 51.65 70 PHE H C 1
ATOM 14760 O O . PHE H 1 70 ? 137.210 200.421 200.427 1.00 57.42 70 PHE H O 1
ATOM 14777 N N . ALA H 1 71 ? 136.170 198.426 200.470 1.00 46.44 71 ALA H N 1
ATOM 14778 C CA . ALA H 1 71 ? 134.916 199.015 200.919 1.00 45.29 71 ALA H CA 1
ATOM 14779 C C . ALA H 1 71 ? 135.047 199.624 202.305 1.00 45.21 71 ALA H C 1
ATOM 14780 O O . ALA H 1 71 ? 134.327 200.576 202.626 1.00 49.48 71 ALA H O 1
ATOM 14787 N N . PHE H 1 72 ? 135.945 199.099 203.142 1.00 46.06 72 PHE H N 1
ATOM 14788 C CA . PHE H 1 72 ? 136.099 199.687 204.467 1.00 46.00 72 PHE H CA 1
ATOM 14789 C C . PHE H 1 72 ? 137.057 200.871 204.466 1.00 49.60 72 PHE H C 1
ATOM 14790 O O . PHE H 1 72 ? 136.897 201.786 205.281 1.00 50.18 72 PHE H O 1
ATOM 14807 N N . TYR H 1 73 ? 138.049 200.882 203.572 1.00 51.17 73 TYR H N 1
ATOM 14808 C CA . TYR H 1 73 ? 138.963 202.020 203.526 1.00 46.22 73 TYR H CA 1
ATOM 14809 C C . TYR H 1 73 ? 138.320 203.225 202.847 1.00 47.36 73 TYR H C 1
ATOM 14810 O O . TYR H 1 73 ? 138.530 204.372 203.272 1.00 49.16 73 TYR H O 1
ATOM 14828 N N . ALA H 1 74 ? 137.533 202.987 201.793 1.00 50.54 74 ALA H N 1
ATOM 14829 C CA . ALA H 1 74 ? 137.020 204.086 200.982 1.00 51.09 74 ALA H CA 1
ATOM 14830 C C . ALA H 1 74 ? 136.074 204.979 201.774 1.00 51.13 74 ALA H C 1
ATOM 14831 O O . ALA H 1 74 ? 136.131 206.208 201.656 1.00 57.01 74 ALA H O 1
ATOM 14838 N N . VAL H 1 75 ? 135.183 204.385 202.568 1.00 44.54 75 VAL H N 1
ATOM 14839 C CA . VAL H 1 75 ? 134.209 205.185 203.305 1.00 45.55 75 VAL H CA 1
ATOM 14840 C C . VAL H 1 75 ? 134.907 206.062 204.335 1.00 49.07 75 VAL H C 1
ATOM 14841 O O . VAL H 1 75 ? 134.571 207.242 204.494 1.00 49.41 75 VAL H O 1
ATOM 14854 N N . LEU H 1 76 ? 135.880 205.505 205.059 1.00 49.98 76 LEU H N 1
ATOM 14855 C CA . LEU H 1 76 ? 136.630 206.310 206.018 1.00 50.61 76 LEU H CA 1
ATOM 14856 C C . LEU H 1 76 ? 137.357 207.449 205.319 1.00 53.07 76 LEU H C 1
ATOM 14857 O O . LEU H 1 76 ? 137.343 208.593 205.796 1.00 54.56 76 LEU H O 1
ATOM 14873 N N . ASN H 1 77 ? 138.010 207.155 204.191 1.00 52.39 77 ASN H N 1
ATOM 14874 C CA . ASN H 1 77 ? 138.695 208.206 203.448 1.00 48.67 77 ASN H CA 1
ATOM 14875 C C . ASN H 1 77 ? 137.724 209.316 203.071 1.00 51.05 77 ASN H C 1
ATOM 14876 O O . ASN H 1 77 ? 137.977 210.498 203.329 1.00 55.93 77 ASN H O 1
ATOM 14887 N N . LEU H 1 78 ? 136.578 208.941 202.502 1.00 50.68 78 LEU H N 1
ATOM 14888 C CA . LEU H 1 78 ? 135.606 209.933 202.054 1.00 54.27 78 LEU H CA 1
ATOM 14889 C C . LEU H 1 78 ? 135.090 210.767 203.219 1.00 55.12 78 LEU H C 1
ATOM 14890 O O . LEU H 1 78 ? 134.916 211.985 203.090 1.00 57.68 78 LEU H O 1
ATOM 14906 N N . LEU H 1 79 ? 134.832 210.132 204.363 1.00 53.95 79 LEU H N 1
ATOM 14907 C CA . LEU H 1 79 ? 134.213 210.845 205.474 1.00 55.77 79 LEU H CA 1
ATOM 14908 C C . LEU H 1 79 ? 135.194 211.771 206.186 1.00 55.90 79 LEU H C 1
ATOM 14909 O O . LEU H 1 79 ? 134.819 212.884 206.571 1.00 52.98 79 LEU H O 1
ATOM 14925 N N . LEU H 1 80 ? 136.448 211.347 206.373 1.00 59.94 80 LEU H N 1
ATOM 14926 C CA . LEU H 1 80 ? 137.351 212.054 207.272 1.00 55.59 80 LEU H CA 1
ATOM 14927 C C . LEU H 1 80 ? 138.554 212.702 206.598 1.00 49.06 80 LEU H C 1
ATOM 14928 O O . LEU H 1 80 ? 139.312 213.398 207.281 1.00 51.19 80 LEU H O 1
ATOM 14944 N N . ALA H 1 81 ? 138.767 212.498 205.299 1.00 47.89 81 ALA H N 1
ATOM 14945 C CA . ALA H 1 81 ? 139.986 213.016 204.681 1.00 50.65 81 ALA H CA 1
ATOM 14946 C C . ALA H 1 81 ? 140.053 214.539 204.662 1.00 58.30 81 ALA H C 1
ATOM 14947 O O . ALA H 1 81 ? 141.092 215.093 205.066 1.00 59.93 81 ALA H O 1
ATOM 14954 N N . PRO H 1 82 ? 139.024 215.273 204.221 1.00 56.88 82 PRO H N 1
ATOM 14955 C CA . PRO H 1 82 ? 139.207 216.722 204.005 1.00 53.18 82 PRO H CA 1
ATOM 14956 C C . PRO H 1 82 ? 139.658 217.497 205.235 1.00 53.42 82 PRO H C 1
ATOM 14957 O O . PRO H 1 82 ? 140.520 218.381 205.119 1.00 59.92 82 PRO H O 1
ATOM 14968 N N . PHE H 1 83 ? 139.104 217.197 206.411 1.00 47.23 83 PHE H N 1
ATOM 14969 C CA . PHE H 1 83 ? 139.411 217.999 207.593 1.00 49.05 83 PHE H CA 1
ATOM 14970 C C . PHE H 1 83 ? 140.880 217.877 207.974 1.00 50.36 83 PHE H C 1
ATOM 14971 O O . PHE H 1 83 ? 141.527 218.874 208.324 1.00 57.70 83 PHE H O 1
ATOM 14988 N N . ILE H 1 84 ? 141.425 216.662 207.910 1.00 45.24 84 ILE H N 1
ATOM 14989 C CA . ILE H 1 84 ? 142.831 216.459 208.241 1.00 50.29 84 ILE H CA 1
ATOM 14990 C C . ILE H 1 84 ? 143.712 217.223 207.262 1.00 52.94 84 ILE H C 1
ATOM 14991 O O . ILE H 1 84 ? 144.707 217.850 207.648 1.00 57.37 84 ILE H O 1
ATOM 15007 N N . ALA H 1 85 ? 143.356 217.182 205.976 1.00 49.82 85 ALA H N 1
ATOM 15008 C CA . ALA H 1 85 ? 144.132 217.899 204.971 1.00 50.74 85 ALA H CA 1
ATOM 15009 C C . ALA H 1 85 ? 144.135 219.396 205.253 1.00 50.68 85 ALA H C 1
ATOM 15010 O O . ALA H 1 85 ? 145.186 220.044 205.214 1.00 56.08 85 ALA H O 1
ATOM 15017 N N . PHE H 1 86 ? 142.964 219.960 205.559 1.00 43.69 86 PHE H N 1
ATOM 15018 C CA . PHE H 1 86 ? 142.885 221.386 205.868 1.00 44.35 86 PHE H CA 1
ATOM 15019 C C . PHE H 1 86 ? 143.749 221.734 207.078 1.00 48.61 86 PHE H C 1
ATOM 15020 O O . PHE H 1 86 ? 144.559 222.676 207.039 1.00 56.25 86 PHE H O 1
ATOM 15037 N N . SER H 1 87 ? 143.596 220.970 208.163 1.00 43.73 87 SER H N 1
ATOM 15038 C CA . SER H 1 87 ? 144.331 221.272 209.386 1.00 44.52 87 SER H CA 1
ATOM 15039 C C . SER H 1 87 ? 145.833 221.222 209.151 1.00 46.55 87 SER H C 1
ATOM 15040 O O . SER H 1 87 ? 146.566 222.139 209.550 1.00 54.70 87 SER H O 1
ATOM 15048 N N . PHE H 1 88 ? 146.314 220.170 208.486 1.00 41.37 88 PHE H N 1
ATOM 15049 C CA . PHE H 1 88 ? 147.754 220.037 208.321 1.00 42.72 88 PHE H CA 1
ATOM 15050 C C . PHE H 1 88 ? 148.297 221.026 207.298 1.00 45.50 88 PHE H C 1
ATOM 15051 O O . PHE H 1 88 ? 149.436 221.480 207.435 1.00 49.96 88 PHE H O 1
ATOM 15068 N N . GLY H 1 89 ? 147.503 221.408 206.296 1.00 44.00 89 GLY H N 1
ATOM 15069 C CA . GLY H 1 89 ? 147.943 222.466 205.402 1.00 43.50 89 GLY H CA 1
ATOM 15070 C C . GLY H 1 89 ? 148.175 223.769 206.140 1.00 44.03 89 GLY H C 1
ATOM 15071 O O . GLY H 1 89 ? 149.217 224.416 205.984 1.00 51.17 89 GLY H O 1
ATOM 15075 N N . LEU H 1 90 ? 147.213 224.161 206.979 1.00 43.70 90 LEU H N 1
ATOM 15076 C CA . LEU H 1 90 ? 147.371 225.389 207.757 1.00 46.08 90 LEU H CA 1
ATOM 15077 C C . LEU H 1 90 ? 148.587 225.303 208.685 1.00 43.37 90 LEU H C 1
ATOM 15078 O O . LEU H 1 90 ? 149.408 226.240 208.760 1.00 47.38 90 LEU H O 1
ATOM 15094 N N . SER H 1 91 ? 148.734 224.169 209.377 1.00 41.42 91 SER H N 1
ATOM 15095 C CA . SER H 1 91 ? 149.848 223.996 210.304 1.00 40.25 91 SER H CA 1
ATOM 15096 C C . SER H 1 91 ? 151.190 224.096 209.584 1.00 42.56 91 SER H C 1
ATOM 15097 O O . SER H 1 91 ? 152.107 224.793 210.046 1.00 48.11 91 SER H O 1
ATOM 15105 N N . PHE H 1 92 ? 151.326 223.407 208.447 1.00 43.04 92 PHE H N 1
ATOM 15106 C CA . PHE H 1 92 ? 152.577 223.452 207.700 1.00 43.28 92 PHE H CA 1
ATOM 15107 C C . PHE H 1 92 ? 152.858 224.848 207.169 1.00 46.00 92 PHE H C 1
ATOM 15108 O O . PHE H 1 92 ? 154.020 225.262 207.113 1.00 50.39 92 PHE H O 1
ATOM 15125 N N . ALA H 1 93 ? 151.821 225.586 206.767 1.00 43.52 93 ALA H N 1
ATOM 15126 C CA . ALA H 1 93 ? 152.036 226.965 206.341 1.00 41.06 93 ALA H CA 1
ATOM 15127 C C . ALA H 1 93 ? 152.719 227.766 207.441 1.00 41.78 93 ALA H C 1
ATOM 15128 O O . ALA H 1 93 ? 153.755 228.414 207.213 1.00 44.59 93 ALA H O 1
ATOM 15135 N N . VAL H 1 94 ? 152.156 227.723 208.651 1.00 40.92 94 VAL H N 1
ATOM 15136 C CA . VAL H 1 94 ? 152.745 228.499 209.744 1.00 39.96 94 VAL H CA 1
ATOM 15137 C C . VAL H 1 94 ? 154.175 228.035 210.023 1.00 39.03 94 VAL H C 1
ATOM 15138 O O . VAL H 1 94 ? 155.099 228.856 210.170 1.00 39.62 94 VAL H O 1
ATOM 15151 N N . MET H 1 95 ? 154.383 226.717 210.087 1.00 40.63 95 MET H N 1
ATOM 15152 C CA . MET H 1 95 ? 155.709 226.188 210.397 1.00 40.80 95 MET H CA 1
ATOM 15153 C C . MET H 1 95 ? 156.744 226.656 209.380 1.00 41.79 95 MET H C 1
ATOM 15154 O O . MET H 1 95 ? 157.839 227.110 209.746 1.00 45.05 95 MET H O 1
ATOM 15168 N N . HIS H 1 96 ? 156.417 226.546 208.091 1.00 43.26 96 HIS H N 1
ATOM 15169 C CA . HIS H 1 96 ? 157.380 226.897 207.056 1.00 42.10 96 HIS H CA 1
ATOM 15170 C C . HIS H 1 96 ? 157.669 228.389 207.040 1.00 41.52 96 HIS H C 1
ATOM 15171 O O . HIS H 1 96 ? 158.816 228.788 206.804 1.00 43.80 96 HIS H O 1
ATOM 15185 N N . PHE H 1 97 ? 156.662 229.235 207.279 1.00 39.08 97 PHE H N 1
ATOM 15186 C CA . PHE H 1 97 ? 156.965 230.660 207.368 1.00 38.66 97 PHE H CA 1
ATOM 15187 C C . PHE H 1 97 ? 157.961 230.925 208.489 1.00 38.91 97 PHE H C 1
ATOM 15188 O O . PHE H 1 97 ? 158.956 231.643 208.302 1.00 43.18 97 PHE H O 1
ATOM 15205 N N . ALA H 1 98 ? 157.715 230.342 209.668 1.00 39.10 98 ALA H N 1
ATOM 15206 C CA . ALA H 1 98 ? 158.647 230.546 210.774 1.00 36.97 98 ALA H CA 1
ATOM 15207 C C . ALA H 1 98 ? 160.058 230.126 210.380 1.00 32.34 98 ALA H C 1
ATOM 15208 O O . ALA H 1 98 ? 161.016 230.889 210.561 1.00 37.07 98 ALA H O 1
ATOM 15215 N N . VAL H 1 99 ? 160.199 228.929 209.805 1.00 30.73 99 VAL H N 1
ATOM 15216 C CA . VAL H 1 99 ? 161.531 228.426 209.474 1.00 31.58 99 VAL H CA 1
ATOM 15217 C C . VAL H 1 99 ? 162.219 229.347 208.476 1.00 36.07 99 VAL H C 1
ATOM 15218 O O . VAL H 1 99 ? 163.376 229.735 208.665 1.00 41.01 99 VAL H O 1
ATOM 15231 N N . VAL H 1 100 ? 161.524 229.710 207.397 1.00 38.35 100 VAL H N 1
ATOM 15232 C CA . VAL H 1 100 ? 162.189 230.439 206.321 1.00 39.69 100 VAL H CA 1
ATOM 15233 C C . VAL H 1 100 ? 162.585 231.837 206.776 1.00 39.91 100 VAL H C 1
ATOM 15234 O O . VAL H 1 100 ? 163.659 232.331 206.413 1.00 42.29 100 VAL H O 1
ATOM 15247 N N . TRP H 1 101 ? 161.741 232.504 207.570 1.00 36.74 101 TRP H N 1
ATOM 15248 C CA . TRP H 1 101 ? 161.961 233.922 207.824 1.00 36.25 101 TRP H CA 1
ATOM 15249 C C . TRP H 1 101 ? 162.401 234.256 209.246 1.00 38.97 101 TRP H C 1
ATOM 15250 O O . TRP H 1 101 ? 162.454 235.444 209.581 1.00 42.03 101 TRP H O 1
ATOM 15271 N N . PHE H 1 102 ? 162.714 233.272 210.094 1.00 37.34 102 PHE H N 1
ATOM 15272 C CA . PHE H 1 102 ? 163.305 233.626 211.383 1.00 34.78 102 PHE H CA 1
ATOM 15273 C C . PHE H 1 102 ? 164.511 232.776 211.770 1.00 35.41 102 PHE H C 1
ATOM 15274 O O . PHE H 1 102 ? 165.361 233.231 212.541 1.00 43.35 102 PHE H O 1
ATOM 15291 N N . VAL H 1 103 ? 164.610 231.555 211.254 1.00 31.51 103 VAL H N 1
ATOM 15292 C CA . VAL H 1 103 ? 165.673 230.644 211.675 1.00 33.11 103 VAL H CA 1
ATOM 15293 C C . VAL H 1 103 ? 166.911 230.780 210.794 1.00 40.11 103 VAL H C 1
ATOM 15294 O O . VAL H 1 103 ? 168.040 230.859 211.292 1.00 47.91 103 VAL H O 1
ATOM 15307 N N . GLN H 1 104 ? 166.720 230.812 209.475 1.00 37.92 104 GLN H N 1
ATOM 15308 C CA . GLN H 1 104 ? 167.858 230.774 208.557 1.00 40.71 104 GLN H CA 1
ATOM 15309 C C . GLN H 1 104 ? 168.764 231.996 208.673 1.00 42.06 104 GLN H C 1
ATOM 15310 O O . GLN H 1 104 ? 169.997 231.825 208.682 1.00 43.90 104 GLN H O 1
ATOM 15324 N N . PRO H 1 105 ? 168.255 233.232 208.730 1.00 36.67 105 PRO H N 1
ATOM 15325 C CA . PRO H 1 105 ? 169.166 234.374 208.939 1.00 39.16 105 PRO H CA 1
ATOM 15326 C C . PRO H 1 105 ? 169.978 234.273 210.223 1.00 41.10 105 PRO H C 1
ATOM 15327 O O . PRO H 1 105 ? 171.171 234.626 210.244 1.00 45.42 105 PRO H O 1
ATOM 15338 N N . ILE H 1 106 ? 169.359 233.793 211.302 1.00 35.49 106 ILE H N 1
ATOM 15339 C CA . ILE H 1 106 ? 170.082 233.620 212.557 1.00 34.46 106 ILE H CA 1
ATOM 15340 C C . ILE H 1 106 ? 171.200 232.604 212.375 1.00 35.03 106 ILE H C 1
ATOM 15341 O O . ILE H 1 106 ? 172.329 232.799 212.851 1.00 42.02 106 ILE H O 1
ATOM 15357 N N . MET H 1 107 ? 170.908 231.505 211.675 1.00 30.04 107 MET H N 1
ATOM 15358 C CA . MET H 1 107 ? 171.946 230.517 211.408 1.00 35.65 107 MET H CA 1
ATOM 15359 C C . MET H 1 107 ? 173.074 231.120 210.580 1.00 39.55 107 MET H C 1
ATOM 15360 O O . MET H 1 107 ? 174.244 230.769 210.764 1.00 45.93 107 MET H O 1
ATOM 15374 N N . LYS H 1 108 ? 172.747 232.034 209.665 1.00 35.35 108 LYS H N 1
ATOM 15375 C CA . LYS H 1 108 ? 173.790 232.657 208.850 1.00 37.12 108 LYS H CA 1
ATOM 15376 C C . LYS H 1 108 ? 174.712 233.529 209.701 1.00 38.00 108 LYS H C 1
ATOM 15377 O O . LYS H 1 108 ? 175.940 233.510 209.535 1.00 44.15 108 LYS H O 1
ATOM 15396 N N . LEU H 1 109 ? 174.137 234.304 210.621 1.00 34.43 109 LEU H N 1
ATOM 15397 C CA . LEU H 1 109 ? 174.970 235.082 211.540 1.00 36.19 109 LEU H CA 1
ATOM 15398 C C . LEU H 1 109 ? 175.875 234.162 212.362 1.00 38.51 109 LEU H C 1
ATOM 15399 O O . LEU H 1 109 ? 177.087 234.414 212.520 1.00 43.91 109 LEU H O 1
ATOM 15415 N N . TYR H 1 110 ? 175.296 233.080 212.881 1.00 33.27 110 TYR H N 1
ATOM 15416 C CA . TYR H 1 110 ? 176.071 232.085 213.614 1.00 32.27 110 TYR H CA 1
ATOM 15417 C C . TYR H 1 110 ? 177.234 231.571 212.768 1.00 36.70 110 TYR H C 1
ATOM 15418 O O . TYR H 1 110 ? 178.360 231.409 213.260 1.00 45.89 110 TYR H O 1
ATOM 15436 N N . TYR H 1 111 ? 176.982 231.325 211.480 1.00 35.14 111 TYR H N 1
ATOM 15437 C CA . TYR H 1 111 ? 178.032 230.830 210.594 1.00 37.70 111 TYR H CA 1
ATOM 15438 C C . TYR H 1 111 ? 179.138 231.862 210.414 1.00 36.80 111 TYR H C 1
ATOM 15439 O O . TYR H 1 111 ? 180.319 231.508 210.306 1.00 43.77 111 TYR H O 1
ATOM 15457 N N . VAL H 1 112 ? 178.771 233.142 210.344 1.00 34.93 112 VAL H N 1
ATOM 15458 C CA . VAL H 1 112 ? 179.792 234.187 210.255 1.00 37.13 112 VAL H CA 1
ATOM 15459 C C . VAL H 1 112 ? 180.746 234.081 211.438 1.00 40.79 112 VAL H C 1
ATOM 15460 O O . VAL H 1 112 ? 181.980 234.064 211.278 1.00 43.80 112 VAL H O 1
ATOM 15473 N N . TRP H 1 113 ? 180.188 233.992 212.648 1.00 39.99 113 TRP H N 1
ATOM 15474 C CA . TRP H 1 113 ? 181.058 233.885 213.821 1.00 39.76 113 TRP H CA 1
ATOM 15475 C C . TRP H 1 113 ? 181.893 232.605 213.776 1.00 38.82 113 TRP H C 1
ATOM 15476 O O . TRP H 1 113 ? 183.065 232.601 214.184 1.00 43.06 113 TRP H O 1
ATOM 15497 N N . LEU H 1 114 ? 181.312 231.511 213.283 1.00 34.04 114 LEU H N 1
ATOM 15498 C CA . LEU H 1 114 ? 182.061 230.260 213.192 1.00 36.98 114 LEU H CA 1
ATOM 15499 C C . LEU H 1 114 ? 183.275 230.411 212.280 1.00 39.75 114 LEU H C 1
ATOM 15500 O O . LEU H 1 114 ? 184.372 229.929 212.596 1.00 47.75 114 LEU H O 1
ATOM 15516 N N . ARG H 1 115 ? 183.095 231.066 211.133 1.00 37.92 115 ARG H N 1
ATOM 15517 C CA . ARG H 1 115 ? 184.220 231.287 210.228 1.00 38.27 115 ARG H CA 1
ATOM 15518 C C . ARG H 1 115 ? 185.296 232.127 210.902 1.00 40.14 115 ARG H C 1
ATOM 15519 O O . ARG H 1 115 ? 186.501 231.860 210.764 1.00 43.96 115 ARG H O 1
ATOM 15540 N N . VAL H 1 116 ? 184.874 233.166 211.628 1.00 41.02 116 VAL H N 1
ATOM 15541 C CA . VAL H 1 116 ? 185.851 234.007 212.316 1.00 38.93 116 VAL H CA 1
ATOM 15542 C C . VAL H 1 116 ? 186.675 233.173 213.290 1.00 41.24 116 VAL H C 1
ATOM 15543 O O . VAL H 1 116 ? 187.893 233.351 213.404 1.00 42.45 116 VAL H O 1
ATOM 15556 N N . PHE H 1 117 ? 186.028 232.254 214.014 1.00 43.36 117 PHE H N 1
ATOM 15557 C CA . PHE H 1 117 ? 186.780 231.392 214.928 1.00 42.04 117 PHE H CA 1
ATOM 15558 C C . PHE H 1 117 ? 187.735 230.469 214.174 1.00 43.38 117 PHE H C 1
ATOM 15559 O O . PHE H 1 117 ? 188.881 230.262 214.603 1.00 48.89 117 PHE H O 1
ATOM 15576 N N . ASN H 1 118 ? 187.281 229.895 213.058 1.00 43.58 118 ASN H N 1
ATOM 15577 C CA . ASN H 1 118 ? 188.137 228.969 212.321 1.00 46.61 118 ASN H CA 1
ATOM 15578 C C . ASN H 1 118 ? 189.409 229.648 211.839 1.00 48.32 118 ASN H C 1
ATOM 15579 O O . ASN H 1 118 ? 190.484 229.027 211.844 1.00 53.04 118 ASN H O 1
ATOM 15590 N N . LEU H 1 119 ? 189.308 230.913 211.412 1.00 45.93 119 LEU H N 1
ATOM 15591 C CA . LEU H 1 119 ? 190.496 231.617 210.928 1.00 44.08 119 LEU H CA 1
ATOM 15592 C C . LEU H 1 119 ? 191.639 231.536 211.933 1.00 44.28 119 LEU H C 1
ATOM 15593 O O . LEU H 1 119 ? 192.802 231.371 211.549 1.00 48.24 119 LEU H O 1
ATOM 15609 N N . ALA H 1 120 ? 191.330 231.656 213.224 1.00 44.74 120 ALA H N 1
ATOM 15610 C CA . ALA H 1 120 ? 192.351 231.591 214.261 1.00 44.22 120 ALA H CA 1
ATOM 15611 C C . ALA H 1 120 ? 192.671 230.160 214.667 1.00 45.62 120 ALA H C 1
ATOM 15612 O O . ALA H 1 120 ? 193.807 229.869 215.054 1.00 49.14 120 ALA H O 1
ATOM 15619 N N . TYR H 1 121 ? 191.691 229.258 214.591 1.00 49.29 121 TYR H N 1
ATOM 15620 C CA . TYR H 1 121 ? 191.897 227.914 215.124 1.00 49.85 121 TYR H CA 1
ATOM 15621 C C . TYR H 1 121 ? 192.747 227.047 214.197 1.00 49.61 121 TYR H C 1
ATOM 15622 O O . TYR H 1 121 ? 193.705 226.410 214.645 1.00 53.58 121 TYR H O 1
ATOM 15640 N N . GLU H 1 122 ? 192.414 227.002 212.901 1.00 50.67 122 GLU H N 1
ATOM 15641 C CA . GLU H 1 122 ? 192.982 225.946 212.058 1.00 55.89 122 GLU H CA 1
ATOM 15642 C C . GLU H 1 122 ? 194.491 226.078 211.861 1.00 58.65 122 GLU H C 1
ATOM 15643 O O . GLU H 1 122 ? 195.213 225.085 212.083 1.00 62.07 122 GLU H O 1
ATOM 15655 N N . PRO H 1 123 ? 195.037 227.228 211.446 1.00 56.17 123 PRO H N 1
ATOM 15656 C CA . PRO H 1 123 ? 196.492 227.300 211.222 1.00 56.73 123 PRO H CA 1
ATOM 15657 C C . PRO H 1 123 ? 197.318 226.944 212.445 1.00 54.54 123 PRO H C 1
ATOM 15658 O O . PRO H 1 123 ? 198.368 226.297 212.314 1.00 57.58 123 PRO H O 1
ATOM 15669 N N . ALA H 1 124 ? 196.874 227.348 213.637 1.00 52.70 124 ALA H N 1
ATOM 15670 C CA . ALA H 1 124 ? 197.643 227.072 214.845 1.00 53.93 124 ALA H CA 1
ATOM 15671 C C . ALA H 1 124 ? 197.759 225.574 215.094 1.00 55.92 124 ALA H C 1
ATOM 15672 O O . ALA H 1 124 ? 198.824 225.085 215.486 1.00 58.68 124 ALA H O 1
ATOM 15679 N N . LEU H 1 125 ? 196.674 224.831 214.873 1.00 56.19 125 LEU H N 1
ATOM 15680 C CA . LEU H 1 125 ? 196.723 223.381 215.033 1.00 56.40 125 LEU H CA 1
ATOM 15681 C C . LEU H 1 125 ? 197.594 222.739 213.959 1.00 56.65 125 LEU H C 1
ATOM 15682 O O . LEU H 1 125 ? 198.396 221.836 214.253 1.00 61.10 125 LEU H O 1
ATOM 15698 N N . ARG H 1 126 ? 197.453 223.191 212.709 1.00 56.56 126 ARG H N 1
ATOM 15699 C CA . ARG H 1 126 ? 198.253 222.610 211.637 1.00 59.86 126 ARG H CA 1
ATOM 15700 C C . ARG H 1 126 ? 199.742 222.812 211.880 1.00 64.75 126 ARG H C 1
ATOM 15701 O O . ARG H 1 126 ? 200.549 221.937 211.538 1.00 64.36 126 ARG H O 1
ATOM 15722 N N . LEU H 1 127 ? 200.124 223.941 212.483 1.00 63.26 127 LEU H N 1
ATOM 15723 C CA . LEU H 1 127 ? 201.537 224.185 212.764 1.00 60.68 127 LEU H CA 1
ATOM 15724 C C . LEU H 1 127 ? 202.150 223.027 213.540 1.00 61.77 127 LEU H C 1
ATOM 15725 O O . LEU H 1 127 ? 203.181 222.474 213.140 1.00 62.66 127 LEU H O 1
ATOM 15741 N N . VAL H 1 128 ? 201.527 222.640 214.653 1.00 60.31 128 VAL H N 1
ATOM 15742 C CA . VAL H 1 128 ? 202.125 221.613 215.498 1.00 61.12 128 VAL H CA 1
ATOM 15743 C C . VAL H 1 128 ? 201.871 220.216 214.946 1.00 63.38 128 VAL H C 1
ATOM 15744 O O . VAL H 1 128 ? 202.655 219.297 215.210 1.00 63.60 128 VAL H O 1
ATOM 15757 N N . CYS H 1 129 ? 200.798 220.014 214.175 1.00 63.25 129 CYS H N 1
ATOM 15758 C CA . CYS H 1 129 ? 200.495 218.649 213.754 1.00 61.34 129 CYS H CA 1
ATOM 15759 C C . CYS H 1 129 ? 201.218 218.231 212.476 1.00 63.94 129 CYS H C 1
ATOM 15760 O O . CYS H 1 129 ? 201.711 217.100 212.396 1.00 67.07 129 CYS H O 1
ATOM 15768 N N . ASP H 1 130 ? 201.304 219.104 211.472 1.00 64.53 130 ASP H N 1
ATOM 15769 C CA . ASP H 1 130 ? 201.777 218.659 210.163 1.00 69.29 130 ASP H CA 1
ATOM 15770 C C . ASP H 1 130 ? 203.189 218.079 210.178 1.00 71.16 130 ASP H C 1
ATOM 15771 O O . ASP H 1 130 ? 203.393 217.023 209.552 1.00 72.65 130 ASP H O 1
ATOM 15780 N N . PRO H 1 131 ? 204.187 218.684 210.831 1.00 67.83 131 PRO H N 1
ATOM 15781 C CA . PRO H 1 131 ? 205.539 218.098 210.781 1.00 67.39 131 PRO H CA 1
ATOM 15782 C C . PRO H 1 131 ? 205.588 216.643 211.218 1.00 64.21 131 PRO H C 1
ATOM 15783 O O . PRO H 1 131 ? 206.279 215.829 210.590 1.00 63.34 131 PRO H O 1
ATOM 15794 N N . ILE H 1 132 ? 204.849 216.289 212.269 1.00 60.12 132 ILE H N 1
ATOM 15795 C CA . ILE H 1 132 ? 204.877 214.921 212.776 1.00 59.16 132 ILE H CA 1
ATOM 15796 C C . ILE H 1 132 ? 204.335 213.956 211.730 1.00 59.91 132 ILE H C 1
ATOM 15797 O O . ILE H 1 132 ? 204.921 212.898 211.476 1.00 62.30 132 ILE H O 1
ATOM 15813 N N . HIS H 1 133 ? 203.207 214.303 211.108 1.00 64.00 133 HIS H N 1
ATOM 15814 C CA . HIS H 1 133 ? 202.580 213.390 210.159 1.00 64.20 133 HIS H CA 1
ATOM 15815 C C . HIS H 1 133 ? 203.334 213.345 208.838 1.00 63.43 133 HIS H C 1
ATOM 15816 O O . HIS H 1 133 ? 203.314 212.318 208.151 1.00 67.43 133 HIS H O 1
ATOM 15830 N N . ARG H 1 134 ? 203.996 214.439 208.460 1.00 62.79 134 ARG H N 1
ATOM 15831 C CA . ARG H 1 134 ? 204.895 214.382 207.313 1.00 67.93 134 ARG H CA 1
ATOM 15832 C C . ARG H 1 134 ? 206.076 213.465 207.601 1.00 71.28 134 ARG H C 1
ATOM 15833 O O . ARG H 1 134 ? 206.520 212.714 206.725 1.00 68.30 134 ARG H O 1
ATOM 15854 N N . SER H 1 135 ? 206.601 213.518 208.826 1.00 70.83 135 SER H N 1
ATOM 15855 C CA . SER H 1 135 ? 207.709 212.646 209.197 1.00 64.34 135 SER H CA 1
ATOM 15856 C C . SER H 1 135 ? 207.285 211.181 209.188 1.00 65.95 135 SER H C 1
ATOM 15857 O O . SER H 1 135 ? 208.018 210.317 208.694 1.00 70.18 135 SER H O 1
ATOM 15865 N N . ILE H 1 136 ? 206.102 210.880 209.731 1.00 64.22 136 ILE H N 1
ATOM 15866 C CA . ILE H 1 136 ? 205.652 209.492 209.813 1.00 62.98 136 ILE H CA 1
ATOM 15867 C C . ILE H 1 136 ? 205.383 208.926 208.426 1.00 64.45 136 ILE H C 1
ATOM 15868 O O . ILE H 1 136 ? 205.372 207.704 208.239 1.00 71.14 136 ILE H O 1
ATOM 15884 N N . ALA H 1 137 ? 205.165 209.791 207.433 1.00 61.09 137 ALA H N 1
ATOM 15885 C CA . ALA H 1 137 ? 204.872 209.315 206.087 1.00 63.84 137 ALA H CA 1
ATOM 15886 C C . ALA H 1 137 ? 206.061 208.609 205.451 1.00 70.81 137 ALA H C 1
ATOM 15887 O O . ALA H 1 137 ? 205.892 207.936 204.429 1.00 74.49 137 ALA H O 1
ATOM 15894 N N . LEU H 1 138 ? 207.255 208.739 206.032 1.00 70.91 138 LEU H N 1
ATOM 15895 C CA . LEU H 1 138 ? 208.459 208.146 205.461 1.00 69.25 138 LEU H CA 1
ATOM 15896 C C . LEU H 1 138 ? 208.517 206.635 205.628 1.00 69.34 138 LEU H C 1
ATOM 15897 O O . LEU H 1 138 ? 209.480 206.022 205.157 1.00 74.36 138 LEU H O 1
ATOM 15913 N N . ILE H 1 139 ? 207.528 206.022 206.282 1.00 69.43 139 ILE H N 1
ATOM 15914 C CA . ILE H 1 139 ? 207.572 204.581 206.499 1.00 70.12 139 ILE H CA 1
ATOM 15915 C C . ILE H 1 139 ? 207.272 203.825 205.209 1.00 72.53 139 ILE H C 1
ATOM 15916 O O . ILE H 1 139 ? 207.652 202.657 205.066 1.00 74.02 139 ILE H O 1
ATOM 15932 N N . LEU H 1 140 ? 206.607 204.468 204.248 1.00 71.79 140 LEU H N 1
ATOM 15933 C CA . LEU H 1 140 ? 206.154 203.811 203.030 1.00 74.70 140 LEU H CA 1
ATOM 15934 C C . LEU H 1 140 ? 207.006 204.166 201.815 1.00 78.60 140 LEU H C 1
ATOM 15935 O O . LEU H 1 140 ? 206.524 204.067 200.682 1.00 81.83 140 LEU H O 1
ATOM 15951 N N . SER H 1 141 ? 208.261 204.567 202.022 1.00 78.07 141 SER H N 1
ATOM 15952 C CA . SER H 1 141 ? 209.125 205.030 200.944 1.00 82.73 141 SER H CA 1
ATOM 15953 C C . SER H 1 141 ? 210.270 204.064 200.647 1.00 86.22 141 SER H C 1
ATOM 15954 O O . SER H 1 141 ? 211.306 204.487 200.122 1.00 88.11 141 SER H O 1
ATOM 15962 N N . GLY H 1 142 ? 210.109 202.781 200.967 1.00 84.88 142 GLY H N 1
ATOM 15963 C CA . GLY H 1 142 ? 211.165 201.812 200.740 1.00 83.02 142 GLY H CA 1
ATOM 15964 C C . GLY H 1 142 ? 210.684 200.491 200.177 1.00 85.81 142 GLY H C 1
ATOM 15965 O O . GLY H 1 142 ? 211.258 199.442 200.480 1.00 89.41 142 GLY H O 1
ATOM 15969 N N . ILE H 1 143 ? 209.641 200.523 199.354 1.00 86.43 143 ILE H N 1
ATOM 15970 C CA . ILE H 1 143 ? 209.037 199.300 198.836 1.00 87.79 143 ILE H CA 1
ATOM 15971 C C . ILE H 1 143 ? 209.844 198.795 197.647 1.00 92.26 143 ILE H C 1
ATOM 15972 O O . ILE H 1 143 ? 210.195 199.563 196.745 1.00 91.88 143 ILE H O 1
ATOM 15988 N N . LYS H 1 144 ? 210.148 197.498 197.650 1.00 93.04 144 LYS H N 1
ATOM 15989 C CA . LYS H 1 144 ? 210.767 196.837 196.510 1.00 94.04 144 LYS H CA 1
ATOM 15990 C C . LYS H 1 144 ? 210.283 195.396 196.473 1.00 93.17 144 LYS H C 1
ATOM 15991 O O . LYS H 1 144 ? 209.932 194.822 197.507 1.00 90.18 144 LYS H O 1
ATOM 16010 N N . GLY H 1 145 ? 210.271 194.813 195.279 1.00 97.68 145 GLY H N 1
ATOM 16011 C CA . GLY H 1 145 ? 209.799 193.449 195.137 1.00 97.64 145 GLY H CA 1
ATOM 16012 C C . GLY H 1 145 ? 210.132 192.873 193.781 1.00 101.28 145 GLY H C 1
ATOM 16013 O O . GLY H 1 145 ? 210.463 193.597 192.836 1.00 101.72 145 GLY H O 1
ATOM 16017 N N . GLN H 1 146 ? 210.041 191.545 193.703 1.00 101.79 146 GLN H N 1
ATOM 16018 C CA . GLN H 1 146 ? 210.240 190.798 192.471 1.00 104.18 146 GLN H CA 1
ATOM 16019 C C . GLN H 1 146 ? 209.141 189.754 192.343 1.00 104.01 146 GLN H C 1
ATOM 16020 O O . GLN H 1 146 ? 208.668 189.205 193.342 1.00 104.37 146 GLN H O 1
ATOM 16034 N N . PHE H 1 147 ? 208.739 189.477 191.104 1.00 106.74 147 PHE H N 1
ATOM 16035 C CA . PHE H 1 147 ? 207.646 188.547 190.860 1.00 108.97 147 PHE H CA 1
ATOM 16036 C C . PHE H 1 147 ? 207.908 187.768 189.581 1.00 113.96 147 PHE H C 1
ATOM 16037 O O . PHE H 1 147 ? 208.657 188.203 188.702 1.00 118.64 147 PHE H O 1
ATOM 16054 N N . LYS H 1 148 ? 207.278 186.598 189.494 1.00 114.93 148 LYS H N 1
ATOM 16055 C CA . LYS H 1 148 ? 207.261 185.794 188.282 1.00 119.70 148 LYS H CA 1
ATOM 16056 C C . LYS H 1 148 ? 205.882 185.170 188.140 1.00 118.27 148 LYS H C 1
ATOM 16057 O O . LYS H 1 148 ? 205.271 184.769 189.134 1.00 116.69 148 LYS H O 1
ATOM 16076 N N . MET H 1 149 ? 205.398 185.088 186.903 1.00 120.71 149 MET H N 1
ATOM 16077 C CA . MET H 1 149 ? 204.045 184.632 186.624 1.00 122.65 149 MET H CA 1
ATOM 16078 C C . MET H 1 149 ? 204.071 183.528 185.578 1.00 126.52 149 MET H C 1
ATOM 16079 O O . MET H 1 149 ? 204.999 183.434 184.769 1.00 129.02 149 MET H O 1
ATOM 16093 N N . ASN H 1 150 ? 203.038 182.690 185.608 1.00 126.57 150 ASN H N 1
ATOM 16094 C CA . ASN H 1 150 ? 202.858 181.630 184.628 1.00 127.97 150 ASN H CA 1
ATOM 16095 C C . ASN H 1 150 ? 201.378 181.518 184.295 1.00 129.99 150 ASN H C 1
ATOM 16096 O O . ASN H 1 150 ? 200.512 181.889 185.091 1.00 126.97 150 ASN H O 1
ATOM 16107 N N . SER H 1 151 ? 201.094 181.002 183.102 1.00 136.53 151 SER H N 1
ATOM 16108 C CA . SER H 1 151 ? 199.718 180.863 182.648 1.00 138.13 151 SER H CA 1
ATOM 16109 C C . SER H 1 151 ? 199.649 179.749 181.614 1.00 143.02 151 SER H C 1
ATOM 16110 O O . SER H 1 151 ? 200.665 179.336 181.050 1.00 141.72 151 SER H O 1
ATOM 16118 N N . SER H 1 152 ? 198.432 179.271 181.376 1.00 145.75 152 SER H N 1
ATOM 16119 C CA . SER H 1 152 ? 198.199 178.210 180.404 1.00 146.86 152 SER H CA 1
ATOM 16120 C C . SER H 1 152 ? 196.719 178.124 180.046 1.00 144.96 152 SER H C 1
ATOM 16121 O O . SER H 1 152 ? 195.912 177.608 180.819 1.00 139.50 152 SER H O 1
ATOM 16129 N N . ASP I 1 29 ? 181.149 223.503 200.249 1.00 77.92 29 ASP I N 1
ATOM 16130 C CA . ASP I 1 29 ? 180.824 224.660 201.134 1.00 76.90 29 ASP I CA 1
ATOM 16131 C C . ASP I 1 29 ? 180.288 224.171 202.476 1.00 72.02 29 ASP I C 1
ATOM 16132 O O . ASP I 1 29 ? 179.362 223.364 202.527 1.00 70.52 29 ASP I O 1
ATOM 16141 N N . VAL I 1 30 ? 180.885 224.664 203.562 1.00 69.14 30 VAL I N 1
ATOM 16142 C CA . VAL I 1 30 ? 180.477 224.230 204.894 1.00 67.97 30 VAL I CA 1
ATOM 16143 C C . VAL I 1 30 ? 179.238 224.982 205.364 1.00 64.50 30 VAL I C 1
ATOM 16144 O O . VAL I 1 30 ? 178.412 224.426 206.097 1.00 61.90 30 VAL I O 1
ATOM 16157 N N . TYR I 1 31 ? 179.084 226.239 204.956 1.00 60.77 31 TYR I N 1
ATOM 16158 C CA . TYR I 1 31 ? 178.077 227.144 205.504 1.00 52.06 31 TYR I CA 1
ATOM 16159 C C . TYR I 1 31 ? 176.893 227.308 204.562 1.00 57.17 31 TYR I C 1
ATOM 16160 O O . TYR I 1 31 ? 176.357 228.405 204.389 1.00 57.02 31 TYR I O 1
ATOM 16178 N N . ARG I 1 32 ? 176.480 226.210 203.936 1.00 64.70 32 ARG I N 1
ATOM 16179 C CA . ARG I 1 32 ? 175.355 226.177 203.013 1.00 63.52 32 ARG I CA 1
ATOM 16180 C C . ARG I 1 32 ? 174.184 225.477 203.690 1.00 60.27 32 ARG I C 1
ATOM 16181 O O . ARG I 1 32 ? 174.360 224.418 204.299 1.00 61.40 32 ARG I O 1
ATOM 16202 N N . LEU I 1 33 ? 172.997 226.072 203.592 1.00 57.72 33 LEU I N 1
ATOM 16203 C CA . LEU I 1 33 ? 171.821 225.495 204.232 1.00 57.21 33 LEU I CA 1
ATOM 16204 C C . LEU I 1 33 ? 171.413 224.208 203.523 1.00 57.64 33 LEU I C 1
ATOM 16205 O O . LEU I 1 33 ? 171.346 224.159 202.291 1.00 60.59 33 LEU I O 1
ATOM 16221 N N . SER I 1 34 ? 171.141 223.166 204.306 1.00 53.98 34 SER I N 1
ATOM 16222 C CA . SER I 1 34 ? 170.807 221.870 203.738 1.00 53.20 34 SER I CA 1
ATOM 16223 C C . SER I 1 34 ? 169.412 221.901 203.109 1.00 55.67 34 SER I C 1
ATOM 16224 O O . SER I 1 34 ? 168.578 222.736 203.469 1.00 55.73 34 SER I O 1
ATOM 16232 N N . PRO I 1 35 ? 169.134 220.998 202.165 1.00 58.05 35 PRO I N 1
ATOM 16233 C CA . PRO I 1 35 ? 167.869 221.075 201.423 1.00 53.92 35 PRO I CA 1
ATOM 16234 C C . PRO I 1 35 ? 166.655 220.845 202.313 1.00 50.69 35 PRO I C 1
ATOM 16235 O O . PRO I 1 35 ? 166.730 220.197 203.358 1.00 48.60 35 PRO I O 1
ATOM 16246 N N . HIS I 1 36 ? 165.522 221.389 201.871 1.00 50.88 36 HIS I N 1
ATOM 16247 C CA . HIS I 1 36 ? 164.293 221.359 202.648 1.00 48.55 36 HIS I CA 1
ATOM 16248 C C . HIS I 1 36 ? 163.753 219.933 202.761 1.00 50.47 36 HIS I C 1
ATOM 16249 O O . HIS I 1 36 ? 164.298 218.979 202.203 1.00 55.37 36 HIS I O 1
ATOM 16263 N N . VAL I 1 37 ? 162.658 219.806 203.504 1.00 48.31 37 VAL I N 1
ATOM 16264 C CA . VAL I 1 37 ? 161.959 218.536 203.669 1.00 51.21 37 VAL I CA 1
ATOM 16265 C C . VAL I 1 37 ? 160.787 218.512 202.697 1.00 53.97 37 VAL I C 1
ATOM 16266 O O . VAL I 1 37 ? 159.947 219.418 202.703 1.00 58.32 37 VAL I O 1
ATOM 16279 N N . THR I 1 38 ? 160.731 217.481 201.857 1.00 55.87 38 THR I N 1
ATOM 16280 C CA . THR I 1 38 ? 159.637 217.357 200.903 1.00 59.28 38 THR I CA 1
ATOM 16281 C C . THR I 1 38 ? 158.310 217.258 201.643 1.00 61.62 38 THR I C 1
ATOM 16282 O O . THR I 1 38 ? 158.174 216.489 202.599 1.00 66.15 38 THR I O 1
ATOM 16293 N N . THR I 1 39 ? 157.327 218.040 201.193 1.00 60.22 39 THR I N 1
ATOM 16294 C CA . THR I 1 39 ? 156.061 218.172 201.902 1.00 60.68 39 THR I CA 1
ATOM 16295 C C . THR I 1 39 ? 154.866 218.164 200.949 1.00 61.81 39 THR I C 1
ATOM 16296 O O . THR I 1 39 ? 153.724 218.306 201.398 1.00 59.30 39 THR I O 1
ATOM 16307 N N . GLY I 1 40 ? 155.089 217.944 199.655 1.00 63.41 40 GLY I N 1
ATOM 16308 C CA . GLY I 1 40 ? 153.980 217.861 198.726 1.00 61.27 40 GLY I CA 1
ATOM 16309 C C . GLY I 1 40 ? 152.945 216.841 199.160 1.00 60.73 40 GLY I C 1
ATOM 16310 O O . GLY I 1 40 ? 153.208 215.940 199.959 1.00 64.60 40 GLY I O 1
ATOM 16314 N N . PHE I 1 41 ? 151.735 216.994 198.616 1.00 57.95 41 PHE I N 1
ATOM 16315 C CA . PHE I 1 41 ? 150.621 216.147 199.033 1.00 54.79 41 PHE I CA 1
ATOM 16316 C C . PHE I 1 41 ? 150.953 214.669 198.871 1.00 58.75 41 PHE I C 1
ATOM 16317 O O . PHE I 1 41 ? 150.812 213.882 199.813 1.00 58.79 41 PHE I O 1
ATOM 16334 N N . ALA I 1 42 ? 151.404 214.272 197.680 1.00 61.88 42 ALA I N 1
ATOM 16335 C CA . ALA I 1 42 ? 151.727 212.873 197.429 1.00 60.78 42 ALA I CA 1
ATOM 16336 C C . ALA I 1 42 ? 152.975 212.415 198.171 1.00 60.26 42 ALA I C 1
ATOM 16337 O O . ALA I 1 42 ? 153.251 211.211 198.193 1.00 60.81 42 ALA I O 1
ATOM 16344 N N . ASP I 1 43 ? 153.730 213.336 198.772 1.00 60.10 43 ASP I N 1
ATOM 16345 C CA . ASP I 1 43 ? 154.932 212.996 199.519 1.00 61.34 43 ASP I CA 1
ATOM 16346 C C . ASP I 1 43 ? 154.712 212.956 201.025 1.00 58.86 43 ASP I C 1
ATOM 16347 O O . ASP I 1 43 ? 155.624 212.554 201.753 1.00 56.43 43 ASP I O 1
ATOM 16356 N N . THR I 1 44 ? 153.539 213.359 201.506 1.00 59.46 44 THR I N 1
ATOM 16357 C CA . THR I 1 44 ? 153.217 213.311 202.928 1.00 59.25 44 THR I CA 1
ATOM 16358 C C . THR I 1 44 ? 152.016 212.431 203.237 1.00 55.33 44 THR I C 1
ATOM 16359 O O . THR I 1 44 ? 152.016 211.743 204.260 1.00 52.11 44 THR I O 1
ATOM 16370 N N . PHE I 1 45 ? 150.991 212.430 202.389 1.00 55.51 45 PHE I N 1
ATOM 16371 C CA . PHE I 1 45 ? 149.909 211.450 202.456 1.00 53.95 45 PHE I CA 1
ATOM 16372 C C . PHE I 1 45 ? 150.136 210.412 201.360 1.00 57.31 45 PHE I C 1
ATOM 16373 O O . PHE I 1 45 ? 149.538 210.470 200.285 1.00 58.29 45 PHE I O 1
ATOM 16390 N N . LYS I 1 46 ? 151.006 209.446 201.642 1.00 57.83 46 LYS I N 1
ATOM 16391 C CA . LYS I 1 46 ? 151.513 208.543 200.619 1.00 61.09 46 LYS I CA 1
ATOM 16392 C C . LYS I 1 46 ? 150.872 207.167 200.748 1.00 62.80 46 LYS I C 1
ATOM 16393 O O . LYS I 1 46 ? 150.718 206.647 201.858 1.00 61.55 46 LYS I O 1
ATOM 16412 N N . GLU I 1 47 ? 150.511 206.585 199.607 1.00 68.31 47 GLU I N 1
ATOM 16413 C CA . GLU I 1 47 ? 149.853 205.290 199.536 1.00 62.45 47 GLU I CA 1
ATOM 16414 C C . GLU I 1 47 ? 150.582 204.397 198.542 1.00 68.08 47 GLU I C 1
ATOM 16415 O O . GLU I 1 47 ? 151.343 204.875 197.696 1.00 74.30 47 GLU I O 1
ATOM 16427 N N . SER I 1 48 ? 150.344 203.092 198.651 1.00 67.90 48 SER I N 1
ATOM 16428 C CA . SER I 1 48 ? 150.918 202.107 197.750 1.00 72.34 48 SER I CA 1
ATOM 16429 C C . SER I 1 48 ? 149.835 201.565 196.819 1.00 72.98 48 SER I C 1
ATOM 16430 O O . SER I 1 48 ? 148.691 202.025 196.815 1.00 72.74 48 SER I O 1
ATOM 16438 N N . ASN I 1 49 ? 150.210 200.570 196.012 1.00 74.84 49 ASN I N 1
ATOM 16439 C CA . ASN I 1 49 ? 149.257 199.953 195.096 1.00 77.28 49 ASN I CA 1
ATOM 16440 C C . ASN I 1 49 ? 148.149 199.210 195.831 1.00 76.90 49 ASN I C 1
ATOM 16441 O O . ASN I 1 49 ? 147.085 198.972 195.249 1.00 78.69 49 ASN I O 1
ATOM 16452 N N . ASP I 1 50 ? 148.374 198.838 197.092 1.00 74.85 50 ASP I N 1
ATOM 16453 C CA . ASP I 1 50 ? 147.402 198.050 197.838 1.00 74.42 50 ASP I CA 1
ATOM 16454 C C . ASP I 1 50 ? 146.349 198.905 198.527 1.00 70.68 50 ASP I C 1
ATOM 16455 O O . ASP I 1 50 ? 145.365 198.357 199.035 1.00 70.15 50 ASP I O 1
ATOM 16464 N N . ILE I 1 51 ? 146.527 200.223 198.557 1.00 67.61 51 ILE I N 1
ATOM 16465 C CA . ILE I 1 51 ? 145.697 201.122 199.351 1.00 65.15 51 ILE I CA 1
ATOM 16466 C C . ILE I 1 51 ? 145.005 202.083 198.395 1.00 68.45 51 ILE I C 1
ATOM 16467 O O . ILE I 1 51 ? 145.675 202.818 197.658 1.00 71.79 51 ILE I O 1
ATOM 16483 N N . MET I 1 52 ? 143.672 202.084 198.405 1.00 65.72 52 MET I N 1
ATOM 16484 C CA . MET I 1 52 ? 142.909 202.896 197.467 1.00 69.38 52 MET I CA 1
ATOM 16485 C C . MET I 1 52 ? 141.573 203.296 198.074 1.00 71.47 52 MET I C 1
ATOM 16486 O O . MET I 1 52 ? 140.989 202.550 198.864 1.00 71.94 52 MET I O 1
ATOM 16500 N N . GLY I 1 53 ? 141.109 204.489 197.702 1.00 69.50 53 GLY I N 1
ATOM 16501 C CA . GLY I 1 53 ? 139.737 204.894 197.876 1.00 63.62 53 GLY I CA 1
ATOM 16502 C C . GLY I 1 53 ? 139.089 205.225 196.544 1.00 66.65 53 GLY I C 1
ATOM 16503 O O . GLY I 1 53 ? 139.562 204.835 195.475 1.00 71.44 53 GLY I O 1
ATOM 16507 N N . PHE I 1 54 ? 137.985 205.966 196.619 1.00 63.90 54 PHE I N 1
ATOM 16508 C CA . PHE I 1 54 ? 137.368 206.455 195.395 1.00 66.13 54 PHE I CA 1
ATOM 16509 C C . PHE I 1 54 ? 138.327 207.393 194.669 1.00 73.64 54 PHE I C 1
ATOM 16510 O O . PHE I 1 54 ? 139.114 208.116 195.287 1.00 73.63 54 PHE I O 1
ATOM 16527 N N . SER I 1 55 ? 138.259 207.374 193.337 1.00 73.57 55 SER I N 1
ATOM 16528 C CA . SER I 1 55 ? 139.227 208.116 192.536 1.00 75.84 55 SER I CA 1
ATOM 16529 C C . SER I 1 55 ? 139.046 209.623 192.692 1.00 75.04 55 SER I C 1
ATOM 16530 O O . SER I 1 55 ? 140.025 210.362 192.840 1.00 78.99 55 SER I O 1
ATOM 16538 N N . PHE I 1 56 ? 137.798 210.099 192.664 1.00 66.54 56 PHE I N 1
ATOM 16539 C CA . PHE I 1 56 ? 137.566 211.538 192.588 1.00 67.57 56 PHE I CA 1
ATOM 16540 C C . PHE I 1 56 ? 137.962 212.257 193.873 1.00 71.45 56 PHE I C 1
ATOM 16541 O O . PHE I 1 56 ? 138.269 213.454 193.836 1.00 76.39 56 PHE I O 1
ATOM 16558 N N . MET I 1 57 ? 137.964 211.559 195.012 1.00 69.30 57 MET I N 1
ATOM 16559 C CA . MET I 1 57 ? 138.277 212.224 196.274 1.00 68.48 57 MET I CA 1
ATOM 16560 C C . MET I 1 57 ? 139.741 212.638 196.351 1.00 65.11 57 MET I C 1
ATOM 16561 O O . MET I 1 57 ? 140.085 213.556 197.106 1.00 69.74 57 MET I O 1
ATOM 16575 N N . GLU I 1 58 ? 140.614 211.976 195.590 1.00 61.64 58 GLU I N 1
ATOM 16576 C CA . 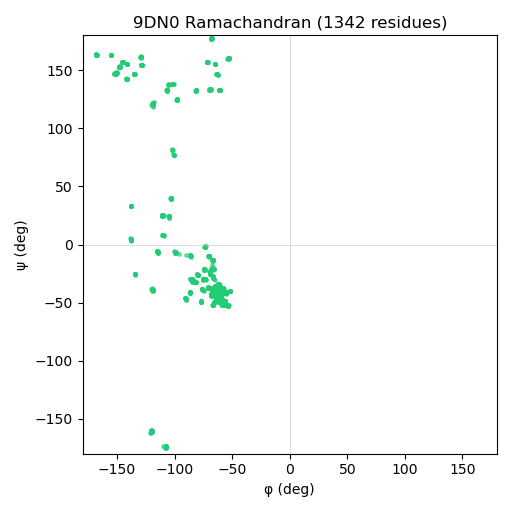GLU I 1 58 ? 142.032 212.314 195.629 1.00 67.00 58 GLU I CA 1
ATOM 16577 C C . GLU I 1 58 ? 142.260 213.755 195.191 1.00 70.62 58 GLU I C 1
ATOM 16578 O O . GLU I 1 58 ? 142.986 214.512 195.848 1.00 70.71 58 GLU I O 1
ATOM 16590 N N . LYS I 1 59 ? 141.636 214.155 194.081 1.00 69.39 59 LYS I N 1
ATOM 16591 C CA . LYS I 1 59 ? 141.806 215.518 193.592 1.00 66.50 59 LYS I CA 1
ATOM 16592 C C . LYS I 1 59 ? 141.231 216.529 194.574 1.00 61.03 59 LYS I C 1
ATOM 16593 O O . LYS I 1 59 ? 141.818 217.594 194.792 1.00 65.44 59 LYS I O 1
ATOM 16612 N N . VAL I 1 60 ? 140.085 216.213 195.179 1.00 54.84 60 VAL I N 1
ATOM 16613 C CA . VAL I 1 60 ? 139.480 217.127 196.144 1.00 56.38 60 VAL I CA 1
ATOM 16614 C C . VAL I 1 60 ? 140.422 217.348 197.322 1.00 56.94 60 VAL I C 1
ATOM 16615 O O . VAL I 1 60 ? 140.685 218.489 197.729 1.00 58.65 60 VAL I O 1
ATOM 16628 N N . ASN I 1 61 ? 140.952 216.258 197.882 1.00 55.13 61 ASN I N 1
ATOM 16629 C CA . ASN I 1 61 ? 141.848 216.380 199.027 1.00 54.05 61 ASN I CA 1
ATOM 16630 C C . ASN I 1 61 ? 143.110 217.150 198.655 1.00 56.03 61 ASN I C 1
ATOM 16631 O O . ASN I 1 61 ? 143.562 218.030 199.401 1.00 60.48 61 ASN I O 1
ATOM 16642 N N . GLY I 1 62 ? 143.690 216.839 197.493 1.00 57.53 62 GLY I N 1
ATOM 16643 C CA . GLY I 1 62 ? 144.895 217.535 197.077 1.00 57.09 62 GLY I CA 1
ATOM 16644 C C . GLY I 1 62 ? 144.667 219.021 196.888 1.00 56.81 62 GLY I C 1
ATOM 16645 O O . GLY I 1 62 ? 145.482 219.845 197.315 1.00 58.27 62 GLY I O 1
ATOM 16649 N N . ALA I 1 63 ? 143.554 219.386 196.248 1.00 53.55 63 ALA I N 1
ATOM 16650 C CA . ALA I 1 63 ? 143.248 220.795 196.038 1.00 52.52 63 ALA I CA 1
ATOM 16651 C C . ALA I 1 63 ? 143.057 221.511 197.366 1.00 51.20 63 ALA I C 1
ATOM 16652 O O . ALA I 1 63 ? 143.585 222.611 197.572 1.00 56.36 63 ALA I O 1
ATOM 16659 N N . ILE I 1 64 ? 142.311 220.898 198.288 1.00 48.22 64 ILE I N 1
ATOM 16660 C CA . ILE I 1 64 ? 142.094 221.530 199.587 1.00 50.44 64 ILE I CA 1
ATOM 16661 C C . ILE I 1 64 ? 143.429 221.787 200.270 1.00 50.87 64 ILE I C 1
ATOM 16662 O O . ILE I 1 64 ? 143.720 222.908 200.711 1.00 54.25 64 ILE I O 1
ATOM 16678 N N . TYR I 1 65 ? 144.275 220.757 200.341 1.00 50.76 65 TYR I N 1
ATOM 16679 C CA . TYR I 1 65 ? 145.564 220.896 201.011 1.00 48.55 65 TYR I CA 1
ATOM 16680 C C . TYR I 1 65 ? 146.396 222.004 200.374 1.00 54.05 65 TYR I C 1
ATOM 16681 O O . TYR I 1 65 ? 146.878 222.918 201.060 1.00 57.12 65 TYR I O 1
ATOM 16699 N N . LYS I 1 66 ? 146.563 221.943 199.051 1.00 55.59 66 LYS I N 1
ATOM 16700 C CA . LYS I 1 66 ? 147.453 222.877 198.371 1.00 55.70 66 LYS I CA 1
ATOM 16701 C C . LYS I 1 66 ? 146.965 224.311 198.516 1.00 55.45 66 LYS I C 1
ATOM 16702 O O . LYS I 1 66 ? 147.750 225.221 198.813 1.00 58.60 66 LYS I O 1
ATOM 16721 N N . TYR I 1 67 ? 145.665 224.538 198.314 1.00 53.08 67 TYR I N 1
ATOM 16722 C CA . TYR I 1 67 ? 145.161 225.904 198.348 1.00 52.56 67 TYR I CA 1
ATOM 16723 C C . TYR I 1 67 ? 145.168 226.460 199.763 1.00 51.65 67 TYR I C 1
ATOM 16724 O O . TYR I 1 67 ? 145.466 227.641 199.959 1.00 57.09 67 TYR I O 1
ATOM 16742 N N . THR I 1 68 ? 144.865 225.636 200.770 1.00 50.99 68 THR I N 1
ATOM 16743 C CA . THR I 1 68 ? 144.976 226.119 202.142 1.00 55.73 68 THR I CA 1
ATOM 16744 C C . THR I 1 68 ? 146.410 226.532 202.451 1.00 52.78 68 THR I C 1
ATOM 16745 O O . THR I 1 68 ? 146.659 227.626 202.979 1.00 49.76 68 THR I O 1
ATOM 16756 N N . HIS I 1 69 ? 147.374 225.675 202.098 1.00 52.83 69 HIS I N 1
ATOM 16757 C CA . HIS I 1 69 ? 148.774 225.993 202.358 1.00 49.25 69 HIS I CA 1
ATOM 16758 C C . HIS I 1 69 ? 149.167 227.307 201.693 1.00 52.42 69 HIS I C 1
ATOM 16759 O O . HIS I 1 69 ? 149.734 228.202 202.338 1.00 54.39 69 HIS I O 1
ATOM 16773 N N . PHE I 1 70 ? 148.869 227.442 200.399 1.00 53.98 70 PHE I N 1
ATOM 16774 C CA . PHE I 1 70 ? 149.277 228.639 199.670 1.00 51.56 70 PHE I CA 1
ATOM 16775 C C . PHE I 1 70 ? 148.595 229.884 200.226 1.00 51.31 70 PHE I C 1
ATOM 16776 O O . PHE I 1 70 ? 149.239 230.921 200.428 1.00 56.19 70 PHE I O 1
ATOM 16793 N N . ALA I 1 71 ? 147.285 229.805 200.473 1.00 45.36 71 ALA I N 1
ATOM 16794 C CA . ALA I 1 71 ? 146.546 230.978 200.920 1.00 44.31 71 ALA I CA 1
ATOM 16795 C C . ALA I 1 71 ? 146.985 231.423 202.305 1.00 46.84 71 ALA I C 1
ATOM 16796 O O . ALA I 1 71 ? 146.884 232.611 202.628 1.00 48.27 71 ALA I O 1
ATOM 16803 N N . PHE I 1 72 ? 147.465 230.498 203.141 1.00 48.88 72 PHE I N 1
ATOM 16804 C CA . PHE I 1 72 ? 147.911 230.912 204.466 1.00 50.72 72 PHE I CA 1
ATOM 16805 C C . PHE I 1 72 ? 149.357 231.388 204.466 1.00 54.51 72 PHE I C 1
ATOM 16806 O O . PHE I 1 72 ? 149.718 232.244 205.281 1.00 51.38 72 PHE I O 1
ATOM 16823 N N . TYR I 1 73 ? 150.198 230.859 203.573 1.00 57.23 73 TYR I N 1
ATOM 16824 C CA . TYR I 1 73 ? 151.582 231.322 203.526 1.00 50.21 73 TYR I CA 1
ATOM 16825 C C . TYR I 1 73 ? 151.691 232.684 202.847 1.00 49.30 73 TYR I C 1
ATOM 16826 O O . TYR I 1 73 ? 152.483 233.538 203.274 1.00 52.29 73 TYR I O 1
ATOM 16844 N N . ALA I 1 74 ? 150.903 232.906 201.790 1.00 50.18 74 ALA I N 1
ATOM 16845 C CA . ALA I 1 74 ? 151.065 234.108 200.979 1.00 50.18 74 ALA I CA 1
ATOM 16846 C C . ALA I 1 74 ? 150.752 235.371 201.771 1.00 50.53 74 ALA I C 1
ATOM 16847 O O . ALA I 1 74 ? 151.466 236.373 201.654 1.00 56.02 74 ALA I O 1
ATOM 16854 N N . VAL I 1 75 ? 149.683 235.352 202.567 1.00 47.16 75 VAL I N 1
ATOM 16855 C CA . VAL I 1 75 ? 149.294 236.551 203.304 1.00 48.97 75 VAL I CA 1
ATOM 16856 C C . VAL I 1 75 ? 150.356 236.914 204.334 1.00 53.27 75 VAL I C 1
ATOM 16857 O O . VAL I 1 75 ? 150.708 238.089 204.493 1.00 54.46 75 VAL I O 1
ATOM 16870 N N . LEU I 1 76 ? 150.875 235.920 205.058 1.00 54.70 76 LEU I N 1
ATOM 16871 C CA . LEU I 1 76 ? 151.938 236.191 206.020 1.00 53.05 76 LEU I CA 1
ATOM 16872 C C . LEU I 1 76 ? 153.165 236.761 205.323 1.00 52.28 76 LEU I C 1
ATOM 16873 O O . LEU I 1 76 ? 153.772 237.731 205.797 1.00 51.49 76 LEU I O 1
ATOM 16889 N N . ASN I 1 77 ? 153.555 236.160 204.195 1.00 52.26 77 ASN I N 1
ATOM 16890 C CA . ASN I 1 77 ? 154.700 236.674 203.453 1.00 49.29 77 ASN I CA 1
ATOM 16891 C C . ASN I 1 77 ? 154.480 238.132 203.074 1.00 53.73 77 ASN I C 1
ATOM 16892 O O . ASN I 1 77 ? 155.332 238.990 203.329 1.00 58.98 77 ASN I O 1
ATOM 16903 N N . LEU I 1 78 ? 153.312 238.434 202.506 1.00 55.22 78 LEU I N 1
ATOM 16904 C CA . LEU I 1 78 ? 153.031 239.793 202.057 1.00 58.89 78 LEU I CA 1
ATOM 16905 C C . LEU I 1 78 ? 153.046 240.775 203.220 1.00 58.01 78 LEU I C 1
ATOM 16906 O O . LEU I 1 78 ? 153.554 241.895 203.090 1.00 58.77 78 LEU I O 1
ATOM 16922 N N . LEU I 1 79 ? 152.489 240.379 204.365 1.00 56.02 79 LEU I N 1
ATOM 16923 C CA . LEU I 1 79 ? 152.353 241.313 205.477 1.00 56.67 79 LEU I CA 1
ATOM 16924 C C . LEU I 1 79 ? 153.678 241.564 206.188 1.00 56.02 79 LEU I C 1
ATOM 16925 O O . LEU I 1 79 ? 153.963 242.703 206.574 1.00 54.93 79 LEU I O 1
ATOM 16941 N N . LEU I 1 80 ? 154.506 240.530 206.372 1.00 58.73 80 LEU I N 1
ATOM 16942 C CA . LEU I 1 80 ? 155.646 240.635 207.274 1.00 54.06 80 LEU I CA 1
ATOM 16943 C C . LEU I 1 80 ? 157.010 240.528 206.601 1.00 46.86 80 LEU I C 1
ATOM 16944 O O . LEU I 1 80 ? 158.022 240.710 207.284 1.00 46.72 80 LEU I O 1
ATOM 16960 N N . ALA I 1 81 ? 157.080 240.233 205.304 1.00 47.64 81 ALA I N 1
ATOM 16961 C CA . ALA I 1 81 ? 158.387 240.014 204.687 1.00 52.48 81 ALA I CA 1
ATOM 16962 C C . ALA I 1 81 ? 159.263 241.262 204.668 1.00 58.22 81 ALA I C 1
ATOM 16963 O O . ALA I 1 81 ? 160.435 241.172 205.074 1.00 59.70 81 ALA I O 1
ATOM 16970 N N . PRO I 1 82 ? 158.789 242.433 204.224 1.00 53.99 82 PRO I N 1
ATOM 16971 C CA . PRO I 1 82 ? 159.723 243.556 204.007 1.00 49.83 82 PRO I CA 1
ATOM 16972 C C . PRO I 1 82 ? 160.522 243.967 205.236 1.00 51.25 82 PRO I C 1
ATOM 16973 O O . PRO I 1 82 ? 161.723 244.249 205.118 1.00 56.55 82 PRO I O 1
ATOM 16984 N N . PHE I 1 83 ? 159.895 244.009 206.414 1.00 45.32 83 PHE I N 1
ATOM 16985 C CA . PHE I 1 83 ? 160.589 244.518 207.594 1.00 45.29 83 PHE I CA 1
ATOM 16986 C C . PHE I 1 83 ? 161.758 243.621 207.976 1.00 48.24 83 PHE I C 1
ATOM 16987 O O . PHE I 1 83 ? 162.841 244.110 208.327 1.00 55.80 83 PHE I O 1
ATOM 17004 N N . ILE I 1 84 ? 161.559 242.305 207.914 1.00 43.18 84 ILE I N 1
ATOM 17005 C CA . ILE I 1 84 ? 162.632 241.374 208.244 1.00 45.28 84 ILE I CA 1
ATOM 17006 C C . ILE I 1 84 ? 163.787 241.541 207.265 1.00 49.66 84 ILE I C 1
ATOM 17007 O O . ILE I 1 84 ? 164.963 241.533 207.651 1.00 57.82 84 ILE I O 1
ATOM 17023 N N . ALA I 1 85 ? 163.465 241.697 205.978 1.00 45.82 85 ALA I N 1
ATOM 17024 C CA . ALA I 1 85 ? 164.506 241.880 204.974 1.00 47.99 85 ALA I CA 1
ATOM 17025 C C . ALA I 1 85 ? 165.315 243.139 205.254 1.00 48.18 85 ALA I C 1
ATOM 17026 O O . ALA I 1 85 ? 166.551 243.118 205.215 1.00 53.29 85 ALA I O 1
ATOM 17033 N N . PHE I 1 86 ? 164.635 244.246 205.560 1.00 43.71 86 PHE I N 1
ATOM 17034 C CA . PHE I 1 86 ? 165.341 245.488 205.870 1.00 44.25 86 PHE I CA 1
ATOM 17035 C C . PHE I 1 86 ? 166.257 245.311 207.078 1.00 47.76 86 PHE I C 1
ATOM 17036 O O . PHE I 1 86 ? 167.448 245.664 207.037 1.00 56.16 86 PHE I O 1
ATOM 17053 N N . SER I 1 87 ? 165.713 244.760 208.167 1.00 42.61 87 SER I N 1
ATOM 17054 C CA . SER I 1 87 ? 166.495 244.615 209.389 1.00 44.41 87 SER I CA 1
ATOM 17055 C C . SER I 1 87 ? 167.734 243.765 209.150 1.00 45.10 87 SER I C 1
ATOM 17056 O O . SER I 1 87 ? 168.846 244.142 209.548 1.00 54.61 87 SER I O 1
ATOM 17064 N N . PHE I 1 88 ? 167.571 242.620 208.485 1.00 38.45 88 PHE I N 1
ATOM 17065 C CA . PHE I 1 88 ? 168.712 241.730 208.322 1.00 41.45 88 PHE I CA 1
ATOM 17066 C C . PHE I 1 88 ? 169.702 242.266 207.297 1.00 45.17 88 PHE I C 1
ATOM 17067 O O . PHE I 1 88 ? 170.906 242.029 207.433 1.00 48.68 88 PHE I O 1
ATOM 17084 N N . GLY I 1 89 ? 169.241 243.019 206.297 1.00 44.48 89 GLY I N 1
ATOM 17085 C CA . GLY I 1 89 ? 170.184 243.671 205.403 1.00 44.90 89 GLY I CA 1
ATOM 17086 C C . GLY I 1 89 ? 171.084 244.641 206.142 1.00 44.24 89 GLY I C 1
ATOM 17087 O O . GLY I 1 89 ? 172.310 244.620 205.987 1.00 51.54 89 GLY I O 1
ATOM 17091 N N . LEU I 1 90 ? 170.486 245.490 206.981 1.00 42.32 90 LEU I N 1
ATOM 17092 C CA . LEU I 1 90 ? 171.284 246.437 207.760 1.00 45.20 90 LEU I CA 1
ATOM 17093 C C . LEU I 1 90 ? 172.260 245.706 208.687 1.00 42.66 90 LEU I C 1
ATOM 17094 O O . LEU I 1 90 ? 173.458 246.048 208.761 1.00 44.65 90 LEU I O 1
ATOM 17110 N N . SER I 1 91 ? 171.769 244.673 209.379 1.00 41.48 91 SER I N 1
ATOM 17111 C CA . SER I 1 91 ? 172.612 243.924 210.306 1.00 40.87 91 SER I CA 1
ATOM 17112 C C . SER I 1 91 ? 173.796 243.281 209.586 1.00 42.41 91 SER I C 1
ATOM 17113 O O . SER I 1 91 ? 174.943 243.371 210.047 1.00 47.18 91 SER I O 1
ATOM 17121 N N . PHE I 1 92 ? 173.536 242.627 208.449 1.00 43.54 92 PHE I N 1
ATOM 17122 C CA . PHE I 1 92 ? 174.613 241.987 207.703 1.00 43.74 92 PHE I CA 1
ATOM 17123 C C . PHE I 1 92 ? 175.606 243.008 207.173 1.00 44.74 92 PHE I C 1
ATOM 17124 O O . PHE I 1 92 ? 176.807 242.726 207.117 1.00 49.22 92 PHE I O 1
ATOM 17141 N N . ALA I 1 93 ? 175.134 244.190 206.771 1.00 41.58 93 ALA I N 1
ATOM 17142 C CA . ALA I 1 93 ? 176.062 245.231 206.343 1.00 39.52 93 ALA I CA 1
ATOM 17143 C C . ALA I 1 93 ? 177.069 245.538 207.443 1.00 42.23 93 ALA I C 1
ATOM 17144 O O . ALA I 1 93 ? 178.290 245.523 207.216 1.00 45.52 93 ALA I O 1
ATOM 17151 N N . VAL I 1 94 ? 176.571 245.804 208.653 1.00 42.42 94 VAL I N 1
ATOM 17152 C CA . VAL I 1 94 ? 177.486 246.134 209.747 1.00 39.99 94 VAL I CA 1
ATOM 17153 C C . VAL I 1 94 ? 178.437 244.969 210.022 1.00 38.11 94 VAL I C 1
ATOM 17154 O O . VAL I 1 94 ? 179.657 245.158 210.176 1.00 38.41 94 VAL I O 1
ATOM 17167 N N . MET I 1 95 ? 177.899 243.746 210.077 1.00 38.46 95 MET I N 1
ATOM 17168 C CA . MET I 1 95 ? 178.726 242.583 210.389 1.00 38.32 95 MET I CA 1
ATOM 17169 C C . MET I 1 95 ? 179.854 242.423 209.377 1.00 40.09 95 MET I C 1
ATOM 17170 O O . MET I 1 95 ? 181.021 242.220 209.746 1.00 44.95 95 MET I O 1
ATOM 17184 N N . HIS I 1 96 ? 179.524 242.513 208.087 1.00 40.34 96 HIS I N 1
ATOM 17185 C CA . HIS I 1 96 ? 180.524 242.286 207.053 1.00 39.48 96 HIS I CA 1
ATOM 17186 C C . HIS I 1 96 ? 181.572 243.386 207.037 1.00 42.19 96 HIS I C 1
ATOM 17187 O O . HIS I 1 96 ? 182.753 243.103 206.799 1.00 44.17 96 HIS I O 1
ATOM 17201 N N . PHE I 1 97 ? 181.181 244.640 207.280 1.00 40.26 97 PHE I N 1
ATOM 17202 C CA . PHE I 1 97 ? 182.204 245.676 207.371 1.00 38.46 97 PHE I CA 1
ATOM 17203 C C . PHE I 1 97 ? 183.184 245.361 208.494 1.00 37.61 97 PHE I C 1
ATOM 17204 O O . PHE I 1 97 ? 184.409 245.428 208.307 1.00 43.65 97 PHE I O 1
ATOM 17221 N N . ALA I 1 98 ? 182.662 245.004 209.673 1.00 38.04 98 ALA I N 1
ATOM 17222 C CA . ALA I 1 98 ? 183.556 244.675 210.779 1.00 36.30 98 ALA I CA 1
ATOM 17223 C C . ALA I 1 98 ? 184.518 243.561 210.387 1.00 33.38 98 ALA I C 1
ATOM 17224 O O . ALA I 1 98 ? 185.737 243.688 210.568 1.00 40.16 98 ALA I O 1
ATOM 17231 N N . VAL I 1 99 ? 183.992 242.476 209.813 1.00 31.75 99 VAL I N 1
ATOM 17232 C CA . VAL I 1 99 ? 184.843 241.335 209.480 1.00 32.70 99 VAL I CA 1
ATOM 17233 C C . VAL I 1 99 ? 185.920 241.743 208.484 1.00 34.80 99 VAL I C 1
ATOM 17234 O O . VAL I 1 99 ? 187.105 241.454 208.679 1.00 38.79 99 VAL I O 1
ATOM 17247 N N . VAL I 1 100 ? 185.530 242.418 207.403 1.00 37.47 100 VAL I N 1
ATOM 17248 C CA . VAL I 1 100 ? 186.483 242.670 206.327 1.00 41.11 100 VAL I CA 1
ATOM 17249 C C . VAL I 1 100 ? 187.569 243.638 206.776 1.00 40.83 100 VAL I C 1
ATOM 17250 O O . VAL I 1 100 ? 188.738 243.481 206.406 1.00 42.85 100 VAL I O 1
ATOM 17263 N N . TRP I 1 101 ? 187.219 244.652 207.575 1.00 38.03 101 TRP I N 1
ATOM 17264 C CA . TRP I 1 101 ? 188.168 245.728 207.829 1.00 37.08 101 TRP I CA 1
ATOM 17265 C C . TRP I 1 101 ? 188.721 245.771 209.250 1.00 39.05 101 TRP I C 1
ATOM 17266 O O . TRP I 1 101 ? 189.410 246.741 209.584 1.00 42.80 101 TRP I O 1
ATOM 17287 N N . PHE I 1 102 ? 188.455 244.773 210.098 1.00 38.49 102 PHE I N 1
ATOM 17288 C CA . PHE I 1 102 ? 189.144 244.752 211.387 1.00 35.20 102 PHE I CA 1
ATOM 17289 C C . PHE I 1 102 ? 189.701 243.384 211.773 1.00 34.62 102 PHE I C 1
ATOM 17290 O O . PHE I 1 102 ? 190.664 243.308 212.541 1.00 43.14 102 PHE I O 1
ATOM 17307 N N . VAL I 1 103 ? 189.123 242.304 211.258 1.00 31.67 103 VAL I N 1
ATOM 17308 C CA . VAL I 1 103 ? 189.525 240.963 211.680 1.00 32.97 103 VAL I CA 1
ATOM 17309 C C . VAL I 1 103 ? 190.639 240.409 210.798 1.00 39.14 103 VAL I C 1
ATOM 17310 O O . VAL I 1 103 ? 191.631 239.862 211.295 1.00 45.58 103 VAL I O 1
ATOM 17323 N N . GLN I 1 104 ? 190.496 240.541 209.480 1.00 36.77 104 GLN I N 1
ATOM 17324 C CA . GLN I 1 104 ? 191.430 239.893 208.560 1.00 40.29 104 GLN I CA 1
ATOM 17325 C C . GLN I 1 104 ? 192.854 240.428 208.677 1.00 43.82 104 GLN I C 1
ATOM 17326 O O . GLN I 1 104 ? 193.797 239.615 208.685 1.00 47.54 104 GLN I O 1
ATOM 17340 N N . PRO I 1 105 ? 193.095 241.742 208.735 1.00 37.05 105 PRO I N 1
ATOM 17341 C CA . PRO I 1 105 ? 194.479 242.209 208.944 1.00 40.26 105 PRO I CA 1
ATOM 17342 C C . PRO I 1 105 ? 195.109 241.685 210.228 1.00 42.36 105 PRO I C 1
ATOM 17343 O O . PRO I 1 105 ? 196.302 241.337 210.250 1.00 47.56 105 PRO I O 1
ATOM 17354 N N . ILE I 1 106 ? 194.326 241.614 211.306 1.00 36.11 106 ILE I N 1
ATOM 17355 C CA . ILE I 1 106 ? 194.841 241.076 212.561 1.00 35.38 106 ILE I CA 1
ATOM 17356 C C . ILE I 1 106 ? 195.230 239.616 212.379 1.00 36.23 106 ILE I C 1
ATOM 17357 O O . ILE I 1 106 ? 196.285 239.169 212.855 1.00 42.72 106 ILE I O 1
ATOM 17373 N N . MET I 1 107 ? 194.389 238.850 211.680 1.00 31.22 107 MET I N 1
ATOM 17374 C CA . MET I 1 107 ? 194.728 237.458 211.411 1.00 35.91 107 MET I CA 1
ATOM 17375 C C . MET I 1 107 ? 196.003 237.357 210.583 1.00 39.87 107 MET I C 1
ATOM 17376 O O . MET I 1 107 ? 196.796 236.426 210.762 1.00 46.61 107 MET I O 1
ATOM 17390 N N . LYS I 1 108 ? 196.225 238.306 209.673 1.00 36.35 108 LYS I N 1
ATOM 17391 C CA . LYS I 1 108 ? 197.439 238.267 208.857 1.00 39.36 108 LYS I CA 1
ATOM 17392 C C . LYS I 1 108 ? 198.687 238.498 209.708 1.00 39.92 108 LYS I C 1
ATOM 17393 O O . LYS I 1 108 ? 199.708 237.817 209.541 1.00 46.01 108 LYS I O 1
ATOM 17412 N N . LEU I 1 109 ? 198.624 239.461 210.630 1.00 35.87 109 LEU I N 1
ATOM 17413 C CA . LEU I 1 109 ? 199.746 239.660 211.549 1.00 37.06 109 LEU I CA 1
ATOM 17414 C C . LEU I 1 109 ? 200.006 238.397 212.372 1.00 38.64 109 LEU I C 1
ATOM 17415 O O . LEU I 1 109 ? 201.161 237.957 212.542 1.00 42.83 109 LEU I O 1
ATOM 17431 N N . TYR I 1 110 ? 198.930 237.798 212.883 1.00 35.09 110 TYR I N 1
ATOM 17432 C CA . TYR I 1 110 ? 199.040 236.543 213.617 1.00 33.58 110 TYR I CA 1
ATOM 17433 C C . TYR I 1 110 ? 199.739 235.478 212.773 1.00 37.74 110 TYR I C 1
ATOM 17434 O O . TYR I 1 110 ? 200.595 234.731 213.267 1.00 45.80 110 TYR I O 1
ATOM 17452 N N . TYR I 1 111 ? 199.399 235.411 211.484 1.00 36.24 111 TYR I N 1
ATOM 17453 C CA . TYR I 1 111 ? 200.017 234.428 210.598 1.00 37.12 111 TYR I CA 1
ATOM 17454 C C . TYR I 1 111 ? 201.505 234.701 210.421 1.00 36.95 111 TYR I C 1
ATOM 17455 O O . TYR I 1 111 ? 202.309 233.766 210.313 1.00 44.67 111 TYR I O 1
ATOM 17473 N N . VAL I 1 112 ? 201.889 235.977 210.352 1.00 35.44 112 VAL I N 1
ATOM 17474 C CA . VAL I 1 112 ? 203.311 236.306 210.265 1.00 39.21 112 VAL I CA 1
ATOM 17475 C C . VAL I 1 112 ? 204.057 235.699 211.448 1.00 40.89 112 VAL I C 1
ATOM 17476 O O . VAL I 1 112 ? 205.086 235.020 211.289 1.00 41.24 112 VAL I O 1
ATOM 17489 N N . TRP I 1 113 ? 203.537 235.924 212.657 1.00 41.58 113 TRP I N 1
ATOM 17490 C CA . TRP I 1 113 ? 204.210 235.362 213.830 1.00 40.56 113 TRP I CA 1
ATOM 17491 C C . TRP I 1 113 ? 204.223 233.835 213.784 1.00 38.52 113 TRP I C 1
ATOM 17492 O O . TRP I 1 113 ? 205.207 233.197 214.189 1.00 42.79 113 TRP I O 1
ATOM 17513 N N . LEU I 1 114 ? 203.141 233.229 213.292 1.00 34.18 114 LEU I N 1
ATOM 17514 C CA . LEU I 1 114 ? 203.096 231.771 213.199 1.00 37.01 114 LEU I CA 1
ATOM 17515 C C . LEU I 1 114 ? 204.199 231.243 212.287 1.00 39.21 114 LEU I C 1
ATOM 17516 O O . LEU I 1 114 ? 204.858 230.242 212.599 1.00 46.86 114 LEU I O 1
ATOM 17532 N N . ARG I 1 115 ? 204.405 231.898 211.143 1.00 37.11 115 ARG I N 1
ATOM 17533 C CA . ARG I 1 115 ? 205.470 231.477 210.237 1.00 37.87 115 ARG I CA 1
ATOM 17534 C C . ARG I 1 115 ? 206.830 231.600 210.911 1.00 39.91 115 ARG I C 1
ATOM 17535 O O . ARG I 1 115 ? 207.698 230.721 210.772 1.00 43.44 115 ARG I O 1
ATOM 17556 N N . VAL I 1 116 ? 207.040 232.700 211.639 1.00 41.55 116 VAL I N 1
ATOM 17557 C CA . VAL I 1 116 ? 208.317 232.874 212.326 1.00 38.62 116 VAL I CA 1
ATOM 17558 C C . VAL I 1 116 ? 208.555 231.726 213.300 1.00 38.96 116 VAL I C 1
ATOM 17559 O O . VAL I 1 116 ? 209.676 231.218 213.418 1.00 39.72 116 VAL I O 1
ATOM 17572 N N . PHE I 1 117 ? 207.512 231.303 214.020 1.00 41.99 117 PHE I N 1
ATOM 17573 C CA . PHE I 1 117 ? 207.676 230.169 214.933 1.00 41.85 117 PHE I CA 1
ATOM 17574 C C . PHE I 1 117 ? 207.978 228.877 214.178 1.00 42.55 117 PHE I C 1
ATOM 17575 O O . PHE I 1 117 ? 208.831 228.082 214.604 1.00 47.61 117 PHE I O 1
ATOM 17592 N N . ASN I 1 118 ? 207.283 228.640 213.064 1.00 41.70 118 ASN I N 1
ATOM 17593 C CA . ASN I 1 118 ? 207.500 227.400 212.326 1.00 44.95 118 ASN I CA 1
ATOM 17594 C C . ASN I 1 118 ? 208.937 227.281 211.844 1.00 46.15 118 ASN I C 1
ATOM 17595 O O . ASN I 1 118 ? 209.503 226.177 211.849 1.00 50.94 118 ASN I O 1
ATOM 17606 N N . LEU I 1 119 ? 209.539 228.400 211.421 1.00 43.42 119 LEU I N 1
ATOM 17607 C CA . LEU I 1 119 ? 210.918 228.348 210.936 1.00 43.54 119 LEU I CA 1
ATOM 17608 C C . LEU I 1 119 ? 211.836 227.659 211.939 1.00 45.42 119 LEU I C 1
ATOM 17609 O O . LEU I 1 119 ? 212.721 226.887 211.552 1.00 49.66 119 LEU I O 1
ATOM 17625 N N . ALA I 1 120 ? 211.647 227.928 213.230 1.00 44.23 120 ALA I N 1
ATOM 17626 C CA . ALA I 1 120 ? 212.476 227.320 214.262 1.00 42.72 120 ALA I CA 1
ATOM 17627 C C . ALA I 1 120 ? 211.970 225.946 214.676 1.00 44.62 120 ALA I C 1
ATOM 17628 O O . ALA I 1 120 ? 212.767 225.088 215.069 1.00 45.17 120 ALA I O 1
ATOM 17635 N N . TYR I 1 121 ? 210.657 225.719 214.598 1.00 47.96 121 TYR I N 1
ATOM 17636 C CA . TYR I 1 121 ? 210.102 224.478 215.133 1.00 49.90 121 TYR I CA 1
ATOM 17637 C C . TYR I 1 121 ? 210.341 223.287 214.206 1.00 49.10 121 TYR I C 1
ATOM 17638 O O . TYR I 1 121 ? 210.794 222.230 214.656 1.00 55.38 121 TYR I O 1
ATOM 17656 N N . GLU I 1 122 ? 210.042 223.431 212.909 1.00 46.93 122 GLU I N 1
ATOM 17657 C CA . GLU I 1 122 ? 209.950 222.237 212.064 1.00 53.23 122 GLU I CA 1
ATOM 17658 C C . GLU I 1 122 ? 211.293 221.532 211.868 1.00 56.34 122 GLU I C 1
ATOM 17659 O O . GLU I 1 122 ? 211.361 220.306 212.091 1.00 59.96 122 GLU I O 1
ATOM 17671 N N . PRO I 1 123 ? 212.374 222.204 211.455 1.00 52.41 123 PRO I N 1
ATOM 17672 C CA . PRO I 1 123 ? 213.637 221.476 211.231 1.00 52.21 123 PRO I CA 1
ATOM 17673 C C . PRO I 1 123 ? 214.138 220.730 212.454 1.00 52.29 123 PRO I C 1
ATOM 17674 O O . PRO I 1 123 ? 214.671 219.618 212.323 1.00 56.56 123 PRO I O 1
ATOM 17685 N N . ALA I 1 124 ? 213.983 221.311 213.646 1.00 51.62 124 ALA I N 1
ATOM 17686 C CA . ALA I 1 124 ? 214.477 220.662 214.855 1.00 51.27 124 ALA I CA 1
ATOM 17687 C C . ALA I 1 124 ? 213.765 219.338 215.099 1.00 53.02 124 ALA I C 1
ATOM 17688 O O . ALA I 1 124 ? 214.397 218.349 215.487 1.00 58.16 124 ALA I O 1
ATOM 17695 N N . LEU I 1 125 ? 212.450 219.300 214.880 1.00 51.91 125 LEU I N 1
ATOM 17696 C CA . LEU I 1 125 ? 211.707 218.055 215.040 1.00 53.08 125 LEU I CA 1
ATOM 17697 C C . LEU I 1 125 ? 212.090 217.042 213.966 1.00 54.85 125 LEU I C 1
ATOM 17698 O O . LEU I 1 125 ? 212.268 215.848 214.259 1.00 60.13 125 LEU I O 1
ATOM 17714 N N . ARG I 1 126 ? 212.227 217.501 212.718 1.00 55.22 126 ARG I N 1
ATOM 17715 C CA . ARG I 1 126 ? 212.585 216.578 211.646 1.00 57.85 126 ARG I CA 1
ATOM 17716 C C . ARG I 1 126 ? 213.947 215.944 211.889 1.00 61.63 126 ARG I C 1
ATOM 17717 O O . ARG I 1 126 ? 214.153 214.772 211.549 1.00 62.67 126 ARG I O 1
ATOM 17738 N N . LEU I 1 127 ? 214.878 216.689 212.492 1.00 60.11 127 LEU I N 1
ATOM 17739 C CA . LEU I 1 127 ? 216.198 216.132 212.776 1.00 58.54 127 LEU I CA 1
ATOM 17740 C C . LEU I 1 127 ? 216.088 214.825 213.551 1.00 60.03 127 LEU I C 1
ATOM 17741 O O . LEU I 1 127 ? 216.661 213.804 213.154 1.00 62.98 127 LEU I O 1
ATOM 17757 N N . VAL I 1 128 ? 215.348 214.835 214.660 1.00 57.18 128 VAL I N 1
ATOM 17758 C CA . VAL I 1 128 ? 215.298 213.649 215.505 1.00 58.47 128 VAL I CA 1
ATOM 17759 C C . VAL I 1 128 ? 214.328 212.610 214.955 1.00 61.36 128 VAL I C 1
ATOM 17760 O O . VAL I 1 128 ? 214.491 211.413 215.222 1.00 61.25 128 VAL I O 1
ATOM 17773 N N . CYS I 1 129 ? 213.317 213.019 214.184 1.00 62.27 129 CYS I N 1
ATOM 17774 C CA . CYS I 1 129 ? 212.324 212.033 213.762 1.00 59.67 129 CYS I CA 1
ATOM 17775 C C . CYS I 1 129 ? 212.706 211.291 212.484 1.00 65.16 129 CYS I C 1
ATOM 17776 O O . CYS I 1 129 ? 212.508 210.074 212.404 1.00 67.21 129 CYS I O 1
ATOM 17784 N N . ASP I 1 130 ? 213.252 211.980 211.481 1.00 67.27 130 ASP I N 1
ATOM 17785 C CA . ASP I 1 130 ? 213.410 211.349 210.171 1.00 70.04 130 ASP I CA 1
ATOM 17786 C C . ASP I 1 130 ? 214.282 210.096 210.187 1.00 69.16 130 ASP I C 1
ATOM 17787 O O . ASP I 1 130 ? 213.882 209.098 209.561 1.00 71.62 130 ASP I O 1
ATOM 17796 N N . PRO I 1 131 ? 215.448 210.064 210.841 1.00 67.77 131 PRO I N 1
ATOM 17797 C CA . PRO I 1 131 ? 216.268 208.839 210.792 1.00 69.73 131 PRO I CA 1
ATOM 17798 C C . PRO I 1 131 ? 215.522 207.589 211.229 1.00 65.19 131 PRO I C 1
ATOM 17799 O O . PRO I 1 131 ? 215.662 206.530 210.601 1.00 66.52 131 PRO I O 1
ATOM 17810 N N . ILE I 1 132 ? 214.709 207.692 212.280 1.00 61.58 132 ILE I N 1
ATOM 17811 C CA . ILE I 1 132 ? 213.992 206.527 212.788 1.00 63.19 132 ILE I CA 1
ATOM 17812 C C . ILE I 1 132 ? 213.016 206.007 211.740 1.00 64.10 132 ILE I C 1
ATOM 17813 O O . ILE I 1 132 ? 212.933 204.800 211.490 1.00 65.24 132 ILE I O 1
ATOM 17829 N N . HIS I 1 133 ? 212.260 206.909 211.112 1.00 65.99 133 HIS I N 1
ATOM 17830 C CA . HIS I 1 133 ? 211.239 206.480 210.162 1.00 65.77 133 HIS I CA 1
ATOM 17831 C C . HIS I 1 133 ? 211.850 206.031 208.842 1.00 65.19 133 HIS I C 1
ATOM 17832 O O . HIS I 1 133 ? 211.280 205.173 208.159 1.00 68.61 133 HIS I O 1
ATOM 17846 N N . ARG I 1 134 ? 212.997 206.595 208.461 1.00 65.70 134 ARG I N 1
ATOM 17847 C CA . ARG I 1 134 ? 213.725 206.055 207.319 1.00 68.35 134 ARG I CA 1
ATOM 17848 C C . ARG I 1 134 ? 214.212 204.643 207.611 1.00 70.36 134 ARG I C 1
ATOM 17849 O O . ARG I 1 134 ? 214.159 203.764 206.743 1.00 67.51 134 ARG I O 1
ATOM 17870 N N . SER I 1 135 ? 214.691 204.408 208.833 1.00 68.36 135 SER I N 1
ATOM 17871 C CA . SER I 1 135 ? 215.153 203.077 209.207 1.00 64.04 135 SER I CA 1
ATOM 17872 C C . SER I 1 135 ? 214.005 202.072 209.201 1.00 65.58 135 SER I C 1
ATOM 17873 O O . SER I 1 135 ? 214.155 200.948 208.709 1.00 69.42 135 SER I O 1
ATOM 17881 N N . ILE I 1 136 ? 212.847 202.460 209.743 1.00 65.29 136 ILE I N 1
ATOM 17882 C CA . ILE I 1 136 ? 211.719 201.535 209.824 1.00 63.37 136 ILE I CA 1
ATOM 17883 C C . ILE I 1 136 ? 211.190 201.202 208.436 1.00 65.89 136 ILE I C 1
ATOM 17884 O O . ILE I 1 136 ? 210.527 200.175 208.247 1.00 72.52 136 ILE I O 1
ATOM 17900 N N . ALA I 1 137 ? 211.471 202.050 207.444 1.00 67.08 137 ALA I N 1
ATOM 17901 C CA . ALA I 1 137 ? 210.967 201.808 206.097 1.00 68.08 137 ALA I CA 1
ATOM 17902 C C . ALA I 1 137 ? 211.589 200.574 205.459 1.00 72.47 137 ALA I C 1
ATOM 17903 O O . ALA I 1 137 ? 211.086 200.103 204.433 1.00 73.91 137 ALA I O 1
ATOM 17910 N N . LEU I 1 138 ? 212.663 200.035 206.042 1.00 71.19 138 LEU I N 1
ATOM 17911 C CA . LEU I 1 138 ? 213.355 198.886 205.470 1.00 69.89 138 LEU I CA 1
ATOM 17912 C C . LEU I 1 138 ? 212.586 197.583 205.636 1.00 69.00 138 LEU I C 1
ATOM 17913 O O . LEU I 1 138 ? 213.063 196.546 205.164 1.00 73.51 138 LEU I O 1
ATOM 17929 N N . ILE I 1 139 ? 211.421 197.602 206.288 1.00 68.31 139 ILE I N 1
ATOM 17930 C CA . ILE I 1 139 ? 210.677 196.367 206.508 1.00 69.22 139 ILE I CA 1
ATOM 17931 C C . ILE I 1 139 ? 210.010 195.894 205.221 1.00 71.53 139 ILE I C 1
ATOM 17932 O O . ILE I 1 139 ? 209.685 194.709 205.084 1.00 70.26 139 ILE I O 1
ATOM 17948 N N . LEU I 1 140 ? 209.805 196.792 204.256 1.00 73.29 140 LEU I N 1
ATOM 17949 C CA . LEU I 1 140 ? 209.068 196.484 203.038 1.00 72.87 140 LEU I CA 1
ATOM 17950 C C . LEU I 1 140 ? 209.977 196.317 201.823 1.00 76.99 140 LEU I C 1
ATOM 17951 O O . LEU I 1 140 ? 209.515 196.476 200.689 1.00 78.51 140 LEU I O 1
ATOM 17967 N N . SER I 1 141 ? 211.254 195.995 202.033 1.00 79.36 141 SER I N 1
ATOM 17968 C CA . SER I 1 141 ? 212.230 195.913 200.953 1.00 83.10 141 SER I CA 1
ATOM 17969 C C . SER I 1 141 ? 212.665 194.480 200.656 1.00 86.17 141 SER I C 1
ATOM 17970 O O . SER I 1 141 ? 213.764 194.272 200.133 1.00 88.61 141 SER I O 1
ATOM 17978 N N . GLY I 1 142 ? 211.830 193.491 200.972 1.00 83.92 142 GLY I N 1
ATOM 17979 C CA . GLY I 1 142 ? 212.190 192.103 200.746 1.00 82.54 142 GLY I CA 1
ATOM 17980 C C . GLY I 1 142 ? 211.072 191.253 200.179 1.00 82.52 142 GLY I C 1
ATOM 17981 O O . GLY I 1 142 ? 210.986 190.060 200.484 1.00 84.05 142 GLY I O 1
ATOM 17985 N N . ILE I 1 143 ? 210.215 191.843 199.353 1.00 82.78 143 ILE I N 1
ATOM 17986 C CA . ILE I 1 143 ? 209.048 191.138 198.832 1.00 85.01 143 ILE I CA 1
ATOM 17987 C C . ILE I 1 143 ? 209.456 190.281 197.642 1.00 87.59 143 ILE I C 1
ATOM 17988 O O . ILE I 1 143 ? 210.159 190.743 196.736 1.00 87.47 143 ILE I O 1
ATOM 18004 N N . LYS I 1 144 ? 209.021 189.022 197.646 1.00 88.92 144 LYS I N 1
ATOM 18005 C CA . LYS I 1 144 ? 209.193 188.126 196.512 1.00 91.33 144 LYS I CA 1
ATOM 18006 C C . LYS I 1 144 ? 208.004 187.179 196.470 1.00 89.33 144 LYS I C 1
ATOM 18007 O O . LYS I 1 144 ? 207.394 186.889 197.503 1.00 86.79 144 LYS I O 1
ATOM 18026 N N . GLY I 1 145 ? 207.677 186.696 195.276 1.00 93.41 145 GLY I N 1
ATOM 18027 C CA . GLY I 1 145 ? 206.541 185.806 195.135 1.00 93.43 145 GLY I CA 1
ATOM 18028 C C . GLY I 1 145 ? 206.505 185.140 193.779 1.00 99.12 145 GLY I C 1
ATOM 18029 O O . GLY I 1 145 ? 207.171 185.570 192.832 1.00 99.22 145 GLY I O 1
ATOM 18033 N N . GLN I 1 146 ? 205.709 184.074 193.705 1.00 101.53 146 GLN I N 1
ATOM 18034 C CA . GLN I 1 146 ? 205.470 183.334 192.475 1.00 101.95 146 GLN I CA 1
ATOM 18035 C C . GLN I 1 146 ? 203.980 183.052 192.349 1.00 101.20 146 GLN I C 1
ATOM 18036 O O . GLN I 1 146 ? 203.286 182.853 193.350 1.00 102.06 146 GLN I O 1
ATOM 18050 N N . PHE I 1 147 ? 203.492 183.030 191.111 1.00 105.31 147 PHE I N 1
ATOM 18051 C CA . PHE I 1 147 ? 202.069 182.840 190.868 1.00 108.95 147 PHE I CA 1
ATOM 18052 C C . PHE I 1 147 ? 201.866 182.043 189.589 1.00 114.33 147 PHE I C 1
ATOM 18053 O O . PHE I 1 147 ? 202.731 182.004 188.710 1.00 120.81 147 PHE I O 1
ATOM 18070 N N . LYS I 1 148 ? 200.703 181.401 189.503 1.00 114.78 148 LYS I N 1
ATOM 18071 C CA . LYS I 1 148 ? 200.255 180.732 188.290 1.00 119.11 148 LYS I CA 1
ATOM 18072 C C . LYS I 1 148 ? 198.757 180.949 188.148 1.00 119.40 148 LYS I C 1
ATOM 18073 O O . LYS I 1 148 ? 198.026 180.938 189.143 1.00 117.43 148 LYS I O 1
ATOM 18092 N N . MET I 1 149 ? 198.305 181.142 186.911 1.00 122.08 149 MET I N 1
ATOM 18093 C CA . MET I 1 149 ? 196.921 181.493 186.633 1.00 122.58 149 MET I CA 1
ATOM 18094 C C . MET I 1 149 ? 196.345 180.553 185.586 1.00 125.50 149 MET I C 1
ATOM 18095 O O . MET I 1 149 ? 197.074 179.973 184.776 1.00 128.53 149 MET I O 1
ATOM 18109 N N . ASN I 1 150 ? 195.022 180.408 185.616 1.00 126.81 150 ASN I N 1
ATOM 18110 C CA . ASN I 1 150 ? 194.297 179.614 184.636 1.00 129.93 150 ASN I CA 1
ATOM 18111 C C . ASN I 1 150 ? 192.992 180.322 184.303 1.00 131.57 150 ASN I C 1
ATOM 18112 O O . ASN I 1 150 ? 192.465 181.102 185.099 1.00 128.66 150 ASN I O 1
ATOM 18123 N N . SER I 1 151 ? 192.475 180.041 183.109 1.00 136.64 151 SER I N 1
ATOM 18124 C CA . SER I 1 151 ? 191.242 180.668 182.654 1.00 135.89 151 SER I CA 1
ATOM 18125 C C . SER I 1 151 ? 190.584 179.768 181.620 1.00 138.98 151 SER I C 1
ATOM 18126 O O . SER I 1 151 ? 191.215 178.871 181.057 1.00 138.32 151 SER I O 1
ATOM 18134 N N . SER I 1 152 ? 189.301 180.024 181.381 1.00 142.02 152 SER I N 1
ATOM 18135 C CA . SER I 1 152 ? 188.532 179.256 180.409 1.00 143.30 152 SER I CA 1
ATOM 18136 C C . SER I 1 152 ? 187.241 179.984 180.049 1.00 139.76 152 SER I C 1
ATOM 18137 O O . SER I 1 152 ? 186.286 179.993 180.825 1.00 133.69 152 SER I O 1
ATOM 18145 N N . ASP J 1 29 ? 198.693 226.620 200.235 1.00 79.51 29 ASP J N 1
ATOM 18146 C CA . ASP J 1 29 ? 199.049 227.754 201.137 1.00 79.15 29 ASP J CA 1
ATOM 18147 C C . ASP J 1 29 ? 198.336 227.616 202.477 1.00 74.26 29 ASP J C 1
ATOM 18148 O O . ASP J 1 29 ? 197.124 227.419 202.529 1.00 70.84 29 ASP J O 1
ATOM 18157 N N . VAL J 1 30 ? 199.103 227.716 203.563 1.00 71.21 30 VAL J N 1
ATOM 18158 C CA . VAL J 1 30 ? 198.526 227.573 204.896 1.00 69.57 30 VAL J CA 1
ATOM 18159 C C . VAL J 1 30 ? 197.888 228.875 205.361 1.00 67.11 30 VAL J C 1
ATOM 18160 O O . VAL J 1 30 ? 196.890 228.854 206.090 1.00 62.90 30 VAL J O 1
ATOM 18173 N N . TYR J 1 31 ? 198.438 230.015 204.952 1.00 63.75 31 TYR J N 1
ATOM 18174 C CA . TYR J 1 31 ? 198.079 231.321 205.498 1.00 55.68 31 TYR J CA 1
ATOM 18175 C C . TYR J 1 31 ? 197.171 232.099 204.556 1.00 60.26 31 TYR J C 1
ATOM 18176 O O . TYR J 1 31 ? 197.314 233.312 204.386 1.00 61.36 31 TYR J O 1
ATOM 18194 N N . ARG J 1 32 ? 196.232 231.401 203.926 1.00 63.62 32 ARG J N 1
ATOM 18195 C CA . ARG J 1 32 ? 195.269 231.986 203.005 1.00 61.12 32 ARG J CA 1
ATOM 18196 C C . ARG J 1 32 ? 193.904 232.027 203.678 1.00 58.19 32 ARG J C 1
ATOM 18197 O O . ARG J 1 32 ? 193.474 231.035 204.274 1.00 60.54 32 ARG J O 1
ATOM 18218 N N . LEU J 1 33 ? 193.230 233.171 203.587 1.00 56.96 33 LEU J N 1
ATOM 18219 C CA . LEU J 1 33 ? 191.932 233.325 204.230 1.00 54.88 33 LEU J CA 1
ATOM 18220 C C . LEU J 1 33 ? 190.887 232.469 203.522 1.00 54.95 33 LEU J C 1
ATOM 18221 O O . LEU J 1 33 ? 190.795 232.472 202.291 1.00 58.07 33 LEU J O 1
ATOM 18237 N N . SER J 1 34 ? 190.100 231.735 204.305 1.00 51.66 34 SER J N 1
ATOM 18238 C CA . SER J 1 34 ? 189.117 230.826 203.738 1.00 55.17 34 SER J CA 1
ATOM 18239 C C . SER J 1 34 ? 187.962 231.607 203.109 1.00 59.25 34 SER J C 1
ATOM 18240 O O . SER J 1 34 ? 187.708 232.758 203.473 1.00 59.52 34 SER J O 1
ATOM 18248 N N . PRO J 1 35 ? 187.242 230.999 202.163 1.00 61.23 35 PRO J N 1
ATOM 18249 C CA . PRO J 1 35 ? 186.218 231.748 201.422 1.00 55.78 35 PRO J CA 1
ATOM 18250 C C . PRO J 1 35 ? 185.073 232.210 202.311 1.00 52.63 35 PRO J C 1
ATOM 18251 O O . PRO J 1 35 ? 184.787 231.624 203.358 1.00 52.86 35 PRO J O 1
ATOM 18262 N N . HIS J 1 36 ? 184.412 233.279 201.870 1.00 49.06 36 HIS J N 1
ATOM 18263 C CA . HIS J 1 36 ? 183.362 233.918 202.646 1.00 47.25 36 HIS J CA 1
ATOM 18264 C C . HIS J 1 36 ? 182.138 233.010 202.762 1.00 50.69 36 HIS J C 1
ATOM 18265 O O . HIS J 1 36 ? 182.083 231.910 202.209 1.00 57.29 36 HIS J O 1
ATOM 18279 N N . VAL J 1 37 ? 181.144 233.498 203.500 1.00 50.19 37 VAL J N 1
ATOM 18280 C CA . VAL J 1 37 ? 179.870 232.807 203.664 1.00 50.71 37 VAL J CA 1
ATOM 18281 C C . VAL J 1 37 ? 178.869 233.421 202.695 1.00 54.35 37 VAL J C 1
ATOM 18282 O O . VAL J 1 37 ? 178.650 234.637 202.704 1.00 59.29 37 VAL J O 1
ATOM 18295 N N . THR J 1 38 ? 178.264 232.585 201.855 1.00 56.03 38 THR J N 1
ATOM 18296 C CA . THR J 1 38 ? 177.275 233.072 200.903 1.00 58.33 38 THR J CA 1
ATOM 18297 C C . THR J 1 38 ? 176.105 233.701 201.645 1.00 59.13 38 THR J C 1
ATOM 18298 O O . THR J 1 38 ? 175.577 233.126 202.601 1.00 62.00 38 THR J O 1
ATOM 18309 N N . THR J 1 39 ? 175.696 234.890 201.196 1.00 60.15 39 THR J N 1
ATOM 18310 C CA . THR J 1 39 ? 174.702 235.684 201.905 1.00 59.87 39 THR J CA 1
ATOM 18311 C C . THR J 1 39 ? 173.689 236.318 200.953 1.00 61.20 39 THR J C 1
ATOM 18312 O O . THR J 1 39 ? 172.791 237.036 201.406 1.00 59.67 39 THR J O 1
ATOM 18323 N N . GLY J 1 40 ? 173.771 236.028 199.656 1.00 61.51 40 GLY J N 1
ATOM 18324 C CA . GLY J 1 40 ? 172.794 236.556 198.725 1.00 61.54 40 GLY J CA 1
ATOM 18325 C C . GLY J 1 40 ? 171.371 236.257 199.160 1.00 60.85 40 GLY J C 1
ATOM 18326 O O . GLY J 1 40 ? 171.107 235.359 199.962 1.00 61.97 40 GLY J O 1
ATOM 18330 N N . PHE J 1 41 ? 170.436 237.038 198.614 1.00 59.85 41 PHE J N 1
ATOM 18331 C CA . PHE J 1 41 ? 169.041 236.928 199.034 1.00 55.15 41 PHE J CA 1
ATOM 18332 C C . PHE J 1 41 ? 168.521 235.505 198.874 1.00 57.19 41 PHE J C 1
ATOM 18333 O O . PHE J 1 41 ? 167.981 234.919 199.818 1.00 58.12 41 PHE J O 1
ATOM 18350 N N . ALA J 1 42 ? 168.681 234.929 197.682 1.00 60.35 42 ALA J N 1
ATOM 18351 C CA . ALA J 1 42 ? 168.194 233.578 197.431 1.00 60.06 42 ALA J CA 1
ATOM 18352 C C . ALA J 1 42 ? 168.997 232.517 198.171 1.00 59.33 42 ALA J C 1
ATOM 18353 O O . ALA J 1 42 ? 168.574 231.356 198.198 1.00 57.20 42 ALA J O 1
ATOM 18360 N N . ASP J 1 43 ? 170.133 232.882 198.767 1.00 60.29 43 ASP J N 1
ATOM 18361 C CA . ASP J 1 43 ? 170.961 231.945 199.513 1.00 60.39 43 ASP J CA 1
ATOM 18362 C C . ASP J 1 43 ? 170.755 232.029 201.019 1.00 55.13 43 ASP J C 1
ATOM 18363 O O . ASP J 1 43 ? 171.309 231.200 201.747 1.00 53.93 43 ASP J O 1
ATOM 18372 N N . THR J 1 44 ? 169.981 232.998 201.501 1.00 54.90 44 THR J N 1
ATOM 18373 C CA . THR J 1 44 ? 169.675 233.123 202.922 1.00 54.44 44 THR J CA 1
ATOM 18374 C C . THR J 1 44 ? 168.187 233.014 203.222 1.00 53.78 44 THR J C 1
ATOM 18375 O O . THR J 1 44 ? 167.815 232.399 204.223 1.00 52.96 44 THR J O 1
ATOM 18386 N N . PHE J 1 45 ? 167.325 233.593 202.390 1.00 53.91 45 PHE J N 1
ATOM 18387 C CA . PHE J 1 45 ? 165.881 233.368 202.461 1.00 51.22 45 PHE J CA 1
ATOM 18388 C C . PHE J 1 45 ? 165.492 232.364 201.379 1.00 54.84 45 PHE J C 1
ATOM 18389 O O . PHE J 1 45 ? 164.947 232.723 200.334 1.00 54.37 45 PHE J O 1
ATOM 18406 N N . LYS J 1 46 ? 165.768 231.090 201.641 1.00 57.30 46 LYS J N 1
ATOM 18407 C CA . LYS J 1 46 ? 165.697 230.057 200.616 1.00 59.32 46 LYS J CA 1
ATOM 18408 C C . LYS J 1 46 ? 164.412 229.250 200.748 1.00 59.42 46 LYS J C 1
ATOM 18409 O O . LYS J 1 46 ? 164.004 228.893 201.859 1.00 57.68 46 LYS J O 1
ATOM 18428 N N . GLU J 1 47 ? 163.785 228.962 199.608 1.00 65.24 47 GLU J N 1
ATOM 18429 C CA . GLU J 1 47 ? 162.532 228.226 199.538 1.00 61.99 47 GLU J CA 1
ATOM 18430 C C . GLU J 1 47 ? 162.662 227.081 198.542 1.00 68.26 47 GLU J C 1
ATOM 18431 O O . GLU J 1 47 ? 163.559 227.075 197.694 1.00 75.28 47 GLU J O 1
ATOM 18443 N N . SER J 1 48 ? 161.757 226.111 198.653 1.00 66.46 48 SER J N 1
ATOM 18444 C CA . SER J 1 48 ? 161.704 224.974 197.749 1.00 72.47 48 SER J CA 1
ATOM 18445 C C . SER J 1 48 ? 160.498 225.104 196.819 1.00 75.82 48 SER J C 1
ATOM 18446 O O . SER J 1 48 ? 159.788 226.112 196.813 1.00 75.94 48 SER J O 1
ATOM 18454 N N . ASN J 1 49 ? 160.270 224.063 196.015 1.00 78.65 49 ASN J N 1
ATOM 18455 C CA . ASN J 1 49 ? 159.133 224.058 195.101 1.00 80.47 49 ASN J CA 1
ATOM 18456 C C . ASN J 1 49 ? 157.800 224.025 195.837 1.00 75.77 49 ASN J C 1
ATOM 18457 O O . ASN J 1 49 ? 156.777 224.409 195.259 1.00 76.96 49 ASN J O 1
ATOM 18468 N N . ASP J 1 50 ? 157.785 223.580 197.095 1.00 72.71 50 ASP J N 1
ATOM 18469 C CA . ASP J 1 50 ? 156.538 223.445 197.837 1.00 73.27 50 ASP J CA 1
ATOM 18470 C C . ASP J 1 50 ? 156.115 224.733 198.527 1.00 71.19 50 ASP J C 1
ATOM 18471 O O . ASP J 1 50 ? 154.993 224.803 199.039 1.00 68.23 50 ASP J O 1
ATOM 18480 N N . ILE J 1 51 ? 156.975 225.747 198.552 1.00 70.23 51 ILE J N 1
ATOM 18481 C CA . ILE J 1 51 ? 156.762 226.955 199.341 1.00 67.08 51 ILE J CA 1
ATOM 18482 C C . ILE J 1 51 ? 156.698 228.132 198.380 1.00 66.55 51 ILE J C 1
ATOM 18483 O O . ILE J 1 51 ? 157.651 228.378 197.630 1.00 68.10 51 ILE J O 1
ATOM 18499 N N . MET J 1 52 ? 155.581 228.860 198.399 1.00 65.34 52 MET J N 1
ATOM 18500 C CA . MET J 1 52 ? 155.385 229.958 197.464 1.00 70.65 52 MET J CA 1
ATOM 18501 C C . MET J 1 52 ? 154.455 231.007 198.053 1.00 73.49 52 MET J C 1
ATOM 18502 O O . MET J 1 52 ? 153.536 230.685 198.810 1.00 73.27 52 MET J O 1
ATOM 18516 N N . GLY J 1 53 ? 154.715 232.265 197.697 1.00 71.65 53 GLY J N 1
ATOM 18517 C CA . GLY J 1 53 ? 153.776 233.346 197.873 1.00 65.23 53 GLY J CA 1
ATOM 18518 C C . GLY J 1 53 ? 153.416 233.977 196.540 1.00 70.73 53 GLY J C 1
ATOM 18519 O O . GLY J 1 53 ? 153.594 233.389 195.472 1.00 73.18 53 GLY J O 1
ATOM 18523 N N . PHE J 1 54 ? 152.902 235.202 196.616 1.00 69.23 54 PHE J N 1
ATOM 18524 C CA . PHE J 1 54 ? 152.651 235.948 195.391 1.00 68.88 54 PHE J CA 1
ATOM 18525 C C . PHE J 1 54 ? 153.966 236.214 194.666 1.00 73.19 54 PHE J C 1
ATOM 18526 O O . PHE J 1 54 ? 155.018 236.393 195.283 1.00 73.63 54 PHE J O 1
ATOM 18543 N N . SER J 1 55 ? 153.898 236.230 193.334 1.00 73.06 55 SER J N 1
ATOM 18544 C CA . SER J 1 55 ? 155.113 236.335 192.532 1.00 75.64 55 SER J CA 1
ATOM 18545 C C . SER J 1 55 ? 155.774 237.700 192.691 1.00 75.51 55 SER J C 1
ATOM 18546 O O . SER J 1 55 ? 156.998 237.793 192.843 1.00 77.62 55 SER J O 1
ATOM 18554 N N . PHE J 1 56 ? 154.981 238.775 192.662 1.00 68.90 56 PHE J N 1
ATOM 18555 C CA . PHE J 1 56 ? 155.563 240.111 192.585 1.00 66.68 56 PHE J CA 1
ATOM 18556 C C . PHE J 1 56 ? 156.288 240.501 193.868 1.00 72.10 56 PHE J C 1
ATOM 18557 O O . PHE J 1 56 ? 157.191 241.344 193.830 1.00 77.86 56 PHE J O 1
ATOM 18574 N N . MET J 1 57 ? 155.918 239.911 195.007 1.00 69.67 57 MET J N 1
ATOM 18575 C CA . MET J 1 57 ? 156.539 240.313 196.267 1.00 68.79 57 MET J CA 1
ATOM 18576 C C . MET J 1 57 ? 157.992 239.860 196.350 1.00 67.49 57 MET J C 1
ATOM 18577 O O . MET J 1 57 ? 158.779 240.443 197.108 1.00 72.00 57 MET J O 1
ATOM 18591 N N . GLU J 1 58 ? 158.367 238.831 195.589 1.00 64.84 58 GLU J N 1
ATOM 18592 C CA . GLU J 1 58 ? 159.743 238.348 195.628 1.00 70.04 58 GLU J CA 1
ATOM 18593 C C . GLU J 1 58 ? 160.713 239.438 195.189 1.00 74.07 58 GLU J C 1
ATOM 18594 O O . GLU J 1 58 ? 161.735 239.680 195.844 1.00 72.40 58 GLU J O 1
ATOM 18606 N N . LYS J 1 59 ? 160.402 240.113 194.081 1.00 73.20 59 LYS J N 1
ATOM 18607 C CA . LYS J 1 59 ? 161.280 241.169 193.592 1.00 71.13 59 LYS J CA 1
ATOM 18608 C C . LYS J 1 59 ? 161.345 242.328 194.577 1.00 63.92 59 LYS J C 1
ATOM 18609 O O . LYS J 1 59 ? 162.415 242.908 194.793 1.00 66.45 59 LYS J O 1
ATOM 18628 N N . VAL J 1 60 ? 160.211 242.681 195.184 1.00 57.09 60 VAL J N 1
ATOM 18629 C CA . VAL J 1 60 ? 160.199 243.777 196.150 1.00 60.93 60 VAL J CA 1
ATOM 18630 C C . VAL J 1 60 ? 161.110 243.453 197.327 1.00 60.63 60 VAL J C 1
ATOM 18631 O O . VAL J 1 60 ? 161.946 244.271 197.736 1.00 62.82 60 VAL J O 1
ATOM 18644 N N . ASN J 1 61 ? 160.972 242.246 197.882 1.00 56.88 61 ASN J N 1
ATOM 18645 C CA . ASN J 1 61 ? 161.794 241.863 199.026 1.00 55.80 61 ASN J CA 1
ATOM 18646 C C . ASN J 1 61 ? 163.271 241.829 198.649 1.00 56.96 61 ASN J C 1
ATOM 18647 O O . ASN J 1 61 ? 164.129 242.324 199.395 1.00 60.25 61 ASN J O 1
ATOM 18658 N N . GLY J 1 62 ? 163.587 241.256 197.485 1.00 57.53 62 GLY J N 1
ATOM 18659 C CA . GLY J 1 62 ? 164.977 241.192 197.066 1.00 57.83 62 GLY J CA 1
ATOM 18660 C C . GLY J 1 62 ? 165.588 242.566 196.880 1.00 58.04 62 GLY J C 1
ATOM 18661 O O . GLY J 1 62 ? 166.719 242.818 197.309 1.00 58.51 62 GLY J O 1
ATOM 18665 N N . ALA J 1 63 ? 164.849 243.475 196.242 1.00 57.20 63 ALA J N 1
ATOM 18666 C CA . ALA J 1 63 ? 165.353 244.827 196.034 1.00 56.56 63 ALA J CA 1
ATOM 18667 C C . ALA J 1 63 ? 165.579 245.530 197.363 1.00 54.05 63 ALA J C 1
ATOM 18668 O O . ALA J 1 63 ? 166.616 246.172 197.570 1.00 59.68 63 ALA J O 1
ATOM 18675 N N . ILE J 1 64 ? 164.621 245.414 198.287 1.00 49.52 64 ILE J N 1
ATOM 18676 C CA . ILE J 1 64 ? 164.780 246.063 199.585 1.00 51.40 64 ILE J CA 1
ATOM 18677 C C . ILE J 1 64 ? 166.043 245.558 200.269 1.00 53.77 64 ILE J C 1
ATOM 18678 O O . ILE J 1 64 ? 166.893 246.344 200.711 1.00 57.67 64 ILE J O 1
ATOM 18694 N N . TYR J 1 65 ? 166.198 244.234 200.339 1.00 51.89 65 TYR J N 1
ATOM 18695 C CA . TYR J 1 65 ? 167.357 243.655 201.011 1.00 49.61 65 TYR J CA 1
ATOM 18696 C C . TYR J 1 65 ? 168.656 244.137 200.373 1.00 54.90 65 TYR J C 1
ATOM 18697 O O . TYR J 1 65 ? 169.556 244.646 201.058 1.00 56.76 65 TYR J O 1
ATOM 18715 N N . LYS J 1 66 ? 168.764 243.993 199.049 1.00 57.25 66 LYS J N 1
ATOM 18716 C CA . LYS J 1 66 ? 170.016 244.301 198.368 1.00 57.30 66 LYS J CA 1
ATOM 18717 C C . LYS J 1 66 ? 170.378 245.773 198.515 1.00 54.91 66 LYS J C 1
ATOM 18718 O O . LYS J 1 66 ? 171.531 246.116 198.812 1.00 58.71 66 LYS J O 1
ATOM 18737 N N . TYR J 1 67 ? 169.404 246.664 198.317 1.00 49.44 67 TYR J N 1
ATOM 18738 C CA . TYR J 1 67 ? 169.715 248.086 198.349 1.00 50.72 67 TYR J CA 1
ATOM 18739 C C . TYR J 1 67 ? 170.025 248.553 199.763 1.00 52.14 67 TYR J C 1
ATOM 18740 O O . TYR J 1 67 ? 170.915 249.385 199.956 1.00 59.50 67 TYR J O 1
ATOM 18758 N N . THR J 1 68 ? 169.329 248.022 200.772 1.00 49.37 68 THR J N 1
ATOM 18759 C CA . THR J 1 68 ? 169.688 248.369 202.143 1.00 54.67 68 THR J CA 1
ATOM 18760 C C . THR J 1 68 ? 171.118 247.940 202.448 1.00 52.60 68 THR J C 1
ATOM 18761 O O . THR J 1 68 ? 171.919 248.724 202.978 1.00 49.82 68 THR J O 1
ATOM 18772 N N . HIS J 1 69 ? 171.466 246.698 202.093 1.00 51.57 69 HIS J N 1
ATOM 18773 C CA . HIS J 1 69 ? 172.816 246.209 202.352 1.00 46.94 69 HIS J CA 1
ATOM 18774 C C . HIS J 1 69 ? 173.856 247.103 201.688 1.00 51.03 69 HIS J C 1
ATOM 18775 O O . HIS J 1 69 ? 174.817 247.548 202.332 1.00 54.09 69 HIS J O 1
ATOM 18789 N N . PHE J 1 70 ? 173.676 247.381 200.394 1.00 52.88 70 PHE J N 1
ATOM 18790 C CA . PHE J 1 70 ? 174.663 248.171 199.666 1.00 51.92 70 PHE J CA 1
ATOM 18791 C C . PHE J 1 70 ? 174.763 249.585 200.227 1.00 51.87 70 PHE J C 1
ATOM 18792 O O . PHE J 1 70 ? 175.865 250.108 200.430 1.00 56.83 70 PHE J O 1
ATOM 18809 N N . ALA J 1 71 ? 173.618 250.227 200.476 1.00 46.88 71 ALA J N 1
ATOM 18810 C CA . ALA J 1 71 ? 173.633 251.613 200.923 1.00 45.55 71 ALA J CA 1
ATOM 18811 C C . ALA J 1 71 ? 174.235 251.748 202.312 1.00 46.56 71 ALA J C 1
ATOM 18812 O O . ALA J 1 71 ? 174.786 252.805 202.641 1.00 51.66 71 ALA J O 1
ATOM 18819 N N . PHE J 1 72 ? 174.143 250.707 203.144 1.00 47.51 72 PHE J N 1
ATOM 18820 C CA . PHE J 1 72 ? 174.743 250.812 204.468 1.00 48.07 72 PHE J CA 1
ATOM 18821 C C . PHE J 1 72 ? 176.217 250.432 204.466 1.00 52.99 72 PHE J C 1
ATOM 18822 O O . PHE J 1 72 ? 176.984 250.956 205.282 1.00 52.29 72 PHE J O 1
ATOM 18839 N N . TYR J 1 73 ? 176.639 249.535 203.571 1.00 55.21 73 TYR J N 1
ATOM 18840 C CA . TYR J 1 73 ? 178.053 249.175 203.524 1.00 49.17 73 TYR J CA 1
ATOM 18841 C C . TYR J 1 73 ? 178.883 250.262 202.847 1.00 50.43 73 TYR J C 1
ATOM 18842 O O . TYR J 1 73 ? 180.011 250.550 203.276 1.00 55.05 73 TYR J O 1
ATOM 18860 N N . ALA J 1 74 ? 178.343 250.876 201.790 1.00 51.82 74 ALA J N 1
ATOM 18861 C CA . ALA J 1 74 ? 179.132 251.800 200.981 1.00 51.84 74 ALA J CA 1
ATOM 18862 C C . ALA J 1 74 ? 179.549 253.032 201.773 1.00 53.79 74 ALA J C 1
ATOM 18863 O O . ALA J 1 74 ? 180.690 253.492 201.656 1.00 59.11 74 ALA J O 1
ATOM 18870 N N . VAL J 1 75 ? 178.637 253.595 202.568 1.00 48.19 75 VAL J N 1
ATOM 18871 C CA . VAL J 1 75 ? 178.960 254.812 203.306 1.00 51.88 75 VAL J CA 1
ATOM 18872 C C . VAL J 1 75 ? 180.048 254.541 204.336 1.00 54.50 75 VAL J C 1
ATOM 18873 O O . VAL J 1 75 ? 180.980 255.338 204.497 1.00 54.47 75 VAL J O 1
ATOM 18886 N N . LEU J 1 76 ? 179.948 253.423 205.057 1.00 54.77 76 LEU J N 1
ATOM 18887 C CA . LEU J 1 76 ? 180.989 253.073 206.017 1.00 51.21 76 LEU J CA 1
ATOM 18888 C C . LEU J 1 76 ? 182.329 252.889 205.319 1.00 54.58 76 LEU J C 1
ATOM 18889 O O . LEU J 1 76 ? 183.364 253.376 205.793 1.00 56.23 76 LEU J O 1
ATOM 18905 N N . ASN J 1 77 ? 182.330 252.177 204.189 1.00 56.23 77 ASN J N 1
ATOM 18906 C CA . ASN J 1 77 ? 183.571 251.988 203.446 1.00 53.47 77 ASN J CA 1
ATOM 18907 C C . ASN J 1 77 ? 184.177 253.333 203.069 1.00 55.98 77 ASN J C 1
ATOM 18908 O O . ASN J 1 77 ? 185.359 253.592 203.324 1.00 60.24 77 ASN J O 1
ATOM 18919 N N . LEU J 1 78 ? 183.361 254.221 202.500 1.00 56.25 78 LEU J N 1
ATOM 18920 C CA . LEU J 1 78 ? 183.860 255.516 202.054 1.00 60.40 78 LEU J CA 1
ATOM 18921 C C . LEU J 1 78 ? 184.403 256.332 203.219 1.00 58.91 78 LEU J C 1
ATOM 18922 O O . LEU J 1 78 ? 185.438 256.996 203.092 1.00 61.34 78 LEU J O 1
ATOM 18938 N N . LEU J 1 79 ? 183.717 256.303 204.362 1.00 58.86 79 LEU J N 1
ATOM 18939 C CA . LEU J 1 79 ? 184.107 257.162 205.474 1.00 61.99 79 LEU J CA 1
ATOM 18940 C C . LEU J 1 79 ? 185.356 256.654 206.188 1.00 60.79 79 LEU J C 1
ATOM 18941 O O . LEU J 1 79 ? 186.212 257.457 206.575 1.00 56.12 79 LEU J O 1
ATOM 18957 N N . LEU J 1 80 ? 185.490 255.337 206.373 1.00 62.56 80 LEU J N 1
ATOM 18958 C CA . LEU J 1 80 ? 186.506 254.807 207.274 1.00 58.73 80 LEU J CA 1
ATOM 18959 C C . LEU J 1 80 ? 187.593 253.978 206.602 1.00 53.16 80 LEU J C 1
ATOM 18960 O O . LEU J 1 80 ? 188.539 253.576 207.286 1.00 56.61 80 LEU J O 1
ATOM 18976 N N . ALA J 1 81 ? 187.499 253.700 205.303 1.00 51.86 81 ALA J N 1
ATOM 18977 C CA . ALA J 1 81 ? 188.480 252.809 204.685 1.00 54.62 81 ALA J CA 1
ATOM 18978 C C . ALA J 1 81 ? 189.892 253.384 204.667 1.00 61.36 81 ALA J C 1
ATOM 18979 O O . ALA J 1 81 ? 190.827 252.673 205.075 1.00 62.39 81 ALA J O 1
ATOM 18986 N N . PRO J 1 82 ? 190.128 254.624 204.223 1.00 58.48 82 PRO J N 1
ATOM 18987 C CA . PRO J 1 82 ? 191.522 255.061 204.006 1.00 57.31 82 PRO J CA 1
ATOM 18988 C C . PRO J 1 82 ? 192.415 254.974 205.236 1.00 57.47 82 PRO J C 1
ATOM 18989 O O . PRO J 1 82 ? 193.579 254.562 205.120 1.00 60.34 82 PRO J O 1
ATOM 19000 N N . PHE J 1 83 ? 191.910 255.349 206.414 1.00 51.95 83 PHE J N 1
ATOM 19001 C CA . PHE J 1 83 ? 192.768 255.405 207.594 1.00 51.93 83 PHE J CA 1
ATOM 19002 C C . PHE J 1 83 ? 193.268 254.018 207.976 1.00 50.86 83 PHE J C 1
ATOM 19003 O O . PHE J 1 83 ? 194.444 253.845 208.325 1.00 57.20 83 PHE J O 1
ATOM 19020 N N . ILE J 1 84 ? 192.390 253.018 207.914 1.00 45.82 84 ILE J N 1
ATOM 19021 C CA . ILE J 1 84 ? 192.791 251.654 208.242 1.00 48.68 84 ILE J CA 1
ATOM 19022 C C . ILE J 1 84 ? 193.851 251.172 207.260 1.00 53.06 84 ILE J C 1
ATOM 19023 O O . ILE J 1 84 ? 194.836 250.526 207.644 1.00 57.68 84 ILE J O 1
ATOM 19039 N N . ALA J 1 85 ? 193.665 251.482 205.975 1.00 48.49 85 ALA J N 1
ATOM 19040 C CA . ALA J 1 85 ? 194.638 251.075 204.968 1.00 50.33 85 ALA J CA 1
ATOM 19041 C C . ALA J 1 85 ? 196.002 251.691 205.252 1.00 51.05 85 ALA J C 1
ATOM 19042 O O . ALA J 1 85 ? 197.027 251.002 205.215 1.00 56.47 85 ALA J O 1
ATOM 19049 N N . PHE J 1 86 ? 196.031 252.990 205.559 1.00 45.35 86 PHE J N 1
ATOM 19050 C CA . PHE J 1 86 ? 197.297 253.650 205.869 1.00 47.07 86 PHE J CA 1
ATOM 19051 C C . PHE J 1 86 ? 197.970 253.006 207.078 1.00 51.24 86 PHE J C 1
ATOM 19052 O O . PHE J 1 86 ? 199.163 252.659 207.040 1.00 59.86 86 PHE J O 1
ATOM 19069 N N . SER J 1 87 ? 197.212 252.834 208.165 1.00 44.70 87 SER J N 1
ATOM 19070 C CA . SER J 1 87 ? 197.789 252.287 209.387 1.00 45.59 87 SER J CA 1
ATOM 19071 C C . SER J 1 87 ? 198.371 250.901 209.148 1.00 47.30 87 SER J C 1
ATOM 19072 O O . SER J 1 87 ? 199.512 250.618 209.542 1.00 58.31 87 SER J O 1
ATOM 19080 N N . PHE J 1 88 ? 197.611 250.024 208.488 1.00 40.42 88 PHE J N 1
ATOM 19081 C CA . PHE J 1 88 ? 198.090 248.659 208.321 1.00 43.59 88 PHE J CA 1
ATOM 19082 C C . PHE J 1 88 ? 199.216 248.579 207.299 1.00 46.94 88 PHE J C 1
ATOM 19083 O O . PHE J 1 88 ? 200.100 247.728 207.433 1.00 51.95 88 PHE J O 1
ATOM 19100 N N . GLY J 1 89 ? 199.238 249.467 206.303 1.00 43.90 89 GLY J N 1
ATOM 19101 C CA . GLY J 1 89 ? 200.382 249.502 205.406 1.00 45.69 89 GLY J CA 1
ATOM 19102 C C . GLY J 1 89 ? 201.666 249.833 206.140 1.00 46.38 89 GLY J C 1
ATOM 19103 O O . GLY J 1 89 ? 202.687 249.154 205.982 1.00 53.12 89 GLY J O 1
ATOM 19107 N N . LEU J 1 90 ? 201.625 250.872 206.978 1.00 45.41 90 LEU J N 1
ATOM 19108 C CA . LEU J 1 90 ? 202.808 251.235 207.758 1.00 46.95 90 LEU J CA 1
ATOM 19109 C C . LEU J 1 90 ? 203.232 250.091 208.685 1.00 45.96 90 LEU J C 1
ATOM 19110 O O . LEU J 1 90 ? 204.424 249.730 208.759 1.00 48.57 90 LEU J O 1
ATOM 19126 N N . SER J 1 91 ? 202.260 249.489 209.376 1.00 45.15 91 SER J N 1
ATOM 19127 C CA . SER J 1 91 ? 202.563 248.403 210.304 1.00 43.28 91 SER J CA 1
ATOM 19128 C C . SER J 1 91 ? 203.211 247.222 209.584 1.00 44.40 91 SER J C 1
ATOM 19129 O O . SER J 1 91 ? 204.224 246.675 210.046 1.00 49.14 91 SER J O 1
ATOM 19137 N N . PHE J 1 92 ? 202.641 246.814 208.445 1.00 42.51 92 PHE J N 1
ATOM 19138 C CA . PHE J 1 92 ? 203.200 245.694 207.699 1.00 42.60 92 PHE J CA 1
ATOM 19139 C C . PHE J 1 92 ? 204.588 246.016 207.168 1.00 45.51 92 PHE J C 1
ATOM 19140 O O . PHE J 1 92 ? 205.445 245.128 207.111 1.00 49.27 92 PHE J O 1
ATOM 19157 N N . ALA J 1 93 ? 204.832 247.265 206.766 1.00 43.81 93 ALA J N 1
ATOM 19158 C CA . ALA J 1 93 ? 206.177 247.636 206.340 1.00 41.64 93 ALA J CA 1
ATOM 19159 C C . ALA J 1 93 ? 207.188 247.349 207.442 1.00 43.51 93 ALA J C 1
ATOM 19160 O O . ALA J 1 93 ? 208.208 246.677 207.217 1.00 45.42 93 ALA J O 1
ATOM 19167 N N . VAL J 1 94 ? 206.911 247.842 208.652 1.00 43.40 94 VAL J N 1
ATOM 19168 C CA . VAL J 1 94 ? 207.857 247.628 209.748 1.00 42.01 94 VAL J CA 1
ATOM 19169 C C . VAL J 1 94 ? 208.032 246.133 210.021 1.00 41.00 94 VAL J C 1
ATOM 19170 O O . VAL J 1 94 ? 209.162 245.635 210.173 1.00 42.35 94 VAL J O 1
ATOM 19183 N N . MET J 1 95 ? 206.920 245.394 210.077 1.00 41.32 95 MET J N 1
ATOM 19184 C CA . MET J 1 95 ? 206.987 243.966 210.385 1.00 41.21 95 MET J CA 1
ATOM 19185 C C . MET J 1 95 ? 207.844 243.221 209.369 1.00 41.94 95 MET J C 1
ATOM 19186 O O . MET J 1 95 ? 208.708 242.410 209.735 1.00 43.72 95 MET J O 1
ATOM 19200 N N . HIS J 1 96 ? 207.611 243.477 208.080 1.00 41.06 96 HIS J N 1
ATOM 19201 C CA . HIS J 1 96 ? 208.333 242.748 207.047 1.00 39.71 96 HIS J CA 1
ATOM 19202 C C . HIS J 1 96 ? 209.809 243.106 207.033 1.00 42.13 96 HIS J C 1
ATOM 19203 O O . HIS J 1 96 ? 210.650 242.229 206.798 1.00 41.91 96 HIS J O 1
ATOM 19217 N N . PHE J 1 97 ? 210.159 244.372 207.277 1.00 39.65 97 PHE J N 1
ATOM 19218 C CA . PHE J 1 97 ? 211.580 244.691 207.370 1.00 36.39 97 PHE J CA 1
ATOM 19219 C C . PHE J 1 97 ? 212.233 243.894 208.493 1.00 36.86 97 PHE J C 1
ATOM 19220 O O . PHE J 1 97 ? 213.298 243.285 208.306 1.00 43.43 97 PHE J O 1
ATOM 19237 N N . ALA J 1 98 ? 211.597 243.872 209.670 1.00 37.24 98 ALA J N 1
ATOM 19238 C CA . ALA J 1 98 ? 212.169 243.110 210.776 1.00 34.82 98 ALA J CA 1
ATOM 19239 C C . ALA J 1 98 ? 212.374 241.652 210.384 1.00 33.23 98 ALA J C 1
ATOM 19240 O O . ALA J 1 98 ? 213.465 241.097 210.571 1.00 38.65 98 ALA J O 1
ATOM 19247 N N . VAL J 1 99 ? 211.347 241.027 209.804 1.00 32.18 99 VAL J N 1
ATOM 19248 C CA . VAL J 1 99 ? 211.443 239.606 209.474 1.00 31.61 99 VAL J CA 1
ATOM 19249 C C . VAL J 1 99 ? 212.566 239.363 208.474 1.00 33.62 99 VAL J C 1
ATOM 19250 O O . VAL J 1 99 ? 213.403 238.474 208.664 1.00 38.93 99 VAL J O 1
ATOM 19263 N N . VAL J 1 100 ? 212.606 240.145 207.395 1.00 37.52 100 VAL J N 1
ATOM 19264 C CA . VAL J 1 100 ? 213.543 239.845 206.319 1.00 40.88 100 VAL J CA 1
ATOM 19265 C C . VAL J 1 100 ? 214.980 240.069 206.771 1.00 39.12 100 VAL J C 1
ATOM 19266 O O . VAL J 1 100 ? 215.878 239.302 206.403 1.00 40.70 100 VAL J O 1
ATOM 19279 N N . TRP J 1 101 ? 215.234 241.110 207.570 1.00 35.36 101 TRP J N 1
ATOM 19280 C CA . TRP J 1 101 ? 216.613 241.503 207.825 1.00 37.39 101 TRP J CA 1
ATOM 19281 C C . TRP J 1 101 ? 217.101 241.244 209.247 1.00 40.31 101 TRP J C 1
ATOM 19282 O O . TRP J 1 101 ? 218.201 241.694 209.583 1.00 44.64 101 TRP J O 1
ATOM 19303 N N . PHE J 1 102 ? 216.337 240.548 210.095 1.00 36.56 102 PHE J N 1
ATOM 19304 C CA . PHE J 1 102 ? 216.905 240.159 211.384 1.00 33.41 102 PHE J CA 1
ATOM 19305 C C . PHE J 1 102 ? 216.634 238.708 211.771 1.00 33.89 102 PHE J C 1
ATOM 19306 O O . PHE J 1 102 ? 217.404 238.123 212.538 1.00 43.66 102 PHE J O 1
ATOM 19323 N N . VAL J 1 103 ? 215.563 238.112 211.258 1.00 30.04 103 VAL J N 1
ATOM 19324 C CA . VAL J 1 103 ? 215.178 236.765 211.676 1.00 31.45 103 VAL J CA 1
ATOM 19325 C C . VAL J 1 103 ? 215.822 235.700 210.795 1.00 36.86 103 VAL J C 1
ATOM 19326 O O . VAL J 1 103 ? 216.373 234.711 211.293 1.00 45.79 103 VAL J O 1
ATOM 19339 N N . GLN J 1 104 ? 215.769 235.885 209.477 1.00 31.88 104 GLN J N 1
ATOM 19340 C CA . GLN J 1 104 ? 216.204 234.835 208.557 1.00 35.82 104 GLN J CA 1
ATOM 19341 C C . GLN J 1 104 ? 217.691 234.514 208.674 1.00 40.81 104 GLN J C 1
ATOM 19342 O O . GLN J 1 104 ? 218.043 233.319 208.685 1.00 43.74 104 GLN J O 1
ATOM 19356 N N . PRO J 1 105 ? 218.606 235.487 208.731 1.00 35.41 105 PRO J N 1
ATOM 19357 C CA . PRO J 1 105 ? 220.023 235.129 208.939 1.00 37.86 105 PRO J CA 1
ATOM 19358 C C . PRO J 1 105 ? 220.269 234.348 210.222 1.00 39.33 105 PRO J C 1
ATOM 19359 O O . PRO J 1 105 ? 221.083 233.408 210.244 1.00 42.82 105 PRO J O 1
ATOM 19370 N N . ILE J 1 106 ? 219.576 234.713 211.302 1.00 34.56 106 ILE J N 1
ATOM 19371 C CA . ILE J 1 106 ? 219.719 233.982 212.557 1.00 33.29 106 ILE J CA 1
ATOM 19372 C C . ILE J 1 106 ? 219.254 232.544 212.375 1.00 34.23 106 ILE J C 1
ATOM 19373 O O . ILE J 1 106 ? 219.898 231.597 212.851 1.00 40.78 106 ILE J O 1
ATOM 19389 N N . MET J 1 107 ? 218.132 232.357 211.677 1.00 30.00 107 MET J N 1
ATOM 19390 C CA . MET J 1 107 ? 217.661 231.003 211.409 1.00 32.30 107 MET J CA 1
ATOM 19391 C C . MET J 1 107 ? 218.678 230.224 210.583 1.00 37.87 107 MET J C 1
ATOM 19392 O O . MET J 1 107 ? 218.844 229.015 210.770 1.00 44.66 107 MET J O 1
ATOM 19406 N N . LYS J 1 108 ? 219.374 230.899 209.667 1.00 36.23 108 LYS J N 1
ATOM 19407 C CA . LYS J 1 108 ? 220.372 230.208 208.852 1.00 38.80 108 LYS J CA 1
ATOM 19408 C C . LYS J 1 108 ? 221.550 229.731 209.700 1.00 38.70 108 LYS J C 1
ATOM 19409 O O . LYS J 1 108 ? 222.042 228.606 209.534 1.00 43.23 108 LYS J O 1
ATOM 19428 N N . LEU J 1 109 ? 222.019 230.577 210.619 1.00 35.98 109 LEU J N 1
ATOM 19429 C CA . LEU J 1 109 ? 223.072 230.139 211.538 1.00 36.67 109 LEU J CA 1
ATOM 19430 C C . LEU J 1 109 ? 222.609 228.936 212.360 1.00 36.45 109 LEU J C 1
ATOM 19431 O O . LEU J 1 109 ? 223.340 227.937 212.518 1.00 41.71 109 LEU J O 1
ATOM 19447 N N . TYR J 1 110 ? 221.383 229.014 212.877 1.00 30.47 110 TYR J N 1
ATOM 19448 C CA . TYR J 1 110 ? 220.800 227.898 213.613 1.00 29.07 110 TYR J CA 1
ATOM 19449 C C . TYR J 1 110 ? 220.809 226.625 212.769 1.00 34.83 110 TYR J C 1
ATOM 19450 O O . TYR J 1 110 ? 221.122 225.533 213.262 1.00 45.39 110 TYR J O 1
ATOM 19468 N N . TYR J 1 111 ? 220.491 226.754 211.479 1.00 32.23 111 TYR J N 1
ATOM 19469 C CA . TYR J 1 111 ? 220.476 225.594 210.592 1.00 34.27 111 TYR J CA 1
ATOM 19470 C C . TYR J 1 111 ? 221.873 225.016 210.412 1.00 35.05 111 TYR J C 1
ATOM 19471 O O . TYR J 1 111 ? 222.042 223.795 210.303 1.00 42.66 111 TYR J O 1
ATOM 19489 N N . VAL J 1 112 ? 222.886 225.881 210.346 1.00 33.95 112 VAL J N 1
ATOM 19490 C CA . VAL J 1 112 ? 224.261 225.388 210.259 1.00 36.29 112 VAL J CA 1
ATOM 19491 C C . VAL J 1 112 ? 224.560 224.475 211.442 1.00 38.14 112 VAL J C 1
ATOM 19492 O O . VAL J 1 112 ? 225.059 223.347 211.283 1.00 40.79 112 VAL J O 1
ATOM 19505 N N . TRP J 1 113 ? 224.243 224.945 212.651 1.00 37.87 113 TRP J N 1
ATOM 19506 C CA . TRP J 1 113 ? 224.506 224.108 213.824 1.00 36.40 113 TRP J CA 1
ATOM 19507 C C . TRP J 1 113 ? 223.692 222.816 213.777 1.00 35.90 113 TRP J C 1
ATOM 19508 O O . TRP J 1 113 ? 224.175 221.748 214.183 1.00 41.59 113 TRP J O 1
ATOM 19529 N N . LEU J 1 114 ? 222.455 222.890 213.282 1.00 31.51 114 LEU J N 1
ATOM 19530 C CA . LEU J 1 114 ? 221.630 221.688 213.187 1.00 34.51 114 LEU J CA 1
ATOM 19531 C C . LEU J 1 114 ? 222.273 220.648 212.275 1.00 38.24 114 LEU J C 1
ATOM 19532 O O . LEU J 1 114 ? 222.286 219.449 212.587 1.00 43.34 114 LEU J O 1
ATOM 19548 N N . ARG J 1 115 ? 222.801 221.087 211.132 1.00 39.04 115 ARG J N 1
ATOM 19549 C CA . ARG J 1 115 ? 223.472 220.155 210.228 1.00 40.21 115 ARG J CA 1
ATOM 19550 C C . ARG J 1 115 ? 224.681 219.526 210.906 1.00 40.20 115 ARG J C 1
ATOM 19551 O O . ARG J 1 115 ? 224.940 218.318 210.769 1.00 42.87 115 ARG J O 1
ATOM 19572 N N . VAL J 1 116 ? 225.449 220.340 211.634 1.00 40.05 116 VAL J N 1
ATOM 19573 C CA . VAL J 1 116 ? 226.618 219.801 212.324 1.00 38.19 116 VAL J CA 1
ATOM 19574 C C . VAL J 1 116 ? 226.200 218.704 213.297 1.00 40.16 116 VAL J C 1
ATOM 19575 O O . VAL J 1 116 ? 226.871 217.672 213.415 1.00 41.61 116 VAL J O 1
ATOM 19588 N N . PHE J 1 117 ? 225.092 218.908 214.015 1.00 42.20 117 PHE J N 1
ATOM 19589 C CA . PHE J 1 117 ? 224.617 217.866 214.928 1.00 40.36 117 PHE J CA 1
ATOM 19590 C C . PHE J 1 117 ? 224.172 216.615 214.173 1.00 42.10 117 PHE J C 1
ATOM 19591 O O . PHE J 1 117 ? 224.457 215.486 214.601 1.00 47.05 117 PHE J O 1
ATOM 19608 N N . ASN J 1 118 ? 223.460 216.792 213.057 1.00 43.01 118 ASN J N 1
ATOM 19609 C CA . ASN J 1 118 ? 222.972 215.630 212.320 1.00 46.38 118 ASN J CA 1
ATOM 19610 C C . ASN J 1 118 ? 224.116 214.753 211.838 1.00 47.91 118 ASN J C 1
ATOM 19611 O O . ASN J 1 118 ? 223.997 213.517 211.846 1.00 52.34 118 ASN J O 1
ATOM 19622 N N . LEU J 1 119 ? 225.226 215.369 211.411 1.00 45.26 119 LEU J N 1
ATOM 19623 C CA . LEU J 1 119 ? 226.359 214.581 210.927 1.00 43.14 119 LEU J CA 1
ATOM 19624 C C . LEU J 1 119 ? 226.760 213.508 211.932 1.00 44.00 119 LEU J C 1
ATOM 19625 O O . LEU J 1 119 ? 227.095 212.381 211.547 1.00 47.63 119 LEU J O 1
ATOM 19641 N N . ALA J 1 120 ? 226.739 213.837 213.222 1.00 44.58 120 ALA J N 1
ATOM 19642 C CA . ALA J 1 120 ? 227.107 212.881 214.258 1.00 44.30 120 ALA J CA 1
ATOM 19643 C C . ALA J 1 120 ? 225.940 211.994 214.666 1.00 47.67 120 ALA J C 1
ATOM 19644 O O . ALA J 1 120 ? 226.149 210.838 215.050 1.00 50.30 120 ALA J O 1
ATOM 19651 N N . TYR J 1 121 ? 224.712 212.510 214.595 1.00 47.87 121 TYR J N 1
ATOM 19652 C CA . TYR J 1 121 ? 223.579 211.760 215.130 1.00 48.38 121 TYR J CA 1
ATOM 19653 C C . TYR J 1 121 ? 223.139 210.630 214.201 1.00 48.53 121 TYR J C 1
ATOM 19654 O O . TYR J 1 121 ? 222.953 209.493 214.649 1.00 55.01 121 TYR J O 1
ATOM 19672 N N . GLU J 1 122 ? 222.962 210.916 212.905 1.00 47.55 122 GLU J N 1
ATOM 19673 C CA . GLU J 1 122 ? 222.240 209.961 212.059 1.00 53.69 122 GLU J CA 1
ATOM 19674 C C . GLU J 1 122 ? 222.989 208.644 211.860 1.00 58.17 122 GLU J C 1
ATOM 19675 O O . GLU J 1 122 ? 222.385 207.574 212.079 1.00 63.54 122 GLU J O 1
ATOM 19687 N N . PRO J 1 123 ? 224.263 208.627 211.447 1.00 54.74 123 PRO J N 1
ATOM 19688 C CA . PRO J 1 123 ? 224.933 207.332 211.224 1.00 54.14 123 PRO J CA 1
ATOM 19689 C C . PRO J 1 123 ? 224.952 206.435 212.449 1.00 55.24 123 PRO J C 1
ATOM 19690 O O . PRO J 1 123 ? 224.800 205.211 212.318 1.00 57.63 123 PRO J O 1
ATOM 19701 N N . ALA J 1 124 ? 225.130 207.008 213.640 1.00 52.79 124 ALA J N 1
ATOM 19702 C CA . ALA J 1 124 ? 225.197 206.196 214.850 1.00 51.53 124 ALA J CA 1
ATOM 19703 C C . ALA J 1 124 ? 223.882 205.466 215.095 1.00 53.21 124 ALA J C 1
ATOM 19704 O O . ALA J 1 124 ? 223.880 204.293 215.483 1.00 57.36 124 ALA J O 1
ATOM 19711 N N . LEU J 1 125 ? 222.755 206.145 214.876 1.00 53.78 125 LEU J N 1
ATOM 19712 C CA . LEU J 1 125 ? 221.457 205.499 215.035 1.00 54.41 125 LEU J CA 1
ATOM 19713 C C . LEU J 1 125 ? 221.234 204.440 213.961 1.00 56.67 125 LEU J C 1
ATOM 19714 O O . LEU J 1 125 ? 220.736 203.339 214.252 1.00 62.77 125 LEU J O 1
ATOM 19730 N N . ARG J 1 126 ? 221.599 204.752 212.713 1.00 56.29 126 ARG J N 1
ATOM 19731 C CA . ARG J 1 126 ? 221.399 203.784 211.640 1.00 59.95 126 ARG J CA 1
ATOM 19732 C C . ARG J 1 126 ? 222.201 202.513 211.882 1.00 64.54 126 ARG J C 1
ATOM 19733 O O . ARG J 1 126 ? 221.740 201.417 211.539 1.00 64.89 126 ARG J O 1
ATOM 19754 N N . LEU J 1 127 ? 223.386 202.635 212.486 1.00 61.85 127 LEU J N 1
ATOM 19755 C CA . LEU J 1 127 ? 224.194 201.451 212.768 1.00 59.31 127 LEU J CA 1
ATOM 19756 C C . LEU J 1 127 ? 223.394 200.412 213.542 1.00 60.78 127 LEU J C 1
ATOM 19757 O O . LEU J 1 127 ? 223.320 199.245 213.142 1.00 62.64 127 LEU J O 1
ATOM 19773 N N . VAL J 1 128 ? 222.781 200.819 214.654 1.00 57.91 128 VAL J N 1
ATOM 19774 C CA . VAL J 1 128 ? 222.092 199.849 215.497 1.00 59.67 128 VAL J CA 1
ATOM 19775 C C . VAL J 1 128 ? 220.717 199.500 214.941 1.00 63.22 128 VAL J C 1
ATOM 19776 O O . VAL J 1 128 ? 220.211 198.401 215.197 1.00 63.86 128 VAL J O 1
ATOM 19789 N N . CYS J 1 129 ? 220.085 200.395 214.176 1.00 61.54 129 CYS J N 1
ATOM 19790 C CA . CYS J 1 129 ? 218.717 200.105 213.756 1.00 60.48 129 CYS J CA 1
ATOM 19791 C C . CYS J 1 129 ? 218.634 199.278 212.475 1.00 63.99 129 CYS J C 1
ATOM 19792 O O . CYS J 1 129 ? 217.800 198.371 212.388 1.00 64.82 129 CYS J O 1
ATOM 19800 N N . ASP J 1 130 ? 219.474 199.555 211.476 1.00 66.30 130 ASP J N 1
ATOM 19801 C CA . ASP J 1 130 ? 219.267 198.941 210.166 1.00 69.45 130 ASP J CA 1
ATOM 19802 C C . ASP J 1 130 ? 219.324 197.416 210.180 1.00 70.45 130 ASP J C 1
ATOM 19803 O O . ASP J 1 130 ? 218.449 196.792 209.554 1.00 73.60 130 ASP J O 1
ATOM 19812 N N . PRO J 1 131 ? 220.288 196.758 210.834 1.00 67.98 131 PRO J N 1
ATOM 19813 C CA . PRO J 1 131 ? 220.315 195.284 210.784 1.00 67.97 131 PRO J CA 1
ATOM 19814 C C . PRO J 1 131 ? 219.011 194.637 211.220 1.00 64.08 131 PRO J C 1
ATOM 19815 O O . PRO J 1 131 ? 218.556 193.672 210.591 1.00 64.76 131 PRO J O 1
ATOM 19826 N N . ILE J 1 132 ? 218.383 195.163 212.273 1.00 60.54 132 ILE J N 1
ATOM 19827 C CA . ILE J 1 132 ? 217.150 194.569 212.779 1.00 61.19 132 ILE J CA 1
ATOM 19828 C C . ILE J 1 132 ? 216.049 194.658 211.731 1.00 61.86 132 ILE J C 1
ATOM 19829 O O . ILE J 1 132 ? 215.328 193.686 211.479 1.00 63.76 132 ILE J O 1
ATOM 19845 N N . HIS J 1 133 ? 215.899 195.826 211.104 1.00 64.57 133 HIS J N 1
ATOM 19846 C CA . HIS J 1 133 ? 214.807 196.016 210.155 1.00 63.18 133 HIS J CA 1
ATOM 19847 C C . HIS J 1 133 ? 215.079 195.312 208.833 1.00 61.34 133 HIS J C 1
ATOM 19848 O O . HIS J 1 133 ? 214.136 194.899 208.149 1.00 66.15 133 HIS J O 1
ATOM 19862 N N . ARG J 1 134 ? 216.349 195.171 208.449 1.00 63.61 134 ARG J N 1
ATOM 19863 C CA . ARG J 1 134 ? 216.668 194.320 207.307 1.00 70.50 134 ARG J CA 1
ATOM 19864 C C . ARG J 1 134 ? 216.314 192.870 207.603 1.00 70.25 134 ARG J C 1
ATOM 19865 O O . ARG J 1 134 ? 215.806 192.153 206.732 1.00 69.82 134 ARG J O 1
ATOM 19886 N N . SER J 1 135 ? 216.581 192.419 208.829 1.00 67.95 135 SER J N 1
ATOM 19887 C CA . SER J 1 135 ? 216.249 191.051 209.205 1.00 64.99 135 SER J CA 1
ATOM 19888 C C . SER J 1 135 ? 214.740 190.826 209.197 1.00 64.88 135 SER J C 1
ATOM 19889 O O . SER J 1 135 ? 214.260 189.797 208.707 1.00 67.74 135 SER J O 1
ATOM 19897 N N . ILE J 1 136 ? 213.974 191.779 209.734 1.00 63.56 136 ILE J N 1
ATOM 19898 C CA . ILE J 1 136 ? 212.525 191.612 209.816 1.00 60.87 136 ILE J CA 1
ATOM 19899 C C . ILE J 1 136 ? 211.899 191.616 208.428 1.00 63.20 136 ILE J C 1
ATOM 19900 O O . ILE J 1 136 ? 210.784 191.114 208.241 1.00 68.61 136 ILE J O 1
ATOM 19916 N N . ALA J 1 137 ? 212.595 192.173 207.435 1.00 62.77 137 ALA J N 1
ATOM 19917 C CA . ALA J 1 137 ? 212.043 192.236 206.087 1.00 64.47 137 ALA J CA 1
ATOM 19918 C C . ALA J 1 137 ? 211.898 190.858 205.456 1.00 69.40 137 ALA J C 1
ATOM 19919 O O . ALA J 1 137 ? 211.209 190.727 204.439 1.00 71.99 137 ALA J O 1
ATOM 19926 N N . LEU J 1 138 ? 212.522 189.830 206.034 1.00 69.74 138 LEU J N 1
ATOM 19927 C CA . LEU J 1 138 ? 212.483 188.489 205.464 1.00 69.05 138 LEU J CA 1
ATOM 19928 C C . LEU J 1 138 ? 211.132 187.808 205.632 1.00 67.53 138 LEU J C 1
ATOM 19929 O O . LEU J 1 138 ? 210.973 186.678 205.160 1.00 71.85 138 LEU J O 1
ATOM 19945 N N . ILE J 1 139 ? 210.164 188.454 206.284 1.00 65.37 139 ILE J N 1
ATOM 19946 C CA . ILE J 1 139 ? 208.871 187.817 206.503 1.00 67.41 139 ILE J CA 1
ATOM 19947 C C . ILE J 1 139 ? 208.056 187.781 205.215 1.00 70.68 139 ILE J C 1
ATOM 19948 O O . ILE J 1 139 ? 207.143 186.958 205.075 1.00 70.25 139 ILE J O 1
ATOM 19964 N N . LEU J 1 140 ? 208.368 188.650 204.252 1.00 71.12 140 LEU J N 1
ATOM 19965 C CA . LEU J 1 140 ? 207.581 188.791 203.034 1.00 73.89 140 LEU J CA 1
ATOM 19966 C C . LEU J 1 140 ? 208.257 188.163 201.819 1.00 76.63 140 LEU J C 1
ATOM 19967 O O . LEU J 1 140 ? 207.967 188.562 200.686 1.00 78.06 140 LEU J O 1
ATOM 19983 N N . SER J 1 141 ? 209.142 187.187 202.025 1.00 76.30 141 SER J N 1
ATOM 19984 C CA . SER J 1 141 ? 209.918 186.592 200.945 1.00 78.74 141 SER J CA 1
ATOM 19985 C C . SER J 1 141 ? 209.513 185.149 200.649 1.00 81.21 141 SER J C 1
ATOM 19986 O O . SER J 1 141 ? 210.327 184.381 200.128 1.00 81.45 141 SER J O 1
ATOM 19994 N N . GLY J 1 142 ? 208.276 184.767 200.966 1.00 81.60 142 GLY J N 1
ATOM 19995 C CA . GLY J 1 142 ? 207.830 183.405 200.740 1.00 81.26 142 GLY J CA 1
ATOM 19996 C C . GLY J 1 142 ? 206.429 183.294 200.176 1.00 81.53 142 GLY J C 1
ATOM 19997 O O . GLY J 1 142 ? 205.713 182.336 200.480 1.00 81.79 142 GLY J O 1
ATOM 20001 N N . ILE J 1 143 ? 206.024 184.256 199.353 1.00 82.65 143 ILE J N 1
ATOM 20002 C CA . ILE J 1 143 ? 204.660 184.294 198.835 1.00 84.40 143 ILE J CA 1
ATOM 20003 C C . ILE J 1 143 ? 204.537 183.350 197.646 1.00 89.41 143 ILE J C 1
ATOM 20004 O O . ILE J 1 143 ? 205.383 183.349 196.745 1.00 89.78 143 ILE J O 1
ATOM 20020 N N . LYS J 1 144 ? 203.484 182.536 197.648 1.00 89.50 144 LYS J N 1
ATOM 20021 C CA . LYS J 1 144 ? 203.141 181.692 196.512 1.00 89.32 144 LYS J CA 1
ATOM 20022 C C . LYS J 1 144 ? 201.628 181.541 196.471 1.00 89.79 144 LYS J C 1
ATOM 20023 O O . LYS J 1 144 ? 200.958 181.632 197.503 1.00 89.25 144 LYS J O 1
ATOM 20042 N N . GLY J 1 145 ? 201.093 181.307 195.278 1.00 95.22 145 GLY J N 1
ATOM 20043 C CA . GLY J 1 145 ? 199.657 181.171 195.135 1.00 96.62 145 GLY J CA 1
ATOM 20044 C C . GLY J 1 145 ? 199.269 180.639 193.775 1.00 101.87 145 GLY J C 1
ATOM 20045 O O . GLY J 1 145 ? 200.060 180.656 192.827 1.00 103.56 145 GLY J O 1
ATOM 20049 N N . GLN J 1 146 ? 198.027 180.163 193.699 1.00 103.27 146 GLN J N 1
ATOM 20050 C CA . GLN J 1 146 ? 197.430 179.671 192.467 1.00 104.99 146 GLN J CA 1
ATOM 20051 C C . GLN J 1 146 ? 196.023 180.235 192.340 1.00 103.60 146 GLN J C 1
ATOM 20052 O O . GLN J 1 146 ? 195.327 180.434 193.339 1.00 101.90 146 GLN J O 1
ATOM 20066 N N . PHE J 1 147 ? 195.604 180.488 191.101 1.00 106.95 147 PHE J N 1
ATOM 20067 C CA . PHE J 1 147 ? 194.304 181.096 190.860 1.00 107.79 147 PHE J CA 1
ATOM 20068 C C . PHE J 1 147 ? 193.703 180.536 189.580 1.00 112.81 147 PHE J C 1
ATOM 20069 O O . PHE J 1 147 ? 194.409 180.037 188.701 1.00 118.22 147 PHE J O 1
ATOM 20086 N N . LYS J 1 148 ? 192.377 180.625 189.495 1.00 113.04 148 LYS J N 1
ATOM 20087 C CA . LYS J 1 148 ? 191.638 180.304 188.283 1.00 117.94 148 LYS J CA 1
ATOM 20088 C C . LYS J 1 148 ? 190.497 181.299 188.141 1.00 116.75 148 LYS J C 1
ATOM 20089 O O . LYS J 1 148 ? 189.879 181.690 189.136 1.00 114.39 148 LYS J O 1
ATOM 20108 N N . MET J 1 149 ? 190.219 181.703 186.904 1.00 119.79 149 MET J N 1
ATOM 20109 C CA . MET J 1 149 ? 189.245 182.747 186.625 1.00 120.09 149 MET J CA 1
ATOM 20110 C C . MET J 1 149 ? 188.253 182.268 185.578 1.00 123.57 149 MET J C 1
ATOM 20111 O O . MET J 1 149 ? 188.553 181.387 184.767 1.00 125.66 149 MET J O 1
ATOM 20125 N N . ASN J 1 150 ? 187.061 182.860 185.608 1.00 124.71 150 ASN J N 1
ATOM 20126 C CA . ASN J 1 150 ? 186.022 182.583 184.629 1.00 127.73 150 ASN J CA 1
ATOM 20127 C C . ASN J 1 150 ? 185.306 183.883 184.295 1.00 129.47 150 ASN J C 1
ATOM 20128 O O . ASN J 1 150 ? 185.283 184.825 185.092 1.00 126.55 150 ASN J O 1
ATOM 20139 N N . SER J 1 151 ? 184.720 183.928 183.102 1.00 134.97 151 SER J N 1
ATOM 20140 C CA . SER J 1 151 ? 184.022 185.122 182.647 1.00 135.48 151 SER J CA 1
ATOM 20141 C C . SER J 1 151 ? 182.981 184.722 181.613 1.00 140.53 151 SER J C 1
ATOM 20142 O O . SER J 1 151 ? 183.027 183.625 181.050 1.00 141.90 151 SER J O 1
ATOM 20150 N N . SER J 1 152 ? 182.042 185.631 181.374 1.00 142.60 152 SER J N 1
ATOM 20151 C CA . SER J 1 152 ? 180.979 185.402 180.402 1.00 143.52 152 SER J CA 1
ATOM 20152 C C . SER J 1 152 ? 180.288 186.712 180.041 1.00 141.62 152 SER J C 1
ATOM 20153 O O . SER J 1 152 ? 179.502 187.246 180.823 1.00 136.70 152 SER J O 1
ATOM 20161 N N . ASP K 1 29 ? 215.110 219.717 200.247 1.00 76.40 29 ASP K N 1
ATOM 20162 C CA . ASP K 1 29 ? 216.027 220.491 201.133 1.00 74.16 29 ASP K CA 1
ATOM 20163 C C . ASP K 1 29 ? 215.359 220.774 202.475 1.00 68.42 29 ASP K C 1
ATOM 20164 O O . ASP K 1 29 ? 214.240 221.281 202.525 1.00 65.66 29 ASP K O 1
ATOM 20173 N N . VAL K 1 30 ? 216.055 220.437 203.561 1.00 66.91 30 VAL K N 1
ATOM 20174 C CA . VAL K 1 30 ? 215.490 220.627 204.893 1.00 66.92 30 VAL K CA 1
ATOM 20175 C C . VAL K 1 30 ? 215.657 222.067 205.361 1.00 63.43 30 VAL K C 1
ATOM 20176 O O . VAL K 1 30 ? 214.808 222.588 206.093 1.00 59.12 30 VAL K O 1
ATOM 20189 N N . TYR K 1 31 ? 216.737 222.729 204.953 1.00 61.08 31 TYR K N 1
ATOM 20190 C CA . TYR K 1 31 ? 217.138 224.024 205.497 1.00 54.14 31 TYR K CA 1
ATOM 20191 C C . TYR K 1 31 ? 216.794 225.165 204.552 1.00 58.06 31 TYR K C 1
ATOM 20192 O O . TYR K 1 31 ? 217.567 226.112 204.382 1.00 59.48 31 TYR K O 1
ATOM 20210 N N . ARG K 1 32 ? 215.629 225.081 203.918 1.00 64.55 32 ARG K N 1
ATOM 20211 C CA . ARG K 1 32 ? 215.136 226.095 202.999 1.00 63.78 32 ARG K CA 1
ATOM 20212 C C . ARG K 1 32 ? 214.005 226.861 203.671 1.00 61.92 32 ARG K C 1
ATOM 20213 O O . ARG K 1 32 ? 213.107 226.254 204.264 1.00 62.66 32 ARG K O 1
ATOM 20234 N N . LEU K 1 33 ? 214.054 228.188 203.585 1.00 58.41 33 LEU K N 1
ATOM 20235 C CA . LEU K 1 33 ? 213.045 229.017 204.230 1.00 55.03 33 LEU K CA 1
ATOM 20236 C C . LEU K 1 33 ? 211.704 228.861 203.522 1.00 56.33 33 LEU K C 1
ATOM 20237 O O . LEU K 1 33 ? 211.629 228.909 202.291 1.00 60.89 33 LEU K O 1
ATOM 20253 N N . SER K 1 34 ? 210.644 228.671 204.305 1.00 52.03 34 SER K N 1
ATOM 20254 C CA . SER K 1 34 ? 209.327 228.440 203.737 1.00 51.21 34 SER K CA 1
ATOM 20255 C C . SER K 1 34 ? 208.777 229.725 203.113 1.00 53.19 34 SER K C 1
ATOM 20256 O O . SER K 1 34 ? 209.188 230.829 203.480 1.00 51.05 34 SER K O 1
ATOM 20264 N N . PRO K 1 35 ? 207.841 229.606 202.168 1.00 57.81 35 PRO K N 1
ATOM 20265 C CA . PRO K 1 35 ? 207.386 230.791 201.429 1.00 53.72 35 PRO K CA 1
ATOM 20266 C C . PRO K 1 35 ? 206.676 231.800 202.320 1.00 49.66 35 PRO K C 1
ATOM 20267 O O . PRO K 1 35 ? 206.124 231.463 203.370 1.00 50.39 35 PRO K O 1
ATOM 20278 N N . HIS K 1 36 ? 206.696 233.055 201.876 1.00 46.66 36 HIS K N 1
ATOM 20279 C CA . HIS K 1 36 ? 206.158 234.162 202.652 1.00 48.29 36 HIS K CA 1
ATOM 20280 C C . HIS K 1 36 ? 204.637 234.059 202.768 1.00 50.41 36 HIS K C 1
ATOM 20281 O O . HIS K 1 36 ? 203.996 233.163 202.215 1.00 54.32 36 HIS K O 1
ATOM 20295 N N . VAL K 1 37 ? 204.064 235.005 203.506 1.00 49.30 37 VAL K N 1
ATOM 20296 C CA . VAL K 1 37 ? 202.619 235.112 203.669 1.00 52.51 37 VAL K CA 1
ATOM 20297 C C . VAL K 1 37 ? 202.109 236.169 202.698 1.00 56.36 37 VAL K C 1
ATOM 20298 O O . VAL K 1 37 ? 202.584 237.310 202.705 1.00 56.80 37 VAL K O 1
ATOM 20311 N N . THR K 1 38 ? 201.148 235.791 201.858 1.00 59.39 38 THR K N 1
ATOM 20312 C CA . THR K 1 38 ? 200.579 236.735 200.905 1.00 61.30 38 THR K CA 1
ATOM 20313 C C . THR K 1 38 ? 199.933 237.897 201.646 1.00 59.77 38 THR K C 1
ATOM 20314 O O . THR K 1 38 ? 199.180 237.697 202.603 1.00 62.62 38 THR K O 1
ATOM 20325 N N . THR K 1 39 ? 200.228 239.117 201.195 1.00 60.38 39 THR K N 1
ATOM 20326 C CA . THR K 1 39 ? 199.821 240.323 201.905 1.00 62.13 39 THR K CA 1
ATOM 20327 C C . THR K 1 39 ? 199.315 241.406 200.953 1.00 62.35 39 THR K C 1
ATOM 20328 O O . THR K 1 39 ? 198.953 242.497 201.407 1.00 58.32 39 THR K O 1
ATOM 20339 N N . GLY K 1 40 ? 199.225 241.118 199.656 1.00 65.21 40 GLY K N 1
ATOM 20340 C CA . GLY K 1 40 ? 198.684 242.091 198.728 1.00 64.71 40 GLY K CA 1
ATOM 20341 C C . GLY K 1 40 ? 197.327 242.608 199.166 1.00 64.54 40 GLY K C 1
ATOM 20342 O O . GLY K 1 40 ? 196.626 242.000 199.977 1.00 66.16 40 GLY K O 1
ATOM 20346 N N . PHE K 1 41 ? 196.956 243.765 198.614 1.00 60.07 41 PHE K N 1
ATOM 20347 C CA . PHE K 1 41 ? 195.723 244.425 199.034 1.00 56.41 41 PHE K CA 1
ATOM 20348 C C . PHE K 1 41 ? 194.517 243.507 198.876 1.00 60.32 41 PHE K C 1
ATOM 20349 O O . PHE K 1 41 ? 193.747 243.305 199.821 1.00 60.69 41 PHE K O 1
ATOM 20366 N N . ALA K 1 42 ? 194.339 242.934 197.684 1.00 62.71 42 ALA K N 1
ATOM 20367 C CA . ALA K 1 42 ? 193.201 242.058 197.438 1.00 63.23 42 ALA K CA 1
ATOM 20368 C C . ALA K 1 42 ? 193.308 240.732 198.178 1.00 64.73 42 ALA K C 1
ATOM 20369 O O . ALA K 1 42 ? 192.327 239.981 198.208 1.00 64.29 42 ALA K O 1
ATOM 20376 N N . ASP K 1 43 ? 194.465 240.427 198.768 1.00 63.87 43 ASP K N 1
ATOM 20377 C CA . ASP K 1 43 ? 194.657 239.195 199.521 1.00 65.66 43 ASP K CA 1
ATOM 20378 C C . ASP K 1 43 ? 194.527 239.384 201.026 1.00 61.69 43 ASP K C 1
ATOM 20379 O O . ASP K 1 43 ? 194.549 238.390 201.758 1.00 62.72 43 ASP K O 1
ATOM 20388 N N . THR K 1 44 ? 194.394 240.619 201.504 1.00 59.49 44 THR K N 1
ATOM 20389 C CA . THR K 1 44 ? 194.204 240.891 202.924 1.00 59.36 44 THR K CA 1
ATOM 20390 C C . THR K 1 44 ? 192.893 241.604 203.224 1.00 55.08 44 THR K C 1
ATOM 20391 O O . THR K 1 44 ? 192.250 241.292 204.228 1.00 53.81 44 THR K O 1
ATOM 20402 N N . PHE K 1 45 ? 192.478 242.554 202.389 1.00 56.08 45 PHE K N 1
ATOM 20403 C CA . PHE K 1 45 ? 191.141 243.143 202.461 1.00 54.84 45 PHE K CA 1
ATOM 20404 C C . PHE K 1 45 ? 190.270 242.507 201.381 1.00 59.50 45 PHE K C 1
ATOM 20405 O O . PHE K 1 45 ? 189.998 243.104 200.338 1.00 60.42 45 PHE K O 1
ATOM 20422 N N . LYS K 1 46 ? 189.821 241.283 201.641 1.00 59.13 46 LYS K N 1
ATOM 20423 C CA . LYS K 1 46 ? 189.199 240.453 200.618 1.00 61.10 46 LYS K CA 1
ATOM 20424 C C . LYS K 1 46 ? 187.681 240.477 200.751 1.00 60.38 46 LYS K C 1
ATOM 20425 O O . LYS K 1 46 ? 187.146 240.415 201.863 1.00 59.99 46 LYS K O 1
ATOM 20444 N N . GLU K 1 47 ? 186.998 240.561 199.611 1.00 63.10 47 GLU K N 1
ATOM 20445 C CA . GLU K 1 47 ? 185.547 240.622 199.541 1.00 60.57 47 GLU K CA 1
ATOM 20446 C C . GLU K 1 47 ? 185.033 239.588 198.548 1.00 67.79 47 GLU K C 1
ATOM 20447 O O . GLU K 1 47 ? 185.784 239.091 197.703 1.00 75.25 47 GLU K O 1
ATOM 20459 N N . SER K 1 48 ? 183.746 239.267 198.658 1.00 66.55 48 SER K N 1
ATOM 20460 C CA . SER K 1 48 ? 183.086 238.338 197.756 1.00 71.26 48 SER K CA 1
ATOM 20461 C C . SER K 1 48 ? 182.140 239.098 196.827 1.00 74.85 48 SER K C 1
ATOM 20462 O O . SER K 1 48 ? 182.079 240.329 196.826 1.00 74.96 48 SER K O 1
ATOM 20470 N N . ASN K 1 49 ? 181.392 238.344 196.017 1.00 78.08 49 ASN K N 1
ATOM 20471 C CA . ASN K 1 49 ? 180.432 238.952 195.104 1.00 80.02 49 ASN K CA 1
ATOM 20472 C C . ASN K 1 49 ? 179.294 239.647 195.840 1.00 77.71 49 ASN K C 1
ATOM 20473 O O . ASN K 1 49 ? 178.635 240.516 195.258 1.00 77.45 49 ASN K O 1
ATOM 20484 N N . ASP K 1 50 ? 179.048 239.287 197.101 1.00 75.19 50 ASP K N 1
ATOM 20485 C CA . ASP K 1 50 ? 177.928 239.848 197.846 1.00 75.17 50 ASP K CA 1
ATOM 20486 C C . ASP K 1 50 ? 178.273 241.158 198.540 1.00 71.49 50 ASP K C 1
ATOM 20487 O O . ASP K 1 50 ? 177.369 241.824 199.054 1.00 70.34 50 ASP K O 1
ATOM 20496 N N . ILE K 1 51 ? 179.546 241.543 198.565 1.00 69.59 51 ILE K N 1
ATOM 20497 C CA . ILE K 1 51 ? 180.023 242.669 199.361 1.00 66.35 51 ILE K CA 1
ATOM 20498 C C . ILE K 1 51 ? 180.614 243.696 198.407 1.00 67.75 51 ILE K C 1
ATOM 20499 O O . ILE K 1 51 ? 181.589 243.404 197.703 1.00 71.35 51 ILE K O 1
ATOM 20515 N N . MET K 1 52 ? 180.036 244.897 198.388 1.00 63.85 52 MET K N 1
ATOM 20516 C CA . MET K 1 52 ? 180.466 245.931 197.458 1.00 68.99 52 MET K CA 1
ATOM 20517 C C . MET K 1 52 ? 180.255 247.313 198.057 1.00 71.10 52 MET K C 1
ATOM 20518 O O . MET K 1 52 ? 179.317 247.532 198.827 1.00 72.53 52 MET K O 1
ATOM 20532 N N . GLY K 1 53 ? 181.145 248.237 197.693 1.00 68.55 53 GLY K N 1
ATOM 20533 C CA . GLY K 1 53 ? 180.935 249.652 197.875 1.00 64.49 53 GLY K CA 1
ATOM 20534 C C . GLY K 1 53 ? 180.962 250.384 196.546 1.00 68.83 53 GLY K C 1
ATOM 20535 O O . GLY K 1 53 ? 180.772 249.801 195.477 1.00 72.07 53 GLY K O 1
ATOM 20539 N N . PHE K 1 54 ? 181.208 251.689 196.624 1.00 67.50 54 PHE K N 1
ATOM 20540 C CA . PHE K 1 54 ? 181.405 252.455 195.402 1.00 68.71 54 PHE K CA 1
ATOM 20541 C C . PHE K 1 54 ? 182.654 251.966 194.676 1.00 74.94 54 PHE K C 1
ATOM 20542 O O . PHE K 1 54 ? 183.634 251.542 195.294 1.00 76.33 54 PHE K O 1
ATOM 20559 N N . SER K 1 55 ? 182.609 252.025 193.344 1.00 76.01 55 SER K N 1
ATOM 20560 C CA . SER K 1 55 ? 183.686 251.454 192.541 1.00 76.77 55 SER K CA 1
ATOM 20561 C C . SER K 1 55 ? 184.982 252.244 192.696 1.00 75.63 55 SER K C 1
ATOM 20562 O O . SER K 1 55 ? 186.061 251.659 192.842 1.00 77.96 55 SER K O 1
ATOM 20570 N N . PHE K 1 56 ? 184.897 253.577 192.671 1.00 69.99 56 PHE K N 1
ATOM 20571 C CA . PHE K 1 56 ? 186.110 254.386 192.594 1.00 69.76 56 PHE K CA 1
ATOM 20572 C C . PHE K 1 56 ? 186.929 254.323 193.878 1.00 73.33 56 PHE K C 1
ATOM 20573 O O . PHE K 1 56 ? 188.145 254.543 193.841 1.00 77.83 56 PHE K O 1
ATOM 20590 N N . MET K 1 57 ? 186.297 254.029 195.017 1.00 71.31 57 MET K N 1
ATOM 20591 C CA . MET K 1 57 ? 187.032 254.023 196.279 1.00 69.24 57 MET K CA 1
ATOM 20592 C C . MET K 1 57 ? 188.018 252.863 196.356 1.00 69.30 57 MET K C 1
ATOM 20593 O O . MET K 1 57 ? 188.997 252.932 197.110 1.00 73.82 57 MET K O 1
ATOM 20607 N N . GLU K 1 58 ? 187.779 251.794 195.595 1.00 66.51 58 GLU K N 1
ATOM 20608 C CA . GLU K 1 58 ? 188.676 250.645 195.634 1.00 69.48 58 GLU K CA 1
ATOM 20609 C C . GLU K 1 58 ? 190.081 251.037 195.196 1.00 73.71 58 GLU K C 1
ATOM 20610 O O . GLU K 1 58 ? 191.072 250.692 195.853 1.00 71.73 58 GLU K O 1
ATOM 20622 N N . LYS K 1 59 ? 190.184 251.771 194.086 1.00 72.94 59 LYS K N 1
ATOM 20623 C CA . LYS K 1 59 ? 191.494 252.186 193.597 1.00 69.94 59 LYS K CA 1
ATOM 20624 C C . LYS K 1 59 ? 192.173 253.128 194.580 1.00 62.83 59 LYS K C 1
ATOM 20625 O O . LYS K 1 59 ? 193.386 253.036 194.799 1.00 66.40 59 LYS K O 1
ATOM 20644 N N . VAL K 1 60 ? 191.410 254.039 195.185 1.00 58.01 60 VAL K N 1
ATOM 20645 C CA . VAL K 1 60 ? 191.992 254.971 196.147 1.00 60.22 60 VAL K CA 1
ATOM 20646 C C . VAL K 1 60 ? 192.584 254.210 197.327 1.00 61.00 60 VAL K C 1
ATOM 20647 O O . VAL K 1 60 ? 193.730 254.447 197.734 1.00 63.05 60 VAL K O 1
ATOM 20660 N N . ASN K 1 61 ? 191.815 253.272 197.886 1.00 58.52 61 ASN K N 1
ATOM 20661 C CA . ASN K 1 61 ? 192.301 252.508 199.031 1.00 56.48 61 ASN K CA 1
ATOM 20662 C C . ASN K 1 61 ? 193.527 251.684 198.656 1.00 57.54 61 ASN K C 1
ATOM 20663 O O . ASN K 1 61 ? 194.517 251.643 199.400 1.00 60.74 61 ASN K O 1
ATOM 20674 N N . GLY K 1 62 ? 193.481 251.020 197.499 1.00 57.03 62 GLY K N 1
ATOM 20675 C CA . GLY K 1 62 ? 194.615 250.214 197.082 1.00 56.55 62 GLY K CA 1
ATOM 20676 C C . GLY K 1 62 ? 195.872 251.039 196.894 1.00 54.51 62 GLY K C 1
ATOM 20677 O O . GLY K 1 62 ? 196.960 250.642 197.324 1.00 56.45 62 GLY K O 1
ATOM 20681 N N . ALA K 1 63 ? 195.742 252.202 196.251 1.00 51.59 63 ALA K N 1
ATOM 20682 C CA . ALA K 1 63 ? 196.897 253.064 196.040 1.00 52.20 63 ALA K CA 1
ATOM 20683 C C . ALA K 1 63 ? 197.468 253.539 197.368 1.00 52.31 63 ALA K C 1
ATOM 20684 O O . ALA K 1 63 ? 198.688 253.520 197.574 1.00 56.71 63 ALA K O 1
ATOM 20691 N N . ILE K 1 64 ? 196.599 253.962 198.290 1.00 49.25 64 ILE K N 1
ATOM 20692 C CA . ILE K 1 64 ? 197.083 254.422 199.589 1.00 49.97 64 ILE K CA 1
ATOM 20693 C C . ILE K 1 64 ? 197.875 253.316 200.272 1.00 53.08 64 ILE K C 1
ATOM 20694 O O . ILE K 1 64 ? 199.015 253.520 200.713 1.00 53.40 64 ILE K O 1
ATOM 20710 N N . TYR K 1 65 ? 197.293 252.117 200.341 1.00 55.35 65 TYR K N 1
ATOM 20711 C CA . TYR K 1 65 ? 197.956 251.005 201.015 1.00 51.31 65 TYR K CA 1
ATOM 20712 C C . TYR K 1 65 ? 199.308 250.707 200.377 1.00 54.41 65 TYR K C 1
ATOM 20713 O O . TYR K 1 65 ? 200.340 250.645 201.062 1.00 56.40 65 TYR K O 1
ATOM 20731 N N . LYS K 1 66 ? 199.323 250.533 199.053 1.00 56.17 66 LYS K N 1
ATOM 20732 C CA . LYS K 1 66 ? 200.542 250.112 198.373 1.00 56.06 66 LYS K CA 1
ATOM 20733 C C . LYS K 1 66 ? 201.642 251.155 198.516 1.00 55.77 66 LYS K C 1
ATOM 20734 O O . LYS K 1 66 ? 202.798 250.820 198.810 1.00 57.10 66 LYS K O 1
ATOM 20753 N N . TYR K 1 67 ? 201.305 252.431 198.316 1.00 50.75 67 TYR K N 1
ATOM 20754 C CA . TYR K 1 67 ? 202.336 253.459 198.350 1.00 51.01 67 TYR K CA 1
ATOM 20755 C C . TYR K 1 67 ? 202.846 253.683 199.765 1.00 51.79 67 TYR K C 1
ATOM 20756 O O . TYR K 1 67 ? 204.045 253.901 199.961 1.00 57.03 67 TYR K O 1
ATOM 20774 N N . THR K 1 68 ? 201.972 253.613 200.772 1.00 52.29 68 THR K N 1
ATOM 20775 C CA . THR K 1 68 ? 202.459 253.710 202.144 1.00 56.84 68 THR K CA 1
ATOM 20776 C C . THR K 1 68 ? 203.431 252.577 202.451 1.00 53.10 68 THR K C 1
ATOM 20777 O O . THR K 1 68 ? 204.530 252.805 202.979 1.00 50.88 68 THR K O 1
ATOM 20788 N N . HIS K 1 69 ? 203.052 251.344 202.099 1.00 53.50 69 HIS K N 1
ATOM 20789 C CA . HIS K 1 69 ? 203.922 250.202 202.358 1.00 50.04 69 HIS K CA 1
ATOM 20790 C C . HIS K 1 69 ? 205.281 250.390 201.695 1.00 53.14 69 HIS K C 1
ATOM 20791 O O . HIS K 1 69 ? 206.330 250.248 202.340 1.00 54.93 69 HIS K O 1
ATOM 20805 N N . PHE K 1 70 ? 205.281 250.716 200.400 1.00 54.23 70 PHE K N 1
ATOM 20806 C CA . PHE K 1 70 ? 206.539 250.844 199.672 1.00 51.26 70 PHE K CA 1
ATOM 20807 C C . PHE K 1 70 ? 207.387 251.982 200.228 1.00 51.53 70 PHE K C 1
ATOM 20808 O O . PHE K 1 70 ? 208.598 251.828 200.430 1.00 56.43 70 PHE K O 1
ATOM 20825 N N . ALA K 1 71 ? 206.771 253.142 200.474 1.00 47.10 71 ALA K N 1
ATOM 20826 C CA . ALA K 1 71 ? 207.531 254.300 200.921 1.00 47.23 71 ALA K CA 1
ATOM 20827 C C . ALA K 1 71 ? 208.121 254.083 202.305 1.00 48.50 71 ALA K C 1
ATOM 20828 O O . ALA K 1 71 ? 209.167 254.659 202.623 1.00 50.18 71 ALA K O 1
ATOM 20835 N N . PHE K 1 72 ? 207.473 253.271 203.145 1.00 50.34 72 PHE K N 1
ATOM 20836 C CA . PHE K 1 72 ? 208.036 253.036 204.469 1.00 50.24 72 PHE K CA 1
ATOM 20837 C C . PHE K 1 72 ? 209.071 251.920 204.467 1.00 53.82 72 PHE K C 1
ATOM 20838 O O . PHE K 1 72 ? 210.002 251.949 205.280 1.00 55.05 72 PHE K O 1
ATOM 20855 N N . TYR K 1 73 ? 208.940 250.935 203.574 1.00 56.58 73 TYR K N 1
ATOM 20856 C CA . TYR K 1 73 ? 209.934 249.867 203.528 1.00 50.17 73 TYR K CA 1
ATOM 20857 C C . TYR K 1 73 ? 211.220 250.331 202.850 1.00 49.98 73 TYR K C 1
ATOM 20858 O O . TYR K 1 73 ? 212.325 249.963 203.278 1.00 54.61 73 TYR K O 1
ATOM 20876 N N . ALA K 1 74 ? 211.097 251.139 201.792 1.00 50.54 74 ALA K N 1
ATOM 20877 C CA . ALA K 1 74 ? 212.259 251.490 200.982 1.00 51.44 74 ALA K CA 1
ATOM 20878 C C . ALA K 1 74 ? 213.277 252.299 201.775 1.00 52.38 74 ALA K C 1
ATOM 20879 O O . ALA K 1 74 ? 214.486 252.067 201.658 1.00 60.41 74 ALA K O 1
ATOM 20886 N N . VAL K 1 75 ? 212.816 253.266 202.570 1.00 47.78 75 VAL K N 1
ATOM 20887 C CA . VAL K 1 75 ? 213.745 254.116 203.307 1.00 52.80 75 VAL K CA 1
ATOM 20888 C C . VAL K 1 75 ? 214.514 253.301 204.338 1.00 54.73 75 VAL K C 1
ATOM 20889 O O . VAL K 1 75 ? 215.729 253.469 204.498 1.00 53.12 75 VAL K O 1
ATOM 20902 N N . LEU K 1 76 ? 213.826 252.416 205.060 1.00 54.58 76 LEU K N 1
ATOM 20903 C CA . LEU K 1 76 ? 214.513 251.561 206.022 1.00 53.73 76 LEU K CA 1
ATOM 20904 C C . LEU K 1 76 ? 215.540 250.681 205.325 1.00 54.70 76 LEU K C 1
ATOM 20905 O O . LEU K 1 76 ? 216.675 250.532 205.799 1.00 56.93 76 LEU K O 1
ATOM 20921 N N . ASN K 1 77 ? 215.155 250.079 204.197 1.00 52.12 77 ASN K N 1
ATOM 20922 C CA . ASN K 1 77 ? 216.096 249.250 203.453 1.00 49.30 77 ASN K CA 1
ATOM 20923 C C . ASN K 1 77 ? 217.334 250.053 203.075 1.00 53.50 77 ASN K C 1
ATOM 20924 O O . ASN K 1 77 ? 218.468 249.634 203.331 1.00 59.40 77 ASN K O 1
ATOM 20935 N N . LEU K 1 78 ? 217.126 251.241 202.506 1.00 54.30 78 LEU K N 1
ATOM 20936 C CA . LEU K 1 78 ? 218.246 252.062 202.058 1.00 58.33 78 LEU K CA 1
ATOM 20937 C C . LEU K 1 78 ? 219.144 252.457 203.222 1.00 56.05 78 LEU K C 1
ATOM 20938 O O . LEU K 1 78 ? 220.374 252.459 203.093 1.00 54.90 78 LEU K O 1
ATOM 20954 N N . LEU K 1 79 ? 218.551 252.801 204.366 1.00 56.46 79 LEU K N 1
ATOM 20955 C CA . LEU K 1 79 ? 219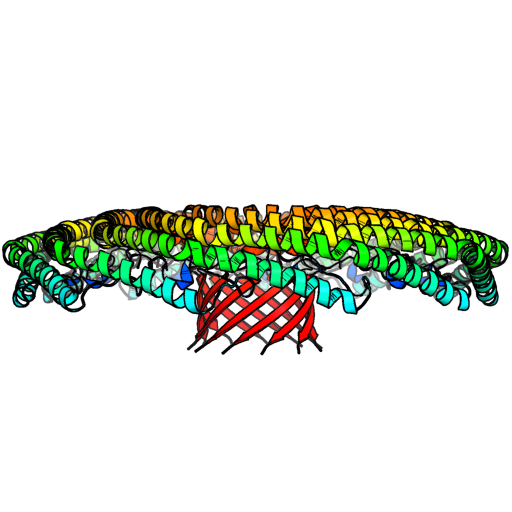.344 253.315 205.477 1.00 58.09 79 LEU K CA 1
ATOM 20956 C C . LEU K 1 79 ? 220.122 252.215 206.191 1.00 54.13 79 LEU K C 1
ATOM 20957 O O . LEU K 1 79 ? 221.275 252.430 206.579 1.00 53.79 79 LEU K O 1
ATOM 20973 N N . LEU K 1 80 ? 219.525 251.032 206.376 1.00 55.31 80 LEU K N 1
ATOM 20974 C CA . LEU K 1 80 ? 220.096 250.038 207.277 1.00 53.30 80 LEU K CA 1
ATOM 20975 C C . LEU K 1 80 ? 220.570 248.757 206.603 1.00 48.89 80 LEU K C 1
ATOM 20976 O O . LEU K 1 80 ? 221.162 247.914 207.284 1.00 49.93 80 LEU K O 1
ATOM 20992 N N . ALA K 1 81 ? 220.332 248.571 205.306 1.00 49.28 81 ALA K N 1
ATOM 20993 C CA . ALA K 1 81 ? 220.672 247.291 204.687 1.00 50.82 81 ALA K CA 1
ATOM 20994 C C . ALA K 1 81 ? 222.170 247.008 204.667 1.00 57.93 81 ALA K C 1
ATOM 20995 O O . ALA K 1 81 ? 222.572 245.903 205.072 1.00 59.77 81 ALA K O 1
ATOM 21002 N N . PRO K 1 82 ? 223.041 247.923 204.222 1.00 56.27 82 PRO K N 1
ATOM 21003 C CA . PRO K 1 82 ? 224.449 247.535 204.005 1.00 54.24 82 PRO K CA 1
ATOM 21004 C C . PRO K 1 82 ? 225.153 246.979 205.235 1.00 53.79 82 PRO K C 1
ATOM 21005 O O . PRO K 1 82 ? 225.906 246.001 205.120 1.00 60.40 82 PRO K O 1
ATOM 21016 N N . PHE K 1 83 ? 224.933 247.571 206.412 1.00 46.00 83 PHE K N 1
ATOM 21017 C CA . PHE K 1 83 ? 225.682 247.152 207.594 1.00 47.95 83 PHE K CA 1
ATOM 21018 C C . PHE K 1 83 ? 225.351 245.715 207.974 1.00 49.09 83 PHE K C 1
ATOM 21019 O O . PHE K 1 83 ? 226.245 244.932 208.325 1.00 55.68 83 PHE K O 1
ATOM 21036 N N . ILE K 1 84 ? 224.071 245.348 207.910 1.00 43.49 84 ILE K N 1
ATOM 21037 C CA . ILE K 1 84 ? 223.670 243.985 208.241 1.00 46.92 84 ILE K CA 1
ATOM 21038 C C . ILE K 1 84 ? 224.299 243.003 207.261 1.00 50.95 84 ILE K C 1
ATOM 21039 O O . ILE K 1 84 ? 224.780 241.930 207.647 1.00 57.94 84 ILE K O 1
ATOM 21055 N N . ALA K 1 85 ? 224.305 243.360 205.974 1.00 47.95 85 ALA K N 1
ATOM 21056 C CA . ALA K 1 85 ? 224.906 242.490 204.970 1.00 49.94 85 ALA K CA 1
ATOM 21057 C C . ALA K 1 85 ? 226.386 242.275 205.254 1.00 48.62 85 ALA K C 1
ATOM 21058 O O . ALA K 1 85 ? 226.879 241.143 205.217 1.00 54.52 85 ALA K O 1
ATOM 21065 N N . PHE K 1 86 ? 227.110 243.354 205.562 1.00 43.11 86 PHE K N 1
ATOM 21066 C CA . PHE K 1 86 ? 228.532 243.230 205.869 1.00 46.80 86 PHE K CA 1
ATOM 21067 C C . PHE K 1 86 ? 228.755 242.324 207.077 1.00 49.80 86 PHE K C 1
ATOM 21068 O O . PHE K 1 86 ? 229.573 241.388 207.035 1.00 53.37 86 PHE K O 1
ATOM 21085 N N . SER K 1 87 ? 228.028 242.588 208.166 1.00 45.17 87 SER K N 1
ATOM 21086 C CA . SER K 1 87 ? 228.222 241.815 209.388 1.00 45.32 87 SER K CA 1
ATOM 21087 C C . SER K 1 87 ? 227.960 240.335 209.149 1.00 45.13 87 SER K C 1
ATOM 21088 O O . SER K 1 87 ? 228.766 239.479 209.544 1.00 51.98 87 SER K O 1
ATOM 21096 N N . PHE K 1 88 ? 226.846 240.008 208.491 1.00 39.11 88 PHE K N 1
ATOM 21097 C CA . PHE K 1 88 ? 226.510 238.602 208.325 1.00 39.62 88 PHE K CA 1
ATOM 21098 C C . PHE K 1 88 ? 227.413 237.924 207.303 1.00 44.00 88 PHE K C 1
ATOM 21099 O O . PHE K 1 88 ? 227.700 236.731 207.441 1.00 49.23 88 PHE K O 1
ATOM 21116 N N . GLY K 1 89 ? 227.906 238.656 206.302 1.00 44.53 89 GLY K N 1
ATOM 21117 C CA . GLY K 1 89 ? 228.888 238.068 205.406 1.00 45.66 89 GLY K CA 1
ATOM 21118 C C . GLY K 1 89 ? 230.149 237.656 206.140 1.00 45.96 89 GLY K C 1
ATOM 21119 O O . GLY K 1 89 ? 230.643 236.534 205.982 1.00 52.81 89 GLY K O 1
ATOM 21123 N N . LEU K 1 90 ? 230.673 238.554 206.978 1.00 44.72 90 LEU K N 1
ATOM 21124 C CA . LEU K 1 90 ? 231.867 238.223 207.755 1.00 46.60 90 LEU K CA 1
ATOM 21125 C C . LEU K 1 90 ? 231.611 237.031 208.683 1.00 42.99 90 LEU K C 1
ATOM 21126 O O . LEU K 1 90 ? 232.420 236.084 208.754 1.00 42.66 90 LEU K O 1
ATOM 21142 N N . SER K 1 91 ? 230.470 237.048 209.378 1.00 41.76 91 SER K N 1
ATOM 21143 C CA . SER K 1 91 ? 230.140 235.970 210.305 1.00 38.90 91 SER K CA 1
ATOM 21144 C C . SER K 1 91 ? 230.049 234.627 209.585 1.00 40.87 91 SER K C 1
ATOM 21145 O O . SER K 1 91 ? 230.609 233.621 210.046 1.00 47.29 91 SER K O 1
ATOM 21153 N N . PHE K 1 92 ? 229.347 234.591 208.447 1.00 40.70 92 PHE K N 1
ATOM 21154 C CA . PHE K 1 92 ? 229.214 233.346 207.701 1.00 41.54 92 PHE K CA 1
ATOM 21155 C C . PHE K 1 92 ? 230.555 232.869 207.168 1.00 45.08 92 PHE K C 1
ATOM 21156 O O . PHE K 1 92 ? 230.798 231.660 207.111 1.00 49.52 92 PHE K O 1
ATOM 21173 N N . ALA K 1 93 ? 231.434 233.791 206.766 1.00 44.32 93 ALA K N 1
ATOM 21174 C CA . ALA K 1 93 ? 232.767 233.379 206.340 1.00 41.53 93 ALA K CA 1
ATOM 21175 C C . ALA K 1 93 ? 233.462 232.589 207.440 1.00 43.74 93 ALA K C 1
ATOM 21176 O O . ALA K 1 93 ? 233.957 231.472 207.213 1.00 45.93 93 ALA K O 1
ATOM 21183 N N . VAL K 1 94 ? 233.493 233.150 208.652 1.00 45.07 94 VAL K N 1
ATOM 21184 C CA . VAL K 1 94 ? 234.172 232.456 209.747 1.00 41.13 94 VAL K CA 1
ATOM 21185 C C . VAL K 1 94 ? 233.509 231.105 210.021 1.00 40.15 94 VAL K C 1
ATOM 21186 O O . VAL K 1 94 ? 234.189 230.074 210.171 1.00 44.21 94 VAL K O 1
ATOM 21199 N N . MET K 1 95 ? 232.174 231.086 210.079 1.00 37.93 95 MET K N 1
ATOM 21200 C CA . MET K 1 95 ? 231.459 229.850 210.388 1.00 39.15 95 MET K CA 1
ATOM 21201 C C . MET K 1 95 ? 231.779 228.759 209.373 1.00 38.99 95 MET K C 1
ATOM 21202 O O . MET K 1 95 ? 232.064 227.609 209.739 1.00 41.42 95 MET K O 1
ATOM 21216 N N . HIS K 1 96 ? 231.730 229.101 208.083 1.00 39.40 96 HIS K N 1
ATOM 21217 C CA . HIS K 1 96 ? 231.940 228.097 207.050 1.00 40.13 96 HIS K CA 1
ATOM 21218 C C . HIS K 1 96 ? 233.376 227.601 207.034 1.00 42.34 96 HIS K C 1
ATOM 21219 O O . HIS K 1 96 ? 233.609 226.409 206.796 1.00 41.77 96 HIS K O 1
ATOM 21233 N N . PHE K 1 97 ? 234.355 228.477 207.276 1.00 42.75 97 PHE K N 1
ATOM 21234 C CA . PHE K 1 97 ? 235.722 227.975 207.367 1.00 38.86 97 PHE K CA 1
ATOM 21235 C C . PHE K 1 97 ? 235.840 226.952 208.489 1.00 38.71 97 PHE K C 1
ATOM 21236 O O . PHE K 1 97 ? 236.408 225.864 208.303 1.00 41.35 97 PHE K O 1
ATOM 21253 N N . ALA K 1 98 ? 235.295 227.277 209.667 1.00 41.06 98 ALA K N 1
ATOM 21254 C CA . ALA K 1 98 ? 235.366 226.327 210.774 1.00 37.92 98 ALA K CA 1
ATOM 21255 C C . ALA K 1 98 ? 234.750 224.990 210.382 1.00 35.25 98 ALA K C 1
ATOM 21256 O O . ALA K 1 98 ? 235.370 223.933 210.563 1.00 40.67 98 ALA K O 1
ATOM 21263 N N . VAL K 1 99 ? 233.545 225.020 209.808 1.00 33.44 99 VAL K N 1
ATOM 21264 C CA . VAL K 1 99 ? 232.859 223.773 209.475 1.00 32.60 99 VAL K CA 1
ATOM 21265 C C . VAL K 1 99 ? 233.674 222.962 208.477 1.00 35.51 99 VAL K C 1
ATOM 21266 O O . VAL K 1 99 ? 233.903 221.763 208.670 1.00 39.57 99 VAL K O 1
ATOM 21279 N N . VAL K 1 100 ? 234.125 223.596 207.394 1.00 37.31 100 VAL K N 1
ATOM 21280 C CA . VAL K 1 100 ? 234.755 222.836 206.320 1.00 39.16 100 VAL K CA 1
ATOM 21281 C C . VAL K 1 100 ? 236.081 222.245 206.778 1.00 39.15 100 VAL K C 1
ATOM 21282 O O . VAL K 1 100 ? 236.417 221.110 206.419 1.00 38.56 100 VAL K O 1
ATOM 21295 N N . TRP K 1 101 ? 236.862 222.987 207.570 1.00 38.23 101 TRP K N 1
ATOM 21296 C CA . TRP K 1 101 ? 238.236 222.571 207.822 1.00 37.53 101 TRP K CA 1
ATOM 21297 C C . TRP K 1 101 ? 238.507 222.084 209.242 1.00 40.37 101 TRP K C 1
ATOM 21298 O O . TRP K 1 101 ? 239.676 221.858 209.573 1.00 42.85 101 TRP K O 1
ATOM 21319 N N . PHE K 1 102 ? 237.491 221.916 210.094 1.00 38.21 102 PHE K N 1
ATOM 21320 C CA . PHE K 1 102 ? 237.760 221.282 211.382 1.00 34.71 102 PHE K CA 1
ATOM 21321 C C . PHE K 1 102 ? 236.748 220.208 211.770 1.00 36.68 102 PHE K C 1
ATOM 21322 O O . PHE K 1 102 ? 237.081 219.296 212.532 1.00 46.18 102 PHE K O 1
ATOM 21339 N N . VAL K 1 103 ? 235.523 220.292 211.263 1.00 33.62 103 VAL K N 1
ATOM 21340 C CA . VAL K 1 103 ? 234.474 219.363 211.678 1.00 34.72 103 VAL K CA 1
ATOM 21341 C C . VAL K 1 103 ? 234.447 218.119 210.795 1.00 37.63 103 VAL K C 1
ATOM 21342 O O . VAL K 1 103 ? 234.406 216.988 211.294 1.00 45.36 103 VAL K O 1
ATOM 21355 N N . GLN K 1 104 ? 234.481 218.306 209.477 1.00 34.71 104 GLN K N 1
ATOM 21356 C CA . GLN K 1 104 ? 234.279 217.186 208.558 1.00 38.72 104 GLN K CA 1
ATOM 21357 C C . GLN K 1 104 ? 235.355 216.110 208.676 1.00 42.68 104 GLN K C 1
ATOM 21358 O O . GLN K 1 104 ? 235.003 214.915 208.690 1.00 45.92 104 GLN K O 1
ATOM 21372 N N . PRO K 1 105 ? 236.651 216.432 208.731 1.00 37.13 105 PRO K N 1
ATOM 21373 C CA . PRO K 1 105 ? 237.649 215.364 208.938 1.00 41.20 105 PRO K CA 1
ATOM 21374 C C . PRO K 1 105 ? 237.434 214.575 210.222 1.00 41.21 105 PRO K C 1
ATOM 21375 O O . PRO K 1 105 ? 237.612 213.345 210.244 1.00 43.79 105 PRO K O 1
ATOM 21386 N N . ILE K 1 106 ? 237.051 215.257 211.302 1.00 35.97 106 ILE K N 1
ATOM 21387 C CA . ILE K 1 106 ? 236.779 214.566 212.557 1.00 34.77 106 ILE K CA 1
ATOM 21388 C C . ILE K 1 106 ? 235.612 213.605 212.377 1.00 35.16 106 ILE K C 1
ATOM 21389 O O . ILE K 1 106 ? 235.643 212.460 212.855 1.00 42.52 106 ILE K O 1
ATOM 21405 N N . MET K 1 107 ? 234.566 214.051 211.677 1.00 31.39 107 MET K N 1
ATOM 21406 C CA . MET K 1 107 ? 233.441 213.162 211.412 1.00 34.23 107 MET K CA 1
ATOM 21407 C C . MET K 1 107 ? 233.879 211.960 210.584 1.00 39.98 107 MET K C 1
ATOM 21408 O O . MET K 1 107 ? 233.366 210.852 210.768 1.00 46.55 107 MET K O 1
ATOM 21422 N N . LYS K 1 108 ? 234.830 212.155 209.669 1.00 37.00 108 LYS K N 1
ATOM 21423 C CA . LYS K 1 108 ? 235.300 211.035 208.853 1.00 39.84 108 LYS K CA 1
ATOM 21424 C C . LYS K 1 108 ? 236.031 209.997 209.704 1.00 40.86 108 LYS K C 1
ATOM 21425 O O . LYS K 1 108 ? 235.837 208.785 209.537 1.00 44.12 108 LYS K O 1
ATOM 21444 N N . LEU K 1 109 ? 236.880 210.456 210.625 1.00 37.08 109 LEU K N 1
ATOM 21445 C CA . LEU K 1 109 ? 237.532 209.521 211.544 1.00 36.29 109 LEU K CA 1
ATOM 21446 C C . LEU K 1 109 ? 236.495 208.755 212.368 1.00 36.89 109 LEU K C 1
ATOM 21447 O O . LEU K 1 109 ? 236.575 207.520 212.530 1.00 42.25 109 LEU K O 1
ATOM 21463 N N . TYR K 1 110 ? 235.505 209.482 212.886 1.00 32.75 110 TYR K N 1
ATOM 21464 C CA . TYR K 1 110 ? 234.410 208.856 213.617 1.00 31.81 110 TYR K CA 1
ATOM 21465 C C . TYR K 1 110 ? 233.735 207.778 212.771 1.00 36.20 110 TYR K C 1
ATOM 21466 O O . TYR K 1 110 ? 233.417 206.686 213.261 1.00 44.67 110 TYR K O 1
ATOM 21484 N N . TYR K 1 111 ? 233.527 208.065 211.484 1.00 34.06 111 TYR K N 1
ATOM 21485 C CA . TYR K 1 111 ? 232.887 207.098 210.596 1.00 36.79 111 TYR K CA 1
ATOM 21486 C C . TYR K 1 111 ? 233.751 205.856 210.416 1.00 36.66 111 TYR K C 1
ATOM 21487 O O . TYR K 1 111 ? 233.232 204.737 210.309 1.00 41.09 111 TYR K O 1
ATOM 21505 N N . VAL K 1 112 ? 235.070 206.036 210.345 1.00 36.32 112 VAL K N 1
ATOM 21506 C CA . VAL K 1 112 ? 235.960 204.878 210.255 1.00 37.31 112 VAL K CA 1
ATOM 21507 C C . VAL K 1 112 ? 235.720 203.947 211.437 1.00 37.79 112 VAL K C 1
ATOM 21508 O O . VAL K 1 112 ? 235.528 202.729 211.276 1.00 41.01 112 VAL K O 1
ATOM 21521 N N . TRP K 1 113 ? 235.712 204.512 212.647 1.00 37.88 113 TRP K N 1
ATOM 21522 C CA . TRP K 1 113 ? 235.484 203.664 213.820 1.00 37.75 113 TRP K CA 1
ATOM 21523 C C . TRP K 1 113 ? 234.101 203.017 213.776 1.00 38.23 113 TRP K C 1
ATOM 21524 O O . TRP K 1 113 ? 233.931 201.857 214.184 1.00 41.99 113 TRP K O 1
ATOM 21545 N N . LEU K 1 114 ? 233.099 203.747 213.283 1.00 33.31 114 LEU K N 1
ATOM 21546 C CA . LEU K 1 114 ? 231.755 203.182 213.192 1.00 35.88 114 LEU K CA 1
ATOM 21547 C C . LEU K 1 114 ? 231.731 201.960 212.280 1.00 36.92 114 LEU K C 1
ATOM 21548 O O . LEU K 1 114 ? 231.096 200.944 212.593 1.00 43.60 114 LEU K O 1
ATOM 21564 N N . ARG K 1 115 ? 232.408 202.045 211.134 1.00 36.45 115 ARG K N 1
ATOM 21565 C CA . ARG K 1 115 ? 232.466 200.900 210.229 1.00 36.44 115 ARG K CA 1
ATOM 21566 C C . ARG K 1 115 ? 233.147 199.717 210.904 1.00 37.92 115 ARG K C 1
ATOM 21567 O O . ARG K 1 115 ? 232.713 198.560 210.766 1.00 41.62 115 ARG K O 1
ATOM 21588 N N . VAL K 1 116 ? 234.234 199.988 211.630 1.00 38.28 116 VAL K N 1
ATOM 21589 C CA . VAL K 1 116 ? 234.929 198.904 212.320 1.00 36.40 116 VAL K CA 1
ATOM 21590 C C . VAL K 1 116 ? 233.986 198.207 213.295 1.00 39.27 116 VAL K C 1
ATOM 21591 O O . VAL K 1 116 ? 233.994 196.976 213.414 1.00 40.17 116 VAL K O 1
ATOM 21604 N N . PHE K 1 117 ? 233.164 198.977 214.013 1.00 40.79 117 PHE K N 1
ATOM 21605 C CA . PHE K 1 117 ? 232.202 198.356 214.927 1.00 40.08 117 PHE K CA 1
ATOM 21606 C C . PHE K 1 117 ? 231.153 197.542 214.174 1.00 40.26 117 PHE K C 1
ATOM 21607 O O . PHE K 1 117 ? 230.785 196.436 214.602 1.00 44.86 117 PHE K O 1
ATOM 21624 N N . ASN K 1 118 ? 230.648 198.074 213.058 1.00 40.49 118 ASN K N 1
ATOM 21625 C CA . ASN K 1 118 ? 229.608 197.360 212.323 1.00 43.93 118 ASN K CA 1
ATOM 21626 C C . ASN K 1 118 ? 230.097 196.004 211.840 1.00 46.03 118 ASN K C 1
ATOM 21627 O O . ASN K 1 118 ? 229.330 195.028 211.847 1.00 50.98 118 ASN K O 1
ATOM 21638 N N . LEU K 1 119 ? 231.364 195.924 211.414 1.00 44.99 119 LEU K N 1
ATOM 21639 C CA . LEU K 1 119 ? 231.892 194.648 210.929 1.00 44.71 119 LEU K CA 1
ATOM 21640 C C . LEU K 1 119 ? 231.648 193.528 211.933 1.00 44.60 119 LEU K C 1
ATOM 21641 O O . LEU K 1 119 ? 231.322 192.399 211.548 1.00 47.03 119 LEU K O 1
ATOM 21657 N N . ALA K 1 120 ? 231.807 193.816 213.225 1.00 45.59 120 ALA K N 1
ATOM 21658 C CA . ALA K 1 120 ? 231.599 192.811 214.259 1.00 44.42 120 ALA K CA 1
ATOM 21659 C C . ALA K 1 120 ? 230.138 192.698 214.670 1.00 46.67 120 ALA K C 1
ATOM 21660 O O . ALA K 1 120 ? 229.688 191.614 215.055 1.00 47.30 120 ALA K O 1
ATOM 21667 N N . TYR K 1 121 ? 229.387 193.798 214.600 1.00 48.30 121 TYR K N 1
ATOM 21668 C CA . TYR K 1 121 ? 228.027 193.787 215.131 1.00 49.35 121 TYR K CA 1
ATOM 21669 C C . TYR K 1 121 ? 227.047 193.071 214.204 1.00 50.36 121 TYR K C 1
ATOM 21670 O O . TYR K 1 121 ? 226.276 192.216 214.652 1.00 54.72 121 TYR K O 1
ATOM 21688 N N . GLU K 1 122 ? 227.052 193.405 212.907 1.00 49.95 122 GLU K N 1
ATOM 21689 C CA . GLU K 1 122 ? 225.928 192.994 212.062 1.00 55.92 122 GLU K CA 1
ATOM 21690 C C . GLU K 1 122 ? 225.843 191.480 211.864 1.00 59.83 122 GLU K C 1
ATOM 21691 O O . GLU K 1 122 ? 224.757 190.908 212.086 1.00 63.93 122 GLU K O 1
ATOM 21703 N N . PRO K 1 123 ? 226.904 190.777 211.450 1.00 56.01 123 PRO K N 1
ATOM 21704 C CA . PRO K 1 123 ? 226.766 189.326 211.224 1.00 55.78 123 PRO K CA 1
ATOM 21705 C C . PRO K 1 123 ? 226.296 188.558 212.447 1.00 54.47 123 PRO K C 1
ATOM 21706 O O . PRO K 1 123 ? 225.507 187.611 212.314 1.00 56.44 123 PRO K O 1
ATOM 21717 N N . ALA K 1 124 ? 226.758 188.939 213.639 1.00 52.03 124 ALA K N 1
ATOM 21718 C CA . ALA K 1 124 ? 226.374 188.216 214.847 1.00 53.40 124 ALA K CA 1
ATOM 21719 C C . ALA K 1 124 ? 224.874 188.318 215.096 1.00 53.83 124 ALA K C 1
ATOM 21720 O O . ALA K 1 124 ? 224.236 187.335 215.488 1.00 56.66 124 ALA K O 1
ATOM 21727 N N . LEU K 1 125 ? 224.295 189.500 214.876 1.00 54.56 125 LEU K N 1
ATOM 21728 C CA . LEU K 1 125 ? 222.854 189.661 215.036 1.00 56.47 125 LEU K CA 1
ATOM 21729 C C . LEU K 1 125 ? 222.092 188.890 213.964 1.00 58.30 125 LEU K C 1
ATOM 21730 O O . LEU K 1 125 ? 221.081 188.230 214.257 1.00 62.74 125 LEU K O 1
ATOM 21746 N N . ARG K 1 126 ? 222.564 188.959 212.714 1.00 57.84 126 ARG K N 1
ATOM 21747 C CA . ARG K 1 126 ? 221.873 188.250 211.643 1.00 60.05 126 ARG K CA 1
ATOM 21748 C C . ARG K 1 126 ? 221.861 186.748 211.886 1.00 63.13 126 ARG K C 1
ATOM 21749 O O . ARG K 1 126 ? 220.880 186.074 211.548 1.00 63.28 126 ARG K O 1
ATOM 21770 N N . LEU K 1 127 ? 222.928 186.209 212.484 1.00 60.66 127 LEU K N 1
ATOM 21771 C CA . LEU K 1 127 ? 222.971 184.777 212.768 1.00 58.51 127 LEU K CA 1
ATOM 21772 C C . LEU K 1 127 ? 221.737 184.335 213.545 1.00 59.32 127 LEU K C 1
ATOM 21773 O O . LEU K 1 127 ? 221.047 183.388 213.149 1.00 58.93 127 LEU K O 1
ATOM 21789 N N . VAL K 1 128 ? 221.439 185.013 214.653 1.00 58.58 128 VAL K N 1
ATOM 21790 C CA . VAL K 1 128 ? 220.340 184.566 215.500 1.00 57.87 128 VAL K CA 1
ATOM 21791 C C . VAL K 1 128 ? 218.991 185.015 214.951 1.00 61.17 128 VAL K C 1
ATOM 21792 O O . VAL K 1 128 ? 217.971 184.369 215.219 1.00 61.43 128 VAL K O 1
ATOM 21805 N N . CYS K 1 129 ? 218.940 186.105 214.180 1.00 60.28 129 CYS K N 1
ATOM 21806 C CA . CYS K 1 129 ? 217.631 186.596 213.759 1.00 59.39 129 CYS K CA 1
ATOM 21807 C C . CYS K 1 129 ? 217.116 185.942 212.479 1.00 64.01 129 CYS K C 1
ATOM 21808 O O . CYS K 1 129 ? 215.926 185.621 212.395 1.00 66.89 129 CYS K O 1
ATOM 21816 N N . ASP K 1 130 ? 217.971 185.730 211.478 1.00 64.62 130 ASP K N 1
ATOM 21817 C CA . ASP K 1 130 ? 217.466 185.323 210.168 1.00 66.89 130 ASP K CA 1
ATOM 21818 C C . ASP K 1 130 ? 216.689 184.010 210.184 1.00 67.45 130 ASP K C 1
ATOM 21819 O O . ASP K 1 130 ? 215.615 183.959 209.558 1.00 70.14 130 ASP K O 1
ATOM 21828 N N . PRO K 1 131 ? 217.144 182.935 210.838 1.00 66.23 131 PRO K N 1
ATOM 21829 C CA . PRO K 1 131 ? 216.370 181.681 210.788 1.00 67.65 131 PRO K CA 1
ATOM 21830 C C . PRO K 1 131 ? 214.923 181.842 211.225 1.00 64.32 131 PRO K C 1
ATOM 21831 O O . PRO K 1 131 ? 214.019 181.273 210.599 1.00 63.00 131 PRO K O 1
ATOM 21842 N N . ILE K 1 132 ? 214.679 182.625 212.276 1.00 59.83 132 ILE K N 1
ATOM 21843 C CA . ILE K 1 132 ? 213.321 182.792 212.784 1.00 60.41 132 ILE K CA 1
ATOM 21844 C C . ILE K 1 132 ? 212.441 183.460 211.736 1.00 62.76 132 ILE K C 1
ATOM 21845 O O . ILE K 1 132 ? 211.310 183.030 211.485 1.00 64.24 132 ILE K O 1
ATOM 21861 N N . HIS K 1 133 ? 212.946 184.522 211.107 1.00 65.46 133 HIS K N 1
ATOM 21862 C CA . HIS K 1 133 ? 212.131 185.273 210.158 1.00 65.11 133 HIS K CA 1
ATOM 21863 C C . HIS K 1 133 ? 211.975 184.531 208.838 1.00 63.98 133 HIS K C 1
ATOM 21864 O O . HIS K 1 133 ? 210.949 184.680 208.164 1.00 66.48 133 HIS K O 1
ATOM 21878 N N . ARG K 1 134 ? 212.973 183.738 208.444 1.00 64.36 134 ARG K N 1
ATOM 21879 C CA . ARG K 1 134 ? 212.783 182.848 207.304 1.00 67.61 134 ARG K CA 1
ATOM 21880 C C . ARG K 1 134 ? 211.703 181.818 207.602 1.00 69.02 134 ARG K C 1
ATOM 21881 O O . ARG K 1 134 ? 210.878 181.499 206.737 1.00 68.63 134 ARG K O 1
ATOM 21902 N N . SER K 1 135 ? 211.695 181.285 208.824 1.00 66.97 135 SER K N 1
ATOM 21903 C CA . SER K 1 135 ? 210.682 180.308 209.200 1.00 64.40 135 SER K CA 1
ATOM 21904 C C . SER K 1 135 ? 209.288 180.928 209.202 1.00 65.95 135 SER K C 1
ATOM 21905 O O . SER K 1 135 ? 208.327 180.319 208.718 1.00 69.68 135 SER K O 1
ATOM 21913 N N . ILE K 1 136 ? 209.157 182.144 209.741 1.00 65.01 136 ILE K N 1
ATOM 21914 C CA . ILE K 1 136 ? 207.845 182.782 209.822 1.00 62.48 136 ILE K CA 1
ATOM 21915 C C . ILE K 1 136 ? 207.319 183.119 208.434 1.00 65.25 136 ILE K C 1
ATOM 21916 O O . ILE K 1 136 ? 206.108 183.284 208.245 1.00 70.76 136 ILE K O 1
ATOM 21932 N N . ALA K 1 137 ? 208.207 183.226 207.443 1.00 64.53 137 ALA K N 1
ATOM 21933 C CA . ALA K 1 137 ? 207.775 183.585 206.097 1.00 64.76 137 ALA K CA 1
ATOM 21934 C C . ALA K 1 137 ? 206.913 182.505 205.458 1.00 69.04 137 ALA K C 1
ATOM 21935 O O . ALA K 1 137 ? 206.274 182.766 204.433 1.00 72.42 137 ALA K O 1
ATOM 21942 N N . LEU K 1 138 ? 206.875 181.303 206.038 1.00 67.91 138 LEU K N 1
ATOM 21943 C CA . LEU K 1 138 ? 206.117 180.197 205.466 1.00 68.93 138 LEU K CA 1
ATOM 21944 C C . LEU K 1 138 ? 204.613 180.357 205.632 1.00 69.74 138 LEU K C 1
ATOM 21945 O O . LEU K 1 138 ? 203.868 179.495 205.155 1.00 73.72 138 LEU K O 1
ATOM 21961 N N . ILE K 1 139 ? 204.148 181.420 206.291 1.00 69.93 139 ILE K N 1
ATOM 21962 C CA . ILE K 1 139 ? 202.715 181.584 206.508 1.00 69.38 139 ILE K CA 1
ATOM 21963 C C . ILE K 1 139 ? 202.011 181.998 205.220 1.00 71.56 139 ILE K C 1
ATOM 21964 O O . ILE K 1 139 ? 200.797 181.804 205.082 1.00 73.81 139 ILE K O 1
ATOM 21980 N N . LEU K 1 140 ? 202.744 182.560 204.258 1.00 71.34 140 LEU K N 1
ATOM 21981 C CA . LEU K 1 140 ? 202.158 183.103 203.040 1.00 73.75 140 LEU K CA 1
ATOM 21982 C C . LEU K 1 140 ? 202.387 182.210 201.824 1.00 76.69 140 LEU K C 1
ATOM 21983 O O . LEU K 1 140 ? 202.361 182.703 200.691 1.00 78.63 140 LEU K O 1
ATOM 21999 N N . SER K 1 141 ? 202.602 180.910 202.030 1.00 76.09 141 SER K N 1
ATOM 22000 C CA . SER K 1 141 ? 202.934 179.989 200.951 1.00 80.12 141 SER K CA 1
ATOM 22001 C C . SER K 1 141 ? 201.813 178.996 200.654 1.00 82.89 141 SER K C 1
ATOM 22002 O O . SER K 1 141 ? 202.082 177.911 200.129 1.00 85.41 141 SER K O 1
ATOM 22010 N N . GLY K 1 142 ? 200.566 179.342 200.972 1.00 81.79 142 GLY K N 1
ATOM 22011 C CA . GLY K 1 142 ? 199.456 178.434 200.747 1.00 83.10 142 GLY K CA 1
ATOM 22012 C C . GLY K 1 142 ? 198.216 179.095 200.181 1.00 84.07 142 GLY K C 1
ATOM 22013 O O . GLY K 1 142 ? 197.097 178.675 200.487 1.00 87.78 142 GLY K O 1
ATOM 22017 N N . ILE K 1 143 ? 198.394 180.120 199.355 1.00 82.56 143 ILE K N 1
ATOM 22018 C CA . ILE K 1 143 ? 197.267 180.888 198.836 1.00 84.95 143 ILE K CA 1
ATOM 22019 C C . ILE K 1 143 ? 196.654 180.160 197.647 1.00 88.90 143 ILE K C 1
ATOM 22020 O O . ILE K 1 143 ? 197.366 179.707 196.743 1.00 89.90 143 ILE K O 1
ATOM 22036 N N . LYS K 1 144 ? 195.328 180.038 197.651 1.00 89.40 144 LYS K N 1
ATOM 22037 C CA . LYS K 1 144 ? 194.584 179.516 196.514 1.00 89.89 144 LYS K CA 1
ATOM 22038 C C . LYS K 1 144 ? 193.231 180.208 196.472 1.00 91.26 144 LYS K C 1
ATOM 22039 O O . LYS K 1 144 ? 192.714 180.644 197.504 1.00 89.72 144 LYS K O 1
ATOM 22058 N N . GLY K 1 145 ? 192.658 180.306 195.277 1.00 96.88 145 GLY K N 1
ATOM 22059 C CA . GLY K 1 145 ? 191.376 180.968 195.134 1.00 94.47 145 GLY K CA 1
ATOM 22060 C C . GLY K 1 145 ? 190.759 180.726 193.777 1.00 98.42 145 GLY K C 1
ATOM 22061 O O . GLY K 1 145 ? 191.432 180.308 192.828 1.00 100.85 145 GLY K O 1
ATOM 22065 N N . GLN K 1 146 ? 189.457 180.998 193.702 1.00 100.18 146 GLN K N 1
ATOM 22066 C CA . GLN K 1 146 ? 188.687 180.905 192.470 1.00 103.28 146 GLN K CA 1
ATOM 22067 C C . GLN K 1 146 ? 187.804 182.138 192.347 1.00 101.60 146 GLN K C 1
ATOM 22068 O O . GLN K 1 146 ? 187.326 182.678 193.348 1.00 102.52 146 GLN K O 1
ATOM 22082 N N . PHE K 1 147 ? 187.585 182.578 191.109 1.00 103.87 147 PHE K N 1
ATOM 22083 C CA . PHE K 1 147 ? 186.819 183.792 190.869 1.00 107.04 147 PHE K CA 1
ATOM 22084 C C . PHE K 1 147 ? 186.008 183.645 189.590 1.00 110.61 147 PHE K C 1
ATOM 22085 O O . PHE K 1 147 ? 186.330 182.841 188.712 1.00 115.55 147 PHE K O 1
ATOM 22102 N N . LYS K 1 148 ? 184.943 184.439 189.504 1.00 110.58 148 LYS K N 1
ATOM 22103 C CA . LYS K 1 148 ? 184.149 184.570 188.291 1.00 115.96 148 LYS K CA 1
ATOM 22104 C C . LYS K 1 148 ? 183.726 186.024 188.150 1.00 117.56 148 LYS K C 1
ATOM 22105 O O . LYS K 1 148 ? 183.416 186.685 189.144 1.00 116.02 148 LYS K O 1
ATOM 22124 N N . MET K 1 149 ? 183.713 186.515 186.912 1.00 120.78 149 MET K N 1
ATOM 22125 C CA . MET K 1 149 ? 183.454 187.919 186.634 1.00 121.05 149 MET K CA 1
ATOM 22126 C C . MET K 1 149 ? 182.359 188.051 185.586 1.00 125.71 149 MET K C 1
ATOM 22127 O O . MET K 1 149 ? 182.137 187.147 184.776 1.00 128.37 149 MET K O 1
ATOM 22141 N N . ASN K 1 150 ? 181.676 189.193 185.617 1.00 127.84 150 ASN K N 1
ATOM 22142 C CA . ASN K 1 150 ? 180.653 189.521 184.638 1.00 129.49 150 ASN K CA 1
ATOM 22143 C C . ASN K 1 150 ? 180.753 191.002 184.304 1.00 129.76 150 ASN K C 1
ATOM 22144 O O . ASN K 1 150 ? 181.244 191.806 185.100 1.00 127.26 150 ASN K O 1
ATOM 22155 N N . SER K 1 151 ? 180.283 191.356 183.111 1.00 135.84 151 SER K N 1
ATOM 22156 C CA . SER K 1 151 ? 180.340 192.738 182.656 1.00 137.93 151 SER K CA 1
ATOM 22157 C C . SER K 1 151 ? 179.248 192.964 181.623 1.00 142.16 151 SER K C 1
ATOM 22158 O O . SER K 1 151 ? 178.693 192.017 181.059 1.00 141.14 151 SER K O 1
ATOM 22166 N N . SER K 1 152 ? 178.948 194.237 181.384 1.00 143.71 152 SER K N 1
ATOM 22167 C CA . SER K 1 152 ? 177.930 194.619 180.413 1.00 142.89 152 SER K CA 1
ATOM 22168 C C . SER K 1 152 ? 178.055 196.096 180.055 1.00 138.65 152 SER K C 1
ATOM 22169 O O . SER K 1 152 ? 177.661 196.968 180.830 1.00 134.50 152 SER K O 1
#

Sequence (1364 aa):
DVYRLSPHVTTGFADTFKESNDIMGFSFMEKVNGAIYKYTHFAFYAVLNLLLAPFIAFSFGLSFAVMHFAVVWFVQPIMKLYYVWLRVFNLAYEPALRLVCDPIHRSIALILSGIKGQFKMNSSDVYRLSPHVTTGFADTFKESNDIMGFSFMEKVNGAIYKYTHFAFYAVLNLLLAPFIAFSFGLSFAVMHFAVVWFVQPIMKLYYVWLRVFNLAYEPALRLVCDPIHRSIALILSGIKGQFKMNSSDVYRLSPHVTTGFADTFKESNDIMGFSFMEKVNGAIYKYTHFAFYAVLNLLLAPFIAFSFGLSFAVMHFAVVWFVQPIMKLYYVWLRVFNLAYEPALRLVCDPIHRSIALILSGIKGQFKMNSSDVYRLSPHVTTGFADTFKESNDIMGFSFMEKVNGAIYKYTHFAFYAVLNLLLAPFIAFSFGLSFAVMHFAVVWFVQPIMKLYYVWLRVFNLAYEPALRLVCDPIHRSIALILSGIKGQFKMNSSDVYRLSPHVTTGFADTFKESNDIMGFSFMEKVNGAIYKYTHFAFYAVLNLLLAPFIAFSFGLSFAVMHFAVVWFVQPIMKLYYVWLRVFNLAYEPALRLVCDPIHRSIALILSGIKGQFKMNSSDVYRLSPHVTTGFADTFKESNDIMGFSFMEKVNGAIYKYTHFAFYAVLNLLLAPFIAFSFGLSFAVMHFAVVWFVQPIMKLYYVWLRVFNLAYEPALRLVCDPIHRSIALILSGIKGQFKMNSSDVYRLSPHVTTGFADTFKESNDIMGFSFMEKVNGAIYKYTHFAFYAVLNLLLAPFIAFSFGLSFAVMHFAVVWFVQPIMKLYYVWLRVFNLAYEPALRLVCDPIHRSIALILSGIKGQFKMNSSDVYRLSPHVTTGFADTFKESNDIMGFSFMEKVNGAIYKYTHFAFYAVLNLLLAPFIAFSFGLSFAVMHFAVVWFVQPIMKLYYVWLRVFNLAYEPALRLVCDPIHRSIALILSGIKGQFKMNSSDVYRLSPHVTTGFADTFKESNDIMGFSFMEKVNGAIYKYTHFAFYAVLNLLLAPFIAFSFGLSFAVMHFAVVWFVQPIMKLYYVWLRVFNLAYEPALRLVCDPIHRSIALILSGIKGQFKMNSSDVYRLSPHVTTGFADTFKESNDIMGFSFMEKVNGAIYKYTHFAFYAVLNLLLAPFIAFSFGLSFAVMHFAVVWFVQPIMKLYYVWLRVFNLAYEPALRLVCDPIHRSIALILSGIKGQFKMNSSDVYRLSPHVTTGFADTFKESNDIMGFSFMEKVNGAIYKYTHFAFYAVLNLLLAPFIAFSFGLSFAVMHFAVVWFVQPIMKLYYVWLRVFNLAYEPALRLVCDPIHRSIALILSGIKGQFKMNSS

Organism: Strongylocentrotus purpuratus (NCBI:txid7668)

Solvent-accessible surface area: 65872 Å² total; per-residue (Å²): 108,67,25,169,8,37,107,24,5,56,3,20,44,70,62,0,10,55,70,36,137,50,3,111,20,75,96,120,18,114,171,66,2,15,41,53,9,137,149,14,14,75,57,85,0,1,76,51,10,68,104,76,0,28,147,20,0,102,65,30,0,57,34,0,0,73,49,7,11,44,13,0,7,100,35,0,0,91,29,2,34,79,2,9,138,13,8,28,113,23,5,40,71,41,12,34,30,61,29,77,29,10,2,74,29,104,0,53,6,35,56,46,36,20,32,102,6,84,34,99,64,60,89,124,106,64,27,164,4,37,106,23,6,57,4,21,45,71,64,0,10,57,70,34,143,54,4,104,21,75,97,119,17,113,170,67,2,15,42,53,8,129,148,16,14,76,56,84,0,1,76,51,11,68,104,77,0,28,146,21,0,100,65,30,0,57,32,1,0,74,47,7,12,44,11,0,6,106,34,0,0,90,30,1,32,81,3,10,140,13,8,28,112,24,5,40,71,42,11,36,30,61,29,76,30,7,2,73,30,103,0,51,6,42,54,44,40,19,33,103,5,84,34,96,63,62,89,126,105,63,26,165,4,37,107,23,5,59,3,20,45,70,66,0,10,57,69,33,145,51,4,105,21,75,96,121,17,112,171,67,2,16,42,54,8,136,144,15,12,73,56,83,0,1,76,50,11,67,104,75,0,28,147,21,0,99,65,30,0,58,33,0,0,75,46,8,11,44,11,0,6,105,34,0,0,90,30,2,30,84,3,10,140,13,8,27,114,24,5,40,72,44,11,36,30,58,28,76,30,14,3,73,30,116,0,52,7,44,55,45,38,20,32,103,6,86,33,106,64,61,90,124,106,66,25,161,8,37,105,22,6,56,4,21,44,71,66,0,10,56,70,34,141,55,4,109,20,76,97,120,18,116,171,67,3,16,42,52,8,136,147,15,13,72,57,87,0,1,76,50,11,69,104,75,0,28,146,21,0,99,65,30,0,58,39,0,0,77,37,7,11,44,12,0,6,106,35,0,0,89,31,1,31,83,3,10,140,13,8,28,113,24,4,41,72,32,11,35,30,55,28,76,30,14,4,74,29,117,1,50,6,35,54,46,38,19,33,101,6,85,33,100,65,59,91,124,104,67,25,167,7,38,107,24,6,59,4,21,44,72,64,0,10,57,69,33,139,46,5,92,23,74,96,118,17,114,171,66,2,15,42,53,8,139,147,15,13,74,56,86,0,1,76,50,10,68,104,77,0,29,146,20,0,99,64,31,0,58,32,0,0,73,48,7,11,43,12,0,6,104,33,0,0,90,29,1,31,80,3,10,138,12,8,26,115,26,5,39,72,33,12,36,30,58,30,77,30,10,2,74,29,112,0,52,5,42,54,46,40,19,32,101,5,78,33,106,65,62,88,124,105,64,26,162,6,38,105,24,6,56,4,20,45,72,66,0,10,56,70,33,140,53,4,107,21,74,97,119,17,113,172,67,2,15,41,52,8,143,147,15,13,85,56,84,0,1,76,51,11,69,105,76,0,28,147,21,0,97,64,30,0,58,33,0,0,73,46,7,12,43,10,0,6,107,36,0,0,92,28,1,31,80,3,11,142,13,8,27,111,25,6,39,72,37,12,36,28,59,28,76,30,10,2,75,29,110,1,55,6,35,57,45,38,19,31,103,6,83,32,106,61,61,88,126,105,66,26,164,9,38,107,24,6,56,4,21,45,71,67,0,10,55,67,31,134,51,4,109,22,75,98,118,17,112,171,67,2,15,42,52,8,136,147,15,14,73,55,84,0,1,75,49,11,70,104,76,0,29,147,21,0,97,65,29,0,59,32,0,0,74,48,8,11,42,11,0,6,105,37,0,0,91,29,2,35,82,3,9,138,13,9,25,107,24,6,39,73,38,12,36,28,58,28,74,30,14,3,75,30,117,1,50,6,44,54,46,38,18,31,96,6,83,33,104,64,61,90,125,104,65,27,169,8,38,102,22,6,56,3,18,44,72,66,0,10,56,68,32,143,54,4,103,20,75,97,120,18,111,172,66,2,15,42,52,8,140,148,15,14,72,56,87,0,1,76,50,12,68,104,76,0,29,149,21,0,97,66,28,0,59,38,1,0,77,41,8,11,43,11,0,7,105,36,0,0,91,28,2,31,81,2,12,139,13,8,26,112,24,6,39,73,43,10,35,32,63,27,77,29,8,2,74,29,103,1,51,6,41,57,44,39,18,30,98,6,84,32,104,62,62,91,124,106,63,26,165,8,38,102,23,6,59,3,19,44,71,67,0,10,56,70,33,147,55,4,106,20,75,96,121,18,112,171,66,2,14,43,52,8,143,146,15,14,81,56,84,0,1,76,50,11,67,104,75,0,26,147,22,0,98,66,30,0,59,34,0,0,76,45,7,11,44,11,0,7,105,35,0,0,90,28,1,33,81,3,9,138,13,8,25,110,23,6,39,73,34,10,36,30,55,29,76,29,9,3,74,29,107,1,51,6,34,53,45,37,19,30,99,6,84,33,103,63,61,91,124,105,64,27,169,5,37,107,24,5,57,3,20,44,71,65,0,9,56,70,36,137,54,4,116,22,76,97,122,19,113,169,66,2,15,42,53,9,142,147,15,13,81,56,86,0,1,75,50,11,69,105,76,0,29,148,21,0,99,65,28,0,59,33,0,0,75,48,6,11,44,11,0,6,104,36,0,0,89,30,1,32,83,3,10,135,13,8,29,113,25,5,40,73,37,11,35,28,57,27,75,29,16,4,74,29,115,0,54,6,40,53,44,39,19,31,100,6,82,32,106,65,63,90,123,116,62,27,171,7,37,104,22,5,56,3,20,44,71,65,0,9,56,68,36,135,52,4,114,23,75,97,120,18,113,170,67,2,14,41,52,9,142,148,15,12,82,56,84,0,1,74,50,12,69,105,75,0,28,147,21,0,99,65,29,0,59,34,1,0,73,47,7,11,42,12,0,6,108,35,0,0,86,30,2,32,81,3,11,139,14,8,26,111,25,5,38,72,42,11,36,30,57,26,75,29,10,3,74,28,113,0,54,6,42,55,46,37,20,32,101,5,86,33,104,62,62,91,125

Secondary structure (DSSP, 8-state):
--S-PPP-----HHHHS---TT----HHHHHHHHHHHHHHHHHHHHHHHHHHHHHHHHHHHHHHHHHHHHIIIIIHHHHHHHHHHHHHHHHHHHHHHHHHHHHHHHHHGGGGS-EEEEEEEEE-/--S-PPP-----HHHHS---TT----HHHHHHHHHHHHHHHHHHHHHHHHHHHHHHHHHHHHHHHHHHHHIIIIIHHHHHHHHHHHHHHHHHHHHHHHHHHHHHHHHHGGGGS-EEEEEEEEE-/--S-PPP-----HHHHS---TT----HHHHHHHHHHHHHHHHHHHHHHHHHHHHHHHHHHHHHHHHHHHHIIIIIHHHHHHHHHHHHHHHHHHHHHHHHHHHHHHHHHGGGGS-EEEEEEEEE-/--S-PPP-----HHHHS---TT----HHHHHHHHHHHHHHHHHHHHHHHHHHHHHHHHHHHHHHHHHHHHIIIIIHHHHHHHHHHHHHHHHHHHHHHHHHHHHHHHHHGGGGS-EEEEEEE-B-/--S-PPP-----HHHHS---TT----HHHHHHHHHHHHHHHHHHHHHHHHHHHHHHHHHHHHHHHHHHHHIIIIIHHHHHHHHHHHHHHHHHHHHHHHHHHHHHHHHHGGGGS-EEEEEEEEE-/--S-PPP-----HHHHS---TT----HHHHHHHHHHHHHHHHHHHHHHHHHHHHHHHHHHHHHHHHHHHHIIIIIHHHHHHHHHHHHHHHHHHHHHHHHHHHHHHHHHGGGGS-EEEEEEEEE-/--S-PPP-----HHHHS---TT----HHHHHHHHHHHHHHHHHHHHHHHHHHHHHHHHHHHHHHHHHHHHIIIIIHHHHHHHHHHHHHHHHHHHHHHHHHHHHHHHHHGGGGS-EEEEEEE-B-/--S-PPP-----HHHHS---TT----HHHHHHHHHHHHHHHHHHHHHHHHHHHHHHHHHHHHHHHHHHHHIIIIIHHHHHHHHHHHHHHHHHHHHHHHHHHHHHHHHHGGGGS-EEEEEEB-B-/--S-PPP-----HHHHS---TT----HHHHHHHHHHHHHHHHHHHHHHHHHHHHHHHHHHHHHHHHHHHHIIIIIHHHHHHHHHHHHHHHHHHHHHHHHHHHHHHHHHGGGGS-EEEEEEEEE-/--S-PPP-----HHHHS---TT----HHHHHHHHHHHHHHHHHHHHHHHHHHHHHHHHHHHHHHHHHHHHIIIIIHHHHHHHHHHHHHHHHHHHHHHHHHHHHHHHHHGGGGS-EEEEEEE-B-/--S-PPP-----HHHHS---TT----HHHHHHHHHHHHHHHHHHHHHHHHHHHHHHHHHHHHHHHHHHHHIIIIIHHHHHHHHHHHHHHHHHHHHHHHHHHHHHHHHHGGGGS-EEEEEEB-B-

InterPro domains:
  IPR001612 Caveolin [PF01146] (28-144)
  IPR001612 Caveolin [PTHR10844] (23-149)

Foldseek 3Di:
DVPDDDDDDDDQPCRPVPDDPVDDDDDVVVVVVNVVVVVVVCVVVVVCCVPPVPVVVVVVVVVVVVVVVCCVPPPVVVVVVVVVVVVVVCVPPPVVVCVVPVVVVVVVVCVPVDDDDDDDDDDD/DVPDDDDDDDDQPCRPVPDDPVDDDDDVVVVVVNVVVVVVVCVVVVVCCVPPVPVVVVVVVVVVVVVVVCCVPPPVVVVVVVVVVVVVVCVPPPVVVCVVPVVVVVVVVCVPVDDDDDDDDDDD/DVPDDDDDDDDQPCVPVPDDPVDDDDDVVVVVVNVVVVVVVCVVVVVCCVPPVPVVVVVVVVVVVVVVVCCVPPPVVVVVVVVVVVVVVCVPPPVVVCVVPVVVVVVVVCVPVDDDDDDDDDDD/DVPDDDDDDDDQPCRPVPDDPVDDDDDVVVVVVNVVVVVVVCVVVVVCCVPPVPVVVVVVVVVVVVVVVCCVPPPVVVVVVVVVVVVVVCVPPPVVVCVVPVVVVVVVVCVPVDDDDDDDDDDD/DVPDDDDDDDDQPCRPVPDDPVDDDDDVVVVVVNVVVVVVVCVVVVVCCVPPVPVVVVVVVVVVVVVVVCCVPPPVVVVVVVVVVVVVVCVPPPVVVCVVPVVVVVVVVCVPVDDDDDDDDDDD/DVPDDDDDDDDQPCRPVPDDPVDDDDDVVVVVVNVVVVVVVCVVVVVCCVPPVPVVVVVVVVVVVVVVVCCVPPPVVVVVVVVVVVVVVCVPPPVVVCVVPVVVVVVVVCVPVDDDDDDDDDDD/DVPDDDDDDDDQPCVPVPDDPVDDDDDVVVVVVNVVVVVVVCVVVVVCCVPPVPVVVVVVVVVVVVVVVCCVPPPVVVVVVVVVVVVVVCVPPPVVVCVVPVVVVVVVVCVPVDDDDDDDDDDD/DVPDDDDDDDDQPCNPVPDDPVDDDDDVVVVVVNVVVVVVVCVVVVVCCVPPVPVVVVVVVVVVVVVVVCCVPPPVVVVVVVVVVVVVVCVPPPVVVCVVPVVVVVVVVCVPVDDDDDDDDDDD/DVPDDDDDDDDQPCRPVPDDPVDDDDDVVVVVVNVVVVVVVCVVVVVCCVPPVPVVVVVVVVVVVVVVVCCVPPPVVVVVVVVVVVVVVCVPPPVVVCVVPVVVVVVVVCVPVDDDDDDDDDDD/DVPDDDDDDDDQPCRPVPDDPVDDDDDVVVVVVNVVVVVVVCVVVVVCCVPPVPVVVVVVVVVVVVVVVCCVPPPVVVVVVVVVVVVVVCVPPPVVVCVVPVVVVVVVVCVPVDDDDDDDDDDD/DVPDDDDDDDDQPCNPVPDDPVDDDDDVVVVVVNVVVVVVVCVVVVVCCVPPVPVVVVVVVVVVVVVVVCCVPPPVVVVVVVVVVVVVVCVPPPVVVCVVPVVVVVVVVCVPVDDDDDDDDDDD

B-factor: mean 59.71, std 19.56, range [28.74, 147.9]